Protein 6OBV (pdb70)

InterPro domains:
  IPR000014 PAS domain [PS50112] (3603-3659)
  IPR001227 Acyl transferase domain superfamily [G3DSA:3.40.366.10] (668-968)
  IPR001227 Acyl transferase domain superfamily [G3DSA:3.40.366.10] (2905-3204)
  IPR002364 Quinone oxidoreductase/zeta-crystallin, conserved site [PS01162] (1683-1704)
  IPR006162 Phosphopantetheine attachment site [PS00012] (2183-2198)
  IPR006162 Phosphopantetheine attachment site [PS00012] (3847-3862)
  IPR009081 Phosphopantetheine binding ACP domain [PF00550] (62-113)
  IPR009081 Phosphopantetheine binding ACP domain [PF00550] (2159-2224)
  IPR009081 Phosphopantetheine binding ACP domain [PF00550] (3822-3888)
  IPR009081 Phosphopantetheine binding ACP domain [PS50075] (40-117)
  IPR009081 Phosphopantetheine binding ACP domain [PS50075] (2150-2228)
  IPR009081 Phosphopantetheine binding ACP domain [PS50075] (3817-3892)
  IPR011032 GroES-like superfamily [SSF50129] (1568-1681)
  IPR013154 Alcohol dehydrogenase-like, N-terminal [PF08240] (1574-1630)
  IPR013968 Polyketide synthase-like, ketoreductase domain [PF08659] (1871-2049)
  IPR013968 Polyketide synthase-like, ketoreductase domain [PF08659] (3540-3715)
  IPR014030 Beta-ketoacyl synthase-like, N-terminal domain [PF00109] (136-386)
  IPR014030 Beta-ketoacyl synthase-like, N-terminal domain [PF00109] (2251-2499)
  IPR014031 Beta-ketoacyl synthase, C-terminal domain [PF02801] (394-511)
  IPR014031 Beta-ketoacyl synthase, C-terminal domain [PF02801] (2507-2623)

Secondary structure (DSSP, 8-state):
-HHHHTTSEE--SSSEEEEEE--SS--EEEEEEE-TTT-GGGGGEEETTEEB--HHHHHHHHHHHHHHTT--EEEEEEE-S--B--TT--EEEEEEEPPP-TTS-EEEEEEEE-TTPPPEEEEEEEEESPPPPPPP----SSPTTPEEE--TTHHHHHHHHTEEE-GGG--EEEEEEETTEEEEEEE--HHHHHTGGGSSB-HHHHHHTTGGGHHHH--SS-EEEEEEEEEEE-S--BSEEEEEEEE-TTS-EEEEEE-TTS-EEEEEEEEEEEEPPTTSSSPPPPP-/-HHHHTTSEE---SS--EEEE-----EEEEEEE-TTT-GGGGGEEETTEEE--HHHHHHHHHHHHHHTT--EEEEEEE-S--EE-TT--EEEEEEEPPP-TTS-EEEEEEEESTTSPPEEEEEEEEES--PPPPPPP-SSSPTTPEEE--TTHHHHHHTTTEEE-GGG--EEEEEEETTEEEEEEE--HHHHHHHTTSSB-HHHHHHHTGGGGGTS----EEEEEEEEEEE-S--BSEEEEEEEE-TTSSEEEEEE-TTS-EEEEEEEEEEEE------/--TTGGGTSEE--SSS--EEEE-TTT--EEEEEEE-TTTSGGGGGEEETTEEB--HHHHHHHHHHHHHHTT--EEEEEEE-S--B--TT--EEEEEEEPPP-TTS-EEEEEEEESTTSPPEEEEEEEEESPPPPPPPP--SSS-TT-EE---TTHHHHHHHHTEEE-GGG--EEEEEEETTEEEEEEE--HHHHTTGGGSSS-HHHHHHHHHHHHHHH--SS-EEEEEEEEEEE-S---SEEEEEEEEETTTEEEEEEE-TTS-EEEEEEEEEEEEPPTTSSSPPPP-/-HHHHTTSEE--SSSEEEEEE-TTT--EEEEEEE-TTTSGGGGGEEETTEEB--HHHHHHHHHHHHHHTT--EEEEEEE-S--B--TT--EEEEEEEPPP-TTS-EEEEEEEESTTPPPEEEEEEEEES--PPPPPPP-SSSPTT-EEE--TTHHHHHHHHTEEE-GGG--EEEEEEETTEEEEEEE--HHHHHHHTTSSS-HHHHHHHHHGGGGT---SS-EEEEEEEEEEE-S---SEEEEEEEE-SSS-EEEEEE-TTS-EEEEEEEEEEEE--

Solvent-accessible surface area: 49112 Å² total; per-residue (Å²): 113,99,1,10,44,16,3,13,50,56,10,139,19,46,3,2,19,0,5,3,74,32,16,92,164,45,16,19,1,0,0,2,88,0,9,29,107,88,9,43,0,1,56,24,8,6,15,51,177,24,36,4,8,0,13,1,0,5,4,2,0,0,6,43,0,0,73,59,25,55,6,55,10,0,56,47,0,37,21,79,30,71,10,52,4,108,49,99,75,55,0,31,0,3,0,37,4,58,46,42,40,189,92,31,82,45,86,4,16,0,22,2,38,10,56,181,139,109,39,58,112,7,0,20,9,15,0,10,58,104,76,73,128,103,57,113,58,130,95,104,58,44,24,46,12,4,1,46,16,94,23,104,40,21,37,129,55,29,61,127,56,26,35,21,35,19,85,3,0,65,5,8,80,104,2,34,2,87,27,85,35,5,4,1,33,1,44,20,58,162,126,1,22,94,51,0,60,43,1,13,5,0,0,1,0,2,4,1,0,20,10,2,24,33,23,32,112,92,71,172,39,16,30,27,21,72,11,0,55,22,5,22,45,82,40,88,16,15,94,127,1,22,3,45,3,47,68,36,152,101,78,4,29,11,0,56,2,31,40,54,107,4,42,55,2,7,11,0,79,9,13,67,57,100,104,30,76,73,33,48,51,30,105,158,119,223,114,122,114,85,0,14,38,18,2,8,40,60,11,142,19,50,4,2,15,0,2,2,60,35,49,187,44,12,21,5,0,1,2,108,0,10,29,101,96,14,53,5,0,54,22,5,5,17,60,180,64,29,25,7,0,8,0,0,6,5,5,0,0,9,48,0,0,71,59,28,50,9,60,12,0,40,58,0,40,20,78,33,87,9,66,3,128,52,96,44,67,0,30,0,4,0,19,3,58,41,53,38,191,110,38,102,44,119,3,15,0,8,1,24,30,54,163,174,113,37,61,108,8,0,23,9,20,0,4,64,108,75,69,126,82,56,111,52,37,158,145,46,65,15,77,73,17,66,85,46,122,18,100,40,22,35,119,64,28,52,132,48,23,33,17,38,19,83,3,0,69,4,9,95,114,2,10,54,78,68,106,36,2,8,1,44,2,64,14,56,154,126,2,15,83,103,0,62,43,7,14,6,0,0,0,1,4,2,1,0,16,14,2,33,37,37,61,145,159,108,57,9,29,36,18,58,17,1,63,16,7,26,48,64,47,85,16,17,91,127,5,34,2,36,1,71,72,30,153,118,72,8,30,33,2,22,0,3,35,65,112,1,40,38,2,5,19,4,77,15,9,61,51,130,73,168,170,198,100,153,131,150,51,76,1,15,39,17,2,15,48,63,12,138,18,48,2,1,19,0,2,1,52,33,18,126,142,39,16,20,4,0,0,2,78,0,2,27,109,78,12,48,7,0,56,22,4,6,6,55,174,22,35,4,8,0,9,0,0,6,2,4,0,0,8,42,0,0,70,62,29,53,7,54,9,0,55,47,0,39,18,66,40,49,9,56,4,125,53,103,42,62,0,30,0,4,0,32,3,59,25,37,39,189,94,29,81,39,94,3,16,0,12,1,26,23,45,158,159,106,40,57,103,7,0,20,10,15,0,11,56,105,67,80,132,87,57,122,63,42,161,110,45,49,23,82,29,7,5,61,12,43,22,108,39,12,31,128,51,23,61,126,64,24,32,20,29,18,85,2,0,66,5,4,80,104,2,34,4,82,36,94,35,1,2,0,31,1,28,16,52,161,127,3,19,81,108,0,59,45,8,13,6,1,0,1,0,3,3,0,0,20,12,0,20,21,11,33,97,82,79,145,45,19,35,18,18,66,12,0,55,22,5,27,42,80,43,80,16,17,85,129,1,43,1,47,1,72,69,39,134,121,83,7,24,26,5,42,0,6,39,73,121,9,44,52,2,3,16,4,79,18,14,71,59,61,109,26,90,72,34,49,51,36,108,158,118,225,165,112,78,2,26,52,17,4,10,45,60,9,146,21,48,4,2,19,0,3,3,63,29,24,115,161,35,15,19,4,0,0,2,99,0,8,27,98,93,16,50,7,0,56,22,6,6,30,45,175,59,36,10,7,0,10,0,0,5,4,5,0,0,9,50,0,0,69,59,29,48,9,58,11,0,59,53,0,37,21,78,37,77,10,62,3,121,56,91,79,60,0,34,0,2,0,31,4,57,27,54,39,192,92,36,105,40,121,2,16,0,10,2,22,29,51,148,167,116,40,59,104,8,0,19,9,22,0,7,71,109,71,74,129,84,53,111,53,39,169,121,45,34,32,68,69,22,53,84,40,123,22,97,37,27,38,119,58,18,62,132,60,20,23,23,31,19,88,4,0,67,4,8,88,141,3,27,69,90,78,92,32,0,2,0,41,2,68,15,56,161,125,3,19,81,98,0,60,45,6,16,6,0,0,0,0,4,4,1,0,13,14,0,29,26,40,35,116,104,58,169,37,17,16,28,22,43,13,0,57,21,5,24,48,69,41,85,15,18,85,106,4,35,0,44,0,60,40,52,140,95,70,3,21,26,4,31,0,3,37,72,113,1,39,35,2,4,22,4,86,9,10,61,52,126,90,71,176

Organism: NCBI:txid1233072

CATH classification: 3.10.129.110

B-factor: mean 41.02, std 18.56, range [11.89, 143.38]

Nearest PDB structures (foldseek):
  6obv-assembly2_D  TM=9.962E-01  e=9.392E-53  Actinomadura vulgaris
  4ln9-assembly1_A  TM=9.333E-01  e=1.455E-32  Amycolatopsis mediterranei
  4ln9-assembly1_B  TM=9.132E-01  e=1.181E-31  Amycolatopsis mediterranei
  6obt-assembly1_A-2  TM=9.501E-01  e=3.010E-27  Streptomyces parvulus
  5o16-assembly1_A  TM=9.158E-01  e=2.067E-27  Sorangium cellulosum

Sequence (1132 aa):
SDAGGLGQAAVDHPMLGAAVELPDQGGMVLTGRISTTTHPWLADHGVGETVLFPGTGFVELAVRAGDEVGCPVLEELTLEAPLVIEGDEPVQLQVAVTAAGEDGRREVAVHARTGQRPWTRHAAGTLTATSSTPSPADEQWPPAGAAAVDVSGHYEALANTGYGYGPAFQGLKRAWIRGNEVFAEVELDEREAAEAGGYGIHPALLDAALHATGLIEQAEGVALPFAWNGVELLASGAQRVRVHAQPTDDGATSLHITDTTGAPVAGITSLISRPLPAGGLSSRPRSGSDAGGLGQAAVDHPMLGAAVELPQGGMVLTGRISTTTHPWLADHGVGETVLFPGTGFVELAVRAGDEVGCPVLEELTLEAPLVIEGDEPVQLQVAVTAAGEDGRREVAVHARTGQRPWTRHAAGTLTATSSTPSPADEQWPPAGAAAVDVSGHYEALANTGYGYGPAFQGLKRAWIRGNEVFAEVELDEREAAEAGGYGIHPALLDAALHATGLIEQAGVALPFAWNGVELLASGAQRVRVHAQPTDDGATSLHITDTTGAPVAGITSLISRPLSRPRSASDAGGLGQAAVDHPMLGAAVELPDQGGMVLTGRISTTTHPWLADHGVGETVLFPGTGFVELAVRAGDEVGCPVLEELTLEAPLVIEGDEPVQLQVAVTAAGEDGRREVAVHARTGQRPWTRHAAGTLTATSSTPSPADEQWPPAGAAAVDVSGHYEALANTGYGYGPAFQGLKRAWIRGNEVFAEVELDEREAAEAGGYGIHPALLDAALHATGLIEQAEGVALPFAWNGVELLASGAQRVRVHAQPTDDGATSLHITDTTGAPVAGITSLISRPLPAGGLSSRPRSSDAGGLGQAAVDHPMLGAAVELPDQGGMVLTGRISTTTHPWLADHGVGETVLFPGTGFVELAVRAGDEVGCPVLEELTLEAPLVIEGDEPVQLQVAVTAAGEDGRREVAVHARTGQRPWTRHAAGTLTATSSTPSPADEQWPPAGAAAVDVSGHYEALANTGYGYGPAFQGLKRAWIRGNEVFAEVELDEREAAEAGGYGIHPALLDAALHATGLIEQAEGVALPFAWNGVELLASGAQRVRVHAQPTDDGATSLHITDTTGAPVAGITSLISRPLP

Structure (mmCIF, N/CA/C/O backbone):
data_6OBV
#
_entry.id   6OBV
#
_cell.length_a   152.760
_cell.length_b   38.780
_cell.length_c   196.970
_cell.angle_alpha   90.000
_cell.angle_beta   103.980
_cell.angle_gamma   90.000
#
_symmetry.space_group_name_H-M   'C 1 2 1'
#
loop_
_entity.id
_entity.type
_entity.pdbx_description
1 polymer 'fluvirucin B1 DH domain from module 1'
2 water water
#
loop_
_atom_site.group_PDB
_atom_site.id
_atom_site.type_symbol
_atom_site.label_atom_id
_atom_site.label_alt_id
_atom_site.label_comp_id
_atom_site.label_asym_id
_atom_site.label_entity_id
_atom_site.label_seq_id
_atom_site.pdbx_PDB_ins_code
_atom_site.Cartn_x
_atom_site.Cartn_y
_atom_site.Cartn_z
_atom_site.occupancy
_atom_site.B_iso_or_equiv
_atom_site.auth_seq_id
_atom_site.auth_comp_id
_atom_site.auth_asym_id
_atom_site.auth_atom_id
_atom_site.pdbx_PDB_model_num
ATOM 1 N N . SER A 1 25 ? 44.34002 13.95038 1.67167 1.000 77.67711 25 SER A N 1
ATOM 2 C CA . SER A 1 25 ? 45.55812 14.18015 2.44840 1.000 74.76289 25 SER A CA 1
ATOM 3 C C . SER A 1 25 ? 46.76182 14.38746 1.53764 1.000 69.66549 25 SER A C 1
ATOM 4 O O . SER A 1 25 ? 46.64109 14.34242 0.31242 1.000 68.09682 25 SER A O 1
ATOM 7 N N . ASP A 1 26 ? 47.91784 14.64102 2.15273 1.000 68.46638 26 ASP A N 1
ATOM 8 C CA . ASP A 1 26 ? 49.17400 14.61565 1.41312 1.000 67.38267 26 ASP A CA 1
ATOM 9 C C . ASP A 1 26 ? 49.48890 13.20125 0.93912 1.000 60.21568 26 ASP A C 1
ATOM 10 O O . ASP A 1 26 ? 49.61424 12.95003 -0.26468 1.000 63.12391 26 ASP A O 1
ATOM 15 N N . ALA A 1 27 ? 49.60810 12.25768 1.87922 1.000 48.02483 27 ALA A N 1
ATOM 16 C CA . ALA A 1 27 ? 49.93731 10.88575 1.51350 1.000 40.10949 27 ALA A CA 1
ATOM 17 C C . ALA A 1 27 ? 48.88844 10.29010 0.58646 1.000 42.68386 27 ALA A C 1
ATOM 18 O O . ALA A 1 27 ? 49.22459 9.55150 -0.34565 1.000 47.10225 27 ALA A O 1
ATOM 20 N N . GLY A 1 28 ? 47.61209 10.59694 0.82217 1.000 39.00091 28 GLY A N 1
ATOM 21 C CA . GLY A 1 28 ? 46.56806 10.06275 -0.03788 1.000 40.95051 28 GLY A CA 1
ATOM 22 C C . GLY A 1 28 ? 46.72019 10.49164 -1.48570 1.000 41.06526 28 GLY A C 1
ATOM 23 O O . GLY A 1 28 ? 46.54734 9.68577 -2.40233 1.000 41.99136 28 GLY A O 1
ATOM 24 N N . GLY A 1 29 ? 47.03243 11.76925 -1.71443 1.000 46.75552 29 GLY A N 1
ATOM 25 C CA . GLY A 1 29 ? 47.22240 12.25576 -3.07228 1.000 50.75867 29 GLY A CA 1
ATOM 26 C C . GLY A 1 29 ? 48.33851 11.55929 -3.82657 1.000 46.80683 29 GLY A C 1
ATOM 27 O O . GLY A 1 29 ? 48.35468 11.58180 -5.06725 1.000 46.85301 29 GLY A O 1
ATOM 28 N N . LEU A 1 30 ? 49.26729 10.93603 -3.10842 1.000 41.99654 30 LEU A N 1
ATOM 29 C CA . LEU A 1 30 ? 50.34899 10.17279 -3.71324 1.000 40.33125 30 LEU A CA 1
ATOM 30 C C . LEU A 1 30 ? 50.01659 8.68998 -3.87931 1.000 37.13761 30 LEU A C 1
ATOM 31 O O . LEU A 1 30 ? 50.87234 7.92455 -4.32941 1.000 36.70816 30 LEU A O 1
ATOM 36 N N . GLY A 1 31 ? 48.80901 8.26420 -3.52658 1.000 37.85906 31 GLY A N 1
ATOM 37 C CA . GLY A 1 31 ? 48.44398 6.86854 -3.65843 1.000 38.92549 31 GLY A CA 1
ATOM 38 C C . GLY A 1 31 ? 48.84258 6.02001 -2.48398 1.000 41.97543 31 GLY A C 1
ATOM 39 O O . GLY A 1 31 ? 48.84548 4.78945 -2.58863 1.000 46.59911 31 GLY A O 1
ATOM 40 N N . GLN A 1 32 ? 49.19628 6.64517 -1.37199 1.000 40.67447 32 GLN A N 1
ATOM 41 C CA . GLN A 1 32 ? 49.60102 5.98696 -0.14334 1.000 39.12123 32 GLN A CA 1
ATOM 42 C C . GLN A 1 32 ? 48.56112 6.26669 0.93819 1.000 36.90032 32 GLN A C 1
ATOM 43 O O . GLN A 1 32 ? 47.52297 6.88222 0.68969 1.000 40.34044 32 GLN A O 1
ATOM 49 N N . ALA A 1 33 ? 48.84633 5.81042 2.15462 1.000 34.38175 33 ALA A N 1
ATOM 50 C CA . ALA A 1 33 ? 47.98742 6.06324 3.30217 1.000 36.96017 33 ALA A CA 1
ATOM 51 C C . ALA A 1 33 ? 48.65411 7.09254 4.20603 1.000 37.91344 33 ALA A C 1
ATOM 52 O O . ALA A 1 33 ? 49.87871 7.09908 4.35542 1.000 31.16023 33 ALA A O 1
ATOM 54 N N . ALA A 1 34 ? 47.86128 7.97285 4.80109 1.000 34.76369 34 ALA A N 1
ATOM 55 C CA . ALA A 1 34 ? 48.46850 8.93872 5.69925 1.000 36.23010 34 ALA A CA 1
ATOM 56 C C . ALA A 1 34 ? 48.67736 8.29984 7.06610 1.000 36.95420 34 ALA A C 1
ATOM 57 O O . ALA A 1 34 ? 47.92458 7.41297 7.47518 1.000 34.08494 34 ALA A O 1
ATOM 59 N N . VAL A 1 35 ? 49.73743 8.72717 7.75148 1.000 36.62923 35 VAL A N 1
ATOM 60 C CA . VAL A 1 35 ? 50.00702 8.35707 9.13813 1.000 37.08290 35 VAL A CA 1
ATOM 61 C C . VAL A 1 35 ? 50.05253 9.64302 9.94369 1.000 35.24142 35 VAL A C 1
ATOM 62 O O . VAL A 1 35 ? 50.81128 10.56154 9.60400 1.000 31.09378 35 VAL A O 1
ATOM 66 N N . ASP A 1 36 ? 49.24941 9.70774 11.00736 1.000 32.92828 36 ASP A N 1
ATOM 67 C CA . ASP A 1 36 ? 49.20305 10.88246 11.88259 1.000 39.70052 36 ASP A CA 1
ATOM 68 C C . ASP A 1 36 ? 50.15344 10.66698 13.05558 1.000 40.61996 36 ASP A C 1
ATOM 69 O O . ASP A 1 36 ? 49.78823 10.11844 14.09433 1.000 43.20085 36 ASP A O 1
ATOM 74 N N . HIS A 1 37 ? 51.38686 11.12845 12.88720 1.000 38.32570 37 HIS A N 1
ATOM 75 C CA . HIS A 1 37 ? 52.44460 10.95985 13.86238 1.000 32.99456 37 HIS A CA 1
ATOM 76 C C . HIS A 1 37 ? 53.45068 12.06992 13.61283 1.000 31.74263 37 HIS A C 1
ATOM 77 O O . HIS A 1 37 ? 53.60885 12.49073 12.46475 1.000 36.90422 37 HIS A O 1
ATOM 84 N N . PRO A 1 38 ? 54.12049 12.59139 14.65351 1.000 33.12610 38 PRO A N 1
ATOM 85 C CA . PRO A 1 38 ? 55.05082 13.71965 14.43096 1.000 29.32379 38 PRO A CA 1
ATOM 86 C C . PRO A 1 38 ? 56.28311 13.37559 13.60679 1.000 29.05552 38 PRO A C 1
ATOM 87 O O . PRO A 1 38 ? 56.88949 14.28189 13.02340 1.000 28.32036 38 PRO A O 1
ATOM 91 N N . MET A 1 39 ? 56.69381 12.11091 13.53761 1.000 25.42319 39 MET A N 1
ATOM 92 C CA . MET A 1 39 ? 57.91027 11.76908 12.82184 1.000 25.49618 39 MET A CA 1
ATOM 93 C C . MET A 1 39 ? 57.66246 10.93974 11.57877 1.000 28.38185 39 MET A C 1
ATOM 94 O O . MET A 1 39 ? 58.55090 10.87024 10.72355 1.000 28.99270 39 MET A O 1
ATOM 99 N N . LEU A 1 40 ? 56.49230 10.30844 11.46586 1.000 21.21308 40 LEU A N 1
ATOM 100 C CA . LEU A 1 40 ? 56.12309 9.50444 10.30378 1.000 30.41211 40 LEU A CA 1
ATOM 101 C C . LEU A 1 40 ? 54.83976 10.04406 9.69809 1.000 31.74125 40 LEU A C 1
ATOM 102 O O . LEU A 1 40 ? 53.87761 10.30667 10.42389 1.000 29.51831 40 LEU A O 1
ATOM 107 N N . GLY A 1 41 ? 54.81843 10.17265 8.37225 1.000 25.92054 41 GLY A N 1
ATOM 108 C CA . GLY A 1 41 ? 53.68601 10.74403 7.68241 1.000 26.87721 41 GLY A CA 1
ATOM 109 C C . GLY A 1 41 ? 53.04461 9.86893 6.62066 1.000 33.05049 41 GLY A C 1
ATOM 110 O O . GLY A 1 41 ? 52.01230 10.26461 6.06307 1.000 36.87644 41 GLY A O 1
ATOM 111 N N . ALA A 1 42 ? 53.60884 8.69142 6.32372 1.000 26.07019 42 ALA A N 1
ATOM 112 C CA . ALA A 1 42 ? 53.07426 7.88591 5.22797 1.000 29.18559 42 ALA A CA 1
ATOM 113 C C . ALA A 1 42 ? 53.27527 6.39648 5.47954 1.000 31.53108 42 ALA A C 1
ATOM 114 O O . ALA A 1 42 ? 54.31360 5.98124 5.99791 1.000 25.97773 42 ALA A O 1
ATOM 116 N N . ALA A 1 43 ? 52.27807 5.59063 5.10593 1.000 34.48329 43 ALA A N 1
ATOM 117 C CA . ALA A 1 43 ? 52.40275 4.13282 5.12718 1.000 34.59632 43 ALA A CA 1
ATOM 118 C C . ALA A 1 43 ? 52.26480 3.60717 3.70846 1.000 28.81040 43 ALA A C 1
ATOM 119 O O . ALA A 1 43 ? 51.25891 3.86731 3.04107 1.000 34.97552 43 ALA A O 1
ATOM 121 N N . VAL A 1 44 ? 53.27449 2.89798 3.23561 1.000 31.70772 44 VAL A N 1
ATOM 122 C CA . VAL A 1 44 ? 53.23328 2.30473 1.90892 1.000 34.37919 44 VAL A CA 1
ATOM 123 C C . VAL A 1 44 ? 53.11503 0.79896 2.10890 1.000 33.25473 44 VAL A C 1
ATOM 124 O O . VAL A 1 44 ? 54.07998 0.12781 2.48642 1.000 28.13877 44 VAL A O 1
ATOM 128 N N . GLU A 1 45 ? 51.91494 0.26499 1.90528 1.000 31.22305 45 GLU A N 1
ATOM 129 C CA . GLU A 1 45 ? 51.76051 -1.17952 1.80861 1.000 34.35164 45 GLU A CA 1
ATOM 130 C C . GLU A 1 45 ? 52.52991 -1.69544 0.60368 1.000 43.82279 45 GLU A C 1
ATOM 131 O O . GLU A 1 45 ? 52.47005 -1.11192 -0.48088 1.000 54.84257 45 GLU A O 1
ATOM 137 N N . LEU A 1 46 ? 53.24938 -2.80025 0.78404 1.000 38.01825 46 LEU A N 1
ATOM 138 C CA . LEU A 1 46 ? 54.01145 -3.40082 -0.30711 1.000 39.35260 46 LEU A CA 1
ATOM 139 C C . LEU A 1 46 ? 53.33259 -4.67642 -0.77352 1.000 49.02918 46 LEU A C 1
ATOM 140 O O . LEU A 1 46 ? 53.68828 -5.77681 -0.32645 1.000 51.65723 46 LEU A O 1
ATOM 145 N N . PRO A 1 47 ? 52.35506 -4.59096 -1.67215 1.000 55.11105 47 PRO A N 1
ATOM 146 C CA . PRO A 1 47 ? 51.77868 -5.80531 -2.23474 1.000 61.02931 47 PRO A CA 1
ATOM 147 C C . PRO A 1 47 ? 52.82920 -6.55544 -3.02789 1.000 78.45521 47 PRO A C 1
ATOM 148 O O . PRO A 1 47 ? 53.81727 -5.98268 -3.49874 1.000 76.43361 47 PRO A O 1
ATOM 152 N N . ASP A 1 48 ? 52.51273 -7.82450 -3.27345 1.000 104.13230 48 ASP A N 1
ATOM 153 C CA . ASP A 1 48 ? 53.44825 -8.94329 -3.33558 1.000 120.07543 48 ASP A CA 1
ATOM 154 C C . ASP A 1 48 ? 53.09412 -9.75769 -2.09583 1.000 120.71343 48 ASP A C 1
ATOM 155 O O . ASP A 1 48 ? 51.92572 -9.79668 -1.69158 1.000 121.46442 48 ASP A O 1
ATOM 160 N N . GLN A 1 49 ? 54.07465 -10.39530 -1.46039 1.000 117.99914 49 GLN A N 1
ATOM 161 C CA . GLN A 1 49 ? 53.85732 -10.85190 -0.09399 1.000 110.62175 49 GLN A CA 1
ATOM 162 C C . GLN A 1 49 ? 54.79629 -10.14140 0.86851 1.000 98.62413 49 GLN A C 1
ATOM 163 O O . GLN A 1 49 ? 54.96811 -10.59816 2.00133 1.000 105.48028 49 GLN A O 1
ATOM 169 N N . GLY A 1 50 ? 55.36715 -9.01679 0.44394 1.000 81.19554 50 GLY A N 1
ATOM 170 C CA . GLY A 1 50 ? 56.09526 -8.15080 1.33516 1.000 68.86813 50 GLY A CA 1
ATOM 171 C C . GLY A 1 50 ? 55.14273 -7.48839 2.31512 1.000 60.98936 50 GLY A C 1
ATOM 172 O O . GLY A 1 50 ? 53.94805 -7.78008 2.37460 1.000 66.83208 50 GLY A O 1
ATOM 173 N N . GLY A 1 51 ? 55.69005 -6.56662 3.09189 1.000 45.77845 51 GLY A N 1
ATOM 174 C CA . GLY A 1 51 ? 54.91653 -5.96101 4.14931 1.000 42.61408 51 GLY A CA 1
ATOM 175 C C . GLY A 1 51 ? 54.60956 -4.49206 3.96441 1.000 42.05799 51 GLY A C 1
ATOM 176 O O . GLY A 1 51 ? 53.82536 -4.10535 3.09254 1.000 38.88071 51 GLY A O 1
ATOM 177 N N . MET A 1 52 ? 55.21741 -3.65864 4.79842 1.000 42.10008 52 MET A N 1
ATOM 178 C CA . MET A 1 52 ? 54.89510 -2.24368 4.85095 1.000 34.49206 52 MET A CA 1
ATOM 179 C C . MET A 1 52 ? 56.16479 -1.46169 5.10804 1.000 29.58183 52 MET A C 1
ATOM 180 O O . MET A 1 52 ? 57.08875 -1.95311 5.76238 1.000 29.11942 52 MET A O 1
ATOM 185 N N . VAL A 1 53 ? 56.20122 -0.23418 4.60043 1.000 28.75821 53 VAL A N 1
ATOM 186 C CA . VAL A 1 53 ? 57.25016 0.71251 4.94671 1.000 29.76467 53 VAL A CA 1
ATOM 187 C C . VAL A 1 53 ? 56.56065 2.02107 5.30209 1.000 33.57170 53 VAL A C 1
ATOM 188 O O . VAL A 1 53 ? 55.62258 2.44525 4.61255 1.000 34.54392 53 VAL A O 1
ATOM 192 N N . LEU A 1 54 ? 56.94324 2.59438 6.43914 1.000 27.89756 54 LEU A N 1
ATOM 193 C CA . LEU A 1 54 ? 56.48171 3.90967 6.85891 1.000 25.24838 54 LEU A CA 1
ATOM 194 C C . LEU A 1 54 ? 57.64053 4.87545 6.72274 1.000 28.89761 54 LEU A C 1
ATOM 195 O O . LEU A 1 54 ? 58.78444 4.52922 7.04312 1.000 21.96949 54 LEU A O 1
ATOM 200 N N . THR A 1 55 ? 57.34164 6.08022 6.24882 1.000 27.89119 55 THR A N 1
ATOM 201 C CA . THR A 1 55 ? 58.36454 7.05031 5.90912 1.000 28.28036 55 THR A CA 1
ATOM 202 C C . THR A 1 55 ? 58.09932 8.35073 6.64794 1.000 27.45650 55 THR A C 1
ATOM 203 O O . THR A 1 55 ? 56.94877 8.69474 6.92617 1.000 23.79984 55 THR A O 1
ATOM 207 N N . GLY A 1 56 ? 59.17209 9.07730 6.94011 1.000 23.80137 56 GLY A N 1
ATOM 208 C CA . GLY A 1 56 ? 59.02416 10.37043 7.56086 1.000 25.74876 56 GLY A CA 1
ATOM 209 C C . GLY A 1 56 ? 60.29747 11.16671 7.43689 1.000 31.20692 56 GLY A C 1
ATOM 210 O O . GLY A 1 56 ? 61.22702 10.78454 6.72186 1.000 26.76667 56 GLY A O 1
ATOM 211 N N . ARG A 1 57 ? 60.31800 12.30195 8.12599 1.000 39.67255 57 ARG A N 1
ATOM 212 C CA . ARG A 1 57 ? 61.47353 13.18414 8.09914 1.000 43.40988 57 ARG A CA 1
ATOM 213 C C . ARG A 1 57 ? 61.51893 13.95800 9.41056 1.000 42.12284 57 ARG A C 1
ATOM 214 O O . ARG A 1 57 ? 60.47829 14.26135 9.99902 1.000 37.71331 57 ARG A O 1
ATOM 222 N N . ILE A 1 58 ? 62.73787 14.24241 9.88668 1.000 34.75844 58 ILE A N 1
ATOM 223 C CA . ILE A 1 58 ? 62.92148 15.02741 11.10057 1.000 32.80020 58 ILE A CA 1
ATOM 224 C C . ILE A 1 58 ? 64.06275 16.01371 10.88867 1.000 29.78285 58 ILE A C 1
ATOM 225 O O . ILE A 1 58 ? 64.89072 15.86380 9.98662 1.000 30.93585 58 ILE A O 1
ATOM 230 N N . SER A 1 59 ? 64.09752 17.03409 11.74058 1.000 28.80901 59 SER A N 1
ATOM 231 C CA . SER A 1 59 ? 65.14035 18.05656 11.70784 1.000 34.34327 59 SER A CA 1
ATOM 232 C C . SER A 1 59 ? 65.02244 18.85878 12.98983 1.000 35.01777 59 SER A C 1
ATOM 233 O O . SER A 1 59 ? 63.94417 18.93239 13.57758 1.000 35.73321 59 SER A O 1
ATOM 236 N N . THR A 1 60 ? 66.13309 19.46770 13.42047 1.000 35.20343 60 THR A N 1
ATOM 237 C CA . THR A 1 60 ? 66.05650 20.30054 14.62204 1.000 32.35017 60 THR A CA 1
ATOM 238 C C . THR A 1 60 ? 65.06156 21.44018 14.44622 1.000 36.84395 60 THR A C 1
ATOM 239 O O . THR A 1 60 ? 64.57480 21.99284 15.44009 1.000 33.18134 60 THR A O 1
ATOM 243 N N . THR A 1 61 ? 64.72223 21.78568 13.20326 1.000 37.45095 61 THR A N 1
ATOM 244 C CA . THR A 1 61 ? 63.77993 22.87098 12.96021 1.000 32.42011 61 THR A CA 1
ATOM 245 C C . THR A 1 61 ? 62.34923 22.44556 13.26943 1.000 32.51077 61 THR A C 1
ATOM 246 O O . THR A 1 61 ? 61.57827 23.22523 13.82954 1.000 34.61943 61 THR A O 1
ATOM 250 N N . THR A 1 62 ? 61.97818 21.21943 12.89512 1.000 32.91417 62 THR A N 1
ATOM 251 C CA . THR A 1 62 ? 60.62930 20.71572 13.11364 1.000 35.44206 62 THR A CA 1
ATOM 252 C C . THR A 1 62 ? 60.50363 19.93262 14.41273 1.000 31.35027 62 THR A C 1
ATOM 253 O O . THR A 1 62 ? 59.39362 19.79921 14.94545 1.000 29.86559 62 THR A O 1
ATOM 257 N N . HIS A 1 63 ? 61.61904 19.41773 14.91219 1.000 29.18597 63 HIS A N 1
ATOM 258 C CA . HIS A 1 63 ? 61.70018 18.64424 16.15144 1.000 28.97623 63 HIS A CA 1
ATOM 259 C C . HIS A 1 63 ? 62.80241 19.25460 17.01202 1.000 26.92241 63 HIS A C 1
ATOM 260 O O . HIS A 1 63 ? 63.91124 18.71189 17.10003 1.000 30.19069 63 HIS A O 1
ATOM 267 N N . PRO A 1 64 ? 62.54332 20.40371 17.63921 1.000 29.05473 64 PRO A N 1
ATOM 268 C CA . PRO A 1 64 ? 63.62942 21.11333 18.34811 1.000 37.67739 64 PRO A CA 1
ATOM 269 C C . PRO A 1 64 ? 64.21549 20.33658 19.51738 1.000 36.79772 64 PRO A C 1
ATOM 270 O O . PRO A 1 64 ? 65.33610 20.63755 19.94705 1.000 33.48883 64 PRO A O 1
ATOM 274 N N . TRP A 1 65 ? 63.50022 19.35003 20.04940 1.000 33.59069 65 TRP A N 1
ATOM 275 C CA . TRP A 1 65 ? 64.04794 18.55933 21.14053 1.000 36.55229 65 TRP A CA 1
ATOM 276 C C . TRP A 1 65 ? 65.24958 17.72420 20.69823 1.000 35.06521 65 TRP A C 1
ATOM 277 O O . TRP A 1 65 ? 66.06684 17.33831 21.54514 1.000 30.07251 65 TRP A O 1
ATOM 288 N N . LEU A 1 66 ? 65.38048 17.45542 19.39438 1.000 35.34912 66 LEU A N 1
ATOM 289 C CA . LEU A 1 66 ? 66.54777 16.73473 18.88195 1.000 34.15402 66 LEU A CA 1
ATOM 290 C C . LEU A 1 66 ? 67.84839 17.34879 19.36724 1.000 32.90851 66 LEU A C 1
ATOM 291 O O . LEU A 1 66 ? 68.79041 16.63092 19.72268 1.000 31.70965 66 LEU A O 1
ATOM 296 N N . ALA A 1 67 ? 67.91307 18.67963 19.40471 1.000 35.85813 67 ALA A N 1
ATOM 297 C CA . ALA A 1 67 ? 69.15041 19.37815 19.71864 1.000 36.31249 67 ALA A CA 1
ATOM 298 C C . ALA A 1 67 ? 69.62722 19.13291 21.13245 1.000 33.61618 67 ALA A C 1
ATOM 299 O O . ALA A 1 67 ? 70.74870 19.52394 21.45848 1.000 37.33384 67 ALA A O 1
ATOM 301 N N . ASP A 1 68 ? 68.81954 18.49338 21.96741 1.000 32.15329 68 ASP A N 1
ATOM 302 C CA . ASP A 1 68 ? 69.04680 18.46372 23.40086 1.000 33.22621 68 ASP A CA 1
ATOM 303 C C . ASP A 1 68 ? 69.41436 17.08425 23.92371 1.000 32.34510 68 ASP A C 1
ATOM 304 O O . ASP A 1 68 ? 69.35935 16.86059 25.13893 1.000 32.48782 68 ASP A O 1
ATOM 309 N N . HIS A 1 69 ? 69.75794 16.14463 23.04916 1.000 33.93053 69 HIS A N 1
ATOM 310 C CA . HIS A 1 69 ? 70.22004 14.82751 23.48343 1.000 30.86592 69 HIS A CA 1
ATOM 311 C C . HIS A 1 69 ? 71.44645 14.46095 22.67056 1.000 32.18450 69 HIS A C 1
ATOM 312 O O . HIS A 1 69 ? 71.39563 14.44074 21.43488 1.000 32.92044 69 HIS A O 1
ATOM 319 N N . GLY A 1 70 ? 72.54099 14.18644 23.35569 1.000 33.50941 70 GLY A N 1
ATOM 320 C CA . GLY A 1 70 ? 73.71732 13.72512 22.66607 1.000 32.54819 70 GLY A CA 1
ATOM 321 C C . GLY A 1 70 ? 74.79043 13.30687 23.62930 1.000 38.08827 70 GLY A C 1
ATOM 322 O O . GLY A 1 70 ? 74.51938 12.95501 24.77776 1.000 43.05954 70 GLY A O 1
ATOM 323 N N . VAL A 1 71 ? 76.02254 13.34298 23.13233 1.000 35.64796 71 VAL A N 1
ATOM 324 C CA . VAL A 1 71 ? 77.20985 13.08970 23.92702 1.000 40.26369 71 VAL A CA 1
ATOM 325 C C . VAL A 1 71 ? 78.22012 14.14765 23.53042 1.000 48.06538 71 VAL A C 1
ATOM 326 O O . VAL A 1 71 ? 78.56052 14.26629 22.34655 1.000 52.95786 71 VAL A O 1
ATOM 330 N N . GLY A 1 72 ? 78.67704 14.93104 24.49947 1.000 48.80385 72 GLY A N 1
ATOM 331 C CA . GLY A 1 72 ? 79.57130 16.02459 24.16184 1.000 52.75627 72 GLY A CA 1
ATOM 332 C C . GLY A 1 72 ? 78.86725 16.97057 23.21286 1.000 53.78451 72 GLY A C 1
ATOM 333 O O . GLY A 1 72 ? 77.70066 17.33505 23.41678 1.000 55.91426 72 GLY A O 1
ATOM 334 N N . GLU A 1 73 ? 79.56251 17.36039 22.14638 1.000 55.22507 73 GLU A N 1
ATOM 335 C CA . GLU A 1 73 ? 78.98273 18.25663 21.15403 1.000 59.13766 73 GLU A CA 1
ATOM 336 C C . GLU A 1 73 ? 78.27860 17.50946 20.02292 1.000 51.63644 73 GLU A C 1
ATOM 337 O O . GLU A 1 73 ? 77.86848 18.13982 19.03736 1.000 46.12271 73 GLU A O 1
ATOM 343 N N . THR A 1 74 ? 78.10640 16.19218 20.15338 1.000 43.47924 74 THR A N 1
ATOM 344 C CA . THR A 1 74 ? 77.48736 15.36757 19.12482 1.000 39.17316 74 THR A CA 1
ATOM 345 C C . THR A 1 74 ? 76.01303 15.18071 19.44510 1.000 42.20608 74 THR A C 1
ATOM 346 O O . THR A 1 74 ? 75.67203 14.60463 20.48250 1.000 46.02302 74 THR A O 1
ATOM 350 N N . VAL A 1 75 ? 75.14585 15.64115 18.54931 1.000 36.35002 75 VAL A N 1
ATOM 351 C CA . VAL A 1 75 ? 73.71422 15.40756 18.68234 1.000 32.61295 75 VAL A CA 1
ATOM 352 C C . VAL A 1 75 ? 73.41630 13.99386 18.19752 1.000 36.11715 75 VAL A C 1
ATOM 353 O O . VAL A 1 75 ? 73.75943 13.63425 17.06394 1.000 32.05174 75 VAL A O 1
ATOM 357 N N . LEU A 1 76 ? 72.78447 13.19100 19.06141 1.000 32.60976 76 LEU A N 1
ATOM 358 C CA . LEU A 1 76 ? 72.43030 11.80350 18.78236 1.000 29.59013 76 LEU A CA 1
ATOM 359 C C . LEU A 1 76 ? 70.92985 11.62265 18.91361 1.000 30.51084 76 LEU A C 1
ATOM 360 O O . LEU A 1 76 ? 70.34074 12.01616 19.93016 1.000 27.62867 76 LEU A O 1
ATOM 365 N N . PHE A 1 77 ? 70.32432 11.00771 17.90892 1.000 26.02631 77 PHE A N 1
ATOM 366 C CA . PHE A 1 77 ? 68.92861 10.62358 18.02474 1.000 31.72084 77 PHE A CA 1
ATOM 367 C C . PHE A 1 77 ? 68.78224 9.66113 19.20360 1.000 26.64984 77 PHE A C 1
ATOM 368 O O . PHE A 1 77 ? 69.58611 8.73327 19.33856 1.000 28.34103 77 PHE A O 1
ATOM 376 N N . PRO A 1 78 ? 67.80674 9.85972 20.08783 1.000 27.38164 78 PRO A N 1
ATOM 377 C CA . PRO A 1 78 ? 67.72775 9.00632 21.28736 1.000 25.08671 78 PRO A CA 1
ATOM 378 C C . PRO A 1 78 ? 67.23876 7.61131 20.93712 1.000 25.92346 78 PRO A C 1
ATOM 379 O O . PRO A 1 78 ? 66.33766 7.44294 20.11542 1.000 27.31313 78 PRO A O 1
ATOM 383 N N . GLY A 1 79 ? 67.85285 6.60104 21.56193 1.000 33.08047 79 GLY A N 1
ATOM 384 C CA . GLY A 1 79 ? 67.38496 5.23292 21.37579 1.000 29.68424 79 GLY A CA 1
ATOM 385 C C . GLY A 1 79 ? 65.89763 5.08265 21.62451 1.000 29.34397 79 GLY A C 1
ATOM 386 O O . GLY A 1 79 ? 65.22472 4.27254 20.96643 1.000 26.80114 79 GLY A O 1
ATOM 387 N N . THR A 1 80 ? 65.34889 5.88264 22.54158 1.000 25.94863 80 THR A N 1
ATOM 388 C CA . THR A 1 80 ? 63.90985 5.85539 22.76679 1.000 27.10266 80 THR A CA 1
ATOM 389 C C . THR A 1 80 ? 63.13811 6.34952 21.55941 1.000 27.48659 80 THR A C 1
ATOM 390 O O . THR A 1 80 ? 61.96700 6.00108 21.39728 1.000 26.97543 80 THR A O 1
ATOM 394 N N . GLY A 1 81 ? 63.74919 7.16203 20.70794 1.000 24.37837 81 GLY A N 1
ATOM 395 C CA . GLY A 1 81 ? 63.06718 7.53969 19.48713 1.000 20.14758 81 GLY A CA 1
ATOM 396 C C . GLY A 1 81 ? 62.84828 6.34615 18.58341 1.000 25.96741 81 GLY A C 1
ATOM 397 O O . GLY A 1 81 ? 61.82146 6.24826 17.90066 1.000 27.12229 81 GLY A O 1
ATOM 398 N N . PHE A 1 82 ? 63.80607 5.41549 18.57413 1.000 28.72771 82 PHE A N 1
ATOM 399 C CA . PHE A 1 82 ? 63.65633 4.22185 17.75368 1.000 27.15787 82 PHE A CA 1
ATOM 400 C C . PHE A 1 82 ? 62.57893 3.31361 18.31967 1.000 26.68981 82 PHE A C 1
ATOM 401 O O . PHE A 1 82 ? 61.84229 2.67262 17.56398 1.000 29.17649 82 PHE A O 1
ATOM 409 N N . VAL A 1 83 ? 62.48106 3.24314 19.64918 1.000 21.19947 83 VAL A N 1
ATOM 410 C CA . VAL A 1 83 ? 61.36840 2.55083 20.28545 1.000 26.91596 83 VAL A CA 1
ATOM 411 C C . VAL A 1 83 ? 60.04973 3.15777 19.82394 1.000 26.42876 83 VAL A C 1
ATOM 412 O O . VAL A 1 83 ? 59.09572 2.44629 19.49198 1.000 31.94262 83 VAL A O 1
ATOM 416 N N . GLU A 1 84 ? 59.97050 4.48904 19.80828 1.000 26.42604 84 GLU A N 1
ATOM 417 C CA . GLU A 1 84 ? 58.72991 5.13629 19.38992 1.000 27.51018 84 GLU A CA 1
ATOM 418 C C . GLU A 1 84 ? 58.42659 4.86090 17.91805 1.000 30.56489 84 GLU A C 1
ATOM 419 O O . GLU A 1 84 ? 57.26946 4.61142 17.54836 1.000 33.14998 84 GLU A O 1
ATOM 425 N N . LEU A 1 85 ? 59.45299 4.87808 17.07037 1.000 26.65691 85 LEU A N 1
ATOM 426 C CA . LEU A 1 85 ? 59.24403 4.63190 15.64758 1.000 26.96264 85 LEU A CA 1
ATOM 427 C C . LEU A 1 85 ? 58.78474 3.20423 15.39991 1.000 26.03649 85 LEU A C 1
ATOM 428 O O . LEU A 1 85 ? 57.83421 2.96253 14.64125 1.000 30.39629 85 LEU A O 1
ATOM 433 N N . ALA A 1 86 ? 59.46063 2.24441 16.03156 1.000 22.72308 86 ALA A N 1
ATOM 434 C CA . ALA A 1 86 ? 59.12466 0.84211 15.85138 1.000 22.97818 86 ALA A CA 1
ATOM 435 C C . ALA A 1 86 ? 57.71698 0.54021 16.36975 1.000 28.62583 86 ALA A C 1
ATOM 436 O O . ALA A 1 86 ? 56.96132 -0.20775 15.74272 1.000 25.56350 86 ALA A O 1
ATOM 438 N N . VAL A 1 87 ? 57.33904 1.11649 17.50924 1.000 23.90223 87 VAL A N 1
ATOM 439 C CA . VAL A 1 87 ? 56.01419 0.82723 18.05163 1.000 22.69225 87 VAL A CA 1
ATOM 440 C C . VAL A 1 87 ? 54.92456 1.42526 17.16513 1.000 26.59223 87 VAL A C 1
ATOM 441 O O . VAL A 1 87 ? 53.90572 0.77694 16.89159 1.000 33.04071 87 VAL A O 1
ATOM 445 N N . ARG A 1 88 ? 55.12559 2.65564 16.68176 1.000 22.47817 88 ARG A N 1
ATOM 446 C CA . ARG A 1 88 ? 54.13403 3.25847 15.79675 1.000 20.81800 88 ARG A CA 1
ATOM 447 C C . ARG A 1 88 ? 53.93103 2.42356 14.53551 1.000 27.07987 88 ARG A C 1
ATOM 448 O O . ARG A 1 88 ? 52.79981 2.27272 14.05566 1.000 30.19441 88 ARG A O 1
ATOM 456 N N . ALA A 1 89 ? 55.00881 1.85779 13.98565 1.000 26.06216 89 ALA A N 1
ATOM 457 C CA . ALA A 1 89 ? 54.83839 0.98940 12.82401 1.000 27.21987 89 ALA A CA 1
ATOM 458 C C . ALA A 1 89 ? 54.09553 -0.27894 13.20976 1.000 26.99925 89 ALA A C 1
ATOM 459 O O . ALA A 1 89 ? 53.25206 -0.77077 12.45246 1.000 30.11358 89 ALA A O 1
ATOM 461 N N . GLY A 1 90 ? 54.36664 -0.80223 14.40662 1.000 28.02946 90 GLY A N 1
ATOM 462 C CA . GLY A 1 90 ? 53.58826 -1.92479 14.89901 1.000 28.48836 90 GLY A CA 1
ATOM 463 C C . GLY A 1 90 ? 52.09333 -1.66240 14.92535 1.000 29.75124 90 GLY A C 1
ATOM 464 O O . GLY A 1 90 ? 51.29954 -2.53207 14.55249 1.000 34.60568 90 GLY A O 1
ATOM 465 N N . ASP A 1 91 ? 51.67906 -0.47732 15.40382 1.000 29.11467 91 ASP A N 1
ATOM 466 C CA . ASP A 1 91 ? 50.25089 -0.15899 15.42334 1.000 31.15752 91 ASP A CA 1
ATOM 467 C C . ASP A 1 91 ? 49.65144 -0.19490 14.02981 1.000 34.24781 91 ASP A C 1
ATOM 468 O O . ASP A 1 91 ? 48.47942 -0.54489 13.85875 1.000 33.36769 91 ASP A O 1
ATOM 473 N N . GLU A 1 92 ? 50.42674 0.20843 13.02881 1.000 28.40816 92 GLU A N 1
ATOM 474 C CA . GLU A 1 92 ? 49.88698 0.32459 11.68966 1.000 29.12948 92 GLU A CA 1
ATOM 475 C C . GLU A 1 92 ? 49.58090 -1.04188 11.10037 1.000 35.38681 92 GLU A C 1
ATOM 476 O O . GLU A 1 92 ? 48.73502 -1.14224 10.20868 1.000 41.62422 92 GLU A O 1
ATOM 482 N N . VAL A 1 93 ? 50.22368 -2.09882 11.59700 1.000 35.42498 93 VAL A N 1
ATOM 483 C CA . VAL A 1 93 ? 49.99292 -3.45360 11.10602 1.000 37.18565 93 VAL A CA 1
ATOM 484 C C . VAL A 1 93 ? 49.32659 -4.33420 12.16469 1.000 36.78017 93 VAL A C 1
ATOM 485 O O . VAL A 1 93 ? 49.35645 -5.55310 12.04874 1.000 40.38417 93 VAL A O 1
ATOM 489 N N . GLY A 1 94 ? 48.72058 -3.73860 13.19181 1.000 28.23375 94 GLY A N 1
ATOM 490 C CA . GLY A 1 94 ? 48.11206 -4.51957 14.25515 1.000 47.11548 94 GLY A CA 1
ATOM 491 C C . GLY A 1 94 ? 49.06568 -5.43723 14.98739 1.000 45.62163 94 GLY A C 1
ATOM 492 O O . GLY A 1 94 ? 48.66869 -6.52898 15.39674 1.000 49.84992 94 GLY A O 1
ATOM 493 N N . CYS A 1 95 ? 50.32446 -5.03011 15.13590 1.000 44.40063 95 CYS A N 1
ATOM 494 C CA . CYS A 1 95 ? 51.34867 -5.76172 15.88428 1.000 42.80606 95 CYS A CA 1
ATOM 495 C C . CYS A 1 95 ? 52.00122 -4.81843 16.88248 1.000 33.09463 95 CYS A C 1
ATOM 496 O O . CYS A 1 95 ? 53.15923 -4.42598 16.71258 1.000 30.73743 95 CYS A O 1
ATOM 499 N N . PRO A 1 96 ? 51.28551 -4.43477 17.94142 1.000 32.03315 96 PRO A N 1
ATOM 500 C CA . PRO A 1 96 ? 51.72172 -3.26727 18.72604 1.000 38.57990 96 PRO A CA 1
ATOM 501 C C . PRO A 1 96 ? 52.90184 -3.51410 19.64922 1.000 38.51952 96 PRO A C 1
ATOM 502 O O . PRO A 1 96 ? 53.55268 -2.53379 20.03321 1.000 30.85729 96 PRO A O 1
ATOM 506 N N . VAL A 1 97 ? 53.20387 -4.77373 19.99340 1.000 36.55300 97 VAL A N 1
ATOM 507 C CA . VAL A 1 97 ? 54.16691 -5.10491 21.03961 1.000 31.86079 97 VAL A CA 1
ATOM 508 C C . VAL A 1 97 ? 55.56610 -5.23785 20.44901 1.000 34.31786 97 VAL A C 1
ATOM 509 O O . VAL A 1 97 ? 55.79161 -6.02488 19.52082 1.000 29.49478 97 VAL A O 1
ATOM 513 N N . LEU A 1 98 ? 56.51291 -4.48514 21.00621 1.000 22.46219 98 LEU A N 1
ATOM 514 C CA . LEU A 1 98 ? 57.91727 -4.54243 20.59440 1.000 21.31455 98 LEU A CA 1
ATOM 515 C C . LEU A 1 98 ? 58.61242 -5.65658 21.36369 1.000 29.37677 98 LEU A C 1
ATOM 516 O O . LEU A 1 98 ? 59.13782 -5.45411 22.45931 1.000 22.97905 98 LEU A O 1
ATOM 521 N N . GLU A 1 99 ? 58.60497 -6.86102 20.78660 1.000 28.19232 99 GLU A N 1
ATOM 522 C CA . GLU A 1 99 ? 59.17960 -8.01281 21.47523 1.000 28.17888 99 GLU A CA 1
ATOM 523 C C . GLU A 1 99 ? 60.67671 -7.82567 21.71446 1.000 30.23434 99 GLU A C 1
ATOM 524 O O . GLU A 1 99 ? 61.19566 -8.16629 22.77813 1.000 31.59702 99 GLU A O 1
ATOM 530 N N . GLU A 1 100 ? 61.37765 -7.25601 20.75054 1.000 30.95785 100 GLU A N 1
ATOM 531 C CA . GLU A 1 100 ? 62.81925 -7.09145 20.84152 1.000 33.60916 100 GLU A CA 1
ATOM 532 C C . GLU A 1 100 ? 63.21468 -5.95503 19.90364 1.000 23.52601 100 GLU A C 1
ATOM 533 O O . GLU A 1 100 ? 62.65152 -5.82880 18.81596 1.000 21.27413 100 GLU A O 1
ATOM 539 N N . LEU A 1 101 ? 64.15077 -5.10913 20.33554 1.000 26.55040 101 LEU A N 1
ATOM 540 C CA . LEU A 1 101 ? 64.78884 -4.15782 19.42214 1.000 25.90963 101 LEU A CA 1
ATOM 541 C C . LEU A 1 101 ? 66.24124 -3.95009 19.85478 1.000 29.41072 101 LEU A C 1
ATOM 542 O O . LEU A 1 101 ? 66.50829 -3.68840 21.03286 1.000 25.48122 101 LEU A O 1
ATOM 547 N N . THR A 1 102 ? 67.17858 -4.10233 18.91811 1.000 26.11315 102 THR A N 1
ATOM 548 C CA . THR A 1 102 ? 68.58900 -3.81909 19.16573 1.000 22.87514 102 THR A CA 1
ATOM 549 C C . THR A 1 102 ? 68.96321 -2.55931 18.40494 1.000 26.36487 102 THR A C 1
ATOM 550 O O . THR A 1 102 ? 68.60494 -2.41824 17.22754 1.000 25.09668 102 THR A O 1
ATOM 554 N N . LEU A 1 103 ? 69.65126 -1.63203 19.08487 1.000 21.89636 103 LEU A N 1
ATOM 555 C CA . LEU A 1 103 ? 70.21836 -0.47776 18.40288 1.000 24.64769 103 LEU A CA 1
ATOM 556 C C . LEU A 1 103 ? 71.55158 -0.88949 17.79355 1.000 28.84317 103 LEU A C 1
ATOM 557 O O . LEU A 1 103 ? 72.42054 -1.43351 18.48048 1.000 39.69010 103 LEU A O 1
ATOM 562 N N . GLU A 1 104 ? 71.70287 -0.66643 16.49451 1.000 32.47063 104 GLU A N 1
ATOM 563 C CA . GLU A 1 104 ? 72.87955 -1.14872 15.77763 1.000 35.87697 104 GLU A CA 1
ATOM 564 C C . GLU A 1 104 ? 73.90487 -0.05379 15.53129 1.000 40.19364 104 GLU A C 1
ATOM 565 O O . GLU A 1 104 ? 75.08992 -0.23324 15.82886 1.000 54.82916 104 GLU A O 1
ATOM 571 N N . ALA A 1 105 ? 73.47216 1.07840 14.98410 1.000 29.52908 105 ALA A N 1
ATOM 572 C CA . ALA A 1 105 ? 74.36504 2.16978 14.64037 1.000 35.42794 105 ALA A CA 1
ATOM 573 C C . ALA A 1 105 ? 73.75874 3.45982 15.17379 1.000 29.94593 105 ALA A C 1
ATOM 574 O O . ALA A 1 105 ? 72.57361 3.74401 14.92215 1.000 28.34155 105 ALA A O 1
ATOM 576 N N . PRO A 1 106 ? 74.51758 4.25120 15.91754 1.000 33.36146 106 PRO A N 1
ATOM 577 C CA . PRO A 1 106 ? 74.01146 5.55603 16.33662 1.000 34.96091 106 PRO A CA 1
ATOM 578 C C . PRO A 1 106 ? 73.64288 6.39331 15.12109 1.000 34.26379 106 PRO A C 1
ATOM 579 O O . PRO A 1 106 ? 74.20405 6.22935 14.03136 1.000 34.97724 106 PRO A O 1
ATOM 583 N N . LEU A 1 107 ? 72.64474 7.25647 15.31279 1.000 26.50781 107 LEU A N 1
ATOM 584 C CA . LEU A 1 107 ? 72.18867 8.21687 14.30993 1.000 28.38567 107 LEU A CA 1
ATOM 585 C C . LEU A 1 107 ? 72.60539 9.59559 14.79505 1.000 28.44640 107 LEU A C 1
ATOM 586 O O . LEU A 1 107 ? 72.03216 10.11614 15.76053 1.000 30.64730 107 LEU A O 1
ATOM 591 N N . VAL A 1 108 ? 73.63551 10.15684 14.15897 1.000 28.82517 108 VAL A N 1
ATOM 592 C CA . VAL A 1 108 ? 74.09262 11.51081 14.44269 1.000 25.36523 108 VAL A CA 1
ATOM 593 C C . VAL A 1 108 ? 73.22118 12.48797 13.66354 1.000 34.44567 108 VAL A C 1
ATOM 594 O O . VAL A 1 108 ? 72.98042 12.29989 12.46140 1.000 30.68428 108 VAL A O 1
ATOM 598 N N . ILE A 1 109 ? 72.75604 13.53847 14.33539 1.000 29.61701 109 ILE A N 1
ATOM 599 C CA . ILE A 1 109 ? 72.04347 14.63272 13.68365 1.000 31.58949 109 ILE A CA 1
ATOM 600 C C . ILE A 1 109 ? 73.02525 15.76421 13.45974 1.000 35.12885 109 ILE A C 1
ATOM 601 O O . ILE A 1 109 ? 73.49529 16.37800 14.42332 1.000 33.89867 109 ILE A O 1
ATOM 606 N N . GLU A 1 110 ? 73.30715 16.08346 12.20186 1.000 41.13723 110 GLU A N 1
ATOM 607 C CA . GLU A 1 110 ? 74.31661 17.08662 11.87528 1.000 47.99294 110 GLU A CA 1
ATOM 608 C C . GLU A 1 110 ? 73.63791 18.44382 11.69847 1.000 42.86571 110 GLU A C 1
ATOM 609 O O . GLU A 1 110 ? 73.12552 18.75907 10.62237 1.000 35.06210 110 GLU A O 1
ATOM 615 N N . GLY A 1 111 ? 73.64828 19.25581 12.75401 1.000 43.70547 111 GLY A N 1
ATOM 616 C CA . GLY A 1 111 ? 73.07817 20.59455 12.64922 1.000 44.99999 111 GLY A CA 1
ATOM 617 C C . GLY A 1 111 ? 71.58184 20.52791 12.39958 1.000 41.87867 111 GLY A C 1
ATOM 618 O O . GLY A 1 111 ? 70.86872 19.68758 12.96197 1.000 31.10759 111 GLY A O 1
ATOM 619 N N . ASP A 1 112 ? 71.09807 21.41983 11.53396 1.000 45.14873 112 ASP A N 1
ATOM 620 C CA . ASP A 1 112 ? 69.68760 21.46134 11.15656 1.000 48.67321 112 ASP A CA 1
ATOM 621 C C . ASP A 1 112 ? 69.40164 20.72194 9.84839 1.000 45.65092 112 ASP A C 1
ATOM 622 O O . ASP A 1 112 ? 68.34173 20.92780 9.24232 1.000 42.36947 112 ASP A O 1
ATOM 627 N N . GLU A 1 113 ? 70.31890 19.88189 9.39687 1.000 45.51386 113 GLU A N 1
ATOM 628 C CA . GLU A 1 113 ? 70.07313 19.10316 8.19980 1.000 47.71307 113 GLU A CA 1
ATOM 629 C C . GLU A 1 113 ? 68.92483 18.12813 8.44349 1.000 42.78914 113 GLU A C 1
ATOM 630 O O . GLU A 1 113 ? 68.89441 17.46346 9.48342 1.000 34.68797 113 GLU A O 1
ATOM 636 N N . PRO A 1 114 ? 67.96927 18.01698 7.52639 1.000 42.25352 114 PRO A N 1
ATOM 637 C CA . PRO A 1 114 ? 66.87982 17.05655 7.71495 1.000 36.52493 114 PRO A CA 1
ATOM 638 C C . PRO A 1 114 ? 67.34898 15.61961 7.55099 1.000 32.21536 114 PRO A C 1
ATOM 639 O O . PRO A 1 114 ? 68.32351 15.32692 6.85398 1.000 33.40055 114 PRO A O 1
ATOM 643 N N . VAL A 1 115 ? 66.62482 14.71615 8.20152 1.000 32.11074 115 VAL A N 1
ATOM 644 C CA . VAL A 1 115 ? 66.90079 13.28702 8.16461 1.000 27.09055 115 VAL A CA 1
ATOM 645 C C . VAL A 1 115 ? 65.67756 12.56712 7.61885 1.000 33.28631 115 VAL A C 1
ATOM 646 O O . VAL A 1 115 ? 64.56074 12.75652 8.12180 1.000 33.00851 115 VAL A O 1
ATOM 650 N N . GLN A 1 116 ? 65.88858 11.74674 6.58903 1.000 30.26958 116 GLN A N 1
ATOM 651 C CA . GLN A 1 116 ? 64.83858 10.87338 6.07919 1.000 27.81388 116 GLN A CA 1
ATOM 652 C C . GLN A 1 116 ? 64.76832 9.60361 6.92004 1.000 24.97848 116 GLN A C 1
ATOM 653 O O . GLN A 1 116 ? 65.79794 8.98920 7.20613 1.000 26.91025 116 GLN A O 1
ATOM 659 N N . LEU A 1 117 ? 63.55837 9.20946 7.32155 1.000 28.14224 117 LEU A N 1
ATOM 660 C CA . LEU A 1 117 ? 63.35154 8.01976 8.14687 1.000 28.76725 117 LEU A CA 1
ATOM 661 C C . LEU A 1 117 ? 62.57515 6.98077 7.35635 1.000 27.63065 117 LEU A C 1
ATOM 662 O O . LEU A 1 117 ? 61.66302 7.33215 6.60885 1.000 27.09272 117 LEU A O 1
ATOM 667 N N . GLN A 1 118 ? 62.91830 5.70270 7.53061 1.000 28.59894 118 GLN A N 1
ATOM 668 C CA . GLN A 1 118 ? 62.10700 4.62338 6.96950 1.000 33.32664 118 GLN A CA 1
ATOM 669 C C . GLN A 1 118 ? 62.02363 3.48236 7.96639 1.000 32.82788 118 GLN A C 1
ATOM 670 O O . GLN A 1 118 ? 63.05310 2.99673 8.44045 1.000 26.09008 118 GLN A O 1
ATOM 676 N N . VAL A 1 119 ? 60.79988 3.04860 8.25593 1.000 30.38129 119 VAL A N 1
ATOM 677 C CA . VAL A 1 119 ? 60.52814 1.94918 9.16888 1.000 31.22723 119 VAL A CA 1
ATOM 678 C C . VAL A 1 119 ? 59.92162 0.82605 8.34156 1.000 27.97892 119 VAL A C 1
ATOM 679 O O . VAL A 1 119 ? 58.80813 0.95846 7.82141 1.000 26.24236 119 VAL A O 1
ATOM 683 N N . ALA A 1 120 ? 60.65030 -0.27380 8.19406 1.000 29.81799 120 ALA A N 1
ATOM 684 C CA . ALA A 1 120 ? 60.19662 -1.38825 7.37972 1.000 29.00615 120 ALA A CA 1
ATOM 685 C C . ALA A 1 120 ? 59.67846 -2.50299 8.28046 1.000 29.80881 120 ALA A C 1
ATOM 686 O O . ALA A 1 120 ? 60.30845 -2.83867 9.28736 1.000 28.38151 120 ALA A O 1
ATOM 688 N N . VAL A 1 121 ? 58.51799 -3.05873 7.92203 1.000 30.71173 121 VAL A N 1
ATOM 689 C CA . VAL A 1 121 ? 57.85532 -4.11330 8.68498 1.000 30.00800 121 VAL A CA 1
ATOM 690 C C . VAL A 1 121 ? 57.53760 -5.26058 7.72909 1.000 31.75113 121 VAL A C 1
ATOM 691 O O . VAL A 1 121 ? 56.94353 -5.04044 6.66915 1.000 32.59899 121 VAL A O 1
ATOM 695 N N . THR A 1 122 ? 57.92470 -6.47695 8.09435 1.000 28.42916 122 THR A N 1
ATOM 696 C CA . THR A 1 122 ? 57.70151 -7.59882 7.19331 1.000 28.72151 122 THR A CA 1
ATOM 697 C C . THR A 1 122 ? 56.27153 -8.12736 7.31525 1.000 36.43125 122 THR A C 1
ATOM 698 O O . THR A 1 122 ? 55.49872 -7.74667 8.19993 1.000 37.63205 122 THR A O 1
ATOM 702 N N . ALA A 1 123 ? 55.91429 -9.01189 6.38747 1.000 38.06888 123 ALA A N 1
ATOM 703 C CA . ALA A 1 123 ? 54.71420 -9.80930 6.56987 1.000 37.87929 123 ALA A CA 1
ATOM 704 C C . ALA A 1 123 ? 54.88872 -10.67236 7.80920 1.000 41.19967 123 ALA A C 1
ATOM 705 O O . ALA A 1 123 ? 56.00288 -11.08300 8.14769 1.000 38.76730 123 ALA A O 1
ATOM 707 N N . ALA A 1 124 ? 53.78244 -10.93338 8.49909 1.000 38.16559 124 ALA A N 1
ATOM 708 C CA . ALA A 1 124 ? 53.83957 -11.78367 9.67862 1.000 37.07824 124 ALA A CA 1
ATOM 709 C C . ALA A 1 124 ? 54.04548 -13.23513 9.27175 1.000 41.00586 124 ALA A C 1
ATOM 710 O O . ALA A 1 124 ? 53.49393 -13.69880 8.26767 1.000 47.51403 124 ALA A O 1
ATOM 712 N N . GLY A 1 125 ? 54.84445 -13.95958 10.05657 1.000 40.07983 125 GLY A N 1
ATOM 713 C CA . GLY A 1 125 ? 55.01787 -15.37644 9.79695 1.000 51.95553 125 GLY A CA 1
ATOM 714 C C . GLY A 1 125 ? 53.81526 -16.20368 10.20329 1.000 54.28369 125 GLY A C 1
ATOM 715 O O . GLY A 1 125 ? 52.71921 -15.67001 10.40357 1.000 51.35404 125 GLY A O 1
ATOM 716 N N . GLU A 1 126 ? 53.99364 -17.51463 10.32972 1.000 58.97994 126 GLU A N 1
ATOM 717 C CA . GLU A 1 126 ? 52.92510 -18.29649 10.93737 1.000 63.56408 126 GLU A CA 1
ATOM 718 C C . GLU A 1 126 ? 52.79326 -17.98605 12.42360 1.000 59.74947 126 GLU A C 1
ATOM 719 O O . GLU A 1 126 ? 51.70524 -18.15975 12.98765 1.000 55.93930 126 GLU A O 1
ATOM 725 N N . ASP A 1 127 ? 53.86308 -17.48405 13.05247 1.000 58.74141 127 ASP A N 1
ATOM 726 C CA . ASP A 1 127 ? 53.84163 -17.12432 14.46502 1.000 60.22721 127 ASP A CA 1
ATOM 727 C C . ASP A 1 127 ? 53.05804 -15.84581 14.74718 1.000 57.43357 127 ASP A C 1
ATOM 728 O O . ASP A 1 127 ? 52.79924 -15.54685 15.91617 1.000 63.22816 127 ASP A O 1
ATOM 733 N N . GLY A 1 128 ? 52.66472 -15.08838 13.72514 1.000 50.40393 128 GLY A N 1
ATOM 734 C CA . GLY A 1 128 ? 52.10746 -13.77231 13.97834 1.000 49.38140 128 GLY A CA 1
ATOM 735 C C . GLY A 1 128 ? 53.12687 -12.72253 14.37013 1.000 49.03620 128 GLY A C 1
ATOM 736 O O . GLY A 1 128 ? 52.74324 -11.64473 14.83978 1.000 55.20460 128 GLY A O 1
ATOM 737 N N . ARG A 1 129 ? 54.41437 -13.00956 14.18654 1.000 36.27613 129 ARG A N 1
ATOM 738 C CA . ARG A 1 129 ? 55.50439 -12.10793 14.51435 1.000 35.52699 129 ARG A CA 1
ATOM 739 C C . ARG A 1 129 ? 56.02012 -11.44924 13.24100 1.000 31.81369 129 ARG A C 1
ATOM 740 O O . ARG A 1 129 ? 56.06076 -12.07451 12.17774 1.000 36.45252 129 ARG A O 1
ATOM 748 N N . ARG A 1 130 ? 56.37397 -10.17154 13.35318 1.000 29.15240 130 ARG A N 1
ATOM 749 C CA . ARG A 1 130 ? 56.85431 -9.36025 12.23890 1.000 32.66309 130 ARG A CA 1
ATOM 750 C C . ARG A 1 130 ? 58.23923 -8.81742 12.55571 1.000 31.16129 130 ARG A C 1
ATOM 751 O O . ARG A 1 130 ? 58.52753 -8.45677 13.70676 1.000 28.97192 130 ARG A O 1
ATOM 759 N N . GLU A 1 131 ? 59.09763 -8.77019 11.53570 1.000 24.78309 131 GLU A N 1
ATOM 760 C CA . GLU A 1 131 ? 60.40524 -8.15255 11.67030 1.000 29.24832 131 GLU A CA 1
ATOM 761 C C . GLU A 1 131 ? 60.27241 -6.66956 11.35736 1.000 35.17237 131 GLU A C 1
ATOM 762 O O . GLU A 1 131 ? 59.49779 -6.27354 10.48042 1.000 39.16551 131 GLU A O 1
ATOM 768 N N . VAL A 1 132 ? 61.00424 -5.85100 12.10554 1.000 29.23541 132 VAL A N 1
ATOM 769 C CA . VAL A 1 132 ? 60.97106 -4.40610 11.94149 1.000 29.63568 132 VAL A CA 1
ATOM 770 C C . VAL A 1 132 ? 62.40936 -3.93175 11.88745 1.000 27.33646 132 VAL A C 1
ATOM 771 O O . VAL A 1 132 ? 63.30398 -4.55527 12.46734 1.000 28.67224 132 VAL A O 1
ATOM 775 N N . ALA A 1 133 ? 62.63594 -2.86464 11.12279 1.000 25.12791 133 ALA A N 1
ATOM 776 C CA . ALA A 1 133 ? 63.94873 -2.26049 10.95334 1.000 27.47563 133 ALA A CA 1
ATOM 777 C C . ALA A 1 133 ? 63.74420 -0.76442 10.76719 1.000 30.40683 133 ALA A C 1
ATOM 778 O O . ALA A 1 133 ? 62.74046 -0.34959 10.19329 1.000 32.92873 133 ALA A O 1
ATOM 780 N N . VAL A 1 134 ? 64.66628 0.04927 11.29505 1.000 28.53036 134 VAL A N 1
ATOM 781 C CA . VAL A 1 134 ? 64.64271 1.50118 11.08705 1.000 22.08938 134 VAL A CA 1
ATOM 782 C C . VAL A 1 134 ? 65.91368 1.89666 10.33825 1.000 25.48939 134 VAL A C 1
ATOM 783 O O . VAL A 1 134 ? 67.02352 1.60082 10.79567 1.000 23.65955 134 VAL A O 1
ATOM 787 N N . HIS A 1 135 ? 65.74878 2.55031 9.18681 1.000 23.84928 135 HIS A N 1
ATOM 788 C CA . HIS A 1 135 ? 66.82421 3.11103 8.37807 1.000 26.07043 135 HIS A CA 1
ATOM 789 C C . HIS A 1 135 ? 66.73628 4.63585 8.36023 1.000 24.12913 135 HIS A C 1
ATOM 790 O O . HIS A 1 135 ? 65.66703 5.22009 8.53858 1.000 22.82814 135 HIS A O 1
ATOM 797 N N . ALA A 1 136 ? 67.87167 5.28497 8.12130 1.000 21.61177 136 ALA A N 1
ATOM 798 C CA . ALA A 1 136 ? 67.88306 6.73714 8.06858 1.000 23.73999 136 ALA A CA 1
ATOM 799 C C . ALA A 1 136 ? 68.98705 7.19458 7.14003 1.000 27.25760 136 ALA A C 1
ATOM 800 O O . ALA A 1 136 ? 69.96880 6.48013 6.89643 1.000 31.63417 136 ALA A O 1
ATOM 802 N N . ARG A 1 137 ? 68.81419 8.40409 6.61352 1.000 26.88786 137 ARG A N 1
ATOM 803 C CA . ARG A 1 137 ? 69.86987 9.01913 5.82303 1.000 24.63011 137 ARG A CA 1
ATOM 804 C C . ARG A 1 137 ? 69.61460 10.51347 5.74289 1.000 29.55421 137 ARG A C 1
ATOM 805 O O . ARG A 1 137 ? 68.48976 10.98443 5.95442 1.000 25.73686 137 ARG A O 1
ATOM 813 N N . THR A 1 138 ? 70.68581 11.25843 5.46848 1.000 30.95968 138 THR A N 1
ATOM 814 C CA . THR A 1 138 ? 70.62063 12.69493 5.24478 1.000 39.85408 138 THR A CA 1
ATOM 815 C C . THR A 1 138 ? 71.17272 12.98805 3.86682 1.000 50.25083 138 THR A C 1
ATOM 816 O O . THR A 1 138 ? 72.13646 12.34683 3.42930 1.000 54.83045 138 THR A O 1
ATOM 820 N N . GLY A 1 139 ? 70.56810 13.96829 3.20145 1.000 55.51799 139 GLY A N 1
ATOM 821 C CA . GLY A 1 139 ? 70.96850 14.30074 1.84645 1.000 58.53232 139 GLY A CA 1
ATOM 822 C C . GLY A 1 139 ? 70.94189 13.07658 0.95899 1.000 67.41528 139 GLY A C 1
ATOM 823 O O . GLY A 1 139 ? 69.98844 12.28458 0.96919 1.000 70.25618 139 GLY A O 1
ATOM 824 N N . GLN A 1 140 ? 72.01645 12.89645 0.19708 1.000 73.18911 140 GLN A N 1
ATOM 825 C CA . GLN A 1 140 ? 72.14862 11.79070 -0.74264 1.000 76.35712 140 GLN A CA 1
ATOM 826 C C . GLN A 1 140 ? 73.14958 10.74510 -0.25076 1.000 74.80880 140 GLN A C 1
ATOM 827 O O . GLN A 1 140 ? 73.80092 10.06667 -1.04955 1.000 75.38565 140 GLN A O 1
ATOM 833 N N . ARG A 1 141 ? 73.28775 10.61540 1.06300 1.000 70.73751 141 ARG A N 1
ATOM 834 C CA . ARG A 1 141 ? 74.08952 9.55183 1.63762 1.000 65.24926 141 ARG A CA 1
ATOM 835 C C . ARG A 1 141 ? 73.32956 8.22689 1.55358 1.000 55.38631 141 ARG A C 1
ATOM 836 O O . ARG A 1 141 ? 72.10640 8.21218 1.38969 1.000 52.65047 141 ARG A O 1
ATOM 844 N N . PRO A 1 142 ? 74.03026 7.09571 1.62699 1.000 52.47877 142 PRO A N 1
ATOM 845 C CA . PRO A 1 142 ? 73.32802 5.80703 1.68916 1.000 48.22411 142 PRO A CA 1
ATOM 846 C C . PRO A 1 142 ? 72.57058 5.63800 2.99501 1.000 40.19642 142 PRO A C 1
ATOM 847 O O . PRO A 1 142 ? 72.96860 6.14415 4.04643 1.000 40.65836 142 PRO A O 1
ATOM 851 N N . TRP A 1 143 ? 71.45085 4.92645 2.90591 1.000 34.63156 143 TRP A N 1
ATOM 852 C CA . TRP A 1 143 ? 70.71495 4.52140 4.09127 1.000 37.52209 143 TRP A CA 1
ATOM 853 C C . TRP A 1 143 ? 71.60390 3.72648 5.03838 1.000 39.19215 143 TRP A C 1
ATOM 854 O O . TRP A 1 143 ? 72.43082 2.90776 4.61628 1.000 37.94205 143 TRP A O 1
ATOM 865 N N . THR A 1 144 ? 71.41908 3.97429 6.32856 1.000 37.59552 144 THR A N 1
ATOM 866 C CA . THR A 1 144 ? 72.06402 3.22397 7.39623 1.000 32.51357 144 THR A CA 1
ATOM 867 C C . THR A 1 144 ? 70.97076 2.61012 8.24990 1.000 28.40295 144 THR A C 1
ATOM 868 O O . THR A 1 144 ? 70.00944 3.29763 8.61222 1.000 25.17213 144 THR A O 1
ATOM 872 N N . ARG A 1 145 ? 71.10830 1.32261 8.55527 1.000 27.85272 145 ARG A N 1
ATOM 873 C CA . ARG A 1 145 ? 70.20300 0.67936 9.48948 1.000 28.32076 145 ARG A CA 1
ATOM 874 C C . ARG A 1 145 ? 70.61706 0.99602 10.92428 1.000 24.83441 145 ARG A C 1
ATOM 875 O O . ARG A 1 145 ? 71.76269 0.77343 11.31307 1.000 30.16452 145 ARG A O 1
ATOM 883 N N . HIS A 1 146 ? 69.68204 1.53296 11.70797 1.000 25.52831 146 HIS A N 1
ATOM 884 C CA . HIS A 1 146 ? 69.97642 1.94696 13.07344 1.000 25.19405 146 HIS A CA 1
ATOM 885 C C . HIS A 1 146 ? 69.36062 1.04526 14.12908 1.000 28.61693 146 HIS A C 1
ATOM 886 O O . HIS A 1 146 ? 69.78557 1.09343 15.28587 1.000 31.96571 146 HIS A O 1
ATOM 893 N N . ALA A 1 147 ? 68.38094 0.22885 13.76429 1.000 30.12785 147 ALA A N 1
ATOM 894 C CA . ALA A 1 147 ? 67.60478 -0.51915 14.74294 1.000 26.23301 147 ALA A CA 1
ATOM 895 C C . ALA A 1 147 ? 66.94550 -1.67110 14.00721 1.000 29.50036 147 ALA A C 1
ATOM 896 O O . ALA A 1 147 ? 66.49167 -1.51163 12.86948 1.000 32.01732 147 ALA A O 1
ATOM 898 N N . ALA A 1 148 ? 66.92309 -2.83217 14.64100 1.000 21.32160 148 ALA A N 1
ATOM 899 C CA . ALA A 1 148 ? 66.27501 -3.99290 14.05198 1.000 27.36892 148 ALA A CA 1
ATOM 900 C C . ALA A 1 148 ? 65.68998 -4.81117 15.17929 1.000 29.96696 148 ALA A C 1
ATOM 901 O O . ALA A 1 148 ? 66.30877 -4.94028 16.24155 1.000 27.92588 148 ALA A O 1
ATOM 903 N N . GLY A 1 149 ? 64.50067 -5.35102 14.95651 1.000 25.79660 149 GLY A N 1
ATOM 904 C CA . GLY A 1 149 ? 63.94165 -6.22714 15.96432 1.000 25.84778 149 GLY A CA 1
ATOM 905 C C . GLY A 1 149 ? 62.70904 -6.97826 15.52713 1.000 27.50940 149 GLY A C 1
ATOM 906 O O . GLY A 1 149 ? 62.60161 -7.36594 14.35967 1.000 25.55824 149 GLY A O 1
ATOM 907 N N . THR A 1 150 ? 61.77412 -7.18702 16.46010 1.000 25.94845 150 THR A N 1
ATOM 908 C CA . THR A 1 150 ? 60.61251 -8.03040 16.22277 1.000 27.30371 150 THR A CA 1
ATOM 909 C C . THR A 1 150 ? 59.39675 -7.47244 16.94508 1.000 31.59942 150 THR A C 1
ATOM 910 O O . THR A 1 150 ? 59.45988 -7.14456 18.13894 1.000 31.84154 150 THR A O 1
ATOM 914 N N . LEU A 1 151 ? 58.30205 -7.36365 16.20568 1.000 29.78746 151 LEU A N 1
ATOM 915 C CA . LEU A 1 151 ? 56.99574 -7.01751 16.73586 1.000 25.14104 151 LEU A CA 1
ATOM 916 C C . LEU A 1 151 ? 56.14404 -8.27162 16.86137 1.000 31.08656 151 LEU A C 1
ATOM 917 O O . LEU A 1 151 ? 56.26529 -9.20299 16.06239 1.000 36.73358 151 LEU A O 1
ATOM 922 N N . THR A 1 152 ? 55.28273 -8.28738 17.88069 1.000 30.13421 152 THR A N 1
ATOM 923 C CA . THR A 1 152 ? 54.33397 -9.36938 18.10149 1.000 32.26794 152 THR A CA 1
ATOM 924 C C . THR A 1 152 ? 52.99950 -8.75224 18.49582 1.000 34.14380 152 THR A C 1
ATOM 925 O O . THR A 1 152 ? 52.91264 -7.56468 18.81071 1.000 35.29571 152 THR A O 1
ATOM 929 N N . ALA A 1 153 ? 51.93984 -9.55411 18.43140 1.000 38.05128 153 ALA A N 1
ATOM 930 C CA . ALA A 1 153 ? 50.66366 -9.12818 18.98472 1.000 34.55567 153 ALA A CA 1
ATOM 931 C C . ALA A 1 153 ? 50.46883 -9.60503 20.41456 1.000 43.00384 153 ALA A C 1
ATOM 932 O O . ALA A 1 153 ? 49.54663 -9.13453 21.08977 1.000 52.59484 153 ALA A O 1
ATOM 934 N N . THR A 1 154 ? 51.32053 -10.51311 20.88969 1.000 42.84300 154 THR A N 1
ATOM 935 C CA . THR A 1 154 ? 51.19794 -11.05988 22.23473 1.000 49.17683 154 THR A CA 1
ATOM 936 C C . THR A 1 154 ? 51.44012 -9.96796 23.27297 1.000 52.52280 154 THR A C 1
ATOM 937 O O . THR A 1 154 ? 52.51044 -9.34903 23.30236 1.000 50.16795 154 THR A O 1
ATOM 941 N N . SER A 1 155 ? 50.44675 -9.73526 24.12556 1.000 57.42869 155 SER A N 1
ATOM 942 C CA . SER A 1 155 ? 50.56013 -8.79622 25.22799 1.000 59.03842 155 SER A CA 1
ATOM 943 C C . SER A 1 155 ? 50.86539 -9.53615 26.52053 1.000 64.28631 155 SER A C 1
ATOM 944 O O . SER A 1 155 ? 50.44921 -10.68189 26.72081 1.000 64.47436 155 SER A O 1
ATOM 947 N N . SER A 1 156 ? 51.61473 -8.86754 27.39054 1.000 69.16883 156 SER A N 1
ATOM 948 C CA . SER A 1 156 ? 51.82554 -9.35812 28.74117 1.000 77.16786 156 SER A CA 1
ATOM 949 C C . SER A 1 156 ? 50.63855 -8.99120 29.61717 1.000 86.93734 156 SER A C 1
ATOM 950 O O . SER A 1 156 ? 50.05356 -7.91334 29.46957 1.000 87.60651 156 SER A O 1
ATOM 953 N N . THR A 1 157 ? 50.27483 -9.90106 30.51872 1.000 95.79626 157 THR A N 1
ATOM 954 C CA . THR A 1 157 ? 49.29392 -9.57491 31.54332 1.000 99.59501 157 THR A CA 1
ATOM 955 C C . THR A 1 157 ? 49.83604 -8.42694 32.39198 1.000 100.38652 157 THR A C 1
ATOM 956 O O . THR A 1 157 ? 50.98159 -8.50055 32.86260 1.000 94.01183 157 THR A O 1
ATOM 960 N N . PRO A 1 158 ? 49.06905 -7.35481 32.59236 1.000 108.46887 158 PRO A N 1
ATOM 961 C CA . PRO A 1 158 ? 49.64277 -6.12586 33.15680 1.000 112.09496 158 PRO A CA 1
ATOM 962 C C . PRO A 1 158 ? 50.10265 -6.31093 34.59673 1.000 116.31761 158 PRO A C 1
ATOM 963 O O . PRO A 1 158 ? 49.64688 -7.19758 35.32453 1.000 120.58980 158 PRO A O 1
ATOM 967 N N . SER A 1 159 ? 51.04086 -5.43718 35.00213 1.000 112.90622 159 SER A N 1
ATOM 968 C CA . SER A 1 159 ? 51.63641 -5.46287 36.33004 1.000 108.81584 159 SER A CA 1
ATOM 969 C C . SER A 1 159 ? 50.79763 -4.63669 37.31010 1.000 103.42865 159 SER A C 1
ATOM 970 O O . SER A 1 159 ? 50.14975 -3.66318 36.91124 1.000 103.82280 159 SER A O 1
ATOM 973 N N . PRO A 1 160 ? 50.79248 -5.00385 38.59842 1.000 97.47390 160 PRO A N 1
ATOM 974 C CA . PRO A 1 160 ? 49.82191 -4.40434 39.52868 1.000 95.76630 160 PRO A CA 1
ATOM 975 C C . PRO A 1 160 ? 50.05068 -2.91042 39.71733 1.000 97.72662 160 PRO A C 1
ATOM 976 O O . PRO A 1 160 ? 51.17693 -2.45337 39.93277 1.000 95.11369 160 PRO A O 1
ATOM 980 N N . ALA A 1 161 ? 48.95582 -2.14818 39.64078 1.000 101.67691 161 ALA A N 1
ATOM 981 C CA . ALA A 1 161 ? 48.98677 -0.70463 39.83234 1.000 103.98130 161 ALA A CA 1
ATOM 982 C C . ALA A 1 161 ? 49.00507 -0.31996 41.30540 1.000 104.48444 161 ALA A C 1
ATOM 983 O O . ALA A 1 161 ? 48.50582 0.75724 41.67042 1.000 101.65433 161 ALA A O 1
ATOM 985 N N . ASP A 1 162 ? 49.58791 -1.16107 42.16318 1.000 108.91881 162 ASP A N 1
ATOM 986 C CA . ASP A 1 162 ? 49.44233 -0.98255 43.60198 1.000 114.97792 162 ASP A CA 1
ATOM 987 C C . ASP A 1 162 ? 50.05960 0.33574 44.02825 1.000 108.68470 162 ASP A C 1
ATOM 988 O O . ASP A 1 162 ? 51.20440 0.65172 43.67630 1.000 102.90148 162 ASP A O 1
ATOM 993 N N . GLU A 1 163 ? 49.28283 1.11260 44.77545 1.000 77.44937 163 GLU A N 1
ATOM 994 C CA . GLU A 1 163 ? 49.57905 2.52935 44.92951 1.000 78.03169 163 GLU A CA 1
ATOM 995 C C . GLU A 1 163 ? 49.39488 2.98074 46.37249 1.000 73.11819 163 GLU A C 1
ATOM 996 O O . GLU A 1 163 ? 48.27964 3.28291 46.81332 1.000 77.87713 163 GLU A O 1
ATOM 1002 N N . GLN A 1 164 ? 50.49621 3.00495 47.10143 1.000 62.79186 164 GLN A N 1
ATOM 1003 C CA . GLN A 1 164 ? 50.91448 4.23077 47.75288 1.000 57.09386 164 GLN A CA 1
ATOM 1004 C C . GLN A 1 164 ? 51.96342 4.81009 46.81717 1.000 47.50774 164 GLN A C 1
ATOM 1005 O O . GLN A 1 164 ? 52.82162 4.07081 46.32204 1.000 46.36728 164 GLN A O 1
ATOM 1011 N N . TRP A 1 165 ? 51.85046 6.09698 46.50075 1.000 45.27116 165 TRP A N 1
ATOM 1012 C CA . TRP A 1 165 ? 52.90151 6.73097 45.71332 1.000 45.05283 165 TRP A CA 1
ATOM 1013 C C . TRP A 1 165 ? 53.50754 7.87041 46.51665 1.000 49.11109 165 TRP A C 1
ATOM 1014 O O . TRP A 1 165 ? 52.79403 8.83288 46.85276 1.000 55.00493 165 TRP A O 1
ATOM 1025 N N . PRO A 1 166 ? 54.80795 7.81375 46.84302 1.000 48.42813 166 PRO A N 1
ATOM 1026 C CA . PRO A 1 166 ? 55.68949 6.70773 46.42725 1.000 47.69479 166 PRO A CA 1
ATOM 1027 C C . PRO A 1 166 ? 55.50798 5.47465 47.32139 1.000 39.89764 166 PRO A C 1
ATOM 1028 O O . PRO A 1 166 ? 54.93430 5.60010 48.40212 1.000 42.73114 166 PRO A O 1
ATOM 1032 N N . PRO A 1 167 ? 55.95059 4.30456 46.86093 1.000 38.61034 167 PRO A N 1
ATOM 1033 C CA . PRO A 1 167 ? 55.72178 3.07441 47.63211 1.000 44.32115 167 PRO A CA 1
ATOM 1034 C C . PRO A 1 167 ? 56.28666 3.16932 49.03855 1.000 42.44721 167 PRO A C 1
ATOM 1035 O O . PRO A 1 167 ? 57.21299 3.93780 49.30907 1.000 44.12049 167 PRO A O 1
ATOM 1039 N N . ALA A 1 168 ? 55.71718 2.37357 49.93420 1.000 38.00971 168 ALA A N 1
ATOM 1040 C CA . ALA A 1 168 ? 56.21545 2.32898 51.30209 1.000 40.66436 168 ALA A CA 1
ATOM 1041 C C . ALA A 1 168 ? 57.67200 1.87954 51.31337 1.000 45.31539 168 ALA A C 1
ATOM 1042 O O . ALA A 1 168 ? 58.12006 1.11642 50.45188 1.000 47.66814 168 ALA A O 1
ATOM 1044 N N . GLY A 1 169 ? 58.42371 2.39451 52.28433 1.000 50.97481 169 GLY A N 1
ATOM 1045 C CA . GLY A 1 169 ? 59.83457 2.09564 52.38396 1.000 54.77103 169 GLY A CA 1
ATOM 1046 C C . GLY A 1 169 ? 60.74511 2.85556 51.43876 1.000 53.10979 169 GLY A C 1
ATOM 1047 O O . GLY A 1 169 ? 61.96662 2.67709 51.51606 1.000 66.70404 169 GLY A O 1
ATOM 1048 N N . ALA A 1 170 ? 60.21145 3.70049 50.55709 1.000 45.78808 170 ALA A N 1
ATOM 1049 C CA . ALA A 1 170 ? 61.03703 4.43437 49.59841 1.000 39.92036 170 ALA A CA 1
ATOM 1050 C C . ALA A 1 170 ? 61.54699 5.73006 50.21719 1.000 40.58332 170 ALA A C 1
ATOM 1051 O O . ALA A 1 170 ? 60.77579 6.49012 50.81586 1.000 43.75744 170 ALA A O 1
ATOM 1053 N N . ALA A 1 171 ? 62.84633 5.97340 50.07636 1.000 41.52666 171 ALA A N 1
ATOM 1054 C CA . ALA A 1 171 ? 63.50226 7.13464 50.66817 1.000 44.50705 171 ALA A CA 1
ATOM 1055 C C . ALA A 1 171 ? 63.72794 8.18477 49.59413 1.000 43.40797 171 ALA A C 1
ATOM 1056 O O . ALA A 1 171 ? 64.25331 7.86722 48.52189 1.000 43.05345 171 ALA A O 1
ATOM 1058 N N . ALA A 1 172 ? 63.33573 9.42788 49.88215 1.000 40.58385 172 ALA A N 1
ATOM 1059 C CA . ALA A 1 172 ? 63.52983 10.51403 48.92731 1.000 36.53938 172 ALA A CA 1
ATOM 1060 C C . ALA A 1 172 ? 65.01371 10.76802 48.70147 1.000 36.78870 172 ALA A C 1
ATOM 1061 O O . ALA A 1 172 ? 65.84779 10.55649 49.58551 1.000 35.98465 172 ALA A O 1
ATOM 1063 N N . VAL A 1 173 ? 65.33636 11.22855 47.49546 1.000 40.96281 173 VAL A N 1
ATOM 1064 C CA . VAL A 1 173 ? 66.70503 11.49677 47.07896 1.000 43.15312 173 VAL A CA 1
ATOM 1065 C C . VAL A 1 173 ? 66.78330 12.93433 46.58535 1.000 46.00129 173 VAL A C 1
ATOM 1066 O O . VAL A 1 173 ? 65.91367 13.37849 45.82931 1.000 49.15534 173 VAL A O 1
ATOM 1070 N N . ASP A 1 174 ? 67.81535 13.66117 47.01438 1.000 45.41880 174 ASP A N 1
ATOM 1071 C CA . ASP A 1 174 ? 68.10069 14.98014 46.45212 1.000 42.98763 174 ASP A CA 1
ATOM 1072 C C . ASP A 1 174 ? 68.66233 14.80988 45.04605 1.000 41.97372 174 ASP A C 1
ATOM 1073 O O . ASP A 1 174 ? 69.77298 14.29710 44.87768 1.000 41.29236 174 ASP A O 1
ATOM 1078 N N . VAL A 1 175 ? 67.90615 15.23254 44.03286 1.000 37.19191 175 VAL A N 1
ATOM 1079 C CA . VAL A 1 175 ? 68.38249 15.19065 42.65617 1.000 34.74464 175 VAL A CA 1
ATOM 1080 C C . VAL A 1 175 ? 68.68636 16.59435 42.12649 1.000 36.69362 175 VAL A C 1
ATOM 1081 O O . VAL A 1 175 ? 68.72904 16.79811 40.92847 1.000 37.01758 175 VAL A O 1
ATOM 1085 N N . SER A 1 176 ? 68.93037 17.57242 43.00192 1.000 47.10348 176 SER A N 1
ATOM 1086 C CA . SER A 1 176 ? 69.11466 18.93436 42.50620 1.000 43.09483 176 SER A CA 1
ATOM 1087 C C . SER A 1 176 ? 70.39877 19.07986 41.68571 1.000 38.92957 176 SER A C 1
ATOM 1088 O O . SER A 1 176 ? 70.40565 19.80534 40.68675 1.000 46.11586 176 SER A O 1
ATOM 1091 N N . GLY A 1 177 ? 71.48009 18.40816 42.07248 1.000 36.35481 177 GLY A N 1
ATOM 1092 C CA . GLY A 1 177 ? 72.69665 18.36890 41.28128 1.000 38.09315 177 GLY A CA 1
ATOM 1093 C C . GLY A 1 177 ? 72.79938 17.23002 40.27864 1.000 43.13338 177 GLY A C 1
ATOM 1094 O O . GLY A 1 177 ? 73.85481 17.06015 39.65810 1.000 44.20210 177 GLY A O 1
ATOM 1095 N N . HIS A 1 178 ? 71.72461 16.46092 40.07620 1.000 39.51177 178 HIS A N 1
ATOM 1096 C CA . HIS A 1 178 ? 71.81090 15.23158 39.29134 1.000 35.83953 178 HIS A CA 1
ATOM 1097 C C . HIS A 1 178 ? 72.23970 15.49905 37.84922 1.000 35.90166 178 HIS A C 1
ATOM 1098 O O . HIS A 1 178 ? 73.16217 14.85370 37.33303 1.000 40.93840 178 HIS A O 1
ATOM 1105 N N . TYR A 1 179 ? 71.56376 16.42146 37.15982 1.000 31.22680 179 TYR A N 1
ATOM 1106 C CA . TYR A 1 179 ? 71.92394 16.64400 35.76152 1.000 34.07915 179 TYR A CA 1
ATOM 1107 C C . TYR A 1 179 ? 73.29590 17.28863 35.61954 1.000 36.97409 179 TYR A C 1
ATOM 1108 O O . TYR A 1 179 ? 73.98513 17.04413 34.62486 1.000 34.92452 179 TYR A O 1
ATOM 1117 N N . GLU A 1 180 ? 73.72470 18.07973 36.60572 1.000 42.67402 180 GLU A N 1
ATOM 1118 C CA . GLU A 1 180 ? 75.09434 18.58118 36.59482 1.000 43.12168 180 GLU A CA 1
ATOM 1119 C C . GLU A 1 180 ? 76.09540 17.43400 36.71459 1.000 43.63514 180 GLU A C 1
ATOM 1120 O O . GLU A 1 180 ? 77.14273 17.43810 36.05261 1.000 43.14526 180 GLU A O 1
ATOM 1126 N N . ALA A 1 181 ? 75.78661 16.43966 37.55096 1.000 39.01532 181 ALA A N 1
ATOM 1127 C CA . ALA A 1 181 ? 76.62298 15.24546 37.64213 1.000 39.80356 181 ALA A CA 1
ATOM 1128 C C . ALA A 1 181 ? 76.65015 14.49385 36.31966 1.000 44.90856 181 ALA A C 1
ATOM 1129 O O . ALA A 1 181 ? 77.71808 14.08561 35.84126 1.000 45.22418 181 ALA A O 1
ATOM 1131 N N . LEU A 1 182 ? 75.47677 14.27925 35.72176 1.000 42.19255 182 LEU A N 1
ATOM 1132 C CA . LEU A 1 182 ? 75.42900 13.55932 34.45442 1.000 44.57918 182 LEU A CA 1
ATOM 1133 C C . LEU A 1 182 ? 76.22838 14.29650 33.38461 1.000 46.09274 182 LEU A C 1
ATOM 1134 O O . LEU A 1 182 ? 76.89158 13.67197 32.54887 1.000 43.49311 182 LEU A O 1
ATOM 1139 N N . ALA A 1 183 ? 76.19095 15.62851 33.40863 1.000 48.65394 183 ALA A N 1
ATOM 1140 C CA . ALA A 1 183 ? 76.98948 16.41032 32.47283 1.000 49.35738 183 ALA A CA 1
ATOM 1141 C C . ALA A 1 183 ? 78.47873 16.14222 32.67181 1.000 51.37526 183 ALA A C 1
ATOM 1142 O O . ALA A 1 183 ? 79.21788 15.92108 31.70684 1.000 49.42749 183 ALA A O 1
ATOM 1144 N N . ASN A 1 184 ? 78.93022 16.13246 33.92734 1.000 51.12879 184 ASN A N 1
ATOM 1145 C CA . ASN A 1 184 ? 80.33985 15.89071 34.20820 1.000 52.39665 184 ASN A CA 1
ATOM 1146 C C . ASN A 1 184 ? 80.75845 14.47715 33.84573 1.000 48.86014 184 ASN A C 1
ATOM 1147 O O . ASN A 1 184 ? 81.92015 14.25491 33.49579 1.000 53.93433 184 ASN A O 1
ATOM 1152 N N . THR A 1 185 ? 79.84675 13.51324 33.96283 1.000 43.54815 185 THR A N 1
ATOM 1153 C CA . THR A 1 185 ? 80.13862 12.15139 33.52995 1.000 47.41493 185 THR A CA 1
ATOM 1154 C C . THR A 1 185 ? 80.35774 12.09666 32.02185 1.000 48.85874 185 THR A C 1
ATOM 1155 O O . THR A 1 185 ? 81.20230 11.33963 31.53441 1.000 53.18796 185 THR A O 1
ATOM 1159 N N . GLY A 1 186 ? 79.61535 12.89640 31.26839 1.000 45.85885 186 GLY A N 1
ATOM 1160 C CA . GLY A 1 186 ? 79.79503 12.93730 29.83438 1.000 42.09312 186 GLY A CA 1
ATOM 1161 C C . GLY A 1 186 ? 78.49624 13.12429 29.07873 1.000 43.99694 186 GLY A C 1
ATOM 1162 O O . GLY A 1 186 ? 78.51990 13.48564 27.89995 1.000 46.31468 186 GLY A O 1
ATOM 1163 N N . TYR A 1 187 ? 77.35980 12.89552 29.74382 1.000 45.17020 187 TYR A N 1
ATOM 1164 C CA . TYR A 1 187 ? 76.06680 12.94520 29.06997 1.000 40.75728 187 TYR A CA 1
ATOM 1165 C C . TYR A 1 187 ? 75.73596 14.35979 28.61445 1.000 41.75171 187 TYR A C 1
ATOM 1166 O O . TYR A 1 187 ? 76.06342 15.34409 29.28165 1.000 46.14377 187 TYR A O 1
ATOM 1175 N N . GLY A 1 188 ? 75.08335 14.45300 27.46366 1.000 40.50812 188 GLY A N 1
ATOM 1176 C CA . GLY A 1 188 ? 74.61433 15.72205 26.94590 1.000 37.84929 188 GLY A CA 1
ATOM 1177 C C . GLY A 1 188 ? 73.10129 15.75921 26.93632 1.000 37.29709 188 GLY A C 1
ATOM 1178 O O . GLY A 1 188 ? 72.45915 15.34897 25.96647 1.000 34.16202 188 GLY A O 1
ATOM 1179 N N . TYR A 1 189 ? 72.52022 16.23090 28.03016 1.000 39.11221 189 TYR A N 1
ATOM 1180 C CA . TYR A 1 189 ? 71.07396 16.33084 28.19176 1.000 33.88083 189 TYR A CA 1
ATOM 1181 C C . TYR A 1 189 ? 70.72721 17.81606 28.26198 1.000 36.56312 189 TYR A C 1
ATOM 1182 O O . TYR A 1 189 ? 70.87249 18.44647 29.31596 1.000 39.81079 189 TYR A O 1
ATOM 1191 N N . GLY A 1 190 ? 70.28101 18.37919 27.13975 1.000 33.72287 190 GLY A N 1
ATOM 1192 C CA . GLY A 1 190 ? 69.76806 19.71933 27.12918 1.000 35.11041 190 GLY A CA 1
ATOM 1193 C C . GLY A 1 190 ? 68.41003 19.80490 27.81676 1.000 38.50375 190 GLY A C 1
ATOM 1194 O O . GLY A 1 190 ? 67.86284 18.79775 28.29826 1.000 38.11860 190 GLY A O 1
ATOM 1195 N N . PRO A 1 191 ? 67.83512 21.01952 27.83470 1.000 41.50182 191 PRO A N 1
ATOM 1196 C CA . PRO A 1 191 ? 66.58920 21.25175 28.60089 1.000 40.81998 191 PRO A CA 1
ATOM 1197 C C . PRO A 1 191 ? 65.44862 20.27220 28.32041 1.000 40.69038 191 PRO A C 1
ATOM 1198 O O . PRO A 1 191 ? 64.77628 19.83554 29.26553 1.000 43.07462 191 PRO A O 1
ATOM 1202 N N . ALA A 1 192 ? 65.20363 19.91305 27.05724 1.000 31.50899 192 ALA A N 1
ATOM 1203 C CA . ALA A 1 192 ? 64.07663 19.03228 26.75050 1.000 32.58549 192 ALA A CA 1
ATOM 1204 C C . ALA A 1 192 ? 64.23166 17.63575 27.34655 1.000 33.36398 192 ALA A C 1
ATOM 1205 O O . ALA A 1 192 ? 63.22371 16.93909 27.53756 1.000 32.48200 192 ALA A O 1
ATOM 1207 N N . PHE A 1 193 ? 65.46166 17.21341 27.63782 1.000 25.37175 193 PHE A N 1
ATOM 1208 C CA . PHE A 1 193 ? 65.74071 15.88246 28.15237 1.000 25.01644 193 PHE A CA 1
ATOM 1209 C C . PHE A 1 193 ? 66.03505 15.86734 29.63933 1.000 29.01232 193 PHE A C 1
ATOM 1210 O O . PHE A 1 193 ? 66.41556 14.82135 30.16490 1.000 38.86776 193 PHE A O 1
ATOM 1218 N N . GLN A 1 194 ? 65.86642 16.99191 30.32582 1.000 28.78126 194 GLN A N 1
ATOM 1219 C CA . GLN A 1 194 ? 66.07976 17.05088 31.77662 1.000 29.62144 194 GLN A CA 1
ATOM 1220 C C . GLN A 1 194 ? 64.78195 16.84437 32.54630 1.000 26.33731 194 GLN A C 1
ATOM 1221 O O . GLN A 1 194 ? 64.47715 17.58375 33.47246 1.000 35.73357 194 GLN A O 1
ATOM 1227 N N . GLY A 1 195 ? 64.03035 15.79405 32.20171 1.000 27.32349 195 GLY A N 1
ATOM 1228 C CA . GLY A 1 195 ? 62.70409 15.58822 32.75613 1.000 28.02515 195 GLY A CA 1
ATOM 1229 C C . GLY A 1 195 ? 62.62406 14.96413 34.13514 1.000 29.72961 195 GLY A C 1
ATOM 1230 O O . GLY A 1 195 ? 61.52860 14.91470 34.69206 1.000 24.96267 195 GLY A O 1
ATOM 1231 N N . LEU A 1 196 ? 63.71852 14.46766 34.69976 1.000 31.54965 196 LEU A N 1
ATOM 1232 C CA . LEU A 1 196 ? 63.64912 13.84256 36.01874 1.000 31.62905 196 LEU A CA 1
ATOM 1233 C C . LEU A 1 196 ? 63.46209 14.91465 37.08205 1.000 33.26610 196 LEU A C 1
ATOM 1234 O O . LEU A 1 196 ? 64.29839 15.81615 37.21544 1.000 33.66325 196 LEU A O 1
ATOM 1239 N N . LYS A 1 197 ? 62.36474 14.83161 37.83299 1.000 33.18383 197 LYS A N 1
ATOM 1240 C CA . LYS A 1 197 ? 62.04326 15.85292 38.82226 1.000 33.66566 197 LYS A CA 1
ATOM 1241 C C . LYS A 1 197 ? 62.19826 15.37520 40.25824 1.000 38.81566 197 LYS A C 1
ATOM 1242 O O . LYS A 1 197 ? 62.76372 16.09917 41.09113 1.000 39.55093 197 LYS A O 1
ATOM 1248 N N . ARG A 1 198 ? 61.70272 14.17638 40.57055 1.000 39.61067 198 ARG A N 1
ATOM 1249 C CA . ARG A 1 198 ? 61.74268 13.61653 41.91218 1.000 36.58515 198 ARG A CA 1
ATOM 1250 C C . ARG A 1 198 ? 62.06562 12.13415 41.81451 1.000 37.39153 198 ARG A C 1
ATOM 1251 O O . ARG A 1 198 ? 61.69423 11.46760 40.84196 1.000 33.70418 198 ARG A O 1
ATOM 1259 N N . ALA A 1 199 ? 62.74013 11.61676 42.84404 1.000 35.60755 199 ALA A N 1
ATOM 1260 C CA . ALA A 1 199 ? 63.14177 10.21935 42.85485 1.000 31.57855 199 ALA A CA 1
ATOM 1261 C C . ALA A 1 199 ? 63.24417 9.70312 44.28467 1.000 33.02877 199 ALA A C 1
ATOM 1262 O O . ALA A 1 199 ? 63.62074 10.43627 45.20149 1.000 34.51548 199 ALA A O 1
ATOM 1264 N N . TRP A 1 200 ? 62.90717 8.42203 44.45522 1.000 34.73758 200 TRP A N 1
ATOM 1265 C CA . TRP A 1 200 ? 63.02390 7.70576 45.71975 1.000 36.01086 200 TRP A CA 1
ATOM 1266 C C . TRP A 1 200 ? 63.73339 6.37298 45.48539 1.000 34.37044 200 TRP A C 1
ATOM 1267 O O . TRP A 1 200 ? 63.64511 5.78479 44.40286 1.000 36.26520 200 TRP A O 1
ATOM 1278 N N . ILE A 1 201 ? 64.41615 5.87835 46.51337 1.000 30.76577 201 ILE A N 1
ATOM 1279 C CA . ILE A 1 201 ? 65.15125 4.62171 46.42737 1.000 35.25619 201 ILE A CA 1
ATOM 1280 C C . ILE A 1 201 ? 64.65608 3.67167 47.50529 1.000 39.16558 201 ILE A C 1
ATOM 1281 O O . ILE A 1 201 ? 64.45280 4.07818 48.65762 1.000 36.68650 201 ILE A O 1
ATOM 1286 N N . ARG A 1 202 ? 64.44237 2.41163 47.12391 1.000 34.55791 202 ARG A N 1
ATOM 1287 C CA . ARG A 1 202 ? 64.07819 1.35961 48.07180 1.000 36.75305 202 ARG A CA 1
ATOM 1288 C C . ARG A 1 202 ? 64.82030 0.09221 47.67030 1.000 40.93822 202 ARG A C 1
ATOM 1289 O O . ARG A 1 202 ? 64.55010 -0.47070 46.60288 1.000 36.42804 202 ARG A O 1
ATOM 1297 N N . GLY A 1 203 ? 65.72992 -0.37244 48.52603 1.000 39.17356 203 GLY A N 1
ATOM 1298 C CA . GLY A 1 203 ? 66.57646 -1.48870 48.12910 1.000 39.07328 203 GLY A CA 1
ATOM 1299 C C . GLY A 1 203 ? 67.29188 -1.15378 46.83509 1.000 38.11372 203 GLY A C 1
ATOM 1300 O O . GLY A 1 203 ? 67.79134 -0.03793 46.64811 1.000 43.12097 203 GLY A O 1
ATOM 1301 N N . ASN A 1 204 ? 67.31751 -2.10184 45.90125 1.000 36.43480 204 ASN A N 1
ATOM 1302 C CA . ASN A 1 204 ? 67.90286 -1.83368 44.59118 1.000 40.78993 204 ASN A CA 1
ATOM 1303 C C . ASN A 1 204 ? 66.87613 -1.35394 43.55382 1.000 40.59087 204 ASN A C 1
ATOM 1304 O O . ASN A 1 204 ? 67.13313 -1.46678 42.34843 1.000 38.63972 204 ASN A O 1
ATOM 1309 N N . GLU A 1 205 ? 65.73741 -0.80804 43.99343 1.000 41.39395 205 GLU A N 1
ATOM 1310 C CA . GLU A 1 205 ? 64.71201 -0.25655 43.11375 1.000 40.44285 205 GLU A CA 1
ATOM 1311 C C . GLU A 1 205 ? 64.68592 1.26526 43.20890 1.000 36.85714 205 GLU A C 1
ATOM 1312 O O . GLU A 1 205 ? 64.95355 1.84448 44.26437 1.000 41.38407 205 GLU A O 1
ATOM 1318 N N . VAL A 1 206 ? 64.31824 1.90372 42.10683 1.000 26.98219 206 VAL A N 1
ATOM 1319 C CA . VAL A 1 206 ? 64.18461 3.35172 42.02451 1.000 34.76766 206 VAL A CA 1
ATOM 1320 C C . VAL A 1 206 ? 62.77131 3.69740 41.57552 1.000 32.76382 206 VAL A C 1
ATOM 1321 O O . VAL A 1 206 ? 62.19501 3.03285 40.70564 1.000 27.07683 206 VAL A O 1
ATOM 1325 N N . PHE A 1 207 ? 62.23862 4.76701 42.14548 1.000 28.74832 207 PHE A N 1
ATOM 1326 C CA . PHE A 1 207 ? 60.97475 5.34359 41.74179 1.000 30.61960 207 PHE A CA 1
ATOM 1327 C C . PHE A 1 207 ? 61.22819 6.78559 41.32860 1.000 35.70195 207 PHE A C 1
ATOM 1328 O O . PHE A 1 207 ? 62.02418 7.48864 41.96017 1.000 41.05612 207 PHE A O 1
ATOM 1336 N N . ALA A 1 208 ? 60.56196 7.22779 40.26997 1.000 29.61425 208 ALA A N 1
ATOM 1337 C CA . ALA A 1 208 ? 60.82779 8.54492 39.71300 1.000 28.36554 208 ALA A CA 1
ATOM 1338 C C . ALA A 1 208 ? 59.52917 9.17535 39.25278 1.000 28.79960 208 ALA A C 1
ATOM 1339 O O . ALA A 1 208 ? 58.55872 8.49020 38.91779 1.000 29.78959 208 ALA A O 1
ATOM 1341 N N . GLU A 1 209 ? 59.51575 10.49983 39.25559 1.000 28.94410 209 GLU A N 1
ATOM 1342 C CA . GLU A 1 209 ? 58.51599 11.26586 38.53390 1.000 30.29006 209 GLU A CA 1
ATOM 1343 C C . GLU A 1 209 ? 59.24944 12.11867 37.51576 1.000 35.08246 209 GLU A C 1
ATOM 1344 O O . GLU A 1 209 ? 60.25668 12.75410 37.84561 1.000 31.59739 209 GLU A O 1
ATOM 1350 N N . VAL A 1 210 ? 58.75257 12.10181 36.27844 1.000 39.16431 210 VAL A N 1
ATOM 1351 C CA . VAL A 1 210 ? 59.40442 12.70918 35.12473 1.000 35.54536 210 VAL A CA 1
ATOM 1352 C C . VAL A 1 210 ? 58.35905 13.51603 34.35807 1.000 34.38114 210 VAL A C 1
ATOM 1353 O O . VAL A 1 210 ? 57.24594 13.02697 34.13032 1.000 39.15817 210 VAL A O 1
ATOM 1357 N N . GLU A 1 211 ? 58.70657 14.74916 33.97009 1.000 29.84047 211 GLU A N 1
ATOM 1358 C CA . GLU A 1 211 ? 57.77338 15.64899 33.29419 1.000 36.50116 211 GLU A CA 1
ATOM 1359 C C . GLU A 1 211 ? 58.45840 16.34106 32.12153 1.000 43.42989 211 GLU A C 1
ATOM 1360 O O . GLU A 1 211 ? 59.60710 16.77823 32.24112 1.000 36.95563 211 GLU A O 1
ATOM 1366 N N . LEU A 1 212 ? 57.73925 16.46737 31.00037 1.000 35.41779 212 LEU A N 1
ATOM 1367 C CA . LEU A 1 212 ? 58.25673 17.21795 29.86541 1.000 33.45050 212 LEU A CA 1
ATOM 1368 C C . LEU A 1 212 ? 58.23848 18.71787 30.15100 1.000 34.10977 212 LEU A C 1
ATOM 1369 O O . LEU A 1 212 ? 57.38315 19.21903 30.87990 1.000 38.44887 212 LEU A O 1
ATOM 1374 N N . ASP A 1 213 ? 59.20179 19.43226 29.56578 1.000 37.05331 213 ASP A N 1
ATOM 1375 C CA . ASP A 1 213 ? 59.10891 20.88205 29.43743 1.000 41.95969 213 ASP A CA 1
ATOM 1376 C C . ASP A 1 213 ? 57.83338 21.25987 28.69413 1.000 41.56373 213 ASP A C 1
ATOM 1377 O O . ASP A 1 213 ? 57.23206 20.44757 27.98168 1.000 46.17942 213 ASP A O 1
ATOM 1382 N N . GLU A 1 214 ? 57.43896 22.52658 28.82561 1.000 42.56296 214 GLU A N 1
ATOM 1383 C CA . GLU A 1 214 ? 56.19959 22.95468 28.18811 1.000 44.09931 214 GLU A CA 1
ATOM 1384 C C . GLU A 1 214 ? 56.26658 22.79439 26.66931 1.000 43.38521 214 GLU A C 1
ATOM 1385 O O . GLU A 1 214 ? 55.27620 22.39199 26.04364 1.000 41.59506 214 GLU A O 1
ATOM 1391 N N . ARG A 1 215 ? 57.43727 23.03708 26.06197 1.000 40.80304 215 ARG A N 1
ATOM 1392 C CA . ARG A 1 215 ? 57.52739 22.94692 24.60152 1.000 46.82914 215 ARG A CA 1
ATOM 1393 C C . ARG A 1 215 ? 57.22431 21.53696 24.10842 1.000 42.52795 215 ARG A C 1
ATOM 1394 O O . ARG A 1 215 ? 56.51682 21.36054 23.10913 1.000 44.21919 215 ARG A O 1
ATOM 1402 N N . GLU A 1 216 ? 57.74126 20.52298 24.79982 1.000 39.11920 216 GLU A N 1
ATOM 1403 C CA . GLU A 1 216 ? 57.49131 19.13553 24.42053 1.000 37.44889 216 GLU A CA 1
ATOM 1404 C C . GLU A 1 216 ? 56.13228 18.64527 24.91352 1.000 44.22694 216 GLU A C 1
ATOM 1405 O O . GLU A 1 216 ? 55.52051 17.77675 24.27233 1.000 41.10585 216 GLU A O 1
ATOM 1411 N N . ALA A 1 217 ? 55.65248 19.17905 26.04480 1.000 43.51819 217 ALA A N 1
ATOM 1412 C CA . ALA A 1 217 ? 54.31894 18.82904 26.52566 1.000 45.59921 217 ALA A CA 1
ATOM 1413 C C . ALA A 1 217 ? 53.24067 19.20500 25.52044 1.000 47.61223 217 ALA A C 1
ATOM 1414 O O . ALA A 1 217 ? 52.22095 18.51382 25.41999 1.000 50.43842 217 ALA A O 1
ATOM 1416 N N . ALA A 1 218 ? 53.44567 20.29245 24.76875 1.000 45.93800 218 ALA A N 1
ATOM 1417 C CA . ALA A 1 218 ? 52.44734 20.72756 23.79818 1.000 48.93719 218 ALA A CA 1
ATOM 1418 C C . ALA A 1 218 ? 52.30411 19.74777 22.64076 1.000 54.99279 218 ALA A C 1
ATOM 1419 O O . ALA A 1 218 ? 51.22039 19.63312 22.06036 1.000 59.90472 218 ALA A O 1
ATOM 1421 N N . GLU A 1 219 ? 53.37761 19.05727 22.26854 1.000 52.81008 219 GLU A N 1
ATOM 1422 C CA . GLU A 1 219 ? 53.33509 18.12567 21.15267 1.000 55.29191 219 GLU A CA 1
ATOM 1423 C C . GLU A 1 219 ? 53.31493 16.67191 21.61333 1.000 50.93468 219 GLU A C 1
ATOM 1424 O O . GLU A 1 219 ? 53.44141 15.76867 20.78649 1.000 59.14319 219 GLU A O 1
ATOM 1430 N N . ALA A 1 220 ? 53.13830 16.42088 22.91075 1.000 45.92271 220 ALA A N 1
ATOM 1431 C CA . ALA A 1 220 ? 53.26767 15.05239 23.40442 1.000 42.42650 220 ALA A CA 1
ATOM 1432 C C . ALA A 1 220 ? 52.07509 14.17971 23.01987 1.000 38.45518 220 ALA A C 1
ATOM 1433 O O . ALA A 1 220 ? 52.22311 12.95690 22.90772 1.000 34.06857 220 ALA A O 1
ATOM 1435 N N . GLY A 1 221 ? 50.89873 14.78166 22.81219 1.000 38.94048 221 GLY A N 1
ATOM 1436 C CA . GLY A 1 221 ? 49.70321 14.00420 22.52465 1.000 40.02950 221 GLY A CA 1
ATOM 1437 C C . GLY A 1 221 ? 49.78713 13.18680 21.24776 1.000 42.19377 221 GLY A C 1
ATOM 1438 O O . GLY A 1 221 ? 49.15700 12.12766 21.14205 1.000 36.52889 221 GLY A O 1
ATOM 1439 N N . GLY A 1 222 ? 50.56960 13.65004 20.26999 1.000 39.17476 222 GLY A N 1
ATOM 1440 C CA . GLY A 1 222 ? 50.73917 12.92015 19.02779 1.000 37.28587 222 GLY A CA 1
ATOM 1441 C C . GLY A 1 222 ? 51.71991 11.76868 19.08153 1.000 37.55274 222 GLY A C 1
ATOM 1442 O O . GLY A 1 222 ? 51.71460 10.91344 18.18936 1.000 33.88485 222 GLY A O 1
ATOM 1443 N N . TYR A 1 223 ? 52.56884 11.72173 20.09448 1.000 35.26946 223 TYR A N 1
ATOM 1444 C CA . TYR A 1 223 ? 53.47888 10.60234 20.22416 1.000 31.55791 223 TYR A CA 1
ATOM 1445 C C . TYR A 1 223 ? 52.77972 9.44550 20.92425 1.000 36.62879 223 TYR A C 1
ATOM 1446 O O . TYR A 1 223 ? 51.82247 9.63238 21.67711 1.000 36.45923 223 TYR A O 1
ATOM 1455 N N . GLY A 1 224 ? 53.24860 8.23530 20.63163 1.000 34.87385 224 GLY A N 1
ATOM 1456 C CA . GLY A 1 224 ? 52.95435 7.10481 21.48552 1.000 23.88129 224 GLY A CA 1
ATOM 1457 C C . GLY A 1 224 ? 53.44767 7.39533 22.89150 1.000 25.37422 224 GLY A C 1
ATOM 1458 O O . GLY A 1 224 ? 52.67544 7.37130 23.84835 1.000 27.66877 224 GLY A O 1
ATOM 1459 N N . ILE A 1 225 ? 54.74462 7.67404 23.02225 1.000 23.80559 225 ILE A N 1
ATOM 1460 C CA . ILE A 1 225 ? 55.30067 8.32247 24.20569 1.000 23.75992 225 ILE A CA 1
ATOM 1461 C C . ILE A 1 225 ? 56.45515 9.19566 23.73216 1.000 29.00645 225 ILE A C 1
ATOM 1462 O O . ILE A 1 225 ? 57.35318 8.71610 23.02464 1.000 23.63771 225 ILE A O 1
ATOM 1467 N N . HIS A 1 226 ? 56.41535 10.49212 24.07272 1.000 31.20926 226 HIS A N 1
ATOM 1468 C CA . HIS A 1 226 ? 57.43109 11.41442 23.58404 1.000 28.40697 226 HIS A CA 1
ATOM 1469 C C . HIS A 1 226 ? 58.81957 10.82597 23.83980 1.000 23.49956 226 HIS A C 1
ATOM 1470 O O . HIS A 1 226 ? 59.11206 10.41613 24.97181 1.000 26.25655 226 HIS A O 1
ATOM 1477 N N . PRO A 1 227 ? 59.66345 10.70346 22.81665 1.000 25.58760 227 PRO A N 1
ATOM 1478 C CA . PRO A 1 227 ? 61.00959 10.14778 23.04283 1.000 23.09594 227 PRO A CA 1
ATOM 1479 C C . PRO A 1 227 ? 61.77844 10.84926 24.15629 1.000 28.56607 227 PRO A C 1
ATOM 1480 O O . PRO A 1 227 ? 62.58015 10.20081 24.84148 1.000 27.29892 227 PRO A O 1
ATOM 1484 N N . ALA A 1 228 ? 61.54830 12.14882 24.37924 1.000 28.56097 228 ALA A N 1
ATOM 1485 C CA . ALA A 1 228 ? 62.24100 12.81894 25.47353 1.000 27.66713 228 ALA A CA 1
ATOM 1486 C C . ALA A 1 228 ? 61.67302 12.42426 26.82178 1.000 27.66540 228 ALA A C 1
ATOM 1487 O O . ALA A 1 228 ? 62.40565 12.42453 27.82102 1.000 23.95626 228 ALA A O 1
ATOM 1489 N N . LEU A 1 229 ? 60.37874 12.09176 26.88177 1.000 33.31562 229 LEU A N 1
ATOM 1490 C CA . LEU A 1 229 ? 59.80225 11.61707 28.13552 1.000 29.96493 229 LEU A CA 1
ATOM 1491 C C . LEU A 1 229 ? 60.26929 10.20602 28.45978 1.000 30.06724 229 LEU A C 1
ATOM 1492 O O . LEU A 1 229 ? 60.58567 9.90672 29.61397 1.000 28.01845 229 LEU A O 1
ATOM 1497 N N . LEU A 1 230 ? 60.31219 9.31897 27.46536 1.000 27.18305 230 LEU A N 1
ATOM 1498 C CA . LEU A 1 230 ? 60.74992 7.95631 27.74698 1.000 28.46698 230 LEU A CA 1
ATOM 1499 C C . LEU A 1 230 ? 62.22364 7.92974 28.10455 1.000 27.90137 230 LEU A C 1
ATOM 1500 O O . LEU A 1 230 ? 62.64036 7.15917 28.97544 1.000 33.58394 230 LEU A O 1
ATOM 1505 N N . ASP A 1 231 ? 63.02701 8.78303 27.47167 1.000 28.39313 231 ASP A N 1
ATOM 1506 C CA . ASP A 1 231 ? 64.44806 8.77896 27.79054 1.000 25.34231 231 ASP A CA 1
ATOM 1507 C C . ASP A 1 231 ? 64.69696 9.24243 29.21901 1.000 24.92430 231 ASP A C 1
ATOM 1508 O O . ASP A 1 231 ? 65.52569 8.66765 29.92909 1.000 25.77972 231 ASP A O 1
ATOM 1513 N N . ALA A 1 232 ? 64.00192 10.28657 29.65984 1.000 28.04476 232 ALA A N 1
ATOM 1514 C CA . ALA A 1 232 ? 64.26420 10.77033 31.00307 1.000 28.28251 232 ALA A CA 1
ATOM 1515 C C . ALA A 1 232 ? 63.74348 9.80457 32.04912 1.000 22.95401 232 ALA A C 1
ATOM 1516 O O . ALA A 1 232 ? 64.23271 9.80587 33.18274 1.000 22.19250 232 ALA A O 1
ATOM 1518 N N . ALA A 1 233 ? 62.76483 8.98025 31.69003 1.000 26.63049 233 ALA A N 1
ATOM 1519 C CA . ALA A 1 233 ? 62.34010 7.89487 32.55280 1.000 22.69716 233 ALA A CA 1
ATOM 1520 C C . ALA A 1 233 ? 63.48409 6.94394 32.86737 1.000 25.69677 233 ALA A C 1
ATOM 1521 O O . ALA A 1 233 ? 63.40416 6.17657 33.83253 1.000 27.44482 233 ALA A O 1
ATOM 1523 N N . LEU A 1 234 ? 64.53525 6.95994 32.06015 1.000 34.41846 234 LEU A N 1
ATOM 1524 C CA . LEU A 1 234 ? 65.69855 6.12656 32.29635 1.000 35.09592 234 LEU A CA 1
ATOM 1525 C C . LEU A 1 234 ? 66.74041 6.80008 33.17230 1.000 33.43443 234 LEU A C 1
ATOM 1526 O O . LEU A 1 234 ? 67.67708 6.12727 33.61347 1.000 30.37092 234 LEU A O 1
ATOM 1531 N N . HIS A 1 235 ? 66.60039 8.10170 33.43208 1.000 28.78695 235 HIS A N 1
ATOM 1532 C CA . HIS A 1 235 ? 67.66284 8.84145 34.10776 1.000 29.60537 235 HIS A CA 1
ATOM 1533 C C . HIS A 1 235 ? 67.80720 8.46779 35.57849 1.000 31.87018 235 HIS A C 1
ATOM 1534 O O . HIS A 1 235 ? 68.90851 8.56264 36.12574 1.000 37.29389 235 HIS A O 1
ATOM 1541 N N . ALA A 1 236 ? 66.73161 8.05209 36.23367 1.000 33.41432 236 ALA A N 1
ATOM 1542 C CA . ALA A 1 236 ? 66.80656 7.80455 37.67015 1.000 35.46061 236 ALA A CA 1
ATOM 1543 C C . ALA A 1 236 ? 67.50821 6.49704 38.01095 1.000 33.70953 236 ALA A C 1
ATOM 1544 O O . ALA A 1 236 ? 67.91253 6.31186 39.16467 1.000 31.03538 236 ALA A O 1
ATOM 1546 N N . THR A 1 237 ? 67.68218 5.60033 37.03439 1.000 37.36519 237 THR A N 1
ATOM 1547 C CA . THR A 1 237 ? 68.25939 4.28730 37.30867 1.000 40.12285 237 THR A CA 1
ATOM 1548 C C . THR A 1 237 ? 69.71904 4.37164 37.71332 1.000 39.74350 237 THR A C 1
ATOM 1549 O O . THR A 1 237 ? 70.21308 3.47952 38.41454 1.000 40.14573 237 THR A O 1
ATOM 1553 N N . GLY A 1 238 ? 70.43317 5.40939 37.26652 1.000 35.46412 238 GLY A N 1
ATOM 1554 C CA . GLY A 1 238 ? 71.84202 5.55261 37.62646 1.000 33.02742 238 GLY A CA 1
ATOM 1555 C C . GLY A 1 238 ? 72.09960 5.88921 39.08341 1.000 36.24978 238 GLY A C 1
ATOM 1556 O O . GLY A 1 238 ? 73.25411 5.80770 39.52344 1.000 40.70738 238 GLY A O 1
ATOM 1557 N N . LEU A 1 239 ? 71.05336 6.24435 39.83929 1.000 36.33611 239 LEU A N 1
ATOM 1558 C CA . LEU A 1 239 ? 71.23221 6.66409 41.22590 1.000 37.55051 239 LEU A CA 1
ATOM 1559 C C . LEU A 1 239 ? 71.76349 5.54013 42.10163 1.000 40.78473 239 LEU A C 1
ATOM 1560 O O . LEU A 1 239 ? 72.42785 5.80251 43.11310 1.000 43.35236 239 LEU A O 1
ATOM 1565 N N . ILE A 1 240 ? 71.48850 4.28803 41.74663 1.000 37.06470 240 ILE A N 1
ATOM 1566 C CA . ILE A 1 240 ? 72.00404 3.17561 42.54102 1.000 43.27608 240 ILE A CA 1
ATOM 1567 C C . ILE A 1 240 ? 73.39683 2.77104 42.06611 1.000 52.08952 240 ILE A C 1
ATOM 1568 O O . ILE A 1 240 ? 74.36208 2.78993 42.84237 1.000 52.79791 240 ILE A O 1
ATOM 1573 N N . GLU A 1 241 ? 73.51020 2.40316 40.78400 1.000 66.00721 241 GLU A N 1
ATOM 1574 C CA . GLU A 1 241 ? 74.78518 1.91676 40.25980 1.000 73.21098 241 GLU A CA 1
ATOM 1575 C C . GLU A 1 241 ? 75.86819 2.98363 40.35628 1.000 72.05136 241 GLU A C 1
ATOM 1576 O O . GLU A 1 241 ? 77.01243 2.68261 40.72041 1.000 73.21202 241 GLU A O 1
ATOM 1582 N N . GLN A 1 242 ? 75.52026 4.23538 40.05433 1.000 66.32209 242 GLN A N 1
ATOM 1583 C CA . GLN A 1 242 ? 76.48082 5.33091 39.99482 1.000 60.23916 242 GLN A CA 1
ATOM 1584 C C . GLN A 1 242 ? 77.66357 4.92403 39.11793 1.000 61.06682 242 GLN A C 1
ATOM 1585 O O . GLN A 1 242 ? 78.82191 4.88890 39.54048 1.000 54.87709 242 GLN A O 1
ATOM 1591 N N . ALA A 1 243 ? 77.33070 4.57156 37.88020 1.000 64.62488 243 ALA A N 1
ATOM 1592 C CA . ALA A 1 243 ? 78.32204 4.04256 36.95639 1.000 64.35429 243 ALA A CA 1
ATOM 1593 C C . ALA A 1 243 ? 79.24510 5.15040 36.47238 1.000 61.00089 243 ALA A C 1
ATOM 1594 O O . ALA A 1 243 ? 78.78686 6.20615 36.01744 1.000 64.42632 243 ALA A O 1
ATOM 1596 N N . GLU A 1 244 ? 80.54729 4.90977 36.58229 1.000 51.75768 244 GLU A N 1
ATOM 1597 C CA . GLU A 1 244 ? 81.50159 5.70149 35.82920 1.000 54.56699 244 GLU A CA 1
ATOM 1598 C C . GLU A 1 244 ? 81.22495 5.53207 34.33899 1.000 57.27607 244 GLU A C 1
ATOM 1599 O O . GLU A 1 244 ? 80.97258 4.41803 33.86595 1.000 55.26328 244 GLU A O 1
ATOM 1605 N N . GLY A 1 245 ? 81.24119 6.64026 33.60553 1.000 54.87226 245 GLY A N 1
ATOM 1606 C CA . GLY A 1 245 ? 81.19607 6.59073 32.16039 1.000 45.13063 245 GLY A CA 1
ATOM 1607 C C . GLY A 1 245 ? 79.79107 6.70994 31.60061 1.000 44.92722 245 GLY A C 1
ATOM 1608 O O . GLY A 1 245 ? 78.78649 6.52616 32.28951 1.000 41.82004 245 GLY A O 1
ATOM 1609 N N . VAL A 1 246 ? 79.73652 7.02367 30.31584 1.000 41.46408 246 VAL A N 1
ATOM 1610 C CA . VAL A 1 246 ? 78.48251 7.18641 29.59494 1.000 35.25154 246 VAL A CA 1
ATOM 1611 C C . VAL A 1 246 ? 78.04669 5.82910 29.05962 1.000 36.25953 246 VAL A C 1
ATOM 1612 O O . VAL A 1 246 ? 78.86429 5.05808 28.54052 1.000 34.74564 246 VAL A O 1
ATOM 1616 N N . ALA A 1 247 ? 76.75718 5.52316 29.19707 1.000 33.11602 247 ALA A N 1
ATOM 1617 C CA . ALA A 1 247 ? 76.19192 4.32142 28.59975 1.000 36.14485 247 ALA A CA 1
ATOM 1618 C C . ALA A 1 247 ? 74.88031 4.70702 27.94488 1.000 37.66421 247 ALA A C 1
ATOM 1619 O O . ALA A 1 247 ? 74.14877 5.54259 28.47705 1.000 37.71118 247 ALA A O 1
ATOM 1621 N N . LEU A 1 248 ? 74.59897 4.11660 26.78243 1.000 33.59096 248 LEU A N 1
ATOM 1622 C CA . LEU A 1 248 ? 73.36605 4.39431 26.05675 1.000 35.56587 248 LEU A CA 1
ATOM 1623 C C . LEU A 1 248 ? 72.54550 3.12000 25.90780 1.000 31.92107 248 LEU A C 1
ATOM 1624 O O . LEU A 1 248 ? 73.10950 2.02392 25.86055 1.000 31.79888 248 LEU A O 1
ATOM 1629 N N . PRO A 1 249 ? 71.21970 3.23530 25.83461 1.000 34.37440 249 PRO A N 1
ATOM 1630 C CA . PRO A 1 249 ? 70.37867 2.05991 25.56245 1.000 34.93138 249 PRO A CA 1
ATOM 1631 C C . PRO A 1 249 ? 70.86871 1.28913 24.34695 1.000 34.93106 249 PRO A C 1
ATOM 1632 O O . PRO A 1 249 ? 71.33166 1.86654 23.36082 1.000 35.17900 249 PRO A O 1
ATOM 1636 N N . PHE A 1 250 ? 70.75925 -0.02947 24.41847 1.000 28.46737 250 PHE A N 1
ATOM 1637 C CA . PHE A 1 250 ? 71.26571 -0.85675 23.33880 1.000 32.45342 250 PHE A CA 1
ATOM 1638 C C . PHE A 1 250 ? 70.24720 -1.91503 22.91525 1.000 32.75816 250 PHE A C 1
ATOM 1639 O O . PHE A 1 250 ? 69.97763 -2.06686 21.71850 1.000 32.18964 250 PHE A O 1
ATOM 1647 N N . ALA A 1 251 ? 69.66552 -2.64860 23.86820 1.000 28.35918 251 ALA A N 1
ATOM 1648 C CA . ALA A 1 251 ? 68.72030 -3.71800 23.54295 1.000 24.10049 251 ALA A CA 1
ATOM 1649 C C . ALA A 1 251 ? 67.47286 -3.60940 24.40178 1.000 30.45875 251 ALA A C 1
ATOM 1650 O O . ALA A 1 251 ? 67.56439 -3.42083 25.62271 1.000 33.82691 251 ALA A O 1
ATOM 1652 N N . TRP A 1 252 ? 66.31134 -3.74580 23.76361 1.000 25.87636 252 TRP A N 1
ATOM 1653 C CA . TRP A 1 252 ? 65.01670 -3.66380 24.42823 1.000 27.02267 252 TRP A CA 1
ATOM 1654 C C . TRP A 1 252 ? 64.29019 -4.99011 24.26886 1.000 25.00534 252 TRP A C 1
ATOM 1655 O O . TRP A 1 252 ? 64.35792 -5.60775 23.20148 1.000 25.12206 252 TRP A O 1
ATOM 1666 N N . ASN A 1 253 ? 63.59800 -5.43807 25.32475 1.000 25.29201 253 ASN A N 1
ATOM 1667 C CA . ASN A 1 253 ? 62.70496 -6.58717 25.21248 1.000 23.98141 253 ASN A CA 1
ATOM 1668 C C . ASN A 1 253 ? 61.39633 -6.30601 25.91873 1.000 27.40981 253 ASN A C 1
ATOM 1669 O O . ASN A 1 253 ? 61.38142 -5.72316 27.00336 1.000 31.30540 253 ASN A O 1
ATOM 1674 N N . GLY A 1 254 ? 60.30705 -6.73185 25.29070 1.000 29.49052 254 GLY A N 1
ATOM 1675 C CA . GLY A 1 254 ? 58.98669 -6.67926 25.88406 1.000 28.06286 254 GLY A CA 1
ATOM 1676 C C . GLY A 1 254 ? 58.56421 -5.25744 26.14988 1.000 29.57852 254 GLY A C 1
ATOM 1677 O O . GLY A 1 254 ? 58.29537 -4.90481 27.29718 1.000 37.29754 254 GLY A O 1
ATOM 1678 N N . VAL A 1 255 ? 58.52917 -4.42603 25.10954 1.000 24.94994 255 VAL A N 1
ATOM 1679 C CA . VAL A 1 255 ? 58.11038 -3.03274 25.22909 1.000 22.75753 255 VAL A CA 1
ATOM 1680 C C . VAL A 1 255 ? 56.65098 -2.96069 24.81300 1.000 26.76507 255 VAL A C 1
ATOM 1681 O O . VAL A 1 255 ? 56.30869 -3.20543 23.65015 1.000 25.94780 255 VAL A O 1
ATOM 1685 N N . GLU A 1 256 ? 55.78413 -2.65749 25.76998 1.000 32.27714 256 GLU A N 1
ATOM 1686 C CA . GLU A 1 256 ? 54.37416 -2.43044 25.50801 1.000 35.24353 256 GLU A CA 1
ATOM 1687 C C . GLU A 1 256 ? 54.02305 -0.99698 25.85527 1.000 32.91661 256 GLU A C 1
ATOM 1688 O O . GLU A 1 256 ? 54.26140 -0.54168 26.98200 1.000 24.63493 256 GLU A O 1
ATOM 1694 N N . LEU A 1 257 ? 53.42133 -0.30790 24.90545 1.000 28.58764 257 LEU A N 1
ATOM 1695 C CA . LEU A 1 257 ? 52.80714 0.98015 25.16788 1.000 32.66685 257 LEU A CA 1
ATOM 1696 C C . LEU A 1 257 ? 51.32373 0.75112 25.45931 1.000 37.27059 257 LEU A C 1
ATOM 1697 O O . LEU A 1 257 ? 50.56986 0.29120 24.59443 1.000 38.60902 257 LEU A O 1
ATOM 1702 N N . LEU A 1 258 ? 50.91224 1.04343 26.69469 1.000 36.90190 258 LEU A N 1
ATOM 1703 C CA . LEU A 1 258 ? 49.54391 0.79045 27.12934 1.000 38.58717 258 LEU A CA 1
ATOM 1704 C C . LEU A 1 258 ? 48.64685 2.02581 27.09262 1.000 37.69425 258 LEU A C 1
ATOM 1705 O O . LEU A 1 258 ? 47.42172 1.87429 27.09859 1.000 44.35807 258 LEU A O 1
ATOM 1710 N N . ALA A 1 259 ? 49.21844 3.23324 27.07318 1.000 35.60783 259 ALA A N 1
ATOM 1711 C CA . ALA A 1 259 ? 48.44165 4.46880 27.02462 1.000 36.03120 259 ALA A CA 1
ATOM 1712 C C . ALA A 1 259 ? 49.28171 5.52812 26.33076 1.000 29.69489 259 ALA A C 1
ATOM 1713 O O . ALA A 1 259 ? 50.44042 5.71930 26.69423 1.000 33.56170 259 ALA A O 1
ATOM 1715 N N . SER A 1 260 ? 48.69333 6.22037 25.36006 1.000 32.06628 260 SER A N 1
ATOM 1716 C CA . SER A 1 260 ? 49.42002 7.07689 24.43398 1.000 35.91887 260 SER A CA 1
ATOM 1717 C C . SER A 1 260 ? 49.43967 8.53230 24.90298 1.000 36.71808 260 SER A C 1
ATOM 1718 O O . SER A 1 260 ? 48.57936 8.97444 25.66683 1.000 41.27923 260 SER A O 1
ATOM 1721 N N . GLY A 1 261 ? 50.46571 9.26195 24.47129 1.000 34.93301 261 GLY A N 1
ATOM 1722 C CA . GLY A 1 261 ? 50.49462 10.71390 24.59288 1.000 35.56338 261 GLY A CA 1
ATOM 1723 C C . GLY A 1 261 ? 50.69132 11.28100 25.98642 1.000 34.66329 261 GLY A C 1
ATOM 1724 O O . GLY A 1 261 ? 50.14745 12.34498 26.28837 1.000 37.44681 261 GLY A O 1
ATOM 1725 N N . ALA A 1 262 ? 51.45767 10.61348 26.84722 1.000 27.43219 262 ALA A N 1
ATOM 1726 C CA . ALA A 1 262 ? 51.64817 11.12936 28.19834 1.000 30.93034 262 ALA A CA 1
ATOM 1727 C C . ALA A 1 262 ? 52.61505 12.30651 28.20119 1.000 36.32852 262 ALA A C 1
ATOM 1728 O O . ALA A 1 262 ? 53.53084 12.39861 27.36807 1.000 25.96511 262 ALA A O 1
ATOM 1730 N N . GLN A 1 263 ? 52.39034 13.21336 29.15245 1.000 41.05206 263 GLN A N 1
ATOM 1731 C CA . GLN A 1 263 ? 53.24768 14.36180 29.42789 1.000 45.97763 263 GLN A CA 1
ATOM 1732 C C . GLN A 1 263 ? 54.08408 14.19170 30.69032 1.000 39.21016 263 GLN A C 1
ATOM 1733 O O . GLN A 1 263 ? 55.22873 14.64453 30.73910 1.000 40.26120 263 GLN A O 1
ATOM 1739 N N . ARG A 1 264 ? 53.51443 13.59505 31.72765 1.000 35.98132 264 ARG A N 1
ATOM 1740 C CA . ARG A 1 264 ? 54.18998 13.34258 32.99191 1.000 35.53768 264 ARG A CA 1
ATOM 1741 C C . ARG A 1 264 ? 53.93167 11.89116 33.36288 1.000 35.78099 264 ARG A C 1
ATOM 1742 O O . ARG A 1 264 ? 52.85861 11.35717 33.07266 1.000 38.37042 264 ARG A O 1
ATOM 1750 N N . VAL A 1 265 ? 54.92279 11.23052 33.95636 1.000 31.97623 265 VAL A N 1
ATOM 1751 C CA . VAL A 1 265 ? 54.78653 9.81950 34.28471 1.000 32.88899 265 VAL A CA 1
ATOM 1752 C C . VAL A 1 265 ? 55.44895 9.52717 35.62006 1.000 33.04588 265 VAL A C 1
ATOM 1753 O O . VAL A 1 265 ? 56.28752 10.28610 36.11422 1.000 33.30882 265 VAL A O 1
ATOM 1757 N N . ARG A 1 266 ? 55.06054 8.39720 36.19287 1.000 26.23154 266 ARG A N 1
ATOM 1758 C CA . ARG A 1 266 ? 55.81035 7.76253 37.25741 1.000 29.63955 266 ARG A CA 1
ATOM 1759 C C . ARG A 1 266 ? 56.59400 6.58825 36.68371 1.000 38.43691 266 ARG A C 1
ATOM 1760 O O . ARG A 1 266 ? 56.18409 5.96932 35.69793 1.000 43.96487 266 ARG A O 1
ATOM 1768 N N . VAL A 1 267 ? 57.73274 6.28977 37.30180 1.000 34.58891 267 VAL A N 1
ATOM 1769 C CA . VAL A 1 267 ? 58.65122 5.27277 36.80326 1.000 30.74266 267 VAL A CA 1
ATOM 1770 C C . VAL A 1 267 ? 59.03070 4.34167 37.94169 1.000 29.05350 267 VAL A C 1
ATOM 1771 O O . VAL A 1 267 ? 59.29535 4.78729 39.06119 1.000 33.80001 267 VAL A O 1
ATOM 1775 N N . HIS A 1 268 ? 59.03598 3.04454 37.65929 1.000 32.90568 268 HIS A N 1
ATOM 1776 C CA . HIS A 1 268 ? 59.45593 2.01639 38.60923 1.000 39.01649 268 HIS A CA 1
ATOM 1777 C C . HIS A 1 268 ? 60.52947 1.17313 37.92075 1.000 36.18443 268 HIS A C 1
ATOM 1778 O O . HIS A 1 268 ? 60.21584 0.34940 37.05645 1.000 34.01132 268 HIS A O 1
ATOM 1785 N N . ALA A 1 269 ? 61.79756 1.37709 38.27963 1.000 32.90241 269 ALA A N 1
ATOM 1786 C CA . ALA A 1 269 ? 62.89373 0.62145 37.68095 1.000 28.79578 269 ALA A CA 1
ATOM 1787 C C . ALA A 1 269 ? 63.52639 -0.30949 38.70044 1.000 30.25721 269 ALA A C 1
ATOM 1788 O O . ALA A 1 269 ? 63.70973 0.05291 39.86848 1.000 28.04241 269 ALA A O 1
ATOM 1790 N N . GLN A 1 270 ? 63.86821 -1.50712 38.24998 1.000 27.13718 270 GLN A N 1
ATOM 1791 C CA . GLN A 1 270 ? 64.56718 -2.46168 39.09523 1.000 35.21516 270 GLN A CA 1
ATOM 1792 C C . GLN A 1 270 ? 65.43443 -3.31764 38.19144 1.000 36.89475 270 GLN A C 1
ATOM 1793 O O . GLN A 1 270 ? 65.13983 -3.45494 37.00237 1.000 38.61532 270 GLN A O 1
ATOM 1799 N N . PRO A 1 271 ? 66.50224 -3.90510 38.72036 1.000 38.65692 271 PRO A N 1
ATOM 1800 C CA . PRO A 1 271 ? 67.30433 -4.79115 37.87608 1.000 45.45470 271 PRO A CA 1
ATOM 1801 C C . PRO A 1 271 ? 66.54306 -6.07521 37.58683 1.000 50.27760 271 PRO A C 1
ATOM 1802 O O . PRO A 1 271 ? 65.62498 -6.47186 38.31211 1.000 41.20143 271 PRO A O 1
ATOM 1806 N N . THR A 1 272 ? 66.91219 -6.70066 36.47830 1.000 59.04389 272 THR A N 1
ATOM 1807 C CA . THR A 1 272 ? 66.64567 -8.10989 36.26331 1.000 70.58735 272 THR A CA 1
ATOM 1808 C C . THR A 1 272 ? 67.94827 -8.86902 36.49498 1.000 91.16037 272 THR A C 1
ATOM 1809 O O . THR A 1 272 ? 69.01074 -8.27701 36.70176 1.000 91.31005 272 THR A O 1
ATOM 1813 N N . ASP A 1 273 ? 67.87187 -10.19628 36.44872 1.000 114.19995 273 ASP A N 1
ATOM 1814 C CA . ASP A 1 273 ? 69.05104 -11.03918 36.63334 1.000 121.89441 273 ASP A CA 1
ATOM 1815 C C . ASP A 1 273 ? 69.97431 -11.05623 35.41698 1.000 122.81358 273 ASP A C 1
ATOM 1816 O O . ASP A 1 273 ? 70.93391 -11.83402 35.39823 1.000 129.80257 273 ASP A O 1
ATOM 1821 N N . ASP A 1 274 ? 69.70793 -10.22106 34.41518 1.000 111.31520 274 ASP A N 1
ATOM 1822 C CA . ASP A 1 274 ? 70.49524 -10.16622 33.19417 1.000 98.24152 274 ASP A CA 1
ATOM 1823 C C . ASP A 1 274 ? 71.60073 -9.12580 33.26918 1.000 77.47066 274 ASP A C 1
ATOM 1824 O O . ASP A 1 274 ? 72.33693 -8.94378 32.29373 1.000 75.56404 274 ASP A O 1
ATOM 1829 N N . GLY A 1 275 ? 71.73246 -8.43635 34.39849 1.000 61.65237 275 GLY A N 1
ATOM 1830 C CA . GLY A 1 275 ? 72.45909 -7.18981 34.35985 1.000 54.62116 275 GLY A CA 1
ATOM 1831 C C . GLY A 1 275 ? 71.69211 -6.11128 33.64210 1.000 52.34539 275 GLY A C 1
ATOM 1832 O O . GLY A 1 275 ? 72.27815 -5.11274 33.22817 1.000 58.10741 275 GLY A O 1
ATOM 1833 N N . ALA A 1 276 ? 70.38662 -6.29473 33.47825 1.000 42.78474 276 ALA A N 1
ATOM 1834 C CA . ALA A 1 276 ? 69.52454 -5.37385 32.76892 1.000 35.50074 276 ALA A CA 1
ATOM 1835 C C . ALA A 1 276 ? 68.53507 -4.75893 33.75249 1.000 35.49803 276 ALA A C 1
ATOM 1836 O O . ALA A 1 276 ? 68.46620 -5.15603 34.91529 1.000 35.92321 276 ALA A O 1
ATOM 1838 N N . THR A 1 277 ? 67.76024 -3.78509 33.26472 1.000 33.40834 277 THR A N 1
ATOM 1839 C CA . THR A 1 277 ? 66.77267 -3.05582 34.05173 1.000 29.46500 277 THR A CA 1
ATOM 1840 C C . THR A 1 277 ? 65.39015 -3.26994 33.45912 1.000 32.50973 277 THR A C 1
ATOM 1841 O O . THR A 1 277 ? 65.21645 -3.21026 32.23726 1.000 27.90767 277 THR A O 1
ATOM 1845 N N . SER A 1 278 ? 64.39489 -3.48649 34.31785 1.000 38.46623 278 SER A N 1
ATOM 1846 C CA . SER A 1 278 ? 63.00847 -3.44317 33.87006 1.000 36.58571 278 SER A CA 1
ATOM 1847 C C . SER A 1 278 ? 62.38494 -2.12172 34.29773 1.000 32.12147 278 SER A C 1
ATOM 1848 O O . SER A 1 278 ? 62.83096 -1.49245 35.25863 1.000 30.36298 278 SER A O 1
ATOM 1851 N N . LEU A 1 279 ? 61.37156 -1.67893 33.55732 1.000 32.85572 279 LEU A N 1
ATOM 1852 C CA . LEU A 1 279 ? 60.74085 -0.40160 33.86673 1.000 36.33550 279 LEU A CA 1
ATOM 1853 C C . LEU A 1 279 ? 59.24929 -0.49062 33.60795 1.000 39.98275 279 LEU A C 1
ATOM 1854 O O . LEU A 1 279 ? 58.80580 -0.97664 32.56151 1.000 33.09807 279 LEU A O 1
ATOM 1859 N N . HIS A 1 280 ? 58.48353 0.00717 34.56287 1.000 42.18933 280 HIS A N 1
ATOM 1860 C CA . HIS A 1 280 ? 57.03955 0.03258 34.45750 1.000 42.10982 280 HIS A CA 1
ATOM 1861 C C . HIS A 1 280 ? 56.60626 1.46002 34.71873 1.000 35.10188 280 HIS A C 1
ATOM 1862 O O . HIS A 1 280 ? 56.95195 2.04586 35.74812 1.000 31.69207 280 HIS A O 1
ATOM 1869 N N . ILE A 1 281 ? 55.92348 2.03325 33.74420 1.000 28.63117 281 ILE A N 1
ATOM 1870 C CA . ILE A 1 281 ? 55.64784 3.45398 33.69089 1.000 29.03284 281 ILE A CA 1
ATOM 1871 C C . ILE A 1 281 ? 54.15060 3.62068 33.85899 1.000 38.28518 281 ILE A C 1
ATOM 1872 O O . ILE A 1 281 ? 53.36137 2.91055 33.22068 1.000 42.04040 281 ILE A O 1
ATOM 1877 N N . THR A 1 282 ? 53.76157 4.50957 34.75971 1.000 37.23178 282 THR A N 1
ATOM 1878 C CA . THR A 1 282 ? 52.36251 4.78832 35.02001 1.000 37.72304 282 THR A CA 1
ATOM 1879 C C . THR A 1 282 ? 52.14232 6.27939 34.85550 1.000 30.28813 282 THR A C 1
ATOM 1880 O O . THR A 1 282 ? 53.09238 7.04711 34.73812 1.000 31.64160 282 THR A O 1
ATOM 1884 N N . ASP A 1 283 ? 50.87946 6.69431 34.84981 1.000 40.55911 283 ASP A N 1
ATOM 1885 C CA . ASP A 1 283 ? 50.60892 8.12015 34.81305 1.000 39.18171 283 ASP A CA 1
ATOM 1886 C C . ASP A 1 283 ? 50.41505 8.62483 36.24696 1.000 43.38758 283 ASP A C 1
ATOM 1887 O O . ASP A 1 283 ? 50.46110 7.86004 37.21250 1.000 34.15988 283 ASP A O 1
ATOM 1892 N N . THR A 1 284 ? 50.23016 9.93442 36.40043 1.000 46.59451 284 THR A N 1
ATOM 1893 C CA . THR A 1 284 ? 50.21165 10.51010 37.74067 1.000 46.00117 284 THR A CA 1
ATOM 1894 C C . THR A 1 284 ? 48.98911 10.10922 38.54249 1.000 42.88956 284 THR A C 1
ATOM 1895 O O . THR A 1 284 ? 48.84105 10.57673 39.67433 1.000 45.54522 284 THR A O 1
ATOM 1899 N N . THR A 1 285 ? 48.11891 9.25744 38.01011 1.000 45.32931 285 THR A N 1
ATOM 1900 C CA . THR A 1 285 ? 47.06660 8.64339 38.80794 1.000 51.43878 285 THR A CA 1
ATOM 1901 C C . THR A 1 285 ? 47.28050 7.14227 38.97900 1.000 49.66891 285 THR A C 1
ATOM 1902 O O . THR A 1 285 ? 46.37681 6.44350 39.45106 1.000 50.01749 285 THR A O 1
ATOM 1906 N N . GLY A 1 286 ? 48.45352 6.63158 38.59924 1.000 45.35785 286 GLY A N 1
ATOM 1907 C CA . GLY A 1 286 ? 48.81115 5.24229 38.79701 1.000 41.14254 286 GLY A CA 1
ATOM 1908 C C . GLY A 1 286 ? 48.39184 4.30396 37.69416 1.000 39.74622 286 GLY A C 1
ATOM 1909 O O . GLY A 1 286 ? 48.67753 3.10018 37.78591 1.000 42.82718 286 GLY A O 1
ATOM 1910 N N . ALA A 1 287 ? 47.72337 4.80896 36.65386 1.000 38.50435 287 ALA A N 1
ATOM 1911 C CA . ALA A 1 287 ? 47.23210 3.96000 35.58471 1.000 41.27060 287 ALA A CA 1
ATOM 1912 C C . ALA A 1 287 ? 48.37711 3.60055 34.63991 1.000 38.98889 287 ALA A C 1
ATOM 1913 O O . ALA A 1 287 ? 49.35260 4.34663 34.53062 1.000 40.27920 287 ALA A O 1
ATOM 1915 N N . PRO A 1 288 ? 48.28817 2.45570 33.96318 1.000 40.13707 288 PRO A N 1
ATOM 1916 C CA . PRO A 1 288 ? 49.41777 1.99854 33.13833 1.000 40.65609 288 PRO A CA 1
ATOM 1917 C C . PRO A 1 288 ? 49.68572 2.92673 31.96155 1.000 40.64004 288 PRO A C 1
ATOM 1918 O O . PRO A 1 288 ? 48.77144 3.50175 31.37173 1.000 41.40332 288 PRO A O 1
ATOM 1922 N N . VAL A 1 289 ? 50.96296 3.08567 31.62844 1.000 40.13069 289 VAL A N 1
ATOM 1923 C CA . VAL A 1 289 ? 51.38434 3.84014 30.45461 1.000 37.14018 289 VAL A CA 1
ATOM 1924 C C . VAL A 1 289 ? 52.26660 2.99599 29.54334 1.000 37.76815 289 VAL A C 1
ATOM 1925 O O . VAL A 1 289 ? 52.00683 2.87658 28.34453 1.000 36.73340 289 VAL A O 1
ATOM 1929 N N . ALA A 1 290 ? 53.31514 2.39827 30.09901 1.000 36.72933 290 ALA A N 1
ATOM 1930 C CA . ALA A 1 290 ? 54.18888 1.54779 29.31042 1.000 33.50542 290 ALA A CA 1
ATOM 1931 C C . ALA A 1 290 ? 54.87394 0.57642 30.24812 1.000 34.30579 290 ALA A C 1
ATOM 1932 O O . ALA A 1 290 ? 55.00422 0.83360 31.45205 1.000 30.74839 290 ALA A O 1
ATOM 1934 N N . GLY A 1 291 ? 55.28408 -0.54649 29.68700 1.000 31.75584 291 GLY A N 1
ATOM 1935 C CA . GLY A 1 291 ? 56.10974 -1.50187 30.40583 1.000 26.04144 291 GLY A CA 1
ATOM 1936 C C . GLY A 1 291 ? 57.27824 -1.87690 29.52807 1.000 28.11821 291 GLY A C 1
ATOM 1937 O O . GLY A 1 291 ? 57.12844 -2.07215 28.32243 1.000 37.87514 291 GLY A O 1
ATOM 1938 N N . ILE A 1 292 ? 58.45246 -1.93342 30.12777 1.000 26.14102 292 ILE A N 1
ATOM 1939 C CA . ILE A 1 292 ? 59.64904 -2.42714 29.45252 1.000 26.65193 292 ILE A CA 1
ATOM 1940 C C . ILE A 1 292 ? 60.16214 -3.60396 30.26724 1.000 30.14495 292 ILE A C 1
ATOM 1941 O O . ILE A 1 292 ? 60.57013 -3.43758 31.42700 1.000 25.69948 292 ILE A O 1
ATOM 1946 N N . THR A 1 293 ? 60.11908 -4.80037 29.68205 1.000 30.97404 293 THR A N 1
ATOM 1947 C CA . THR A 1 293 ? 60.56738 -5.97060 30.43221 1.000 35.66743 293 THR A CA 1
ATOM 1948 C C . THR A 1 293 ? 62.07233 -5.93960 30.66060 1.000 36.72012 293 THR A C 1
ATOM 1949 O O . THR A 1 293 ? 62.54261 -6.21603 31.76711 1.000 29.23938 293 THR A O 1
ATOM 1953 N N . SER A 1 294 ? 62.84501 -5.58251 29.64455 1.000 27.50633 294 SER A N 1
ATOM 1954 C CA . SER A 1 294 ? 64.28985 -5.56919 29.81465 1.000 27.52981 294 SER A CA 1
ATOM 1955 C C . SER A 1 294 ? 64.91163 -4.48717 28.95558 1.000 32.49432 294 SER A C 1
ATOM 1956 O O . SER A 1 294 ? 64.60820 -4.38226 27.76017 1.000 32.52465 294 SER A O 1
ATOM 1959 N N . LEU A 1 295 ? 65.80451 -3.70738 29.55789 1.000 30.37674 295 LEU A N 1
ATOM 1960 C CA . LEU A 1 295 ? 66.61566 -2.74305 28.82387 1.000 28.80322 295 LEU A CA 1
ATOM 1961 C C . LEU A 1 295 ? 68.07501 -2.98085 29.18345 1.000 32.75506 295 LEU A C 1
ATOM 1962 O O . LEU A 1 295 ? 68.42957 -2.98033 30.36608 1.000 31.83979 295 LEU A O 1
ATOM 1967 N N . ILE A 1 296 ? 68.90751 -3.22800 28.17223 1.000 29.22199 296 ILE A N 1
ATOM 1968 C CA . ILE A 1 296 ? 70.35483 -3.30886 28.34385 1.000 30.95538 296 ILE A CA 1
ATOM 1969 C C . ILE A 1 296 ? 70.96617 -2.03625 27.77784 1.000 29.63891 296 ILE A C 1
ATOM 1970 O O . ILE A 1 296 ? 70.63668 -1.62904 26.65309 1.000 25.74145 296 ILE A O 1
ATOM 1975 N N . SER A 1 297 ? 71.81624 -1.38899 28.57109 1.000 24.56850 297 SER A N 1
ATOM 1976 C CA . SER A 1 297 ? 72.63154 -0.25603 28.15926 1.000 42.12700 297 SER A CA 1
ATOM 1977 C C . SER A 1 297 ? 74.06240 -0.72460 27.89258 1.000 40.71057 297 SER A C 1
ATOM 1978 O O . SER A 1 297 ? 74.49774 -1.75524 28.40982 1.000 39.88767 297 SER A O 1
ATOM 1981 N N . ARG A 1 298 ? 74.79029 0.02871 27.06429 1.000 38.18712 298 ARG A N 1
ATOM 1982 C CA . ARG A 1 298 ? 76.16471 -0.34122 26.75847 1.000 41.84320 298 ARG A CA 1
ATOM 1983 C C . ARG A 1 298 ? 77.07220 0.86912 26.92834 1.000 35.51944 298 ARG A C 1
ATOM 1984 O O . ARG A 1 298 ? 76.71237 1.98206 26.52641 1.000 32.17422 298 ARG A O 1
ATOM 1992 N N . PRO A 1 299 ? 78.24426 0.68551 27.52725 1.000 33.29035 299 PRO A N 1
ATOM 1993 C CA . PRO A 1 299 ? 79.16503 1.81342 27.70833 1.000 37.23387 299 PRO A CA 1
ATOM 1994 C C . PRO A 1 299 ? 79.63122 2.37370 26.36659 1.000 34.93535 299 PRO A C 1
ATOM 1995 O O . PRO A 1 299 ? 79.90738 1.63328 25.41887 1.000 38.73656 299 PRO A O 1
ATOM 1999 N N . LEU A 1 300 ? 79.70152 3.69518 26.28962 1.000 34.87944 300 LEU A N 1
ATOM 2000 C CA . LEU A 1 300 ? 80.20295 4.34420 25.08845 1.000 34.63797 300 LEU A CA 1
ATOM 2001 C C . LEU A 1 300 ? 81.71969 4.39837 25.12665 1.000 35.23303 300 LEU A C 1
ATOM 2002 O O . LEU A 1 300 ? 82.28469 4.89669 26.10521 1.000 40.43609 300 LEU A O 1
ATOM 2007 N N . PRO A 1 301 ? 82.41055 3.91379 24.10216 1.000 35.58969 301 PRO A N 1
ATOM 2008 C CA . PRO A 1 301 ? 83.86760 4.03920 24.08364 1.000 36.37000 301 PRO A CA 1
ATOM 2009 C C . PRO A 1 301 ? 84.27082 5.50375 23.98562 1.000 34.41917 301 PRO A C 1
ATOM 2010 O O . PRO A 1 301 ? 83.73501 6.26390 23.17325 1.000 29.71953 301 PRO A O 1
ATOM 2014 N N . ALA A 1 302 ? 85.18373 5.90949 24.86386 1.000 42.70468 302 ALA A N 1
ATOM 2015 C CA . ALA A 1 302 ? 85.80824 7.21496 24.72737 1.000 39.79356 302 ALA A CA 1
ATOM 2016 C C . ALA A 1 302 ? 86.38236 7.36461 23.32172 1.000 37.84801 302 ALA A C 1
ATOM 2017 O O . ALA A 1 302 ? 87.09319 6.48105 22.82986 1.000 40.28019 302 ALA A O 1
ATOM 2019 N N . GLY A 1 303 ? 86.04181 8.47042 22.66417 1.000 29.85845 303 GLY A N 1
ATOM 2020 C CA . GLY A 1 303 ? 86.52742 8.75160 21.33239 1.000 34.08102 303 GLY A CA 1
ATOM 2021 C C . GLY A 1 303 ? 85.73426 8.11730 20.21394 1.000 38.78220 303 GLY A C 1
ATOM 2022 O O . GLY A 1 303 ? 86.10367 8.28374 19.04226 1.000 40.47310 303 GLY A O 1
ATOM 2023 N N . GLY A 1 304 ? 84.67108 7.38738 20.53394 1.000 43.76872 304 GLY A N 1
ATOM 2024 C CA . GLY A 1 304 ? 83.83304 6.78019 19.52506 1.000 49.90077 304 GLY A CA 1
ATOM 2025 C C . GLY A 1 304 ? 82.99899 7.79477 18.77460 1.000 51.18758 304 GLY A C 1
ATOM 2026 O O . GLY A 1 304 ? 83.22463 8.03846 17.58581 1.000 51.21390 304 GLY A O 1
ATOM 2027 N N . LEU A 1 305 ? 82.03426 8.40539 19.45463 1.000 50.69279 305 LEU A N 1
ATOM 2028 C CA . LEU A 1 305 ? 81.10453 9.28418 18.76216 1.000 45.03615 305 LEU A CA 1
ATOM 2029 C C . LEU A 1 305 ? 81.39669 10.76042 18.96055 1.000 42.45506 305 LEU A C 1
ATOM 2030 O O . LEU A 1 305 ? 80.98880 11.57435 18.12627 1.000 46.88470 305 LEU A O 1
ATOM 2035 N N . SER A 1 306 ? 82.09152 11.12857 20.03172 1.000 42.14073 306 SER A N 1
ATOM 2036 C CA . SER A 1 306 ? 82.66994 12.45813 20.16750 1.000 40.85278 306 SER A CA 1
ATOM 2037 C C . SER A 1 306 ? 84.15673 12.32308 20.47707 1.000 40.78925 306 SER A C 1
ATOM 2038 O O . SER A 1 306 ? 84.67361 11.22531 20.69193 1.000 42.76503 306 SER A O 1
ATOM 2041 N N . SER A 1 307 ? 84.86085 13.44612 20.48726 1.000 38.61023 307 SER A N 1
ATOM 2042 C CA . SER A 1 307 ? 86.27853 13.38236 20.80838 1.000 38.36578 307 SER A CA 1
ATOM 2043 C C . SER A 1 307 ? 86.47769 12.99821 22.27386 1.000 39.85594 307 SER A C 1
ATOM 2044 O O . SER A 1 307 ? 85.59745 13.17973 23.12763 1.000 41.71502 307 SER A O 1
ATOM 2047 N N . ARG A 1 308 ? 87.63561 12.41298 22.55246 1.000 39.65903 308 ARG A N 1
ATOM 2048 C CA . ARG A 1 308 ? 88.02530 12.20007 23.93175 1.000 34.35230 308 ARG A CA 1
ATOM 2049 C C . ARG A 1 308 ? 88.28222 13.54637 24.60705 1.000 31.91479 308 ARG A C 1
ATOM 2050 O O . ARG A 1 308 ? 88.71224 14.50430 23.95686 1.000 32.17250 308 ARG A O 1
ATOM 2058 N N . PRO A 1 309 ? 88.02663 13.64484 25.90936 1.000 31.36095 309 PRO A N 1
ATOM 2059 C CA . PRO A 1 309 ? 88.46546 14.82796 26.65568 1.000 35.35146 309 PRO A CA 1
ATOM 2060 C C . PRO A 1 309 ? 89.97950 14.93925 26.62237 1.000 34.20190 309 PRO A C 1
ATOM 2061 O O . PRO A 1 309 ? 90.69400 13.95991 26.40613 1.000 35.06506 309 PRO A O 1
ATOM 2065 N N . ARG A 1 310 ? 90.46792 16.15445 26.84507 1.000 34.62138 310 ARG A N 1
ATOM 2066 C CA . ARG A 1 310 ? 91.90043 16.37886 26.95858 1.000 26.50069 310 ARG A CA 1
ATOM 2067 C C . ARG A 1 310 ? 92.37976 15.97598 28.34267 1.000 31.16485 310 ARG A C 1
ATOM 2068 O O . ARG A 1 310 ? 91.74788 16.28628 29.35136 1.000 35.49814 310 ARG A O 1
ATOM 2076 N N . SER A 1 311 ? 93.49817 15.27081 28.39157 1.000 34.43577 311 SER A N 1
ATOM 2077 C CA . SER A 1 311 ? 94.08977 14.96028 29.67825 1.000 30.12345 311 SER A CA 1
ATOM 2078 C C . SER A 1 311 ? 94.52081 16.23989 30.38667 1.000 25.30162 311 SER A C 1
ATOM 2079 O O . SER A 1 311 ? 94.85044 17.24081 29.74984 1.000 24.89078 311 SER A O 1
ATOM 2082 N N . GLY A 1 312 ? 94.53375 16.19816 31.72255 1.000 24.81706 312 GLY A N 1
ATOM 2083 C CA . GLY A 1 312 ? 94.89414 17.36423 32.52585 1.000 26.31261 312 GLY A CA 1
ATOM 2084 C C . GLY A 1 312 ? 96.34000 17.40460 32.99186 1.000 36.75339 312 GLY A C 1
ATOM 2085 O O . GLY A 1 312 ? 97.16341 16.61275 32.53252 1.000 41.34241 312 GLY A O 1
ATOM 2086 N N . SER B 1 25 ? 58.46271 18.03161 -2.77784 1.000 72.10730 25 SER B N 1
ATOM 2087 C CA . SER B 1 25 ? 58.45431 18.62691 -1.44406 1.000 75.16191 25 SER B CA 1
ATOM 2088 C C . SER B 1 25 ? 57.19240 18.22926 -0.67750 1.000 71.41897 25 SER B C 1
ATOM 2089 O O . SER B 1 25 ? 57.22332 18.09367 0.55083 1.000 66.85998 25 SER B O 1
ATOM 2092 N N . ASP B 1 26 ? 56.07916 18.04456 -1.39295 1.000 66.07492 26 ASP B N 1
ATOM 2093 C CA . ASP B 1 26 ? 54.99840 17.22112 -0.85424 1.000 61.67534 26 ASP B CA 1
ATOM 2094 C C . ASP B 1 26 ? 55.53463 15.84655 -0.46547 1.000 45.82959 26 ASP B C 1
ATOM 2095 O O . ASP B 1 26 ? 55.49899 15.44935 0.70860 1.000 39.38784 26 ASP B O 1
ATOM 2100 N N . ALA B 1 27 ? 56.07132 15.12090 -1.44945 1.000 29.77173 27 ALA B N 1
ATOM 2101 C CA . ALA B 1 27 ? 56.70812 13.84146 -1.17115 1.000 26.48386 27 ALA B CA 1
ATOM 2102 C C . ALA B 1 27 ? 57.91673 14.01882 -0.26146 1.000 35.01304 27 ALA B C 1
ATOM 2103 O O . ALA B 1 27 ? 58.10240 13.25562 0.69116 1.000 37.48354 27 ALA B O 1
ATOM 2105 N N . GLY B 1 28 ? 58.74516 15.03335 -0.53416 1.000 33.83346 28 GLY B N 1
ATOM 2106 C CA . GLY B 1 28 ? 59.94464 15.22772 0.25758 1.000 35.13682 28 GLY B CA 1
ATOM 2107 C C . GLY B 1 28 ? 59.64029 15.41555 1.72796 1.000 38.15302 28 GLY B C 1
ATOM 2108 O O . GLY B 1 28 ? 60.38092 14.93348 2.58556 1.000 30.86434 28 GLY B O 1
ATOM 2109 N N . GLY B 1 29 ? 58.54045 16.11811 2.03745 1.000 42.01427 29 GLY B N 1
ATOM 2110 C CA . GLY B 1 29 ? 58.10560 16.29233 3.41557 1.000 48.13365 29 GLY B CA 1
ATOM 2111 C C . GLY B 1 29 ? 57.70873 14.99988 4.09862 1.000 34.22540 29 GLY B C 1
ATOM 2112 O O . GLY B 1 29 ? 57.75095 14.92030 5.33250 1.000 36.11739 29 GLY B O 1
ATOM 2113 N N . LEU B 1 30 ? 57.33161 13.98294 3.32435 1.000 31.53959 30 LEU B N 1
ATOM 2114 C CA . LEU B 1 30 ? 57.09268 12.64280 3.83872 1.000 33.61645 30 LEU B CA 1
ATOM 2115 C C . LEU B 1 30 ? 58.36025 11.78001 3.85082 1.000 28.37042 30 LEU B C 1
ATOM 2116 O O . LEU B 1 30 ? 58.28397 10.58289 4.13275 1.000 34.07766 30 LEU B O 1
ATOM 2121 N N . GLY B 1 31 ? 59.52221 12.36073 3.57600 1.000 33.47146 31 GLY B N 1
ATOM 2122 C CA . GLY B 1 31 ? 60.74145 11.57887 3.54603 1.000 32.20023 31 GLY B CA 1
ATOM 2123 C C . GLY B 1 31 ? 60.96394 10.78621 2.27552 1.000 31.44018 31 GLY B C 1
ATOM 2124 O O . GLY B 1 31 ? 61.80673 9.88757 2.26142 1.000 39.43200 31 GLY B O 1
ATOM 2125 N N . GLN B 1 32 ? 60.25839 11.10022 1.19995 1.000 29.29089 32 GLN B N 1
ATOM 2126 C CA . GLN B 1 32 ? 60.39023 10.39385 -0.07596 1.000 26.27169 32 GLN B CA 1
ATOM 2127 C C . GLN B 1 32 ? 60.89218 11.34546 -1.16212 1.000 31.67469 32 GLN B C 1
ATOM 2128 O O . GLN B 1 32 ? 61.16322 12.53139 -0.91762 1.000 28.61633 32 GLN B O 1
ATOM 2134 N N . ALA B 1 33 ? 61.02117 10.82446 -2.38001 1.000 31.32867 33 ALA B N 1
ATOM 2135 C CA . ALA B 1 33 ? 61.45974 11.64068 -3.50761 1.000 31.48498 33 ALA B CA 1
ATOM 2136 C C . ALA B 1 33 ? 60.25887 11.96766 -4.38646 1.000 23.55711 33 ALA B C 1
ATOM 2137 O O . ALA B 1 33 ? 59.46534 11.08519 -4.72400 1.000 24.48184 33 ALA B O 1
ATOM 2139 N N . ALA B 1 34 ? 60.11599 13.24075 -4.72607 1.000 25.86928 34 ALA B N 1
ATOM 2140 C CA . ALA B 1 34 ? 59.03354 13.65661 -5.60038 1.000 32.87975 34 ALA B CA 1
ATOM 2141 C C . ALA B 1 34 ? 59.24429 13.12493 -7.01490 1.000 33.44535 34 ALA B C 1
ATOM 2142 O O . ALA B 1 34 ? 60.36460 13.09593 -7.53571 1.000 29.85418 34 ALA B O 1
ATOM 2144 N N . VAL B 1 35 ? 58.15105 12.68598 -7.61928 1.000 29.69671 35 VAL B N 1
ATOM 2145 C CA . VAL B 1 35 ? 58.08899 12.30766 -9.02230 1.000 27.63211 35 VAL B CA 1
ATOM 2146 C C . VAL B 1 35 ? 57.11600 13.25843 -9.70173 1.000 32.03668 35 VAL B C 1
ATOM 2147 O O . VAL B 1 35 ? 55.97453 13.41316 -9.24348 1.000 35.60351 35 VAL B O 1
ATOM 2151 N N . ASP B 1 36 ? 57.54360 13.86752 -10.80609 1.000 27.75999 36 ASP B N 1
ATOM 2152 C CA . ASP B 1 36 ? 56.69870 14.81798 -11.53273 1.000 39.55266 36 ASP B CA 1
ATOM 2153 C C . ASP B 1 36 ? 56.10935 14.09587 -12.74389 1.000 41.81855 36 ASP B C 1
ATOM 2154 O O . ASP B 1 36 ? 56.63303 14.17593 -13.85505 1.000 44.05473 36 ASP B O 1
ATOM 2159 N N . HIS B 1 37 ? 55.00061 13.39496 -12.51933 1.000 30.49170 37 HIS B N 1
ATOM 2160 C CA . HIS B 1 37 ? 54.29319 12.62403 -13.53364 1.000 34.51760 37 HIS B CA 1
ATOM 2161 C C . HIS B 1 37 ? 52.79772 12.76860 -13.31466 1.000 35.94000 37 HIS B C 1
ATOM 2162 O O . HIS B 1 37 ? 52.34958 12.84999 -12.16791 1.000 33.54858 37 HIS B O 1
ATOM 2169 N N . PRO B 1 38 ? 51.99794 12.78595 -14.38562 1.000 40.20803 38 PRO B N 1
ATOM 2170 C CA . PRO B 1 38 ? 50.55085 12.96441 -14.20206 1.000 26.49870 38 PRO B CA 1
ATOM 2171 C C . PRO B 1 38 ? 49.88922 11.82018 -13.45003 1.000 32.32921 38 PRO B C 1
ATOM 2172 O O . PRO B 1 38 ? 48.81129 12.01897 -12.87885 1.000 31.08651 38 PRO B O 1
ATOM 2176 N N . MET B 1 39 ? 50.49966 10.63116 -13.40524 1.000 29.53729 39 MET B N 1
ATOM 2177 C CA . MET B 1 39 ? 49.92111 9.50990 -12.68410 1.000 21.25899 39 MET B CA 1
ATOM 2178 C C . MET B 1 39 ? 50.73988 9.03573 -11.50031 1.000 34.85813 39 MET B C 1
ATOM 2179 O O . MET B 1 39 ? 50.17678 8.38989 -10.62011 1.000 40.91353 39 MET B O 1
ATOM 2184 N N . LEU B 1 40 ? 52.03812 9.31861 -11.45228 1.000 36.16949 40 LEU B N 1
ATOM 2185 C CA . LEU B 1 40 ? 52.89100 8.91518 -10.34297 1.000 33.05635 40 LEU B CA 1
ATOM 2186 C C . LEU B 1 40 ? 53.41494 10.15599 -9.64132 1.000 35.71545 40 LEU B C 1
ATOM 2187 O O . LEU B 1 40 ? 53.73759 11.15619 -10.29399 1.000 38.95410 40 LEU B O 1
ATOM 2192 N N . GLY B 1 41 ? 53.51961 10.08673 -8.31492 1.000 28.63908 41 GLY B N 1
ATOM 2193 C CA . GLY B 1 41 ? 53.84807 11.27502 -7.55206 1.000 25.39523 41 GLY B CA 1
ATOM 2194 C C . GLY B 1 41 ? 54.96832 11.14358 -6.54253 1.000 28.28461 41 GLY B C 1
ATOM 2195 O O . GLY B 1 41 ? 55.52877 12.15887 -6.09789 1.000 30.38524 41 GLY B O 1
ATOM 2196 N N . ALA B 1 42 ? 55.30876 9.91851 -6.14987 1.000 26.39656 42 ALA B N 1
ATOM 2197 C CA . ALA B 1 42 ? 56.40485 9.73792 -5.21112 1.000 31.41241 42 ALA B CA 1
ATOM 2198 C C . ALA B 1 42 ? 57.20394 8.49471 -5.56288 1.000 27.79708 42 ALA B C 1
ATOM 2199 O O . ALA B 1 42 ? 56.68212 7.53645 -6.14100 1.000 29.68360 42 ALA B O 1
ATOM 2201 N N . ALA B 1 43 ? 58.49048 8.53985 -5.22428 1.000 33.61717 43 ALA B N 1
ATOM 2202 C CA . ALA B 1 43 ? 59.38755 7.39796 -5.32397 1.000 33.59639 43 ALA B CA 1
ATOM 2203 C C . ALA B 1 43 ? 59.92949 7.04836 -3.94092 1.000 33.24292 43 ALA B C 1
ATOM 2204 O O . ALA B 1 43 ? 60.46165 7.91517 -3.22954 1.000 32.16106 43 ALA B O 1
ATOM 2206 N N . VAL B 1 44 ? 59.82431 5.77225 -3.57742 1.000 37.27601 44 VAL B N 1
ATOM 2207 C CA . VAL B 1 44 ? 60.27247 5.27001 -2.27956 1.000 37.23016 44 VAL B CA 1
ATOM 2208 C C . VAL B 1 44 ? 61.44645 4.33470 -2.52866 1.000 30.28334 44 VAL B C 1
ATOM 2209 O O . VAL B 1 44 ? 61.26409 3.22812 -3.04912 1.000 35.76718 44 VAL B O 1
ATOM 2213 N N . GLU B 1 45 ? 62.65117 4.77119 -2.18587 1.000 32.00181 45 GLU B N 1
ATOM 2214 C CA . GLU B 1 45 ? 63.81186 3.89760 -2.31466 1.000 44.97634 45 GLU B CA 1
ATOM 2215 C C . GLU B 1 45 ? 63.82292 2.93095 -1.14241 1.000 46.32916 45 GLU B C 1
ATOM 2216 O O . GLU B 1 45 ? 63.80273 3.35820 0.01479 1.000 51.08518 45 GLU B O 1
ATOM 2222 N N . LEU B 1 46 ? 63.84653 1.65905 -1.43332 1.000 39.28461 46 LEU B N 1
ATOM 2223 C CA . LEU B 1 46 ? 63.92911 0.68420 -0.35676 1.000 45.43708 46 LEU B CA 1
ATOM 2224 C C . LEU B 1 46 ? 65.39019 0.37318 -0.06079 1.000 52.42343 46 LEU B C 1
ATOM 2225 O O . LEU B 1 46 ? 66.19059 0.23219 -0.99713 1.000 54.79860 46 LEU B O 1
ATOM 2230 N N . PRO B 1 47 ? 65.78925 0.33764 1.21480 1.000 51.58509 47 PRO B N 1
ATOM 2231 C CA . PRO B 1 47 ? 67.15180 -0.02514 1.60901 1.000 58.44173 47 PRO B CA 1
ATOM 2232 C C . PRO B 1 47 ? 67.29013 -1.49681 1.97841 1.000 63.96610 47 PRO B C 1
ATOM 2233 O O . PRO B 1 47 ? 66.49051 -1.98372 2.78095 1.000 69.40528 47 PRO B O 1
ATOM 2237 N N . GLN B 1 49 ? 69.16008 -4.26776 -0.09797 1.000 83.65905 49 GLN B N 1
ATOM 2238 C CA . GLN B 1 49 ? 69.17396 -4.10909 -1.55391 1.000 84.09317 49 GLN B CA 1
ATOM 2239 C C . GLN B 1 49 ? 67.85696 -3.44827 -1.99697 1.000 84.00083 49 GLN B C 1
ATOM 2240 O O . GLN B 1 49 ? 67.86553 -2.34986 -2.54695 1.000 95.86689 49 GLN B O 1
ATOM 2246 N N . GLY B 1 50 ? 66.74170 -4.13052 -1.76211 1.000 73.52198 50 GLY B N 1
ATOM 2247 C CA . GLY B 1 50 ? 65.43428 -3.45758 -1.82478 1.000 60.86654 50 GLY B CA 1
ATOM 2248 C C . GLY B 1 50 ? 64.73592 -3.03259 -3.11356 1.000 49.65119 50 GLY B C 1
ATOM 2249 O O . GLY B 1 50 ? 63.55095 -3.32841 -3.29513 1.000 48.13633 50 GLY B O 1
ATOM 2250 N N . GLY B 1 51 ? 65.42511 -2.30183 -3.99374 1.000 41.51382 51 GLY B N 1
ATOM 2251 C CA . GLY B 1 51 ? 64.75924 -1.76579 -5.16544 1.000 42.49882 51 GLY B CA 1
ATOM 2252 C C . GLY B 1 51 ? 64.00407 -0.47642 -4.86965 1.000 39.94309 51 GLY B C 1
ATOM 2253 O O . GLY B 1 51 ? 64.40726 0.33894 -4.03973 1.000 40.17902 51 GLY B O 1
ATOM 2254 N N . MET B 1 52 ? 62.88113 -0.30013 -5.55429 1.000 41.25289 52 MET B N 1
ATOM 2255 C CA . MET B 1 52 ? 62.17959 0.97307 -5.52447 1.000 40.75620 52 MET B CA 1
ATOM 2256 C C . MET B 1 52 ? 60.69777 0.75820 -5.79649 1.000 41.60358 52 MET B C 1
ATOM 2257 O O . MET B 1 52 ? 60.31430 -0.17993 -6.49494 1.000 41.27422 52 MET B O 1
ATOM 2262 N N . VAL B 1 53 ? 59.86988 1.64438 -5.23821 1.000 35.93238 53 VAL B N 1
ATOM 2263 C CA . VAL B 1 53 ? 58.42313 1.63273 -5.43317 1.000 37.25458 53 VAL B CA 1
ATOM 2264 C C . VAL B 1 53 ? 57.98618 3.04828 -5.77805 1.000 28.18173 53 VAL B C 1
ATOM 2265 O O . VAL B 1 53 ? 58.34159 3.99713 -5.06748 1.000 33.67987 53 VAL B O 1
ATOM 2269 N N . LEU B 1 54 ? 57.24749 3.19746 -6.87394 1.000 25.05239 54 LEU B N 1
ATOM 2270 C CA . LEU B 1 54 ? 56.63284 4.46459 -7.23883 1.000 24.86046 54 LEU B CA 1
ATOM 2271 C C . LEU B 1 54 ? 55.12959 4.36310 -7.03885 1.000 27.09060 54 LEU B C 1
ATOM 2272 O O . LEU B 1 54 ? 54.51670 3.34872 -7.38045 1.000 32.38689 54 LEU B O 1
ATOM 2277 N N . THR B 1 55 ? 54.54375 5.40404 -6.46895 1.000 24.72924 55 THR B N 1
ATOM 2278 C CA . THR B 1 55 ? 53.12779 5.38809 -6.14298 1.000 29.53216 55 THR B CA 1
ATOM 2279 C C . THR B 1 55 ? 52.42342 6.56053 -6.81126 1.000 32.14671 55 THR B C 1
ATOM 2280 O O . THR B 1 55 ? 53.03905 7.58164 -7.13418 1.000 35.67020 55 THR B O 1
ATOM 2284 N N . GLY B 1 56 ? 51.11760 6.40108 -7.00895 1.000 35.07046 56 GLY B N 1
ATOM 2285 C CA . GLY B 1 56 ? 50.30716 7.41465 -7.65365 1.000 30.73195 56 GLY B CA 1
ATOM 2286 C C . GLY B 1 56 ? 48.84294 7.08032 -7.50144 1.000 39.28896 56 GLY B C 1
ATOM 2287 O O . GLY B 1 56 ? 48.47389 5.99757 -7.03616 1.000 44.93557 56 GLY B O 1
ATOM 2288 N N . ARG B 1 57 ? 48.00919 8.04092 -7.90180 1.000 41.58106 57 ARG B N 1
ATOM 2289 C CA . ARG B 1 57 ? 46.56330 7.96936 -7.73447 1.000 44.18389 57 ARG B CA 1
ATOM 2290 C C . ARG B 1 57 ? 45.87120 8.51079 -8.97517 1.000 48.25940 57 ARG B C 1
ATOM 2291 O O . ARG B 1 57 ? 46.13386 9.64729 -9.37794 1.000 50.41170 57 ARG B O 1
ATOM 2299 N N . ILE B 1 58 ? 44.97647 7.71115 -9.56454 1.000 45.65436 58 ILE B N 1
ATOM 2300 C CA . ILE B 1 58 ? 44.20498 8.13873 -10.72583 1.000 45.03524 58 ILE B CA 1
ATOM 2301 C C . ILE B 1 58 ? 42.70764 8.05892 -10.42717 1.000 44.59485 58 ILE B C 1
ATOM 2302 O O . ILE B 1 58 ? 42.25636 7.35110 -9.52191 1.000 41.09031 58 ILE B O 1
ATOM 2307 N N . SER B 1 59 ? 41.93767 8.81789 -11.20736 1.000 41.82078 59 SER B N 1
ATOM 2308 C CA . SER B 1 59 ? 40.47890 8.78453 -11.17055 1.000 46.40760 59 SER B CA 1
ATOM 2309 C C . SER B 1 59 ? 39.96537 9.46209 -12.43041 1.000 45.98226 59 SER B C 1
ATOM 2310 O O . SER B 1 59 ? 40.71407 10.13571 -13.13983 1.000 42.54865 59 SER B O 1
ATOM 2313 N N . THR B 1 60 ? 38.67084 9.29094 -12.69510 1.000 37.62875 60 THR B N 1
ATOM 2314 C CA . THR B 1 60 ? 38.05734 9.9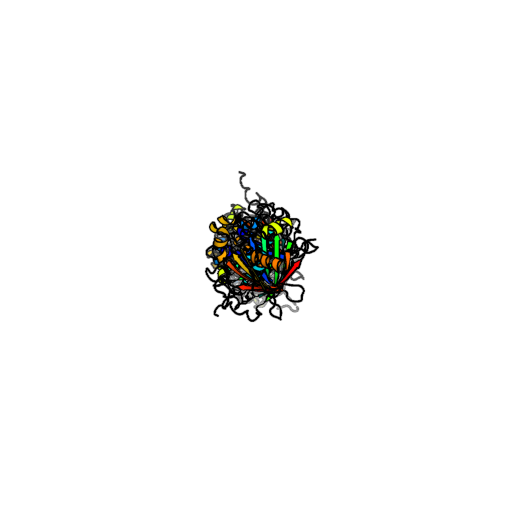9974 -13.81322 1.000 38.39568 60 THR B CA 1
ATOM 2315 C C . THR B 1 60 ? 37.82080 11.48018 -13.52526 1.000 41.96662 60 THR B C 1
ATOM 2316 O O . THR B 1 60 ? 37.53383 12.24060 -14.45388 1.000 44.11679 60 THR B O 1
ATOM 2320 N N . THR B 1 61 ? 37.93855 11.91699 -12.27362 1.000 45.72075 61 THR B N 1
ATOM 2321 C CA . THR B 1 61 ? 37.89027 13.34806 -11.98902 1.000 47.57638 61 THR B CA 1
ATOM 2322 C C . THR B 1 61 ? 39.19433 14.03011 -12.37455 1.000 47.27533 61 THR B C 1
ATOM 2323 O O . THR B 1 61 ? 39.18370 15.10870 -12.97638 1.000 51.18215 61 THR B O 1
ATOM 2327 N N . THR B 1 62 ? 40.32089 13.40364 -12.05630 1.000 45.61175 62 THR B N 1
ATOM 2328 C CA . THR B 1 62 ? 41.62519 13.97626 -12.34048 1.000 40.34227 62 THR B CA 1
ATOM 2329 C C . THR B 1 62 ? 42.19824 13.52483 -13.67788 1.000 39.50577 62 THR B C 1
ATOM 2330 O O . THR B 1 62 ? 43.07807 14.20199 -14.21925 1.000 36.56210 62 THR B O 1
ATOM 2334 N N . HIS B 1 63 ? 41.73449 12.40366 -14.22418 1.000 37.77184 63 HIS B N 1
ATOM 2335 C CA . HIS B 1 63 ? 42.19086 11.91517 -15.52632 1.000 35.83197 63 HIS B CA 1
ATOM 2336 C C . HIS B 1 63 ? 40.94207 11.60342 -16.33659 1.000 39.46722 63 HIS B C 1
ATOM 2337 O O . HIS B 1 63 ? 40.57160 10.43351 -16.51389 1.000 41.12717 63 HIS B O 1
ATOM 2344 N N . PRO B 1 64 ? 40.26038 12.63282 -16.84849 1.000 40.64578 64 PRO B N 1
ATOM 2345 C CA . PRO B 1 64 ? 38.94110 12.39627 -17.44771 1.000 35.56479 64 PRO B CA 1
ATOM 2346 C C . PRO B 1 64 ? 38.99093 11.48557 -18.64991 1.000 42.02909 64 PRO B C 1
ATOM 2347 O O . PRO B 1 64 ? 37.97105 10.87334 -18.97965 1.000 37.53810 64 PRO B O 1
ATOM 2351 N N . TRP B 1 65 ? 40.14879 11.34907 -19.30305 1.000 40.10852 65 TRP B N 1
ATOM 2352 C CA . TRP B 1 65 ? 40.22956 10.45913 -20.45539 1.000 40.06183 65 TRP B CA 1
ATOM 2353 C C . TRP B 1 65 ? 39.99602 9.00840 -20.05733 1.000 41.89437 65 TRP B C 1
ATOM 2354 O O . TRP B 1 65 ? 39.53308 8.20871 -20.88694 1.000 34.99590 65 TRP B O 1
ATOM 2365 N N . LEU B 1 66 ? 40.28891 8.66413 -18.79641 1.000 39.04075 66 LEU B N 1
ATOM 2366 C CA . LEU B 1 66 ? 40.10297 7.29778 -18.32747 1.000 41.49554 66 LEU B CA 1
ATOM 2367 C C . LEU B 1 66 ? 38.71391 6.78810 -18.64840 1.000 44.12461 66 LEU B C 1
ATOM 2368 O O . LEU B 1 66 ? 38.53779 5.60481 -18.95811 1.000 49.14917 66 LEU B O 1
ATOM 2373 N N . ALA B 1 67 ? 37.71845 7.66909 -18.60337 1.000 38.77504 67 ALA B N 1
ATOM 2374 C CA . ALA B 1 67 ? 36.34567 7.23173 -18.76544 1.000 42.68064 67 ALA B CA 1
ATOM 2375 C C . ALA B 1 67 ? 36.02726 6.86669 -20.20127 1.000 51.03282 67 ALA B C 1
ATOM 2376 O O . ALA B 1 67 ? 34.92450 6.38027 -20.46461 1.000 50.64982 67 ALA B O 1
ATOM 2378 N N . ASP B 1 68 ? 36.97142 7.06172 -21.12381 1.000 51.39424 68 ASP B N 1
ATOM 2379 C CA . ASP B 1 68 ? 36.70869 6.89561 -22.54589 1.000 49.63126 68 ASP B CA 1
ATOM 2380 C C . ASP B 1 68 ? 37.31494 5.61935 -23.10903 1.000 42.12660 68 ASP B C 1
ATOM 2381 O O . ASP B 1 68 ? 37.29999 5.42404 -24.32602 1.000 43.00546 68 ASP B O 1
ATOM 2386 N N . HIS B 1 69 ? 37.82954 4.73555 -22.26301 1.000 41.22256 69 HIS B N 1
ATOM 2387 C CA . HIS B 1 69 ? 38.42632 3.49940 -22.74672 1.000 54.09560 69 HIS B CA 1
ATOM 2388 C C . HIS B 1 69 ? 37.88272 2.31408 -21.97227 1.000 54.25808 69 HIS B C 1
ATOM 2389 O O . HIS B 1 69 ? 37.94144 2.29631 -20.73900 1.000 55.52111 69 HIS B O 1
ATOM 2396 N N . GLY B 1 70 ? 37.37190 1.32047 -22.69524 1.000 56.65821 70 GLY B N 1
ATOM 2397 C CA . GLY B 1 70 ? 36.92783 0.11033 -22.03205 1.000 63.29667 70 GLY B CA 1
ATOM 2398 C C . GLY B 1 70 ? 36.27688 -0.93880 -22.91221 1.000 67.10025 70 GLY B C 1
ATOM 2399 O O . GLY B 1 70 ? 36.58984 -1.07394 -24.09916 1.000 64.73220 70 GLY B O 1
ATOM 2400 N N . VAL B 1 71 ? 35.36858 -1.70174 -22.31001 1.000 71.52640 71 VAL B N 1
ATOM 2401 C CA . VAL B 1 71 ? 34.65216 -2.78777 -22.96864 1.000 73.80276 71 VAL B CA 1
ATOM 2402 C C . VAL B 1 71 ? 33.17836 -2.61361 -22.61285 1.000 76.77402 71 VAL B C 1
ATOM 2403 O O . VAL B 1 71 ? 32.76143 -2.92474 -21.49135 1.000 78.78074 71 VAL B O 1
ATOM 2407 N N . GLY B 1 72 ? 32.39441 -2.09269 -23.55311 1.000 80.36114 72 GLY B N 1
ATOM 2408 C CA . GLY B 1 72 ? 30.98030 -1.85140 -23.29171 1.000 85.87064 72 GLY B CA 1
ATOM 2409 C C . GLY B 1 72 ? 30.79622 -0.65847 -22.37303 1.000 86.19374 72 GLY B C 1
ATOM 2410 O O . GLY B 1 72 ? 31.26546 0.44997 -22.65326 1.000 84.00622 72 GLY B O 1
ATOM 2411 N N . GLU B 1 73 ? 30.07870 -0.87872 -21.27175 1.000 89.96111 73 GLU B N 1
ATOM 2412 C CA . GLU B 1 73 ? 29.92633 0.11182 -20.21427 1.000 88.55910 73 GLU B CA 1
ATOM 2413 C C . GLU B 1 73 ? 31.02767 0.01176 -19.16418 1.000 82.43210 73 GLU B C 1
ATOM 2414 O O . GLU B 1 73 ? 31.19322 0.94129 -18.36612 1.000 79.55901 73 GLU B O 1
ATOM 2420 N N . THR B 1 74 ? 31.78728 -1.08301 -19.15963 1.000 78.86837 74 THR B N 1
ATOM 2421 C CA . THR B 1 74 ? 32.87139 -1.27515 -18.20486 1.000 72.60968 74 THR B CA 1
ATOM 2422 C C . THR B 1 74 ? 34.09046 -0.46062 -18.62164 1.000 67.66945 74 THR B C 1
ATOM 2423 O O . THR B 1 74 ? 34.53651 -0.53703 -19.77132 1.000 67.03949 74 THR B O 1
ATOM 2427 N N . VAL B 1 75 ? 34.63435 0.30671 -17.69413 1.000 62.72106 75 VAL B N 1
ATOM 2428 C CA . VAL B 1 75 ? 35.84126 1.07498 -17.96129 1.000 54.64301 75 VAL B CA 1
ATOM 2429 C C . VAL B 1 75 ? 37.05305 0.22257 -17.60625 1.000 52.47097 75 VAL B C 1
ATOM 2430 O O . VAL B 1 75 ? 37.02247 -0.54606 -16.63811 1.000 50.45912 75 VAL B O 1
ATOM 2434 N N . LEU B 1 76 ? 38.11332 0.33415 -18.41572 1.000 51.91084 76 LEU B N 1
ATOM 2435 C CA . LEU B 1 76 ? 39.36686 -0.39444 -18.22654 1.000 46.50585 76 LEU B CA 1
ATOM 2436 C C . LEU B 1 76 ? 40.53123 0.55841 -18.43654 1.000 42.55382 76 LEU B C 1
ATOM 2437 O O . LEU B 1 76 ? 40.63935 1.17698 -19.50137 1.000 48.12304 76 LEU B O 1
ATOM 2442 N N . PHE B 1 77 ? 41.40105 0.66440 -17.43952 1.000 39.14256 77 PHE B N 1
ATOM 2443 C CA . PHE B 1 77 ? 42.70298 1.28349 -17.64242 1.000 36.66387 77 PHE B CA 1
ATOM 2444 C C . PHE B 1 77 ? 43.37028 0.64656 -18.85654 1.000 41.51834 77 PHE B C 1
ATOM 2445 O O . PHE B 1 77 ? 43.41445 -0.58945 -18.95348 1.000 39.91157 77 PHE B O 1
ATOM 2453 N N . PRO B 1 78 ? 43.86770 1.43576 -19.80349 1.000 40.78599 78 PRO B N 1
ATOM 2454 C CA . PRO B 1 78 ? 44.37451 0.86022 -21.05190 1.000 36.67923 78 PRO B CA 1
ATOM 2455 C C . PRO B 1 78 ? 45.72404 0.18867 -20.85929 1.000 35.31102 78 PRO B C 1
ATOM 2456 O O . PRO B 1 78 ? 46.53321 0.57643 -20.01615 1.000 33.54134 78 PRO B O 1
ATOM 2460 N N . GLY B 1 79 ? 45.95600 -0.85178 -21.65355 1.000 36.54095 79 GLY B N 1
ATOM 2461 C CA . GLY B 1 79 ? 47.24970 -1.51057 -21.60852 1.000 38.74874 79 GLY B CA 1
ATOM 2462 C C . GLY B 1 79 ? 48.39980 -0.53845 -21.77898 1.000 42.07530 79 GLY B C 1
ATOM 2463 O O . GLY B 1 79 ? 49.44226 -0.67443 -21.13451 1.000 38.72183 79 GLY B O 1
ATOM 2464 N N . THR B 1 80 ? 48.21286 0.47617 -22.62725 1.000 40.22138 80 THR B N 1
ATOM 2465 C CA . THR B 1 80 ? 49.26556 1.45231 -22.87941 1.000 27.30025 80 THR B CA 1
ATOM 2466 C C . THR B 1 80 ? 49.57521 2.29440 -21.65289 1.000 30.44326 80 THR B C 1
ATOM 2467 O O . THR B 1 80 ? 50.68797 2.82065 -21.53790 1.000 35.14846 80 THR B O 1
ATOM 2471 N N . GLY B 1 81 ? 48.63858 2.42547 -20.71429 1.000 28.62161 81 GLY B N 1
ATOM 2472 C CA . GLY B 1 81 ? 48.97169 3.11993 -19.47861 1.000 25.32211 81 GLY B CA 1
ATOM 2473 C C . GLY B 1 81 ? 49.97121 2.36845 -18.61926 1.000 26.91472 81 GLY B C 1
ATOM 2474 O O . GLY B 1 81 ? 50.78775 2.98340 -17.92720 1.000 25.90293 81 GLY B O 1
ATOM 2475 N N . PHE B 1 82 ? 49.91901 1.03622 -18.63586 1.000 28.33601 82 PHE B N 1
ATOM 2476 C CA . PHE B 1 82 ? 50.89818 0.25078 -17.89200 1.000 30.36598 82 PHE B CA 1
ATOM 2477 C C . PHE B 1 82 ? 52.27537 0.35589 -18.52888 1.000 29.86536 82 PHE B C 1
ATOM 2478 O O . PHE B 1 82 ? 53.29350 0.39757 -17.82511 1.000 33.53138 82 PHE B O 1
ATOM 2486 N N . VAL B 1 83 ? 52.32916 0.40310 -19.85963 1.000 31.63331 83 VAL B N 1
ATOM 2487 C CA . VAL B 1 83 ? 53.59554 0.66259 -20.53356 1.000 29.03861 83 VAL B CA 1
ATOM 2488 C C . VAL B 1 83 ? 54.15681 2.00516 -20.08454 1.000 26.28297 83 VAL B C 1
ATOM 2489 O O . VAL B 1 83 ? 55.31874 2.10506 -19.68591 1.000 30.85655 83 VAL B O 1
ATOM 2493 N N . GLU B 1 84 ? 53.33247 3.05411 -20.13411 1.000 27.23130 84 GLU B N 1
ATOM 2494 C CA . GLU B 1 84 ? 53.76026 4.37707 -19.67906 1.000 29.49157 84 GLU B CA 1
ATOM 2495 C C . GLU B 1 84 ? 54.25370 4.33603 -18.23759 1.000 26.08883 84 GLU B C 1
ATOM 2496 O O . GLU B 1 84 ? 55.29812 4.91105 -17.91346 1.000 33.61284 84 GLU B O 1
ATOM 2502 N N . LEU B 1 85 ? 53.52260 3.64870 -17.35642 1.000 29.03010 85 LEU B N 1
ATOM 2503 C CA . LEU B 1 85 ? 53.94978 3.56337 -15.96232 1.000 20.93609 85 LEU B CA 1
ATOM 2504 C C . LEU B 1 85 ? 55.24221 2.77532 -15.82692 1.000 25.52351 85 LEU B C 1
ATOM 2505 O O . LEU B 1 85 ? 56.12805 3.16201 -15.05777 1.000 31.61923 85 LEU B O 1
ATOM 2510 N N . ALA B 1 86 ? 55.37742 1.67062 -16.56184 1.000 27.21512 86 ALA B N 1
ATOM 2511 C CA . ALA B 1 86 ? 56.55825 0.83372 -16.37945 1.000 28.11727 86 ALA B CA 1
ATOM 2512 C C . ALA B 1 86 ? 57.81559 1.52901 -16.88719 1.000 29.90855 86 ALA B C 1
ATOM 2513 O O . ALA B 1 86 ? 58.88182 1.41896 -16.27126 1.000 30.00810 86 ALA B O 1
ATOM 2515 N N . VAL B 1 87 ? 57.70911 2.24562 -18.00860 1.000 28.19240 87 VAL B N 1
ATOM 2516 C CA . VAL B 1 87 ? 58.84765 2.99555 -18.53115 1.000 31.21858 87 VAL B CA 1
ATOM 2517 C C . VAL B 1 87 ? 59.22584 4.13568 -17.58781 1.000 32.26704 87 VAL B C 1
ATOM 2518 O O . VAL B 1 87 ? 60.41519 4.40883 -17.36994 1.000 30.83848 87 VAL B O 1
ATOM 2522 N N . ARG B 1 88 ? 58.23108 4.82192 -17.01109 1.000 26.68697 88 ARG B N 1
ATOM 2523 C CA . ARG B 1 88 ? 58.56076 5.93312 -16.12112 1.000 26.60001 88 ARG B CA 1
ATOM 2524 C C . ARG B 1 88 ? 59.27967 5.44318 -14.86978 1.000 28.01127 88 ARG B C 1
ATOM 2525 O O . ARG B 1 88 ? 60.17861 6.11643 -14.36232 1.000 28.32895 88 ARG B O 1
ATOM 2533 N N . ALA B 1 89 ? 58.88384 4.28939 -14.33895 1.000 26.88050 89 ALA B N 1
ATOM 2534 C CA . ALA B 1 89 ? 59.64748 3.70718 -13.24081 1.000 27.41303 89 ALA B CA 1
ATOM 2535 C C . ALA B 1 89 ? 61.07011 3.38878 -13.69368 1.000 29.08286 89 ALA B C 1
ATOM 2536 O O . ALA B 1 89 ? 62.04337 3.61676 -12.95798 1.000 27.13633 89 ALA B O 1
ATOM 2538 N N . GLY B 1 90 ? 61.20969 2.90675 -14.92668 1.000 28.84682 90 GLY B N 1
ATOM 2539 C CA . GLY B 1 90 ? 62.52738 2.57991 -15.43560 1.000 33.07264 90 GLY B CA 1
ATOM 2540 C C . GLY B 1 90 ? 63.42149 3.79874 -15.50314 1.000 38.50577 90 GLY B C 1
ATOM 2541 O O . GLY B 1 90 ? 64.59854 3.74154 -15.12785 1.000 39.45461 90 GLY B O 1
ATOM 2542 N N . ASP B 1 91 ? 62.87126 4.91709 -16.00449 1.000 32.63416 91 ASP B N 1
ATOM 2543 C CA . ASP B 1 91 ? 63.58398 6.18916 -15.99479 1.000 27.08879 91 ASP B CA 1
ATOM 2544 C C . ASP B 1 91 ? 64.14291 6.49543 -14.61217 1.000 29.83026 91 ASP B C 1
ATOM 2545 O O . ASP B 1 91 ? 65.25643 7.01582 -14.48088 1.000 30.80363 91 ASP B O 1
ATOM 2550 N N . GLU B 1 92 ? 63.37882 6.18508 -13.56220 1.000 29.81527 92 GLU B N 1
ATOM 2551 C CA . GLU B 1 92 ? 63.79787 6.58688 -12.22731 1.000 32.66150 92 GLU B CA 1
ATOM 2552 C C . GLU B 1 92 ? 65.01138 5.80159 -11.74004 1.000 37.85812 92 GLU B C 1
ATOM 2553 O O . GLU B 1 92 ? 65.74789 6.30105 -10.88311 1.000 41.96999 92 GLU B O 1
ATOM 2559 N N . VAL B 1 93 ? 65.25416 4.60885 -12.28594 1.000 35.96101 93 VAL B N 1
ATOM 2560 C CA . VAL B 1 93 ? 66.37849 3.76373 -11.89158 1.000 39.56005 93 VAL B CA 1
ATOM 2561 C C . VAL B 1 93 ? 67.39995 3.62703 -13.02114 1.000 38.49434 93 VAL B C 1
ATOM 2562 O O . VAL B 1 93 ? 68.25495 2.74242 -12.98050 1.000 42.49730 93 VAL B O 1
ATOM 2566 N N . GLY B 1 94 ? 67.32170 4.48093 -14.03814 1.000 37.49953 94 GLY B N 1
ATOM 2567 C CA . GLY B 1 94 ? 68.26932 4.38279 -15.13767 1.000 36.80342 94 GLY B CA 1
ATOM 2568 C C . GLY B 1 94 ? 68.10572 3.14757 -15.99691 1.000 39.40365 94 GLY B C 1
ATOM 2569 O O . GLY B 1 94 ? 69.07915 2.68109 -16.59504 1.000 32.57128 94 GLY B O 1
ATOM 2570 N N . CYS B 1 95 ? 66.89591 2.59907 -16.07687 1.000 37.67831 95 CYS B N 1
ATOM 2571 C CA . CYS B 1 95 ? 66.61665 1.43366 -16.91127 1.000 38.07785 95 CYS B CA 1
ATOM 2572 C C . CYS B 1 95 ? 65.39518 1.74375 -17.76789 1.000 32.54503 95 CYS B C 1
ATOM 2573 O O . CYS B 1 95 ? 64.30348 1.21238 -17.53659 1.000 31.30297 95 CYS B O 1
ATOM 2576 N N . PRO B 1 96 ? 65.53186 2.61400 -18.76927 1.000 33.95673 96 PRO B N 1
ATOM 2577 C CA . PRO B 1 96 ? 64.33996 3.07876 -19.48600 1.000 35.90075 96 PRO B CA 1
ATOM 2578 C C . PRO B 1 96 ? 63.78439 2.09374 -20.49942 1.000 37.82120 96 PRO B C 1
ATOM 2579 O O . PRO B 1 96 ? 62.63680 2.26969 -20.93389 1.000 34.62141 96 PRO B O 1
ATOM 2583 N N . VAL B 1 97 ? 64.53816 1.07211 -20.88801 1.000 34.46638 97 VAL B N 1
ATOM 2584 C CA . VAL B 1 97 ? 64.06104 0.13812 -21.90153 1.000 34.31473 97 VAL B CA 1
ATOM 2585 C C . VAL B 1 97 ? 63.14757 -0.89075 -21.24701 1.000 37.51742 97 VAL B C 1
ATOM 2586 O O . VAL B 1 97 ? 63.51018 -1.52605 -20.24732 1.000 40.44395 97 VAL B O 1
ATOM 2590 N N . LEU B 1 98 ? 61.94111 -1.03254 -21.79330 1.000 37.10928 98 LEU B N 1
ATOM 2591 C CA . LEU B 1 98 ? 60.98141 -2.02283 -21.32425 1.000 36.60972 98 LEU B CA 1
ATOM 2592 C C . LEU B 1 98 ? 61.14957 -3.25980 -22.19290 1.000 42.59518 98 LEU B C 1
ATOM 2593 O O . LEU B 1 98 ? 60.56816 -3.36138 -23.28034 1.000 39.70821 98 LEU B O 1
ATOM 2598 N N . GLU B 1 99 ? 61.96182 -4.20225 -21.70084 1.000 41.16239 99 GLU B N 1
ATOM 2599 C CA . GLU B 1 99 ? 62.32004 -5.38483 -22.47359 1.000 41.75866 99 GLU B CA 1
ATOM 2600 C C . GLU B 1 99 ? 61.12293 -6.30397 -22.66625 1.000 43.98545 99 GLU B C 1
ATOM 2601 O O . GLU B 1 99 ? 60.94503 -6.89232 -23.74123 1.000 41.31626 99 GLU B O 1
ATOM 2607 N N . GLU B 1 100 ? 60.28741 -6.43060 -21.64061 1.000 39.76405 100 GLU B N 1
ATOM 2608 C CA . GLU B 1 100 ? 59.15772 -7.34108 -21.69787 1.000 43.92392 100 GLU B CA 1
ATOM 2609 C C . GLU B 1 100 ? 58.12010 -6.85056 -20.70233 1.000 40.30078 100 GLU B C 1
ATOM 2610 O O . GLU B 1 100 ? 58.46679 -6.27305 -19.66846 1.000 36.18573 100 GLU B O 1
ATOM 2616 N N . LEU B 1 101 ? 56.84824 -7.07410 -21.03740 1.000 37.80808 101 LEU B N 1
ATOM 2617 C CA . LEU B 1 101 ? 55.72830 -6.69868 -20.17747 1.000 41.56913 101 LEU B CA 1
ATOM 2618 C C . LEU B 1 101 ? 54.51706 -7.52266 -20.57979 1.000 44.78455 101 LEU B C 1
ATOM 2619 O O . LEU B 1 101 ? 54.02560 -7.39837 -21.70496 1.000 50.33501 101 LEU B O 1
ATOM 2624 N N . THR B 1 102 ? 54.05321 -8.37294 -19.67569 1.000 44.24439 102 THR B N 1
ATOM 2625 C CA . THR B 1 102 ? 52.83437 -9.14370 -19.85102 1.000 47.45310 102 THR B CA 1
ATOM 2626 C C . THR B 1 102 ? 51.74897 -8.51010 -18.99093 1.000 48.95698 102 THR B C 1
ATOM 2627 O O . THR B 1 102 ? 52.00434 -8.11079 -17.85225 1.000 49.07402 102 THR B O 1
ATOM 2631 N N . LEU B 1 103 ? 50.54827 -8.38098 -19.53794 1.000 49.42747 103 LEU B N 1
ATOM 2632 C CA . LEU B 1 103 ? 49.42874 -7.81229 -18.79454 1.000 55.41243 103 LEU B CA 1
ATOM 2633 C C . LEU B 1 103 ? 48.53324 -8.93765 -18.30508 1.000 63.66255 103 LEU B C 1
ATOM 2634 O O . LEU B 1 103 ? 48.14530 -9.81221 -19.08916 1.000 69.44601 103 LEU B O 1
ATOM 2639 N N . GLU B 1 104 ? 48.20511 -8.91566 -17.01436 1.000 62.64793 104 GLU B N 1
ATOM 2640 C CA . GLU B 1 104 ? 47.58772 -10.06500 -16.36584 1.000 67.15452 104 GLU B CA 1
ATOM 2641 C C . GLU B 1 104 ? 46.10105 -9.83108 -16.11189 1.000 70.10768 104 GLU B C 1
ATOM 2642 O O . GLU B 1 104 ? 45.25997 -10.37853 -16.82607 1.000 80.36579 104 GLU B O 1
ATOM 2648 N N . ALA B 1 105 ? 45.75690 -9.05224 -15.11678 1.000 67.22355 105 ALA B N 1
ATOM 2649 C CA . ALA B 1 105 ? 44.34511 -8.82259 -14.88320 1.000 65.46828 105 ALA B CA 1
ATOM 2650 C C . ALA B 1 105 ? 43.94599 -7.45042 -15.40487 1.000 61.97322 105 ALA B C 1
ATOM 2651 O O . ALA B 1 105 ? 44.73460 -6.50036 -15.32206 1.000 59.06045 105 ALA B O 1
ATOM 2653 N N . PRO B 1 106 ? 42.75161 -7.31562 -15.96753 1.000 64.13743 106 PRO B N 1
ATOM 2654 C CA . PRO B 1 106 ? 42.27364 -5.98263 -16.33633 1.000 63.27948 106 PRO B CA 1
ATOM 2655 C C . PRO B 1 106 ? 42.06973 -5.13960 -15.09014 1.000 59.01440 106 PRO B C 1
ATOM 2656 O O . PRO B 1 106 ? 41.72527 -5.64520 -14.01861 1.000 61.93777 106 PRO B O 1
ATOM 2660 N N . LEU B 1 107 ? 42.30659 -3.84377 -15.23087 1.000 51.38742 107 LEU B N 1
ATOM 2661 C CA . LEU B 1 107 ? 42.07632 -2.89778 -14.14357 1.000 51.12948 107 LEU B CA 1
ATOM 2662 C C . LEU B 1 107 ? 40.74235 -2.21384 -14.42332 1.000 52.74049 107 LEU B C 1
ATOM 2663 O O . LEU B 1 107 ? 40.67394 -1.22592 -15.15979 1.000 49.48956 107 LEU B O 1
ATOM 2668 N N . VAL B 1 108 ? 39.67736 -2.76382 -13.85401 1.000 54.27341 108 VAL B N 1
ATOM 2669 C CA . VAL B 1 108 ? 38.35847 -2.15945 -13.96282 1.000 53.73263 108 VAL B CA 1
ATOM 2670 C C . VAL B 1 108 ? 38.30292 -0.92654 -13.07115 1.000 56.26025 108 VAL B C 1
ATOM 2671 O O . VAL B 1 108 ? 38.63853 -0.98834 -11.88283 1.000 61.97837 108 VAL B O 1
ATOM 2675 N N . ILE B 1 109 ? 37.90583 0.20373 -13.64992 1.000 52.37334 109 ILE B N 1
ATOM 2676 C CA . ILE B 1 109 ? 37.67717 1.44184 -12.91195 1.000 53.77995 109 ILE B CA 1
ATOM 2677 C C . ILE B 1 109 ? 36.18009 1.68865 -12.88240 1.000 59.18658 109 ILE B C 1
ATOM 2678 O O . ILE B 1 109 ? 35.54824 1.81666 -13.93740 1.000 61.62596 109 ILE B O 1
ATOM 2683 N N . GLU B 1 110 ? 35.61521 1.77367 -11.68107 1.000 66.43176 110 GLU B N 1
ATOM 2684 C CA . GLU B 1 110 ? 34.17683 1.94582 -11.49270 1.000 72.85545 110 GLU B CA 1
ATOM 2685 C C . GLU B 1 110 ? 33.90125 3.40455 -11.13192 1.000 70.45762 110 GLU B C 1
ATOM 2686 O O . GLU B 1 110 ? 34.32717 3.87740 -10.07397 1.000 66.44375 110 GLU B O 1
ATOM 2692 N N . GLY B 1 111 ? 33.20068 4.11619 -12.01729 1.000 75.48151 111 GLY B N 1
ATOM 2693 C CA . GLY B 1 111 ? 32.81973 5.49346 -11.73786 1.000 55.49953 111 GLY B CA 1
ATOM 2694 C C . GLY B 1 111 ? 34.02291 6.38391 -11.51387 1.000 54.93352 111 GLY B C 1
ATOM 2695 O O . GLY B 1 111 ? 35.04590 6.26887 -12.19404 1.000 57.81065 111 GLY B O 1
ATOM 2696 N N . ASP B 1 112 ? 33.90124 7.29588 -10.54675 1.000 59.73998 112 ASP B N 1
ATOM 2697 C CA . ASP B 1 112 ? 34.99330 8.17535 -10.14556 1.000 61.64003 112 ASP B CA 1
ATOM 2698 C C . ASP B 1 112 ? 35.67018 7.70877 -8.85631 1.000 64.34989 112 ASP B C 1
ATOM 2699 O O . ASP B 1 112 ? 36.17633 8.53183 -8.08356 1.000 65.23494 112 ASP B O 1
ATOM 2704 N N . GLU B 1 113 ? 35.67676 6.40177 -8.60861 1.000 66.30260 113 GLU B N 1
ATOM 2705 C CA . GLU B 1 113 ? 36.48114 5.84641 -7.53040 1.000 67.20497 113 GLU B CA 1
ATOM 2706 C C . GLU B 1 113 ? 37.94324 6.22968 -7.73799 1.000 57.80596 113 GLU B C 1
ATOM 2707 O O . GLU B 1 113 ? 38.44390 6.17404 -8.86542 1.000 61.61788 113 GLU B O 1
ATOM 2713 N N . PRO B 1 114 ? 38.64738 6.65166 -6.69510 1.000 52.64352 114 PRO B N 1
ATOM 2714 C CA . PRO B 1 114 ? 40.10652 6.76092 -6.80414 1.000 49.98184 114 PRO B CA 1
ATOM 2715 C C . PRO B 1 114 ? 40.74445 5.38188 -6.91674 1.000 47.37743 114 PRO B C 1
ATOM 2716 O O . PRO B 1 114 ? 40.25869 4.39971 -6.34997 1.000 47.77032 114 PRO B O 1
ATOM 2720 N N . VAL B 1 115 ? 41.84418 5.31465 -7.66507 1.000 41.91510 115 VAL B N 1
ATOM 2721 C CA . VAL B 1 115 ? 42.60560 4.08018 -7.84468 1.000 43.94895 115 VAL B CA 1
ATOM 2722 C C . VAL B 1 115 ? 44.04745 4.32626 -7.41162 1.000 38.65077 115 VAL B C 1
ATOM 2723 O O . VAL B 1 115 ? 44.74252 5.16841 -7.99294 1.000 39.83297 115 VAL B O 1
ATOM 2727 N N . GLN B 1 116 ? 44.48684 3.59788 -6.38927 1.000 36.30414 116 GLN B N 1
ATOM 2728 C CA . GLN B 1 116 ? 45.87312 3.62972 -5.95180 1.000 32.27303 116 GLN B CA 1
ATOM 2729 C C . GLN B 1 116 ? 46.72774 2.82361 -6.91766 1.000 37.19541 116 GLN B C 1
ATOM 2730 O O . GLN B 1 116 ? 46.35113 1.71098 -7.29854 1.000 38.68117 116 GLN B O 1
ATOM 2736 N N . LEU B 1 117 ? 47.89056 3.36839 -7.28702 1.000 33.78341 117 LEU B N 1
ATOM 2737 C CA . LEU B 1 117 ? 48.82888 2.71407 -8.18764 1.000 30.41818 117 LEU B CA 1
ATOM 2738 C C . LEU B 1 117 ? 50.17246 2.50365 -7.50892 1.000 32.28387 117 LEU B C 1
ATOM 2739 O O . LEU B 1 117 ? 50.72150 3.41726 -6.87849 1.000 26.52839 117 LEU B O 1
ATOM 2744 N N . GLN B 1 118 ? 50.73367 1.31907 -7.69846 1.000 27.46515 118 GLN B N 1
ATOM 2745 C CA . GLN B 1 118 ? 52.08076 1.04413 -7.24144 1.000 32.69253 118 GLN B CA 1
ATOM 2746 C C . GLN B 1 118 ? 52.86141 0.42657 -8.38228 1.000 37.34648 118 GLN B C 1
ATOM 2747 O O . GLN B 1 118 ? 52.39232 -0.52295 -9.01549 1.000 47.68122 118 GLN B O 1
ATOM 2753 N N . VAL B 1 119 ? 54.05688 0.94357 -8.63081 1.000 32.05851 119 VAL B N 1
ATOM 2754 C CA . VAL B 1 119 ? 54.97777 0.33070 -9.57725 1.000 31.52375 119 VAL B CA 1
ATOM 2755 C C . VAL B 1 119 ? 56.20060 -0.08736 -8.78891 1.000 34.19290 119 VAL B C 1
ATOM 2756 O O . VAL B 1 119 ? 56.92648 0.76329 -8.25928 1.000 35.40543 119 VAL B O 1
ATOM 2760 N N . ALA B 1 120 ? 56.43419 -1.39403 -8.71582 1.000 39.46048 120 ALA B N 1
ATOM 2761 C CA . ALA B 1 120 ? 57.51133 -1.96887 -7.92562 1.000 39.63594 120 ALA B CA 1
ATOM 2762 C C . ALA B 1 120 ? 58.63818 -2.40513 -8.85330 1.000 38.32637 120 ALA B C 1
ATOM 2763 O O . ALA B 1 120 ? 58.40663 -3.14567 -9.80880 1.000 44.92852 120 ALA B O 1
ATOM 2765 N N . VAL B 1 121 ? 59.85282 -1.95080 -8.56494 1.000 38.80379 121 VAL B N 1
ATOM 2766 C CA . VAL B 1 121 ? 61.02868 -2.23047 -9.38005 1.000 38.23630 121 VAL B CA 1
ATOM 2767 C C . VAL B 1 121 ? 62.06402 -2.90610 -8.49018 1.000 42.20712 121 VAL B C 1
ATOM 2768 O O . VAL B 1 121 ? 62.44363 -2.36077 -7.44579 1.000 42.52115 121 VAL B O 1
ATOM 2772 N N . THR B 1 122 ? 62.50219 -4.09966 -8.88192 1.000 42.49627 122 THR B N 1
ATOM 2773 C CA . THR B 1 122 ? 63.49186 -4.80450 -8.07994 1.000 46.38793 122 THR B CA 1
ATOM 2774 C C . THR B 1 122 ? 64.87484 -4.19003 -8.28081 1.000 46.80234 122 THR B C 1
ATOM 2775 O O . THR B 1 122 ? 65.11713 -3.42537 -9.21413 1.000 48.04857 122 THR B O 1
ATOM 2779 N N . ALA B 1 123 ? 65.78520 -4.53715 -7.37538 1.000 49.98705 123 ALA B N 1
ATOM 2780 C CA . ALA B 1 123 ? 67.20456 -4.31448 -7.58878 1.000 48.08355 123 ALA B CA 1
ATOM 2781 C C . ALA B 1 123 ? 67.64681 -4.94366 -8.90331 1.000 54.59290 123 ALA B C 1
ATOM 2782 O O . ALA B 1 123 ? 67.01498 -5.86679 -9.42544 1.000 59.02405 123 ALA B O 1
ATOM 2784 N N . ALA B 1 124 ? 68.74864 -4.43034 -9.44526 1.000 56.04530 124 ALA B N 1
ATOM 2785 C CA . ALA B 1 124 ? 69.29642 -5.00570 -10.66385 1.000 52.43534 124 ALA B CA 1
ATOM 2786 C C . ALA B 1 124 ? 69.89478 -6.36809 -10.35337 1.000 53.69158 124 ALA B C 1
ATOM 2787 O O . ALA B 1 124 ? 70.64939 -6.51893 -9.38793 1.000 55.43544 124 ALA B O 1
ATOM 2789 N N . GLY B 1 125 ? 69.53135 -7.36825 -11.15298 1.000 55.86876 125 GLY B N 1
ATOM 2790 C CA . GLY B 1 125 ? 70.22931 -8.63677 -11.11575 1.000 54.63438 125 GLY B CA 1
ATOM 2791 C C . GLY B 1 125 ? 71.63018 -8.43946 -11.65975 1.000 59.52423 125 GLY B C 1
ATOM 2792 O O . GLY B 1 125 ? 71.98567 -7.33600 -12.08628 1.000 55.66749 125 GLY B O 1
ATOM 2793 N N . GLU B 1 126 ? 72.45331 -9.47896 -11.66175 1.000 68.07306 126 GLU B N 1
ATOM 2794 C CA . GLU B 1 126 ? 73.79523 -9.23600 -12.16506 1.000 72.03919 126 GLU B CA 1
ATOM 2795 C C . GLU B 1 126 ? 73.84041 -9.15680 -13.68597 1.000 70.31624 126 GLU B C 1
ATOM 2796 O O . GLU B 1 126 ? 74.83802 -8.67992 -14.23820 1.000 72.14415 126 GLU B O 1
ATOM 2802 N N . ASP B 1 127 ? 72.77386 -9.56778 -14.36849 1.000 65.03306 127 ASP B N 1
ATOM 2803 C CA . ASP B 1 127 ? 72.67548 -9.41021 -15.81074 1.000 65.11191 127 ASP B CA 1
ATOM 2804 C C . ASP B 1 127 ? 72.17470 -8.02613 -16.22273 1.000 60.87316 127 ASP B C 1
ATOM 2805 O O . ASP B 1 127 ? 71.95574 -7.79445 -17.41593 1.000 60.79545 127 ASP B O 1
ATOM 2810 N N . GLY B 1 128 ? 71.98172 -7.10808 -15.27054 1.000 56.61969 128 GLY B N 1
ATOM 2811 C CA . GLY B 1 128 ? 71.55204 -5.76057 -15.56098 1.000 57.15914 128 GLY B CA 1
ATOM 2812 C C . GLY B 1 128 ? 70.05515 -5.52574 -15.47602 1.000 58.10037 128 GLY B C 1
ATOM 2813 O O . GLY B 1 128 ? 69.62907 -4.37026 -15.36480 1.000 59.00112 128 GLY B O 1
ATOM 2814 N N . ARG B 1 129 ? 69.25110 -6.58530 -15.50534 1.000 56.28068 129 ARG B N 1
ATOM 2815 C CA . ARG B 1 129 ? 67.80467 -6.48104 -15.61423 1.000 51.66389 129 ARG B CA 1
ATOM 2816 C C . ARG B 1 129 ? 67.15201 -6.30777 -14.24882 1.000 49.66101 129 ARG B C 1
ATOM 2817 O O . ARG B 1 129 ? 67.58585 -6.89105 -13.25105 1.000 47.36789 129 ARG B O 1
ATOM 2825 N N . ARG B 1 130 ? 66.08535 -5.51027 -14.22038 1.000 48.72703 130 ARG B N 1
ATOM 2826 C CA . ARG B 1 130 ? 65.22445 -5.37042 -13.05398 1.000 44.70759 130 ARG B CA 1
ATOM 2827 C C . ARG B 1 130 ? 63.83201 -5.88512 -13.39594 1.000 40.54926 130 ARG B C 1
ATOM 2828 O O . ARG B 1 130 ? 63.36526 -5.73142 -14.52814 1.000 40.40002 130 ARG B O 1
ATOM 2836 N N . GLU B 1 131 ? 63.17142 -6.51123 -12.42836 1.000 39.38591 131 GLU B N 1
ATOM 2837 C CA . GLU B 1 131 ? 61.77528 -6.88224 -12.61937 1.000 44.71583 131 GLU B CA 1
ATOM 2838 C C . GLU B 1 131 ? 60.89317 -5.69203 -12.27619 1.000 44.23590 131 GLU B C 1
ATOM 2839 O O . GLU B 1 131 ? 61.20652 -4.91492 -11.37118 1.000 44.21359 131 GLU B O 1
ATOM 2845 N N . VAL B 1 132 ? 59.80605 -5.52253 -13.02588 1.000 43.31031 132 VAL B N 1
ATOM 2846 C CA . VAL B 1 132 ? 58.87056 -4.44218 -12.75479 1.000 37.75675 132 VAL B CA 1
ATOM 2847 C C . VAL B 1 132 ? 57.49115 -5.05167 -12.59738 1.000 40.64650 132 VAL B C 1
ATOM 2848 O O . VAL B 1 132 ? 57.16779 -6.06830 -13.22276 1.000 45.26262 132 VAL B O 1
ATOM 2852 N N . ALA B 1 133 ? 56.67929 -4.43156 -11.73839 1.000 34.95288 133 ALA B N 1
ATOM 2853 C CA . ALA B 1 133 ? 55.29948 -4.85371 -11.52348 1.000 39.68850 133 ALA B CA 1
ATOM 2854 C C . ALA B 1 133 ? 54.43233 -3.62489 -11.31083 1.000 41.46177 133 ALA B C 1
ATOM 2855 O O . ALA B 1 133 ? 54.88054 -2.61621 -10.75615 1.000 39.58457 133 ALA B O 1
ATOM 2857 N N . VAL B 1 134 ? 53.18480 -3.70978 -11.75668 1.000 40.18871 134 VAL B N 1
ATOM 2858 C CA . VAL B 1 134 ? 52.20820 -2.66082 -11.50432 1.000 36.62330 134 VAL B CA 1
ATOM 2859 C C . VAL B 1 134 ? 51.03935 -3.26487 -10.73751 1.000 39.04914 134 VAL B C 1
ATOM 2860 O O . VAL B 1 134 ? 50.38976 -4.21339 -11.20746 1.000 38.57881 134 VAL B O 1
ATOM 2864 N N . HIS B 1 135 ? 50.77621 -2.71710 -9.55770 1.000 32.53448 135 HIS B N 1
ATOM 2865 C CA . HIS B 1 135 ? 49.65055 -3.13357 -8.73916 1.000 39.06801 135 HIS B CA 1
ATOM 2866 C C . HIS B 1 135 ? 48.68811 -1.97387 -8.57754 1.000 37.07145 135 HIS B C 1
ATOM 2867 O O . HIS B 1 135 ? 49.05903 -0.80806 -8.73479 1.000 34.08202 135 HIS B O 1
ATOM 2874 N N . ALA B 1 136 ? 47.46152 -2.31043 -8.19508 1.000 38.86519 136 ALA B N 1
ATOM 2875 C CA . ALA B 1 136 ? 46.43017 -1.30279 -8.04773 1.000 37.15774 136 ALA B CA 1
ATOM 2876 C C . ALA B 1 136 ? 45.33355 -1.83898 -7.14502 1.000 43.00875 136 ALA B C 1
ATOM 2877 O O . ALA B 1 136 ? 45.13420 -3.05217 -7.01357 1.000 46.22260 136 ALA B O 1
ATOM 2879 N N . ARG B 1 137 ? 44.62305 -0.91193 -6.52258 1.000 38.63243 137 ARG B N 1
ATOM 2880 C CA . ARG B 1 137 ? 43.46267 -1.27187 -5.72467 1.000 47.74933 137 ARG B CA 1
ATOM 2881 C C . ARG B 1 137 ? 42.63672 -0.01498 -5.50718 1.000 49.10426 137 ARG B C 1
ATOM 2882 O O . ARG B 1 137 ? 43.07713 1.10238 -5.78906 1.000 48.59026 137 ARG B O 1
ATOM 2890 N N . THR B 1 138 ? 41.41984 -0.21837 -5.02417 1.000 54.22527 138 THR B N 1
ATOM 2891 C CA . THR B 1 138 ? 40.57175 0.85475 -4.53554 1.000 58.15316 138 THR B CA 1
ATOM 2892 C C . THR B 1 138 ? 40.20021 0.55390 -3.08969 1.000 67.09602 138 THR B C 1
ATOM 2893 O O . THR B 1 138 ? 40.14355 -0.61034 -2.68375 1.000 68.05424 138 THR B O 1
ATOM 2897 N N . GLY B 1 139 ? 39.93938 1.61002 -2.32041 1.000 70.43932 139 GLY B N 1
ATOM 2898 C CA . GLY B 1 139 ? 39.57083 1.43559 -0.92237 1.000 80.24716 139 GLY B CA 1
ATOM 2899 C C . GLY B 1 139 ? 40.61552 0.64802 -0.15427 1.000 84.59918 139 GLY B C 1
ATOM 2900 O O . GLY B 1 139 ? 41.82739 0.87363 -0.28359 1.000 83.29822 139 GLY B O 1
ATOM 2901 N N . GLN B 1 140 ? 40.14043 -0.29048 0.66688 1.000 89.63213 140 GLN B N 1
ATOM 2902 C CA . GLN B 1 140 ? 41.00054 -1.25769 1.33815 1.000 89.40510 140 GLN B CA 1
ATOM 2903 C C . GLN B 1 140 ? 40.85095 -2.65910 0.75826 1.000 87.83527 140 GLN B C 1
ATOM 2904 O O . GLN B 1 140 ? 41.29935 -3.62906 1.37992 1.000 90.84900 140 GLN B O 1
ATOM 2910 N N . ARG B 1 141 ? 40.22121 -2.78493 -0.41007 1.000 81.92870 141 ARG B N 1
ATOM 2911 C CA . ARG B 1 141 ? 40.21517 -4.04363 -1.13668 1.000 78.91460 141 ARG B CA 1
ATOM 2912 C C . ARG B 1 141 ? 41.65315 -4.46336 -1.45741 1.000 77.16656 141 ARG B C 1
ATOM 2913 O O . ARG B 1 141 ? 42.55022 -3.61622 -1.54843 1.000 78.57105 141 ARG B O 1
ATOM 2921 N N . PRO B 1 142 ? 41.90909 -5.76329 -1.62321 1.000 72.41064 142 PRO B N 1
ATOM 2922 C CA . PRO B 1 142 ? 43.29168 -6.21211 -1.82665 1.000 65.57517 142 PRO B CA 1
ATOM 2923 C C . PRO B 1 142 ? 43.88575 -5.63137 -3.09896 1.000 63.91436 142 PRO B C 1
ATOM 2924 O O . PRO B 1 142 ? 43.18483 -5.39028 -4.08498 1.000 67.25955 142 PRO B O 1
ATOM 2928 N N . TRP B 1 143 ? 45.19500 -5.38254 -3.05066 1.000 57.70156 143 TRP B N 1
ATOM 2929 C CA . TRP B 1 143 ? 45.95137 -5.07765 -4.25327 1.000 51.94870 143 TRP B CA 1
ATOM 2930 C C . TRP B 1 143 ? 45.83983 -6.21728 -5.25443 1.000 52.21900 143 TRP B C 1
ATOM 2931 O O . TRP B 1 143 ? 45.77893 -7.39264 -4.89069 1.000 57.30065 143 TRP B O 1
ATOM 2942 N N . THR B 1 144 ? 45.84131 -5.86591 -6.52837 1.000 49.16670 144 THR B N 1
ATOM 2943 C CA . THR B 1 144 ? 45.86574 -6.86054 -7.58589 1.000 54.24430 144 THR B CA 1
ATOM 2944 C C . THR B 1 144 ? 46.97415 -6.50228 -8.55802 1.000 50.42682 144 THR B C 1
ATOM 2945 O O . THR B 1 144 ? 47.16909 -5.32603 -8.88775 1.000 48.02160 144 THR B O 1
ATOM 2949 N N . ARG B 1 145 ? 47.72204 -7.51223 -8.98688 1.000 47.31224 145 ARG B N 1
ATOM 2950 C CA . ARG B 1 145 ? 48.82353 -7.30345 -9.91476 1.000 43.20686 145 ARG B CA 1
ATOM 2951 C C . ARG B 1 145 ? 48.28242 -7.31490 -11.34448 1.000 46.10890 145 ARG B C 1
ATOM 2952 O O . ARG B 1 145 ? 47.73877 -8.32311 -11.80476 1.000 54.63106 145 ARG B O 1
ATOM 2960 N N . HIS B 1 146 ? 4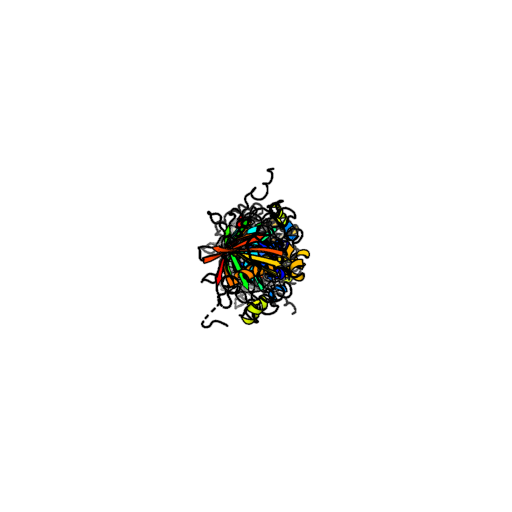8.44162 -6.19644 -12.04495 1.000 41.18687 146 HIS B N 1
ATOM 2961 C CA . HIS B 1 146 ? 47.90171 -6.02666 -13.38366 1.000 42.21850 146 HIS B CA 1
ATOM 2962 C C . HIS B 1 146 ? 48.95153 -6.11684 -14.48128 1.000 43.26785 146 HIS B C 1
ATOM 2963 O O . HIS B 1 146 ? 48.58840 -6.29818 -15.64659 1.000 48.55053 146 HIS B O 1
ATOM 2970 N N . ALA B 1 147 ? 50.23266 -5.99596 -14.15069 1.000 41.07504 147 ALA B N 1
ATOM 2971 C CA . ALA B 1 147 ? 51.26787 -5.99059 -15.17519 1.000 40.60054 147 ALA B CA 1
ATOM 2972 C C . ALA B 1 147 ? 52.57514 -6.44304 -14.55266 1.000 45.95233 147 ALA B C 1
ATOM 2973 O O . ALA B 1 147 ? 52.86062 -6.13089 -13.38881 1.000 39.02151 147 ALA B O 1
ATOM 2975 N N . ALA B 1 148 ? 53.37032 -7.16735 -15.33563 1.000 46.66768 148 ALA B N 1
ATOM 2976 C CA . ALA B 1 148 ? 54.63346 -7.68777 -14.83466 1.000 47.39315 148 ALA B CA 1
ATOM 2977 C C . ALA B 1 148 ? 55.58712 -7.88417 -15.99694 1.000 48.29179 148 ALA B C 1
ATOM 2978 O O . ALA B 1 148 ? 55.20785 -8.47536 -17.01511 1.000 49.39226 148 ALA B O 1
ATOM 2980 N N . GLY B 1 149 ? 56.80769 -7.40179 -15.84104 1.000 45.86341 149 GLY B N 1
ATOM 2981 C CA . GLY B 1 149 ? 57.81244 -7.56861 -16.87115 1.000 47.41048 149 GLY B CA 1
ATOM 2982 C C . GLY B 1 149 ? 59.20289 -7.23289 -16.39061 1.000 42.43054 149 GLY B C 1
ATOM 2983 O O . GLY B 1 149 ? 59.53806 -7.41864 -15.22609 1.000 46.79711 149 GLY B O 1
ATOM 2984 N N . THR B 1 150 ? 60.00851 -6.71637 -17.32129 1.000 37.35765 150 THR B N 1
ATOM 2985 C CA . THR B 1 150 ? 61.43884 -6.55678 -17.12962 1.000 39.95607 150 THR B CA 1
ATOM 2986 C C . THR B 1 150 ? 61.88962 -5.21497 -17.68788 1.000 39.39920 150 THR B C 1
ATOM 2987 O O . THR B 1 150 ? 61.47011 -4.81911 -18.77928 1.000 41.84408 150 THR B O 1
ATOM 2991 N N . LEU B 1 151 ? 62.75327 -4.52896 -16.94022 1.000 37.03167 151 LEU B N 1
ATOM 2992 C CA . LEU B 1 151 ? 63.37518 -3.28446 -17.36961 1.000 36.79124 151 LEU B CA 1
ATOM 2993 C C . LEU B 1 151 ? 64.88179 -3.48330 -17.49050 1.000 42.42428 151 LEU B C 1
ATOM 2994 O O . LEU B 1 151 ? 65.48461 -4.24906 -16.73116 1.000 44.48139 151 LEU B O 1
ATOM 2999 N N . THR B 1 152 ? 65.48961 -2.80472 -18.46672 1.000 43.77341 152 THR B N 1
ATOM 3000 C CA . THR B 1 152 ? 66.93675 -2.84470 -18.67473 1.000 46.55222 152 THR B CA 1
ATOM 3001 C C . THR B 1 152 ? 67.42078 -1.48464 -19.15015 1.000 43.35876 152 THR B C 1
ATOM 3002 O O . THR B 1 152 ? 66.62971 -0.59466 -19.47431 1.000 40.55473 152 THR B O 1
ATOM 3006 N N . ALA B 1 153 ? 68.74532 -1.34305 -19.21340 1.000 41.73016 153 ALA B N 1
ATOM 3007 C CA . ALA B 1 153 ? 69.38090 -0.25107 -19.93805 1.000 41.94818 153 ALA B CA 1
ATOM 3008 C C . ALA B 1 153 ? 69.94526 -0.70173 -21.27605 1.000 49.17889 153 ALA B C 1
ATOM 3009 O O . ALA B 1 153 ? 70.39692 0.14055 -22.05683 1.000 51.63549 153 ALA B O 1
ATOM 3011 N N . THR B 1 154 ? 69.93432 -2.00913 -21.54582 1.000 51.84923 154 THR B N 1
ATOM 3012 C CA . THR B 1 154 ? 70.30136 -2.56478 -22.84151 1.000 56.59198 154 THR B CA 1
ATOM 3013 C C . THR B 1 154 ? 69.35257 -2.01669 -23.89709 1.000 56.26459 154 THR B C 1
ATOM 3014 O O . THR B 1 154 ? 68.15823 -2.32159 -23.87829 1.000 57.98759 154 THR B O 1
ATOM 3018 N N . SER B 1 155 ? 69.86102 -1.18667 -24.79659 1.000 53.36992 155 SER B N 1
ATOM 3019 C CA . SER B 1 155 ? 69.04980 -0.54206 -25.81384 1.000 52.59738 155 SER B CA 1
ATOM 3020 C C . SER B 1 155 ? 69.34445 -1.15641 -27.17283 1.000 55.99195 155 SER B C 1
ATOM 3021 O O . SER B 1 155 ? 70.49092 -1.50496 -27.47427 1.000 57.48099 155 SER B O 1
ATOM 3024 N N . SER B 1 156 ? 68.30318 -1.30019 -27.98237 1.000 56.57361 156 SER B N 1
ATOM 3025 C CA . SER B 1 156 ? 68.46519 -1.70042 -29.36780 1.000 59.12262 156 SER B CA 1
ATOM 3026 C C . SER B 1 156 ? 68.63482 -0.46686 -30.24886 1.000 58.93475 156 SER B C 1
ATOM 3027 O O . SER B 1 156 ? 68.19863 0.63214 -29.90257 1.000 52.61999 156 SER B O 1
ATOM 3030 N N . THR B 1 157 ? 69.28017 -0.65351 -31.39086 1.000 70.24024 157 THR B N 1
ATOM 3031 C CA . THR B 1 157 ? 69.47342 0.46465 -32.31054 1.000 72.29479 157 THR B CA 1
ATOM 3032 C C . THR B 1 157 ? 68.12839 0.88810 -32.89537 1.000 72.41846 157 THR B C 1
ATOM 3033 O O . THR B 1 157 ? 67.39061 0.04615 -33.42337 1.000 74.12310 157 THR B O 1
ATOM 3037 N N . PRO B 1 158 ? 67.76707 2.16488 -32.80970 1.000 69.18797 158 PRO B N 1
ATOM 3038 C CA . PRO B 1 158 ? 66.40918 2.56908 -33.18937 1.000 68.61810 158 PRO B CA 1
ATOM 3039 C C . PRO B 1 158 ? 66.21099 2.60403 -34.69833 1.000 71.43035 158 PRO B C 1
ATOM 3040 O O . PRO B 1 158 ? 67.15260 2.78368 -35.47762 1.000 73.97108 158 PRO B O 1
ATOM 3044 N N . SER B 1 159 ? 64.95615 2.40710 -35.09825 1.000 69.00641 159 SER B N 1
ATOM 3045 C CA . SER B 1 159 ? 64.58317 2.46567 -36.50312 1.000 72.84424 159 SER B CA 1
ATOM 3046 C C . SER B 1 159 ? 64.89085 3.85607 -37.07157 1.000 74.40691 159 SER B C 1
ATOM 3047 O O . SER B 1 159 ? 64.79444 4.86246 -36.35966 1.000 76.05418 159 SER B O 1
ATOM 3050 N N . PRO B 1 160 ? 65.28841 3.94598 -38.34280 1.000 76.05591 160 PRO B N 1
ATOM 3051 C CA . PRO B 1 160 ? 65.56518 5.26630 -38.93012 1.000 77.44842 160 PRO B CA 1
ATOM 3052 C C . PRO B 1 160 ? 64.31957 6.15118 -38.95918 1.000 77.51710 160 PRO B C 1
ATOM 3053 O O . PRO B 1 160 ? 63.18756 5.68402 -38.82208 1.000 84.75356 160 PRO B O 1
ATOM 3057 N N . ALA B 1 161 ? 64.54008 7.45491 -39.13531 1.000 71.16528 161 ALA B N 1
ATOM 3058 C CA . ALA B 1 161 ? 63.44706 8.41556 -39.22749 1.000 65.61080 161 ALA B CA 1
ATOM 3059 C C . ALA B 1 161 ? 62.73273 8.30850 -40.58053 1.000 69.53443 161 ALA B C 1
ATOM 3060 O O . ALA B 1 161 ? 63.23267 7.70128 -41.53516 1.000 72.27643 161 ALA B O 1
ATOM 3062 N N . ASP B 1 162 ? 61.54466 8.92121 -40.65608 1.000 69.16488 162 ASP B N 1
ATOM 3063 C CA . ASP B 1 162 ? 60.74797 8.93495 -41.87928 1.000 72.11042 162 ASP B CA 1
ATOM 3064 C C . ASP B 1 162 ? 61.33332 9.89608 -42.91204 1.000 78.12694 162 ASP B C 1
ATOM 3065 O O . ASP B 1 162 ? 62.12519 10.79310 -42.60234 1.000 72.42314 162 ASP B O 1
ATOM 3070 N N . GLU B 1 163 ? 60.89829 9.71449 -44.15966 1.000 68.03040 163 GLU B N 1
ATOM 3071 C CA . GLU B 1 163 ? 61.07208 10.74590 -45.17522 1.000 77.01946 163 GLU B CA 1
ATOM 3072 C C . GLU B 1 163 ? 59.76565 11.01418 -45.91740 1.000 77.89727 163 GLU B C 1
ATOM 3073 O O . GLU B 1 163 ? 59.06481 11.98849 -45.59342 1.000 83.17046 163 GLU B O 1
ATOM 3079 N N . GLN B 1 164 ? 59.40166 10.14749 -46.87447 1.000 67.50390 164 GLN B N 1
ATOM 3080 C CA . GLN B 1 164 ? 58.23578 10.41686 -47.70956 1.000 59.73481 164 GLN B CA 1
ATOM 3081 C C . GLN B 1 164 ? 56.94486 10.03736 -46.98731 1.000 47.02117 164 GLN B C 1
ATOM 3082 O O . GLN B 1 164 ? 56.72918 8.86957 -46.64852 1.000 47.41308 164 GLN B O 1
ATOM 3088 N N . TRP B 1 165 ? 56.08883 11.02431 -46.74656 1.000 38.52261 165 TRP B N 1
ATOM 3089 C CA . TRP B 1 165 ? 54.79070 10.78948 -46.13914 1.000 37.00150 165 TRP B CA 1
ATOM 3090 C C . TRP B 1 165 ? 53.73640 11.45398 -47.01388 1.000 42.43221 165 TRP B C 1
ATOM 3091 O O . TRP B 1 165 ? 53.88899 12.63798 -47.37812 1.000 41.38969 165 TRP B O 1
ATOM 3102 N N . PRO B 1 166 ? 52.65065 10.74932 -47.36178 1.000 42.84284 166 PRO B N 1
ATOM 3103 C CA . PRO B 1 166 ? 52.38912 9.34836 -47.01770 1.000 38.42898 166 PRO B CA 1
ATOM 3104 C C . PRO B 1 166 ? 53.34246 8.42704 -47.76487 1.000 36.24980 166 PRO B C 1
ATOM 3105 O O . PRO B 1 166 ? 53.89139 8.85453 -48.77549 1.000 41.91218 166 PRO B O 1
ATOM 3109 N N . PRO B 1 167 ? 53.56055 7.21381 -47.26572 1.000 35.69307 167 PRO B N 1
ATOM 3110 C CA . PRO B 1 167 ? 54.60617 6.35412 -47.84650 1.000 43.06715 167 PRO B CA 1
ATOM 3111 C C . PRO B 1 167 ? 54.26514 5.84767 -49.24432 1.000 41.43221 167 PRO B C 1
ATOM 3112 O O . PRO B 1 167 ? 53.10854 5.57393 -49.57465 1.000 40.61827 167 PRO B O 1
ATOM 3116 N N . ALA B 1 168 ? 55.31156 5.70586 -50.06093 1.000 43.62598 168 ALA B N 1
ATOM 3117 C CA . ALA B 1 168 ? 55.15305 5.37199 -51.47268 1.000 43.66995 168 ALA B CA 1
ATOM 3118 C C . ALA B 1 168 ? 54.58246 3.96994 -51.65007 1.000 43.42721 168 ALA B C 1
ATOM 3119 O O . ALA B 1 168 ? 55.09464 3.00380 -51.07756 1.000 46.91518 168 ALA B O 1
ATOM 3121 N N . GLY B 1 169 ? 53.53911 3.85615 -52.47115 1.000 45.93432 169 GLY B N 1
ATOM 3122 C CA . GLY B 1 169 ? 52.89249 2.58723 -52.73242 1.000 43.05329 169 GLY B CA 1
ATOM 3123 C C . GLY B 1 169 ? 51.86846 2.15937 -51.70106 1.000 41.52114 169 GLY B C 1
ATOM 3124 O O . GLY B 1 169 ? 51.30414 1.06298 -51.82841 1.000 42.93013 169 GLY B O 1
ATOM 3125 N N . ALA B 1 170 ? 51.61890 2.97432 -50.67968 1.000 40.13026 170 ALA B N 1
ATOM 3126 C CA . ALA B 1 170 ? 50.59524 2.68192 -49.68789 1.000 41.94179 170 ALA B CA 1
ATOM 3127 C C . ALA B 1 170 ? 49.28133 3.31063 -50.12693 1.000 42.30391 170 ALA B C 1
ATOM 3128 O O . ALA B 1 170 ? 49.23781 4.50016 -50.45249 1.000 43.00279 170 ALA B O 1
ATOM 3130 N N . ALA B 1 171 ? 48.21580 2.51731 -50.12893 1.000 44.58746 171 ALA B N 1
ATOM 3131 C CA . ALA B 1 171 ? 46.90979 2.99117 -50.56480 1.000 44.10694 171 ALA B CA 1
ATOM 3132 C C . ALA B 1 171 ? 46.14436 3.58467 -49.39130 1.000 43.65739 171 ALA B C 1
ATOM 3133 O O . ALA B 1 171 ? 46.10989 3.00620 -48.30116 1.000 36.30832 171 ALA B O 1
ATOM 3135 N N . ALA B 1 172 ? 45.53223 4.74756 -49.62073 1.000 40.38333 172 ALA B N 1
ATOM 3136 C CA . ALA B 1 172 ? 44.73629 5.39432 -48.58580 1.000 39.66288 172 ALA B CA 1
ATOM 3137 C C . ALA B 1 172 ? 43.51830 4.54100 -48.24527 1.000 41.19238 172 ALA B C 1
ATOM 3138 O O . ALA B 1 172 ? 42.79923 4.08758 -49.13899 1.000 38.83341 172 ALA B O 1
ATOM 3140 N N . VAL B 1 173 ? 43.27635 4.33501 -46.95556 1.000 42.68045 173 VAL B N 1
ATOM 3141 C CA . VAL B 1 173 ? 42.12953 3.56793 -46.47702 1.000 45.72559 173 VAL B CA 1
ATOM 3142 C C . VAL B 1 173 ? 41.08808 4.52665 -45.90811 1.000 46.02165 173 VAL B C 1
ATOM 3143 O O . VAL B 1 173 ? 41.43755 5.52321 -45.25967 1.000 41.94692 173 VAL B O 1
ATOM 3147 N N . ASP B 1 174 ? 39.80562 4.21187 -46.12062 1.000 44.43419 174 ASP B N 1
ATOM 3148 C CA . ASP B 1 174 ? 38.71669 5.02732 -45.58132 1.000 49.26318 174 ASP B CA 1
ATOM 3149 C C . ASP B 1 174 ? 38.40656 4.60638 -44.14465 1.000 50.09087 174 ASP B C 1
ATOM 3150 O O . ASP B 1 174 ? 37.69418 3.62698 -43.90206 1.000 52.80151 174 ASP B O 1
ATOM 3155 N N . VAL B 1 175 ? 38.89975 5.37977 -43.18991 1.000 49.48859 175 VAL B N 1
ATOM 3156 C CA . VAL B 1 175 ? 38.59302 5.15360 -41.78739 1.000 51.07713 175 VAL B CA 1
ATOM 3157 C C . VAL B 1 175 ? 37.50131 6.10513 -41.29660 1.000 50.15929 175 VAL B C 1
ATOM 3158 O O . VAL B 1 175 ? 37.35287 6.30126 -40.09367 1.000 48.55996 175 VAL B O 1
ATOM 3162 N N . SER B 1 176 ? 36.73508 6.69969 -42.21606 1.000 53.23012 176 SER B N 1
ATOM 3163 C CA . SER B 1 176 ? 35.78098 7.74253 -41.84809 1.000 53.86144 176 SER B CA 1
ATOM 3164 C C . SER B 1 176 ? 34.79081 7.26314 -40.80429 1.000 58.33855 176 SER B C 1
ATOM 3165 O O . SER B 1 176 ? 34.30736 8.06321 -39.99342 1.000 61.03895 176 SER B O 1
ATOM 3168 N N . GLY B 1 177 ? 34.45678 5.97454 -40.82305 1.000 57.88891 177 GLY B N 1
ATOM 3169 C CA . GLY B 1 177 ? 33.55332 5.41787 -39.84066 1.000 59.76605 177 GLY B CA 1
ATOM 3170 C C . GLY B 1 177 ? 34.13724 4.21445 -39.13099 1.000 61.11915 177 GLY B C 1
ATOM 3171 O O . GLY B 1 177 ? 33.40632 3.29574 -38.75144 1.000 64.87558 177 GLY B O 1
ATOM 3172 N N . HIS B 1 178 ? 35.45786 4.21238 -38.94028 1.000 57.75653 178 HIS B N 1
ATOM 3173 C CA . HIS B 1 178 ? 36.11854 3.05581 -38.34087 1.000 60.21090 178 HIS B CA 1
ATOM 3174 C C . HIS B 1 178 ? 35.70212 2.86162 -36.88600 1.000 56.33317 178 HIS B C 1
ATOM 3175 O O . HIS B 1 178 ? 35.56114 1.72211 -36.42292 1.000 57.03189 178 HIS B O 1
ATOM 3182 N N . TYR B 1 179 ? 35.48908 3.95865 -36.15339 1.000 54.49541 179 TYR B N 1
ATOM 3183 C CA . TYR B 1 179 ? 35.13573 3.84878 -34.74374 1.000 56.31143 179 TYR B CA 1
ATOM 3184 C C . TYR B 1 179 ? 33.71236 3.34108 -34.54039 1.000 65.60256 179 TYR B C 1
ATOM 3185 O O . TYR B 1 179 ? 33.40091 2.82427 -33.45690 1.000 63.28111 179 TYR B O 1
ATOM 3194 N N . GLU B 1 180 ? 32.85406 3.43856 -35.56148 1.000 68.96451 180 GLU B N 1
ATOM 3195 C CA . GLU B 1 180 ? 31.53663 2.80891 -35.47499 1.000 76.02535 180 GLU B CA 1
ATOM 3196 C C . GLU B 1 180 ? 31.62274 1.29849 -35.66905 1.000 76.72353 180 GLU B C 1
ATOM 3197 O O . GLU B 1 180 ? 30.89126 0.54409 -35.01354 1.000 77.36594 180 GLU B O 1
ATOM 3203 N N . ALA B 1 181 ? 32.51906 0.84237 -36.55541 1.000 76.83105 181 ALA B N 1
ATOM 3204 C CA . ALA B 1 181 ? 32.74579 -0.59282 -36.73007 1.000 78.68290 181 ALA B CA 1
ATOM 3205 C C . ALA B 1 181 ? 33.23530 -1.25393 -35.44239 1.000 78.36335 181 ALA B C 1
ATOM 3206 O O . ALA B 1 181 ? 32.94840 -2.43236 -35.20185 1.000 72.69887 181 ALA B O 1
ATOM 3208 N N . LEU B 1 182 ? 33.98475 -0.52091 -34.61166 1.000 79.23560 182 LEU B N 1
ATOM 3209 C CA . LEU B 1 182 ? 34.38631 -1.02010 -33.30391 1.000 72.67884 182 LEU B CA 1
ATOM 3210 C C . LEU B 1 182 ? 33.36092 -0.72624 -32.21608 1.000 74.85637 182 LEU B C 1
ATOM 3211 O O . LEU B 1 182 ? 33.40368 -1.36525 -31.15918 1.000 77.80268 182 LEU B O 1
ATOM 3216 N N . ALA B 1 183 ? 32.43015 0.20574 -32.44986 1.000 77.62671 183 ALA B N 1
ATOM 3217 C CA . ALA B 1 183 ? 31.43391 0.52904 -31.42843 1.000 80.80225 183 ALA B CA 1
ATOM 3218 C C . ALA B 1 183 ? 30.42308 -0.60086 -31.24666 1.000 93.43622 183 ALA B C 1
ATOM 3219 O O . ALA B 1 183 ? 30.00248 -0.89058 -30.11971 1.000 99.19585 183 ALA B O 1
ATOM 3221 N N . ASN B 1 184 ? 30.01015 -1.24389 -32.33820 1.000 98.39713 184 ASN B N 1
ATOM 3222 C CA . ASN B 1 184 ? 29.07980 -2.36291 -32.25907 1.000 103.89534 184 ASN B CA 1
ATOM 3223 C C . ASN B 1 184 ? 29.77919 -3.71977 -32.24759 1.000 105.29978 184 ASN B C 1
ATOM 3224 O O . ASN B 1 184 ? 29.12526 -4.73167 -31.96827 1.000 110.52974 184 ASN B O 1
ATOM 3229 N N . THR B 1 185 ? 31.08462 -3.76323 -32.55024 1.000 99.11902 185 THR B N 1
ATOM 3230 C CA . THR B 1 185 ? 31.88011 -4.96994 -32.32310 1.000 98.88857 185 THR B CA 1
ATOM 3231 C C . THR B 1 185 ? 32.07593 -5.23494 -30.83201 1.000 101.12181 185 THR B C 1
ATOM 3232 O O . THR B 1 185 ? 32.18911 -6.39460 -30.41403 1.000 107.37460 185 THR B O 1
ATOM 3236 N N . GLY B 1 186 ? 32.11663 -4.18262 -30.01857 1.000 93.06640 186 GLY B N 1
ATOM 3237 C CA . GLY B 1 186 ? 32.24574 -4.35189 -28.58655 1.000 88.66078 186 GLY B CA 1
ATOM 3238 C C . GLY B 1 186 ? 33.19650 -3.37358 -27.92767 1.000 78.53445 186 GLY B C 1
ATOM 3239 O O . GLY B 1 186 ? 33.13547 -3.18040 -26.70962 1.000 83.21722 186 GLY B O 1
ATOM 3240 N N . TYR B 1 187 ? 34.07469 -2.75259 -28.71411 1.000 67.32549 187 TYR B N 1
ATOM 3241 C CA . TYR B 1 187 ? 35.08068 -1.85217 -28.16535 1.000 71.65825 187 TYR B CA 1
ATOM 3242 C C . TYR B 1 187 ? 34.44092 -0.59118 -27.58501 1.000 73.29020 187 TYR B C 1
ATOM 3243 O O . TYR B 1 187 ? 33.44452 -0.07620 -28.10026 1.000 76.14433 187 TYR B O 1
ATOM 3252 N N . GLY B 1 188 ? 35.03436 -0.09029 -26.50145 1.000 71.62172 188 GLY B N 1
ATOM 3253 C CA . GLY B 1 188 ? 34.53461 1.10145 -25.84033 1.000 70.78251 188 GLY B CA 1
ATOM 3254 C C . GLY B 1 188 ? 35.48169 2.28295 -25.90742 1.000 64.16114 188 GLY B C 1
ATOM 3255 O O . GLY B 1 188 ? 36.18273 2.57590 -24.93325 1.000 61.49984 188 GLY B O 1
ATOM 3256 N N . TYR B 1 189 ? 35.50297 2.97206 -27.05015 1.000 60.21947 189 TYR B N 1
ATOM 3257 C CA . TYR B 1 189 ? 36.39354 4.10570 -27.29657 1.000 53.90606 189 TYR B CA 1
ATOM 3258 C C . TYR B 1 189 ? 35.57983 5.39863 -27.31675 1.000 56.83632 189 TYR B C 1
ATOM 3259 O O . TYR B 1 189 ? 34.99433 5.76127 -28.34275 1.000 44.36761 189 TYR B O 1
ATOM 3268 N N . GLY B 1 190 ? 35.57041 6.10813 -26.18463 1.000 58.70969 190 GLY B N 1
ATOM 3269 C CA . GLY B 1 190 ? 35.03048 7.43668 -26.13617 1.000 57.40485 190 GLY B CA 1
ATOM 3270 C C . GLY B 1 190 ? 35.91857 8.43426 -26.86691 1.000 52.34716 190 GLY B C 1
ATOM 3271 O O . GLY B 1 190 ? 36.93141 8.07035 -27.48397 1.000 54.45273 190 GLY B O 1
ATOM 3272 N N . PRO B 1 191 ? 35.54080 9.71872 -26.79536 1.000 51.04016 191 PRO B N 1
ATOM 3273 C CA . PRO B 1 191 ? 36.23015 10.73592 -27.61530 1.000 48.40756 191 PRO B CA 1
ATOM 3274 C C . PRO B 1 191 ? 37.73297 10.80949 -27.41827 1.000 41.15454 191 PRO B C 1
ATOM 3275 O O . PRO B 1 191 ? 38.44335 11.05922 -28.39326 1.000 38.97544 191 PRO B O 1
ATOM 3279 N N . ALA B 1 192 ? 38.24341 10.61011 -26.19701 1.000 39.95673 192 ALA B N 1
ATOM 3280 C CA . ALA B 1 192 ? 39.67841 10.78078 -25.95354 1.000 37.40961 192 ALA B CA 1
ATOM 3281 C C . ALA B 1 192 ? 40.51457 9.72151 -26.66138 1.000 33.25455 192 ALA B C 1
ATOM 3282 O O . ALA B 1 192 ? 41.69542 9.95635 -26.94358 1.000 30.66820 192 ALA B O 1
ATOM 3284 N N . PHE B 1 193 ? 39.93581 8.55360 -26.93153 1.000 34.16695 193 PHE B N 1
ATOM 3285 C CA . PHE B 1 193 ? 40.62905 7.44990 -27.57846 1.000 33.82366 193 PHE B CA 1
ATOM 3286 C C . PHE B 1 193 ? 40.22396 7.28070 -29.03793 1.000 33.36824 193 PHE B C 1
ATOM 3287 O O . PHE B 1 193 ? 40.53337 6.24579 -29.63294 1.000 40.79949 193 PHE B O 1
ATOM 3295 N N . GLN B 1 194 ? 39.53510 8.26227 -29.62593 1.000 30.88078 194 GLN B N 1
ATOM 3296 C CA . GLN B 1 194 ? 39.19621 8.22979 -31.04978 1.000 33.18611 194 GLN B CA 1
ATOM 3297 C C . GLN B 1 194 ? 40.26693 8.95706 -31.86500 1.000 36.72314 194 GLN B C 1
ATOM 3298 O O . GLN B 1 194 ? 39.99641 9.91851 -32.58536 1.000 33.56220 194 GLN B O 1
ATOM 3304 N N . GLY B 1 195 ? 41.49911 8.46118 -31.75101 1.000 26.95430 195 GLY B N 1
ATOM 3305 C CA . GLY B 1 195 ? 42.63915 9.20927 -32.25010 1.000 31.66472 195 GLY B CA 1
ATOM 3306 C C . GLY B 1 195 ? 42.95335 9.00129 -33.71757 1.000 34.25437 195 GLY B C 1
ATOM 3307 O O . GLY B 1 195 ? 43.58230 9.86229 -34.33912 1.000 30.96008 195 GLY B O 1
ATOM 3308 N N . LEU B 1 196 ? 42.54864 7.86732 -34.28730 1.000 39.44261 196 LEU B N 1
ATOM 3309 C CA . LEU B 1 196 ? 42.94071 7.51877 -35.65245 1.000 37.27642 196 LEU B CA 1
ATOM 3310 C C . LEU B 1 196 ? 42.31842 8.49995 -36.64570 1.000 39.83622 196 LEU B C 1
ATOM 3311 O O . LEU B 1 196 ? 41.09234 8.63456 -36.70041 1.000 38.67644 196 LEU B O 1
ATOM 3316 N N . LYS B 1 197 ? 43.15520 9.18310 -37.43394 1.000 37.77801 197 LYS B N 1
ATOM 3317 C CA . LYS B 1 197 ? 42.67378 10.16925 -38.40268 1.000 37.01418 197 LYS B CA 1
ATOM 3318 C C . LYS B 1 197 ? 42.84675 9.74555 -39.85714 1.000 26.98519 197 LYS B C 1
ATOM 3319 O O . LYS B 1 197 ? 41.95380 9.98265 -40.68727 1.000 26.06037 197 LYS B O 1
ATOM 3325 N N . ARG B 1 198 ? 43.97616 9.13277 -40.20418 1.000 30.89401 198 ARG B N 1
ATOM 3326 C CA . ARG B 1 198 ? 44.21890 8.69139 -41.57185 1.000 37.59412 198 ARG B CA 1
ATOM 3327 C C . ARG B 1 198 ? 44.93529 7.35822 -41.50970 1.000 29.31338 198 ARG B C 1
ATOM 3328 O O . ARG B 1 198 ? 45.62504 7.06186 -40.53421 1.000 27.18537 198 ARG B O 1
ATOM 3336 N N . ALA B 1 199 ? 44.77156 6.55767 -42.55519 1.000 32.71690 199 ALA B N 1
ATOM 3337 C CA . ALA B 1 199 ? 45.50139 5.30346 -42.61642 1.000 35.21835 199 ALA B CA 1
ATOM 3338 C C . ALA B 1 199 ? 45.79938 4.95120 -44.06457 1.000 39.01245 199 ALA B C 1
ATOM 3339 O O . ALA B 1 199 ? 45.17419 5.46649 -45.00319 1.000 37.37312 199 ALA B O 1
ATOM 3341 N N . TRP B 1 200 ? 46.78934 4.07180 -44.22612 1.000 37.67634 200 TRP B N 1
ATOM 3342 C CA . TRP B 1 200 ? 47.17468 3.54068 -45.52347 1.000 39.32037 200 TRP B CA 1
ATOM 3343 C C . TRP B 1 200 ? 47.62567 2.09716 -45.34721 1.000 41.04727 200 TRP B C 1
ATOM 3344 O O . TRP B 1 200 ? 48.06746 1.70231 -44.26580 1.000 44.98263 200 TRP B O 1
ATOM 3355 N N . ILE B 1 201 ? 47.51311 1.31350 -46.41962 1.000 36.37708 201 ILE B N 1
ATOM 3356 C CA . ILE B 1 201 ? 47.94562 -0.07901 -46.43288 1.000 43.30211 201 ILE B CA 1
ATOM 3357 C C . ILE B 1 201 ? 48.94242 -0.27313 -47.56311 1.000 47.78067 201 ILE B C 1
ATOM 3358 O O . ILE B 1 201 ? 48.69748 0.16565 -48.69454 1.000 40.15407 201 ILE B O 1
ATOM 3363 N N . ARG B 1 202 ? 50.06219 -0.93264 -47.25962 1.000 43.18749 202 ARG B N 1
ATOM 3364 C CA . ARG B 1 202 ? 51.01367 -1.37432 -48.28158 1.000 46.56856 202 ARG B CA 1
ATOM 3365 C C . ARG B 1 202 ? 51.36705 -2.82876 -47.99604 1.000 49.40071 202 ARG B C 1
ATOM 3366 O O . ARG B 1 202 ? 52.11090 -3.11408 -47.05310 1.000 47.09645 202 ARG B O 1
ATOM 3374 N N . GLY B 1 203 ? 50.83805 -3.74442 -48.80075 1.000 50.98000 203 GLY B N 1
ATOM 3375 C CA . GLY B 1 203 ? 51.03477 -5.15573 -48.50619 1.000 54.14932 203 GLY B CA 1
ATOM 3376 C C . GLY B 1 203 ? 50.47020 -5.48458 -47.13862 1.000 58.02437 203 GLY B C 1
ATOM 3377 O O . GLY B 1 203 ? 49.30617 -5.19675 -46.83941 1.000 59.25524 203 GLY B O 1
ATOM 3378 N N . ASN B 1 204 ? 51.30762 -6.07753 -46.28535 1.000 58.63606 204 ASN B N 1
ATOM 3379 C CA . ASN B 1 204 ? 50.94439 -6.39855 -44.90872 1.000 59.17473 204 ASN B CA 1
ATOM 3380 C C . ASN B 1 204 ? 51.25288 -5.27250 -43.92674 1.000 55.42477 204 ASN B C 1
ATOM 3381 O O . ASN B 1 204 ? 51.02498 -5.43585 -42.72302 1.000 55.88125 204 ASN B O 1
ATOM 3386 N N . GLU B 1 205 ? 51.77496 -4.15017 -44.40296 1.000 52.08682 205 GLU B N 1
ATOM 3387 C CA . GLU B 1 205 ? 52.05483 -2.99974 -43.56242 1.000 46.61626 205 GLU B CA 1
ATOM 3388 C C . GLU B 1 205 ? 50.83638 -2.09200 -43.48616 1.000 47.82044 205 GLU B C 1
ATOM 3389 O O . GLU B 1 205 ? 50.05408 -1.99285 -44.43461 1.000 47.73163 205 GLU B O 1
ATOM 3395 N N . VAL B 1 206 ? 50.68040 -1.41887 -42.34875 1.000 38.50453 206 VAL B N 1
ATOM 3396 C CA . VAL B 1 206 ? 49.68391 -0.36522 -42.21737 1.000 45.40524 206 VAL B CA 1
ATOM 3397 C C . VAL B 1 206 ? 50.37193 0.88650 -41.68741 1.000 41.41073 206 VAL B C 1
ATOM 3398 O O . VAL B 1 206 ? 51.26592 0.81404 -40.83490 1.000 40.31755 206 VAL B O 1
ATOM 3402 N N . PHE B 1 207 ? 49.97877 2.03232 -42.22687 1.000 41.43953 207 PHE B N 1
ATOM 3403 C CA . PHE B 1 207 ? 50.45525 3.32209 -41.76729 1.000 33.71051 207 PHE B CA 1
ATOM 3404 C C . PHE B 1 207 ? 49.27813 4.13728 -41.24409 1.000 31.63974 207 PHE B C 1
ATOM 3405 O O . PHE B 1 207 ? 48.15065 3.97640 -41.70589 1.000 33.43405 207 PHE B O 1
ATOM 3413 N N . ALA B 1 208 ? 49.53405 5.01122 -40.26930 1.000 32.54532 208 ALA B N 1
ATOM 3414 C CA . ALA B 1 208 ? 48.43981 5.77992 -39.68895 1.000 34.71059 208 ALA B CA 1
ATOM 3415 C C . ALA B 1 208 ? 48.92578 7.13668 -39.18827 1.000 33.30375 208 ALA B C 1
ATOM 3416 O O . ALA B 1 208 ? 50.09981 7.31252 -38.84765 1.000 37.81042 208 ALA B O 1
ATOM 3418 N N . GLU B 1 209 ? 48.00221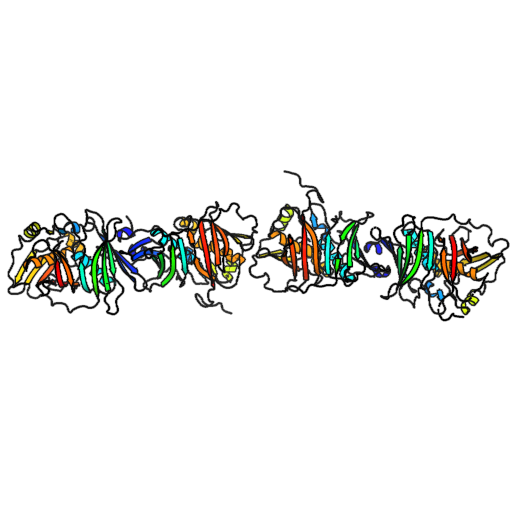 8.09860 -39.17918 1.000 31.05294 209 GLU B N 1
ATOM 3419 C CA . GLU B 1 209 ? 48.13242 9.34799 -38.44049 1.000 28.14577 209 GLU B CA 1
ATOM 3420 C C . GLU B 1 209 ? 47.11690 9.34110 -37.30061 1.000 31.57314 209 GLU B C 1
ATOM 3421 O O . GLU B 1 209 ? 45.92282 9.10305 -37.52212 1.000 22.85415 209 GLU B O 1
ATOM 3427 N N . VAL B 1 210 ? 47.59939 9.61590 -36.09355 1.000 36.88663 210 VAL B N 1
ATOM 3428 C CA . VAL B 1 210 ? 46.83402 9.53586 -34.85668 1.000 35.69846 210 VAL B CA 1
ATOM 3429 C C . VAL B 1 210 ? 47.09746 10.80688 -34.05464 1.000 35.31573 210 VAL B C 1
ATOM 3430 O O . VAL B 1 210 ? 48.24529 11.26367 -33.96387 1.000 30.04333 210 VAL B O 1
ATOM 3434 N N . GLU B 1 211 ? 46.04811 11.35943 -33.44521 1.000 38.52128 211 GLU B N 1
ATOM 3435 C CA . GLU B 1 211 ? 46.20133 12.57703 -32.65515 1.000 41.13159 211 GLU B CA 1
ATOM 3436 C C . GLU B 1 211 ? 45.19057 12.61551 -31.51512 1.000 35.43324 211 GLU B C 1
ATOM 3437 O O . GLU B 1 211 ? 44.06539 12.11482 -31.64039 1.000 34.10972 211 GLU B O 1
ATOM 3443 N N . LEU B 1 212 ? 45.60781 13.24324 -30.41439 1.000 32.85642 212 LEU B N 1
ATOM 3444 C CA . LEU B 1 212 ? 44.76494 13.49587 -29.24611 1.000 33.04825 212 LEU B CA 1
ATOM 3445 C C . LEU B 1 212 ? 43.79275 14.65228 -29.48593 1.000 31.30975 212 LEU B C 1
ATOM 3446 O O . LEU B 1 212 ? 44.08781 15.59074 -30.22631 1.000 33.91945 212 LEU B O 1
ATOM 3451 N N . ASP B 1 213 ? 42.62843 14.58778 -28.83400 1.000 26.31915 213 ASP B N 1
ATOM 3452 C CA . ASP B 1 213 ? 41.77211 15.76402 -28.71928 1.000 35.85885 213 ASP B CA 1
ATOM 3453 C C . ASP B 1 213 ? 42.50386 16.85602 -27.93148 1.000 33.49367 213 ASP B C 1
ATOM 3454 O O . ASP B 1 213 ? 43.49015 16.59916 -27.25265 1.000 33.01161 213 ASP B O 1
ATOM 3459 N N . GLU B 1 214 ? 41.98019 18.08613 -27.99151 1.000 34.01340 214 GLU B N 1
ATOM 3460 C CA . GLU B 1 214 ? 42.67333 19.21030 -27.35641 1.000 33.86865 214 GLU B CA 1
ATOM 3461 C C . GLU B 1 214 ? 42.78562 19.02106 -25.84955 1.000 32.34019 214 GLU B C 1
ATOM 3462 O O . GLU B 1 214 ? 43.79459 19.39493 -25.24516 1.000 33.75243 214 GLU B O 1
ATOM 3468 N N . ARG B 1 215 ? 41.76165 18.43442 -25.22782 1.000 30.11536 215 ARG B N 1
ATOM 3469 C CA . ARG B 1 215 ? 41.80982 18.16529 -23.79253 1.000 36.39974 215 ARG B CA 1
ATOM 3470 C C . ARG B 1 215 ? 43.00082 17.29084 -23.42139 1.000 38.37030 215 ARG B C 1
ATOM 3471 O O . ARG B 1 215 ? 43.74370 17.60787 -22.48620 1.000 44.14400 215 ARG B O 1
ATOM 3479 N N . GLU B 1 216 ? 43.18471 16.16284 -24.11099 1.000 36.72817 216 GLU B N 1
ATOM 3480 C CA . GLU B 1 216 ? 44.32513 15.32969 -23.74635 1.000 36.18673 216 GLU B CA 1
ATOM 3481 C C . GLU B 1 216 ? 45.60843 15.88269 -24.33870 1.000 29.13011 216 GLU B C 1
ATOM 3482 O O . GLU B 1 216 ? 46.67525 15.74042 -23.73075 1.000 32.35641 216 GLU B O 1
ATOM 3488 N N . ALA B 1 217 ? 45.50912 16.55586 -25.48957 1.000 32.86398 217 ALA B N 1
ATOM 3489 C CA . ALA B 1 217 ? 46.66354 17.25108 -26.05392 1.000 31.66388 217 ALA B CA 1
ATOM 3490 C C . ALA B 1 217 ? 47.25874 18.22904 -25.05251 1.000 28.80434 217 ALA B C 1
ATOM 3491 O O . ALA B 1 217 ? 48.48524 18.33380 -24.93237 1.000 34.32354 217 ALA B O 1
ATOM 3493 N N . ALA B 1 218 ? 46.40564 18.93400 -24.30805 1.000 29.83575 218 ALA B N 1
ATOM 3494 C CA . ALA B 1 218 ? 46.90153 19.93331 -23.36272 1.000 33.86819 218 ALA B CA 1
ATOM 3495 C C . ALA B 1 218 ? 47.72992 19.28921 -22.25666 1.000 33.69126 218 ALA B C 1
ATOM 3496 O O . ALA B 1 218 ? 48.72364 19.86685 -21.80297 1.000 36.00844 218 ALA B O 1
ATOM 3498 N N . GLU B 1 219 ? 47.34135 18.08750 -21.82055 1.000 29.62559 219 GLU B N 1
ATOM 3499 C CA . GLU B 1 219 ? 48.07799 17.31598 -20.82359 1.000 31.32174 219 GLU B CA 1
ATOM 3500 C C . GLU B 1 219 ? 49.24159 16.50986 -21.39321 1.000 30.81269 219 GLU B C 1
ATOM 3501 O O . GLU B 1 219 ? 49.99266 15.91423 -20.60571 1.000 34.10710 219 GLU B O 1
ATOM 3507 N N . ALA B 1 220 ? 49.40409 16.45492 -22.72388 1.000 29.63638 220 ALA B N 1
ATOM 3508 C CA . ALA B 1 220 ? 50.28868 15.45721 -23.32815 1.000 22.24871 220 ALA B CA 1
ATOM 3509 C C . ALA B 1 220 ? 51.73525 15.68996 -22.95151 1.000 25.38807 220 ALA B C 1
ATOM 3510 O O . ALA B 1 220 ? 52.46583 14.73293 -22.66947 1.000 28.66439 220 ALA B O 1
ATOM 3512 N N . GLY B 1 221 ? 52.16175 16.95259 -22.93212 1.000 29.60349 221 GLY B N 1
ATOM 3513 C CA . GLY B 1 221 ? 53.50478 17.33886 -22.55849 1.000 23.82829 221 GLY B CA 1
ATOM 3514 C C . GLY B 1 221 ? 54.03507 16.71717 -21.27923 1.000 26.51970 221 GLY B C 1
ATOM 3515 O O . GLY B 1 221 ? 55.25248 16.63452 -21.11287 1.000 32.87439 221 GLY B O 1
ATOM 3516 N N . GLY B 1 222 ? 53.15413 16.26676 -20.38319 1.000 29.65536 222 GLY B N 1
ATOM 3517 C CA . GLY B 1 222 ? 53.56568 15.73474 -19.09263 1.000 28.10006 222 GLY B CA 1
ATOM 3518 C C . GLY B 1 222 ? 53.88033 14.24930 -19.08617 1.000 32.77621 222 GLY B C 1
ATOM 3519 O O . GLY B 1 222 ? 54.55715 13.75100 -18.18580 1.000 29.16143 222 GLY B O 1
ATOM 3520 N N . TYR B 1 223 ? 53.41034 13.52881 -20.09217 1.000 30.56664 223 TYR B N 1
ATOM 3521 C CA . TYR B 1 223 ? 53.59661 12.09302 -20.15707 1.000 25.56013 223 TYR B CA 1
ATOM 3522 C C . TYR B 1 223 ? 54.86894 11.74344 -20.90333 1.000 27.94999 223 TYR B C 1
ATOM 3523 O O . TYR B 1 223 ? 55.46579 12.57467 -21.58530 1.000 26.37589 223 TYR B O 1
ATOM 3532 N N . GLY B 1 224 ? 55.26493 10.47946 -20.79389 1.000 29.73060 224 GLY B N 1
ATOM 3533 C CA . GLY B 1 224 ? 56.21152 9.94468 -21.74823 1.000 29.60097 224 GLY B CA 1
ATOM 3534 C C . GLY B 1 224 ? 55.55178 9.91923 -23.11437 1.000 29.49602 224 GLY B C 1
ATOM 3535 O O . GLY B 1 224 ? 55.94498 10.63624 -24.04774 1.000 23.21355 224 GLY B O 1
ATOM 3536 N N . ILE B 1 225 ? 54.54406 9.06453 -23.24302 1.000 22.80232 225 ILE B N 1
ATOM 3537 C CA . ILE B 1 225 ? 53.57551 9.15399 -24.31991 1.000 21.04899 225 ILE B CA 1
ATOM 3538 C C . ILE B 1 225 ? 52.20028 8.99848 -23.68107 1.000 28.99473 225 ILE B C 1
ATOM 3539 O O . ILE B 1 225 ? 51.95829 8.04534 -22.92349 1.000 29.49193 225 ILE B O 1
ATOM 3544 N N . HIS B 1 226 ? 51.33071 9.96398 -23.93215 1.000 19.83664 226 HIS B N 1
ATOM 3545 C CA . HIS B 1 226 ? 49.99957 9.93332 -23.35185 1.000 20.66631 226 HIS B CA 1
ATOM 3546 C C . HIS B 1 226 ? 49.34175 8.58119 -23.62517 1.000 26.84461 226 HIS B C 1
ATOM 3547 O O . HIS B 1 226 ? 49.34257 8.11785 -24.77545 1.000 28.62003 226 HIS B O 1
ATOM 3554 N N . PRO B 1 227 ? 48.80091 7.90887 -22.60805 1.000 30.15729 227 PRO B N 1
ATOM 3555 C CA . PRO B 1 227 ? 48.24630 6.56843 -22.85125 1.000 23.40769 227 PRO B CA 1
ATOM 3556 C C . PRO B 1 227 ? 47.16092 6.54088 -23.90835 1.000 28.21175 227 PRO B C 1
ATOM 3557 O O . PRO B 1 227 ? 47.02924 5.52824 -24.60899 1.000 29.55689 227 PRO B O 1
ATOM 3561 N N . ALA B 1 228 ? 46.39496 7.62656 -24.07521 1.000 25.82140 228 ALA B N 1
ATOM 3562 C CA . ALA B 1 228 ? 45.34059 7.61254 -25.08168 1.000 30.03611 228 ALA B CA 1
ATOM 3563 C C . ALA B 1 228 ? 45.91420 7.67199 -26.48960 1.000 35.39018 228 ALA B C 1
ATOM 3564 O O . ALA B 1 228 ? 45.32953 7.10376 -27.42637 1.000 31.17890 228 ALA B O 1
ATOM 3566 N N . LEU B 1 229 ? 47.06061 8.34281 -26.64824 1.000 33.61150 229 LEU B N 1
ATOM 3567 C CA . LEU B 1 229 ? 47.71182 8.43460 -27.94918 1.000 29.99556 229 LEU B CA 1
ATOM 3568 C C . LEU B 1 229 ? 48.37529 7.11765 -28.34393 1.000 30.64109 229 LEU B C 1
ATOM 3569 O O . LEU B 1 229 ? 48.29337 6.70380 -29.50516 1.000 28.03813 229 LEU B O 1
ATOM 3574 N N . LEU B 1 230 ? 49.03047 6.43551 -27.40113 1.000 27.68899 230 LEU B N 1
ATOM 3575 C CA . LEU B 1 230 ? 49.66846 5.16620 -27.75933 1.000 25.85893 230 LEU B CA 1
ATOM 3576 C C . LEU B 1 230 ? 48.62922 4.08249 -28.01724 1.000 24.46015 230 LEU B C 1
ATOM 3577 O O . LEU B 1 230 ? 48.79664 3.26094 -28.92844 1.000 26.99222 230 LEU B O 1
ATOM 3582 N N . ASP B 1 231 ? 47.52496 4.08330 -27.26517 1.000 23.24537 231 ASP B N 1
ATOM 3583 C CA . ASP B 1 231 ? 46.45513 3.13993 -27.57208 1.000 24.59573 231 ASP B CA 1
ATOM 3584 C C . ASP B 1 231 ? 45.92612 3.35450 -28.98543 1.000 34.59653 231 ASP B C 1
ATOM 3585 O O . ASP B 1 231 ? 45.80126 2.39993 -29.76673 1.000 36.44239 231 ASP B O 1
ATOM 3590 N N . ALA B 1 232 ? 45.58348 4.60517 -29.32451 1.000 34.96296 232 ALA B N 1
ATOM 3591 C CA . ALA B 1 232 ? 45.01881 4.88299 -30.64327 1.000 35.80032 232 ALA B CA 1
ATOM 3592 C C . ALA B 1 232 ? 46.01225 4.63129 -31.76949 1.000 33.46312 232 ALA B C 1
ATOM 3593 O O . ALA B 1 232 ? 45.59335 4.45764 -32.91506 1.000 36.31937 232 ALA B O 1
ATOM 3595 N N . ALA B 1 233 ? 47.31560 4.62731 -31.46844 1.000 31.65627 233 ALA B N 1
ATOM 3596 C CA . ALA B 1 233 ? 48.31478 4.17262 -32.42485 1.000 31.87534 233 ALA B CA 1
ATOM 3597 C C . ALA B 1 233 ? 48.13626 2.70560 -32.77541 1.000 37.59545 233 ALA B C 1
ATOM 3598 O O . ALA B 1 233 ? 48.61889 2.26740 -33.82288 1.000 39.36848 233 ALA B O 1
ATOM 3600 N N . LEU B 1 234 ? 47.47450 1.93093 -31.91073 1.000 37.32803 234 LEU B N 1
ATOM 3601 C CA . LEU B 1 234 ? 47.27573 0.51438 -32.17361 1.000 39.71049 234 LEU B CA 1
ATOM 3602 C C . LEU B 1 234 ? 46.06503 0.24883 -33.05369 1.000 44.00919 234 LEU B C 1
ATOM 3603 O O . LEU B 1 234 ? 45.95532 -0.84637 -33.61116 1.000 50.24380 234 LEU B O 1
ATOM 3608 N N . HIS B 1 235 ? 45.17876 1.23523 -33.22188 1.000 40.72000 235 HIS B N 1
ATOM 3609 C CA . HIS B 1 235 ? 43.86159 0.96836 -33.78385 1.000 37.11225 235 HIS B CA 1
ATOM 3610 C C . HIS B 1 235 ? 43.92365 0.58828 -35.25554 1.000 46.57845 235 HIS B C 1
ATOM 3611 O O . HIS B 1 235 ? 43.00564 -0.07322 -35.75374 1.000 46.67447 235 HIS B O 1
ATOM 3618 N N . ALA B 1 236 ? 44.97309 0.99718 -35.97086 1.000 46.08793 236 ALA B N 1
ATOM 3619 C CA . ALA B 1 236 ? 44.99927 0.73693 -37.40538 1.000 47.58660 236 ALA B CA 1
ATOM 3620 C C . ALA B 1 236 ? 45.51042 -0.65445 -37.73936 1.000 50.57583 236 ALA B C 1
ATOM 3621 O O . ALA B 1 236 ? 45.37634 -1.08438 -38.89031 1.000 52.89281 236 ALA B O 1
ATOM 3623 N N . THR B 1 237 ? 46.10682 -1.36018 -36.77591 1.000 51.03872 237 THR B N 1
ATOM 3624 C CA . THR B 1 237 ? 46.47895 -2.74736 -37.02881 1.000 56.19081 237 THR B CA 1
ATOM 3625 C C . THR B 1 237 ? 45.24766 -3.61217 -37.27155 1.000 55.65620 237 THR B C 1
ATOM 3626 O O . THR B 1 237 ? 45.31344 -4.58809 -38.02745 1.000 59.49230 237 THR B O 1
ATOM 3630 N N . GLY B 1 238 ? 44.11298 -3.25228 -36.67405 1.000 55.93747 238 GLY B N 1
ATOM 3631 C CA . GLY B 1 238 ? 42.88727 -3.99895 -36.86881 1.000 64.47385 238 GLY B CA 1
ATOM 3632 C C . GLY B 1 238 ? 42.27288 -3.83812 -38.24351 1.000 72.20468 238 GLY B C 1
ATOM 3633 O O . GLY B 1 238 ? 41.11626 -4.21517 -38.45596 1.000 73.62712 238 GLY B O 1
ATOM 3634 N N . LEU B 1 239 ? 43.03390 -3.28024 -39.18634 1.000 74.26419 239 LEU B N 1
ATOM 3635 C CA . LEU B 1 239 ? 42.58099 -3.10637 -40.56361 1.000 77.70833 239 LEU B CA 1
ATOM 3636 C C . LEU B 1 239 ? 43.03076 -4.24363 -41.47091 1.000 82.36749 239 LEU B C 1
ATOM 3637 O O . LEU B 1 239 ? 42.23132 -4.75898 -42.25959 1.000 82.28089 239 LEU B O 1
ATOM 3642 N N . ILE B 1 240 ? 44.30437 -4.63947 -41.37763 1.000 87.77544 240 ILE B N 1
ATOM 3643 C CA . ILE B 1 240 ? 44.82037 -5.70299 -42.23843 1.000 98.96790 240 ILE B CA 1
ATOM 3644 C C . ILE B 1 240 ? 44.08242 -7.01083 -41.95172 1.000 107.33096 240 ILE B C 1
ATOM 3645 O O . ILE B 1 240 ? 43.41450 -7.58003 -42.82224 1.000 113.73964 240 ILE B O 1
ATOM 3650 N N . GLU B 1 241 ? 44.15562 -7.48928 -40.71131 1.000 107.66221 241 GLU B N 1
ATOM 3651 C CA . GLU B 1 241 ? 43.46719 -8.70840 -40.29808 1.000 108.61499 241 GLU B CA 1
ATOM 3652 C C . GLU B 1 241 ? 42.50066 -8.36190 -39.17447 1.000 105.78271 241 GLU B C 1
ATOM 3653 O O . GLU B 1 241 ? 42.91738 -7.90427 -38.10910 1.000 101.19051 241 GLU B O 1
ATOM 3659 N N . GLN B 1 242 ? 41.22028 -8.60172 -39.40748 1.000 107.41602 242 GLN B N 1
ATOM 3660 C CA . GLN B 1 242 ? 40.14617 -8.35178 -38.44780 1.000 105.99570 242 GLN B CA 1
ATOM 3661 C C . GLN B 1 242 ? 39.70543 -9.69170 -37.85337 1.000 106.28585 242 GLN B C 1
ATOM 3662 O O . GLN B 1 242 ? 39.12072 -10.53193 -38.55222 1.000 109.92513 242 GLN B O 1
ATOM 3668 N N . ALA B 1 243 ? 39.98682 -9.89428 -36.56796 1.000 103.00818 243 ALA B N 1
ATOM 3669 C CA . ALA B 1 243 ? 39.76904 -11.19915 -35.93262 1.000 104.16370 243 ALA B CA 1
ATOM 3670 C C . ALA B 1 243 ? 38.37685 -11.34011 -35.27535 1.000 100.23573 243 ALA B C 1
ATOM 3671 O O . ALA B 1 243 ? 37.71207 -10.33791 -34.98555 1.000 94.99356 243 ALA B O 1
ATOM 3673 N N . GLY B 1 245 ? 36.54616 -10.77919 -32.52247 1.000 86.88677 245 GLY B N 1
ATOM 3674 C CA . GLY B 1 245 ? 35.82936 -9.91424 -31.60079 1.000 87.79421 245 GLY B CA 1
ATOM 3675 C C . GLY B 1 245 ? 36.71286 -8.85595 -30.96695 1.000 87.73019 245 GLY B C 1
ATOM 3676 O O . GLY B 1 245 ? 37.55450 -8.25556 -31.63735 1.000 84.16487 245 GLY B O 1
ATOM 3677 N N . VAL B 1 246 ? 36.52582 -8.62189 -29.67129 1.000 94.74124 246 VAL B N 1
ATOM 3678 C CA . VAL B 1 246 ? 37.34945 -7.65518 -28.95154 1.000 91.67497 246 VAL B CA 1
ATOM 3679 C C . VAL B 1 246 ? 38.67649 -8.30957 -28.58058 1.000 90.39348 246 VAL B C 1
ATOM 3680 O O . VAL B 1 246 ? 38.71216 -9.44123 -28.08634 1.000 98.79892 246 VAL B O 1
ATOM 3684 N N . ALA B 1 247 ? 39.77555 -7.61468 -28.85914 1.000 82.37064 247 ALA B N 1
ATOM 3685 C CA . ALA B 1 247 ? 41.11270 -8.10467 -28.55955 1.000 76.43220 247 ALA B CA 1
ATOM 3686 C C . ALA B 1 247 ? 41.97335 -6.93007 -28.12409 1.000 68.36606 247 ALA B C 1
ATOM 3687 O O . ALA B 1 247 ? 41.93043 -5.85942 -28.73812 1.000 65.81691 247 ALA B O 1
ATOM 3689 N N . LEU B 1 248 ? 42.75320 -7.13742 -27.06814 1.000 66.15832 248 LEU B N 1
ATOM 3690 C CA . LEU B 1 248 ? 43.47361 -6.07069 -26.38924 1.000 65.97932 248 LEU B CA 1
ATOM 3691 C C . LEU B 1 248 ? 44.94806 -6.42396 -26.26048 1.000 57.16040 248 LEU B C 1
ATOM 3692 O O . LEU B 1 248 ? 45.30453 -7.60466 -26.22572 1.000 51.62897 248 LEU B O 1
ATOM 3697 N N . PRO B 1 249 ? 45.82704 -5.42533 -26.19757 1.000 58.20944 249 PRO B N 1
ATOM 3698 C CA . PRO B 1 249 ? 47.24887 -5.71602 -25.98173 1.000 53.94066 249 PRO B CA 1
ATOM 3699 C C . PRO B 1 249 ? 47.44459 -6.60973 -24.76722 1.000 50.22097 249 PRO B C 1
ATOM 3700 O O . PRO B 1 249 ? 46.76057 -6.47247 -23.75458 1.000 50.29022 249 PRO B O 1
ATOM 3704 N N . PHE B 1 250 ? 48.36721 -7.55630 -24.89294 1.000 51.19402 250 PHE B N 1
ATOM 3705 C CA . PHE B 1 250 ? 48.58508 -8.54564 -23.84741 1.000 56.80755 250 PHE B CA 1
ATOM 3706 C C . PHE B 1 250 ? 50.06285 -8.62233 -23.47217 1.000 56.26308 250 PHE B C 1
ATOM 3707 O O . PHE B 1 250 ? 50.41764 -8.50942 -22.29315 1.000 57.02093 250 PHE B O 1
ATOM 3715 N N . ALA B 1 251 ? 50.93646 -8.81330 -24.45614 1.000 50.68436 251 ALA B N 1
ATOM 3716 C CA . ALA B 1 251 ? 52.35609 -8.98513 -24.18716 1.000 44.40208 251 ALA B CA 1
ATOM 3717 C C . ALA B 1 251 ? 53.14242 -8.04201 -25.07738 1.000 52.61371 251 ALA B C 1
ATOM 3718 O O . ALA B 1 251 ? 52.96509 -8.04025 -26.30098 1.000 51.46915 251 ALA B O 1
ATOM 3720 N N . TRP B 1 252 ? 53.98749 -7.22644 -24.45092 1.000 44.86503 252 TRP B N 1
ATOM 3721 C CA . TRP B 1 252 ? 54.86579 -6.29736 -25.13291 1.000 40.92049 252 TRP B CA 1
ATOM 3722 C C . TRP B 1 252 ? 56.30234 -6.77971 -25.01806 1.000 44.44233 252 TRP B C 1
ATOM 3723 O O . TRP B 1 252 ? 56.68849 -7.41998 -24.03418 1.000 50.23208 252 TRP B O 1
ATOM 3734 N N . ASN B 1 253 ? 57.10224 -6.42042 -26.01392 1.000 39.98445 253 ASN B N 1
ATOM 3735 C CA . ASN B 1 253 ? 58.49017 -6.84710 -26.06089 1.000 40.62853 253 ASN B CA 1
ATOM 3736 C C . ASN B 1 253 ? 59.30140 -5.78564 -26.79030 1.000 42.42927 253 ASN B C 1
ATOM 3737 O O . ASN B 1 253 ? 58.89210 -5.31191 -27.85472 1.000 47.39137 253 ASN B O 1
ATOM 3742 N N . GLY B 1 254 ? 60.43384 -5.40275 -26.20580 1.000 45.73363 254 GLY B N 1
ATOM 3743 C CA . GLY B 1 254 ? 61.33842 -4.44211 -26.80988 1.000 35.23023 254 GLY B CA 1
ATOM 3744 C C . GLY B 1 254 ? 60.73107 -3.07780 -27.04572 1.000 38.33726 254 GLY B C 1
ATOM 3745 O O . GLY B 1 254 ? 60.74945 -2.56877 -28.17448 1.000 40.05405 254 GLY B O 1
ATOM 3746 N N . VAL B 1 255 ? 60.20913 -2.47018 -25.98134 1.000 31.82490 255 VAL B N 1
ATOM 3747 C CA . VAL B 1 255 ? 59.54061 -1.17634 -26.03422 1.000 34.67732 255 VAL B CA 1
ATOM 3748 C C . VAL B 1 255 ? 60.50101 -0.09091 -25.55532 1.000 38.41982 255 VAL B C 1
ATOM 3749 O O . VAL B 1 255 ? 60.97629 -0.12291 -24.41213 1.000 35.96999 255 VAL B O 1
ATOM 3753 N N . GLU B 1 256 ? 60.76454 0.89510 -26.40845 1.000 30.76825 256 GLU B N 1
ATOM 3754 C CA . GLU B 1 256 ? 61.60124 2.01722 -26.01944 1.000 29.77756 256 GLU B CA 1
ATOM 3755 C C . GLU B 1 256 ? 60.89458 3.29334 -26.42930 1.000 33.90691 256 GLU B C 1
ATOM 3756 O O . GLU B 1 256 ? 60.41202 3.40921 -27.56024 1.000 33.30967 256 GLU B O 1
ATOM 3762 N N . LEU B 1 257 ? 60.79811 4.22574 -25.49652 1.000 33.57794 257 LEU B N 1
ATOM 3763 C CA . LEU B 1 257 ? 60.27437 5.54910 -25.78269 1.000 33.04384 257 LEU B CA 1
ATOM 3764 C C . LEU B 1 257 ? 61.44017 6.41105 -26.22105 1.000 30.54439 257 LEU B C 1
ATOM 3765 O O . LEU B 1 257 ? 62.45276 6.47503 -25.52559 1.000 33.60382 257 LEU B O 1
ATOM 3770 N N . LEU B 1 258 ? 61.30687 7.06150 -27.37117 1.000 34.90114 258 LEU B N 1
ATOM 3771 C CA . LEU B 1 258 ? 62.44283 7.75261 -27.97536 1.000 29.62595 258 LEU B CA 1
ATOM 3772 C C . LEU B 1 258 ? 62.40630 9.25553 -27.76388 1.000 29.48519 258 LEU B C 1
ATOM 3773 O O . LEU B 1 258 ? 63.46803 9.87315 -27.63791 1.000 23.99994 258 LEU B O 1
ATOM 3778 N N . ALA B 1 259 ? 61.20555 9.83883 -27.71168 1.000 21.67483 259 ALA B N 1
ATOM 3779 C CA . ALA B 1 259 ? 60.97134 11.26490 -27.51984 1.000 28.98375 259 ALA B CA 1
ATOM 3780 C C . ALA B 1 259 ? 59.63852 11.40189 -26.80822 1.000 26.96514 259 ALA B C 1
ATOM 3781 O O . ALA B 1 259 ? 58.73630 10.57993 -26.99812 1.000 28.16666 259 ALA B O 1
ATOM 3783 N N . SER B 1 260 ? 59.51274 12.44219 -25.99449 1.000 24.71353 260 SER B N 1
ATOM 3784 C CA . SER B 1 260 ? 58.43628 12.50901 -25.02065 1.000 27.67470 260 SER B CA 1
ATOM 3785 C C . SER B 1 260 ? 57.46556 13.64085 -25.34193 1.000 22.37460 260 SER B C 1
ATOM 3786 O O . SER B 1 260 ? 57.78133 14.55813 -26.09930 1.000 27.41909 260 SER B O 1
ATOM 3789 N N . GLY B 1 261 ? 56.26631 13.54949 -24.75609 1.000 22.88218 261 GLY B N 1
ATOM 3790 C CA . GLY B 1 261 ? 55.24208 14.58496 -24.82285 1.000 26.52774 261 GLY B CA 1
ATOM 3791 C C . GLY B 1 261 ? 54.46239 14.71488 -26.12376 1.000 26.54120 261 GLY B C 1
ATOM 3792 O O . GLY B 1 261 ? 53.73593 15.69932 -26.28105 1.000 29.81606 261 GLY B O 1
ATOM 3793 N N . ALA B 1 262 ? 54.55755 13.74940 -27.04693 1.000 26.60804 262 ALA B N 1
ATOM 3794 C CA . ALA B 1 262 ? 53.89288 13.87110 -28.34353 1.000 27.59097 262 ALA B CA 1
ATOM 3795 C C . ALA B 1 262 ? 52.39103 14.06918 -28.17614 1.000 27.49646 262 ALA B C 1
ATOM 3796 O O . ALA B 1 262 ? 51.78058 13.50003 -27.27326 1.000 23.29992 262 ALA B O 1
ATOM 3798 N N . GLN B 1 263 ? 51.79699 14.89725 -29.04667 1.000 32.94883 263 GLN B N 1
ATOM 3799 C CA . GLN B 1 263 ? 50.34527 15.06723 -29.14693 1.000 32.02740 263 GLN B CA 1
ATOM 3800 C C . GLN B 1 263 ? 49.73169 14.39043 -30.37008 1.000 31.87972 263 GLN B C 1
ATOM 3801 O O . GLN B 1 263 ? 48.53753 14.06944 -30.35665 1.000 24.65463 263 GLN B O 1
ATOM 3807 N N . ARG B 1 264 ? 50.51334 14.24339 -31.44337 1.000 24.67075 264 ARG B N 1
ATOM 3808 C CA . ARG B 1 264 ? 50.13817 13.63254 -32.70750 1.000 23.17194 264 ARG B CA 1
ATOM 3809 C C . ARG B 1 264 ? 51.32340 12.79590 -33.15556 1.000 31.21674 264 ARG B C 1
ATOM 3810 O O . ARG B 1 264 ? 52.47168 13.18213 -32.92026 1.000 32.39221 264 ARG B O 1
ATOM 3818 N N . VAL B 1 265 ? 51.06796 11.66178 -33.81656 1.000 29.55651 265 VAL B N 1
ATOM 3819 C CA . VAL B 1 265 ? 52.15675 10.79318 -34.26906 1.000 25.23632 265 VAL B CA 1
ATOM 3820 C C . VAL B 1 265 ? 51.79436 10.14453 -35.59881 1.000 26.74209 265 VAL B C 1
ATOM 3821 O O . VAL B 1 265 ? 50.63096 10.13534 -36.02466 1.000 26.55322 265 VAL B O 1
ATOM 3825 N N . ARG B 1 266 ? 52.81897 9.60667 -36.27096 1.000 24.90903 266 ARG B N 1
ATOM 3826 C CA . ARG B 1 266 ? 52.65954 8.68012 -37.38299 1.000 26.17303 266 ARG B CA 1
ATOM 3827 C C . ARG B 1 266 ? 52.95555 7.27463 -36.89403 1.000 34.48640 266 ARG B C 1
ATOM 3828 O O . ARG B 1 266 ? 53.73720 7.07733 -35.95999 1.000 41.44919 266 ARG B O 1
ATOM 3836 N N . VAL B 1 267 ? 52.31429 6.29054 -37.50761 1.000 34.48852 267 VAL B N 1
ATOM 3837 C CA . VAL B 1 267 ? 52.47174 4.91086 -37.06176 1.000 32.21050 267 VAL B CA 1
ATOM 3838 C C . VAL B 1 267 ? 52.77680 4.03120 -38.25908 1.000 36.67042 267 VAL B C 1
ATOM 3839 O O . VAL B 1 267 ? 52.11185 4.12414 -39.29954 1.000 38.36163 267 VAL B O 1
ATOM 3843 N N . HIS B 1 268 ? 53.78523 3.18016 -38.10260 1.000 40.58545 268 HIS B N 1
ATOM 3844 C CA . HIS B 1 268 ? 54.18543 2.18163 -39.08621 1.000 40.82301 268 HIS B CA 1
ATOM 3845 C C . HIS B 1 268 ? 54.12727 0.84167 -38.36218 1.000 41.74682 268 HIS B C 1
ATOM 3846 O O . HIS B 1 268 ? 54.92008 0.59787 -37.44858 1.000 42.36811 268 HIS B O 1
ATOM 3853 N N . ALA B 1 269 ? 53.16305 -0.00053 -38.73306 1.000 43.80245 269 ALA B N 1
ATOM 3854 C CA . ALA B 1 269 ? 52.93550 -1.29482 -38.10309 1.000 41.29894 269 ALA B CA 1
ATOM 3855 C C . ALA B 1 269 ? 53.17077 -2.39511 -39.12250 1.000 48.78540 269 ALA B C 1
ATOM 3856 O O . ALA B 1 269 ? 52.70925 -2.28973 -40.26413 1.000 49.64734 269 ALA B O 1
ATOM 3858 N N . GLN B 1 270 ? 53.90050 -3.43182 -38.71572 1.000 40.95222 270 GLN B N 1
ATOM 3859 C CA . GLN B 1 270 ? 54.23254 -4.58410 -39.54426 1.000 54.48108 270 GLN B CA 1
ATOM 3860 C C . GLN B 1 270 ? 54.07322 -5.86007 -38.73384 1.000 59.60506 270 GLN B C 1
ATOM 3861 O O . GLN B 1 270 ? 54.27067 -5.85740 -37.51136 1.000 44.24189 270 GLN B O 1
ATOM 3867 N N . PRO B 1 271 ? 53.73895 -6.96667 -39.38577 1.000 62.81311 271 PRO B N 1
ATOM 3868 C CA . PRO B 1 271 ? 53.84311 -8.26298 -38.71390 1.000 65.76313 271 PRO B CA 1
ATOM 3869 C C . PRO B 1 271 ? 55.29630 -8.67741 -38.51980 1.000 69.34180 271 PRO B C 1
ATOM 3870 O O . PRO B 1 271 ? 56.19143 -8.30184 -39.28376 1.000 66.64972 271 PRO B O 1
ATOM 3874 N N . THR B 1 272 ? 55.52332 -9.44884 -37.46436 1.000 69.66077 272 THR B N 1
ATOM 3875 C CA . THR B 1 272 ? 56.76478 -10.18254 -37.27942 1.000 76.76836 272 THR B CA 1
ATOM 3876 C C . THR B 1 272 ? 56.56154 -11.62618 -37.72508 1.000 86.51607 272 THR B C 1
ATOM 3877 O O . THR B 1 272 ? 55.44246 -12.14645 -37.71399 1.000 89.51264 272 THR B O 1
ATOM 3881 N N . ASP B 1 273 ? 57.65676 -12.28043 -38.12209 1.000 93.00973 273 ASP B N 1
ATOM 3882 C CA . ASP B 1 273 ? 57.51037 -13.70833 -38.39389 1.000 102.82854 273 ASP B CA 1
ATOM 3883 C C . ASP B 1 273 ? 57.28316 -14.52202 -37.12199 1.000 106.27396 273 ASP B C 1
ATOM 3884 O O . ASP B 1 273 ? 57.12138 -15.74482 -37.20941 1.000 111.28347 273 ASP B O 1
ATOM 3889 N N . ASP B 1 274 ? 57.26066 -13.87063 -35.95613 1.000 103.61022 274 ASP B N 1
ATOM 3890 C CA . ASP B 1 274 ? 56.86768 -14.47657 -34.69057 1.000 101.47903 274 ASP B CA 1
ATOM 3891 C C . ASP B 1 274 ? 55.35792 -14.46700 -34.47590 1.000 94.24412 274 ASP B C 1
ATOM 3892 O O . ASP B 1 274 ? 54.89722 -14.86475 -33.39892 1.000 93.72626 274 ASP B O 1
ATOM 3897 N N . GLY B 1 275 ? 54.58294 -14.01807 -35.46142 1.000 87.10879 275 GLY B N 1
ATOM 3898 C CA . GLY B 1 275 ? 53.14444 -13.95471 -35.32626 1.000 79.45296 275 GLY B CA 1
ATOM 3899 C C . GLY B 1 275 ? 52.62539 -12.75951 -34.56273 1.000 69.70818 275 GLY B C 1
ATOM 3900 O O . GLY B 1 275 ? 51.45486 -12.76141 -34.16242 1.000 68.84323 275 GLY B O 1
ATOM 3901 N N . ALA B 1 276 ? 53.45006 -11.74433 -34.33779 1.000 62.38826 276 ALA B N 1
ATOM 3902 C CA . ALA B 1 276 ? 53.04107 -10.55337 -33.60103 1.000 58.01474 276 ALA B CA 1
ATOM 3903 C C . ALA B 1 276 ? 53.19363 -9.32544 -34.49584 1.000 56.32348 276 ALA B C 1
ATOM 3904 O O . ALA B 1 276 ? 53.44256 -9.43406 -35.70047 1.000 56.43369 276 ALA B O 1
ATOM 3906 N N . THR B 1 277 ? 53.06149 -8.14642 -33.89497 1.000 53.85625 277 THR B N 1
ATOM 3907 C CA . THR B 1 277 ? 53.09536 -6.89347 -34.63403 1.000 49.28932 277 THR B CA 1
ATOM 3908 C C . THR B 1 277 ? 54.24227 -6.02838 -34.13450 1.000 49.44921 277 THR B C 1
ATOM 3909 O O . THR B 1 277 ? 54.40245 -5.84332 -32.92445 1.000 47.85998 277 THR B O 1
ATOM 3913 N N . SER B 1 278 ? 55.03521 -5.50936 -35.06717 1.000 50.17810 278 SER B N 1
ATOM 3914 C CA . SER B 1 278 ? 56.00443 -4.45282 -34.80051 1.000 50.38947 278 SER B CA 1
ATOM 3915 C C . SER B 1 278 ? 55.36338 -3.08467 -35.03000 1.000 45.18701 278 SER B C 1
ATOM 3916 O O . SER B 1 278 ? 54.48179 -2.93148 -35.88295 1.000 41.67780 278 SER B O 1
ATOM 3919 N N . LEU B 1 279 ? 55.80441 -2.08693 -34.25994 1.000 36.40740 279 LEU B N 1
ATOM 3920 C CA . LEU B 1 279 ? 55.28831 -0.72891 -34.41713 1.000 38.86602 279 LEU B CA 1
ATOM 3921 C C . LEU B 1 279 ? 56.40749 0.27639 -34.23128 1.000 37.61902 279 LEU B C 1
ATOM 3922 O O . LEU B 1 279 ? 57.13162 0.22901 -33.23407 1.000 39.09629 279 LEU B O 1
ATOM 3927 N N . HIS B 1 280 ? 56.51639 1.19544 -35.18408 1.000 33.23595 280 HIS B N 1
ATOM 3928 C CA . HIS B 1 280 ? 57.50246 2.26170 -35.17321 1.000 38.33795 280 HIS B CA 1
ATOM 3929 C C . HIS B 1 280 ? 56.75034 3.58327 -35.22859 1.000 37.13304 280 HIS B C 1
ATOM 3930 O O . HIS B 1 280 ? 55.98600 3.83352 -36.16479 1.000 39.57124 280 HIS B O 1
ATOM 3937 N N . ILE B 1 281 ? 56.96258 4.42804 -34.23526 1.000 32.87718 281 ILE B N 1
ATOM 3938 C CA . ILE B 1 281 ? 56.14684 5.61434 -34.06757 1.000 32.97604 281 ILE B CA 1
ATOM 3939 C C . ILE B 1 281 ? 57.02863 6.83472 -34.25056 1.000 32.72428 281 ILE B C 1
ATOM 3940 O O . ILE B 1 281 ? 58.11593 6.91353 -33.66586 1.000 34.89779 281 ILE B O 1
ATOM 3945 N N . THR B 1 282 ? 56.57998 7.75884 -35.10007 1.000 30.75011 282 THR B N 1
ATOM 3946 C CA . THR B 1 282 ? 57.29728 8.99033 -35.37543 1.000 26.39610 282 THR B CA 1
ATOM 3947 C C . THR B 1 282 ? 56.34659 10.15375 -35.19310 1.000 30.15067 282 THR B C 1
ATOM 3948 O O . THR B 1 282 ? 55.12773 9.97945 -35.10365 1.000 29.54802 282 THR B O 1
ATOM 3952 N N . ASP B 1 283 ? 56.91744 11.35322 -35.13912 1.000 28.09007 283 ASP B N 1
ATOM 3953 C CA . ASP B 1 283 ? 56.09691 12.54384 -35.08334 1.000 30.34873 283 ASP B CA 1
ATOM 3954 C C . ASP B 1 283 ? 55.87841 13.05799 -36.49503 1.000 29.68775 283 ASP B C 1
ATOM 3955 O O . ASP B 1 283 ? 56.33701 12.47190 -37.47740 1.000 30.09966 283 ASP B O 1
ATOM 3960 N N . THR B 1 284 ? 55.20808 14.20580 -36.57232 1.000 32.84748 284 THR B N 1
ATOM 3961 C CA . THR B 1 284 ? 54.74706 14.78098 -37.82332 1.000 39.70269 284 THR B CA 1
ATOM 3962 C C . THR B 1 284 ? 55.88845 15.27136 -38.70354 1.000 38.43498 284 THR B C 1
ATOM 3963 O O . THR B 1 284 ? 55.64730 15.61699 -39.86632 1.000 39.95939 284 THR B O 1
ATOM 3967 N N . THR B 1 285 ? 57.11283 15.33395 -38.17677 1.000 41.62971 285 THR B N 1
ATOM 3968 C CA . THR B 1 285 ? 58.31709 15.61792 -38.95948 1.000 43.90218 285 THR B CA 1
ATOM 3969 C C . THR B 1 285 ? 59.09617 14.35687 -39.30808 1.000 42.91059 285 THR B C 1
ATOM 3970 O O . THR B 1 285 ? 60.15531 14.44357 -39.93536 1.000 44.78204 285 THR B O 1
ATOM 3974 N N . GLY B 1 286 ? 58.60371 13.19186 -38.90219 1.000 44.30319 286 GLY B N 1
ATOM 3975 C CA . GLY B 1 286 ? 59.27495 11.94348 -39.15145 1.000 40.32614 286 GLY B CA 1
ATOM 3976 C C . GLY B 1 286 ? 60.30988 11.55487 -38.12781 1.000 40.49972 286 GLY B C 1
ATOM 3977 O O . GLY B 1 286 ? 60.93504 10.49892 -38.28162 1.000 43.38732 286 GLY B O 1
ATOM 3978 N N . ALA B 1 287 ? 60.51836 12.36809 -37.08476 1.000 36.67159 287 ALA B N 1
ATOM 3979 C CA . ALA B 1 287 ? 61.50706 11.99129 -36.08415 1.000 34.61699 287 ALA B CA 1
ATOM 3980 C C . ALA B 1 287 ? 60.96736 10.87842 -35.18318 1.000 35.05831 287 ALA B C 1
ATOM 3981 O O . ALA B 1 287 ? 59.79444 10.89765 -34.79293 1.000 35.87723 287 ALA B O 1
ATOM 3983 N N . PRO B 1 288 ? 61.80976 9.91982 -34.82193 1.000 32.66796 288 PRO B N 1
ATOM 3984 C CA . PRO B 1 288 ? 61.35809 8.81398 -33.97500 1.000 30.99135 288 PRO B CA 1
ATOM 3985 C C . PRO B 1 288 ? 60.71703 9.29756 -32.68176 1.000 33.60173 288 PRO B C 1
ATOM 3986 O O . PRO B 1 288 ? 61.18204 10.24045 -32.03732 1.000 30.47188 288 PRO B O 1
ATOM 3990 N N . VAL B 1 289 ? 59.62109 8.64032 -32.30717 1.000 34.54279 289 VAL B N 1
ATOM 3991 C CA . VAL B 1 289 ? 58.98247 8.85278 -31.01974 1.000 33.32672 289 VAL B CA 1
ATOM 3992 C C . VAL B 1 289 ? 59.02004 7.59596 -30.16030 1.000 32.12418 289 VAL B C 1
ATOM 3993 O O . VAL B 1 289 ? 59.24815 7.66602 -28.94226 1.000 24.97758 289 VAL B O 1
ATOM 3997 N N . ALA B 1 290 ? 58.78029 6.43583 -30.76618 1.000 24.74497 290 ALA B N 1
ATOM 3998 C CA . ALA B 1 290 ? 58.66679 5.21591 -29.98470 1.000 27.30546 290 ALA B CA 1
ATOM 3999 C C . ALA B 1 290 ? 58.88316 4.02401 -30.89471 1.000 26.69482 290 ALA B C 1
ATOM 4000 O O . ALA B 1 290 ? 58.47263 4.03209 -32.05689 1.000 28.29121 290 ALA B O 1
ATOM 4002 N N . GLY B 1 291 ? 59.51743 2.99334 -30.34214 1.000 36.29641 291 GLY B N 1
ATOM 4003 C CA . GLY B 1 291 ? 59.62729 1.72915 -31.03281 1.000 35.28350 291 GLY B CA 1
ATOM 4004 C C . GLY B 1 291 ? 59.14915 0.57682 -30.17891 1.000 38.68620 291 GLY B C 1
ATOM 4005 O O . GLY B 1 291 ? 59.52310 0.47126 -29.00507 1.000 38.68100 291 GLY B O 1
ATOM 4006 N N . ILE B 1 292 ? 58.31711 -0.28637 -30.75961 1.000 31.45894 292 ILE B N 1
ATOM 4007 C CA . ILE B 1 292 ? 57.76056 -1.45524 -30.08727 1.000 32.93734 292 ILE B CA 1
ATOM 4008 C C . ILE B 1 292 ? 58.19814 -2.67592 -30.88627 1.000 40.79015 292 ILE B C 1
ATOM 4009 O O . ILE B 1 292 ? 57.76200 -2.86144 -32.03302 1.000 38.99776 292 ILE B O 1
ATOM 4014 N N . THR B 1 293 ? 59.06103 -3.51118 -30.29689 1.000 43.26669 293 THR B N 1
ATOM 4015 C CA . THR B 1 293 ? 59.63523 -4.61213 -31.06915 1.000 39.35012 293 THR B CA 1
ATOM 4016 C C . THR B 1 293 ? 58.59491 -5.67760 -31.39590 1.000 46.82546 293 THR B C 1
ATOM 4017 O O . THR B 1 293 ? 58.66018 -6.29773 -32.46342 1.000 50.91680 293 THR B O 1
ATOM 4021 N N . SER B 1 294 ? 57.60480 -5.86856 -30.52996 1.000 45.40181 294 SER B N 1
ATOM 4022 C CA . SER B 1 294 ? 56.57734 -6.87052 -30.76791 1.000 41.31927 294 SER B CA 1
ATOM 4023 C C . SER B 1 294 ? 55.42345 -6.64784 -29.80852 1.000 44.50334 294 SER B C 1
ATOM 4024 O O . SER B 1 294 ? 55.63452 -6.39417 -28.62002 1.000 46.66246 294 SER B O 1
ATOM 4027 N N . LEU B 1 295 ? 54.20062 -6.73550 -30.31422 1.000 43.49897 295 LEU B N 1
ATOM 4028 C CA . LEU B 1 295 ? 53.00188 -6.60368 -29.49894 1.000 42.68641 295 LEU B CA 1
ATOM 4029 C C . LEU B 1 295 ? 52.05223 -7.72761 -29.86795 1.000 48.30610 295 LEU B C 1
ATOM 4030 O O . LEU B 1 295 ? 51.56609 -7.78010 -31.00346 1.000 51.42992 295 LEU B O 1
ATOM 4035 N N . ILE B 1 296 ? 51.79398 -8.62870 -28.91496 1.000 48.74773 296 ILE B N 1
ATOM 4036 C CA . ILE B 1 296 ? 50.76118 -9.65008 -29.06116 1.000 48.08564 296 ILE B CA 1
ATOM 4037 C C . ILE B 1 296 ? 49.51474 -9.15569 -28.34420 1.000 45.89159 296 ILE B C 1
ATOM 4038 O O . ILE B 1 296 ? 49.59346 -8.60607 -27.24051 1.000 42.41277 296 ILE B O 1
ATOM 4043 N N . SER B 1 297 ? 48.36701 -9.31957 -28.98538 1.000 48.03272 297 SER B N 1
ATOM 4044 C CA . SER B 1 297 ? 47.08075 -8.99071 -28.39890 1.000 55.26267 297 SER B CA 1
ATOM 4045 C C . SER B 1 297 ? 46.21682 -10.24410 -28.36875 1.000 64.16868 297 SER B C 1
ATOM 4046 O O . SER B 1 297 ? 46.40961 -11.16806 -29.16439 1.000 68.34011 297 SER B O 1
ATOM 4049 N N . ARG B 1 298 ? 45.28213 -10.28735 -27.42480 1.000 64.29524 298 ARG B N 1
ATOM 4050 C CA . ARG B 1 298 ? 44.40855 -11.43992 -27.24826 1.000 66.56540 298 ARG B CA 1
ATOM 4051 C C . ARG B 1 298 ? 43.03110 -10.96052 -26.82201 1.000 70.40512 298 ARG B C 1
ATOM 4052 O O . ARG B 1 298 ? 42.90615 -9.87963 -26.23320 1.000 66.18288 298 ARG B O 1
ATOM 4060 N N . PRO B 1 299 ? 41.98263 -11.72722 -27.12270 1.000 77.70522 299 PRO B N 1
ATOM 4061 C CA . PRO B 1 299 ? 40.63918 -11.41339 -26.62300 1.000 76.90608 299 PRO B CA 1
ATOM 4062 C C . PRO B 1 299 ? 40.49953 -11.78079 -25.14999 1.000 79.44964 299 PRO B C 1
ATOM 4063 O O . PRO B 1 299 ? 41.42414 -12.29716 -24.52712 1.000 82.82081 299 PRO B O 1
ATOM 4067 N N . LEU B 1 300 ? 39.31176 -11.50571 -24.60704 1.000 82.45496 300 LEU B N 1
ATOM 4068 C CA . LEU B 1 300 ? 38.96071 -11.84391 -23.21938 1.000 87.52796 300 LEU B CA 1
ATOM 4069 C C . LEU B 1 300 ? 39.84858 -11.10318 -22.22519 1.000 88.86378 300 LEU B C 1
ATOM 4070 O O . LEU B 1 300 ? 40.81654 -11.66526 -21.70417 1.000 91.99861 300 LEU B O 1
ATOM 4075 N N . SER B 1 307 ? 34.71500 -19.30004 -20.37906 1.000 87.37603 307 SER B N 1
ATOM 4076 C CA . SER B 1 307 ? 33.30491 -19.63348 -20.21606 1.000 85.45906 307 SER B CA 1
ATOM 4077 C C . SER B 1 307 ? 32.51555 -19.28611 -21.47375 1.000 83.39084 307 SER B C 1
ATOM 4078 O O . SER B 1 307 ? 32.10249 -20.18289 -22.21558 1.000 87.11392 307 SER B O 1
ATOM 4081 N N . ARG B 1 308 ? 32.32062 -17.98154 -21.71633 1.000 75.53982 308 ARG B N 1
ATOM 4082 C CA . ARG B 1 308 ? 31.50985 -17.48372 -22.83880 1.000 69.11119 308 ARG B CA 1
ATOM 4083 C C . ARG B 1 308 ? 32.06331 -16.17573 -23.40369 1.000 68.32651 308 ARG B C 1
ATOM 4084 O O . ARG B 1 308 ? 32.33352 -15.23689 -22.63337 1.000 68.07783 308 ARG B O 1
ATOM 4092 N N . PRO B 1 309 ? 32.23262 -16.06954 -24.71924 1.000 66.73959 309 PRO B N 1
ATOM 4093 C CA . PRO B 1 309 ? 32.71132 -14.82094 -25.32736 1.000 66.55783 309 PRO B CA 1
ATOM 4094 C C . PRO B 1 309 ? 31.56400 -13.83272 -25.52283 1.000 67.23443 309 PRO B C 1
ATOM 4095 O O . PRO B 1 309 ? 30.40354 -14.13858 -25.26953 1.000 72.49148 309 PRO B O 1
ATOM 4099 N N . ARG B 1 310 ? 31.90852 -12.62905 -25.97801 1.000 64.91812 310 ARG B N 1
ATOM 4100 C CA . ARG B 1 310 ? 30.92636 -11.60453 -26.32196 1.000 65.22814 310 ARG B CA 1
ATOM 4101 C C . ARG B 1 310 ? 30.78394 -11.52495 -27.84579 1.000 61.85580 310 ARG B C 1
ATOM 4102 O O . ARG B 1 310 ? 31.38750 -12.30392 -28.58727 1.000 59.91070 310 ARG B O 1
ATOM 4110 N N . SER B 1 311 ? 29.95865 -10.59138 -28.31969 1.000 61.38730 311 SER B N 1
ATOM 4111 C CA . SER B 1 311 ? 29.63830 -10.55671 -29.74901 1.000 59.85409 311 SER B CA 1
ATOM 4112 C C . SER B 1 311 ? 29.88480 -9.19699 -30.41982 1.000 56.46931 311 SER B C 1
ATOM 4113 O O . SER B 1 311 ? 29.53697 -8.99399 -31.60363 1.000 56.20190 311 SER B O 1
ATOM 4116 N N . ALA C 1 24 ? 87.26085 12.73375 100.89580 1.000 79.05441 24 ALA C N 1
ATOM 4117 C CA . ALA C 1 24 ? 87.09970 13.84275 99.95741 1.000 82.30097 24 ALA C CA 1
ATOM 4118 C C . ALA C 1 24 ? 86.08982 13.46480 98.87727 1.000 81.11899 24 ALA C C 1
ATOM 4119 O O . ALA C 1 24 ? 86.36815 13.57616 97.68187 1.000 92.67414 24 ALA C O 1
ATOM 4121 N N . SER C 1 25 ? 84.90781 13.02724 99.30483 1.000 68.04056 25 SER C N 1
ATOM 4122 C CA . SER C 1 25 ? 83.96462 12.41354 98.38345 1.000 63.46019 25 SER C CA 1
ATOM 4123 C C . SER C 1 25 ? 82.57577 12.44309 99.00354 1.000 57.37236 25 SER C C 1
ATOM 4124 O O . SER C 1 25 ? 82.41231 12.09663 100.17805 1.000 55.62447 25 SER C O 1
ATOM 4127 N N . ASP C 1 26 ? 81.58481 12.88056 98.22785 1.000 53.18695 26 ASP C N 1
ATOM 4128 C CA . ASP C 1 26 ? 80.22464 12.91940 98.75372 1.000 54.16939 26 ASP C CA 1
ATOM 4129 C C . ASP C 1 26 ? 79.77111 11.52548 99.15772 1.000 44.65235 26 ASP C C 1
ATOM 4130 O O . ASP C 1 26 ? 79.29939 11.31073 100.27849 1.000 41.58093 26 ASP C O 1
ATOM 4135 N N . ALA C 1 27 ? 79.95186 10.55519 98.26300 1.000 34.16058 27 ALA C N 1
ATOM 4136 C CA . ALA C 1 27 ? 79.47163 9.21191 98.52707 1.000 28.14766 27 ALA C CA 1
ATOM 4137 C C . ALA C 1 27 ? 80.34043 8.50444 99.55858 1.000 35.58121 27 ALA C C 1
ATOM 4138 O O . ALA C 1 27 ? 79.82282 7.78497 100.42512 1.000 36.26693 27 ALA C O 1
ATOM 4140 N N . GLY C 1 28 ? 81.66080 8.67898 99.47352 1.000 31.11977 28 GLY C N 1
ATOM 4141 C CA . GLY C 1 28 ? 82.53651 8.03257 100.43351 1.000 32.11485 28 GLY C CA 1
ATOM 4142 C C . GLY C 1 28 ? 82.20543 8.42467 101.85957 1.000 33.97118 28 GLY C C 1
ATOM 4143 O O . GLY C 1 28 ? 82.26391 7.59411 102.77246 1.000 29.55932 28 GLY C O 1
ATOM 4144 N N . GLY C 1 29 ? 81.83438 9.69216 102.06798 1.000 34.26145 29 GLY C N 1
ATOM 4145 C CA . GLY C 1 29 ? 81.53073 10.16699 103.40412 1.000 33.51552 29 GLY C CA 1
ATOM 4146 C C . GLY C 1 29 ? 80.21479 9.65430 103.93382 1.000 31.75773 29 GLY C C 1
ATOM 4147 O O . GLY C 1 29 ? 79.93060 9.83180 105.11860 1.000 29.49621 29 GLY C O 1
ATOM 4148 N N . LEU C 1 30 ? 79.41490 9.02722 103.07334 1.000 28.25468 30 LEU C N 1
ATOM 4149 C CA . LEU C 1 30 ? 78.21473 8.30260 103.46017 1.000 34.13665 30 LEU C CA 1
ATOM 4150 C C . LEU C 1 30 ? 78.44593 6.80279 103.56373 1.000 31.09524 30 LEU C C 1
ATOM 4151 O O . LEU C 1 30 ? 77.48685 6.06716 103.78119 1.000 31.29482 30 LEU C O 1
ATOM 4156 N N . GLY C 1 31 ? 79.68500 6.33654 103.40625 1.000 29.20081 31 GLY C N 1
ATOM 4157 C CA . GLY C 1 31 ? 79.98290 4.91715 103.50699 1.000 27.60106 31 GLY C CA 1
ATOM 4158 C C . GLY C 1 31 ? 79.75014 4.12852 102.24105 1.000 26.94611 31 GLY C C 1
ATOM 4159 O O . GLY C 1 31 ? 79.58599 2.90334 102.30115 1.000 34.63541 31 GLY C O 1
ATOM 4160 N N . GLN C 1 32 ? 79.72158 4.79175 101.09558 1.000 23.52432 32 GLN C N 1
ATOM 4161 C CA . GLN C 1 32 ? 79.49645 4.18422 99.79065 1.000 24.86458 32 GLN C CA 1
ATOM 4162 C C . GLN C 1 32 ? 80.67809 4.50387 98.88161 1.000 30.71786 32 GLN C C 1
ATOM 4163 O O . GLN C 1 32 ? 81.63646 5.16770 99.28730 1.000 36.92848 32 GLN C O 1
ATOM 4169 N N . ALA C 1 33 ? 80.61127 4.03547 97.63841 1.000 25.71820 33 ALA C N 1
ATOM 4170 C CA . ALA C 1 33 ? 81.65238 4.31195 96.65783 1.000 24.42687 33 ALA C CA 1
ATOM 4171 C C . ALA C 1 33 ? 81.14431 5.36555 95.68659 1.000 27.57196 33 ALA C C 1
ATOM 4172 O O . ALA C 1 33 ? 79.95251 5.39169 95.34642 1.000 23.26041 33 ALA C O 1
ATOM 4174 N N . ALA C 1 34 ? 82.02677 6.27286 95.29340 1.000 23.01453 34 ALA C N 1
ATOM 4175 C CA . ALA C 1 34 ? 81.63731 7.28690 94.31973 1.000 23.40645 34 ALA C CA 1
ATOM 4176 C C . ALA C 1 34 ? 81.66445 6.71202 92.91090 1.000 23.75363 34 ALA C C 1
ATOM 4177 O O . ALA C 1 34 ? 82.50303 5.86760 92.57460 1.000 24.59058 34 ALA C O 1
ATOM 4179 N N . VAL C 1 35 ? 80.72152 7.18020 92.08995 1.000 25.75974 35 VAL C N 1
ATOM 4180 C CA . VAL C 1 35 ? 80.63924 6.87874 90.66674 1.000 27.60131 35 VAL C CA 1
ATOM 4181 C C . VAL C 1 35 ? 80.76504 8.19746 89.90133 1.000 34.96916 35 VAL C C 1
ATOM 4182 O O . VAL C 1 35 ? 80.04432 9.16220 90.18982 1.000 35.03799 35 VAL C O 1
ATOM 4186 N N . ASP C 1 36 ? 81.67388 8.24121 88.92531 1.000 30.31224 36 ASP C N 1
ATOM 4187 C CA . ASP C 1 36 ? 81.88425 9.43964 88.10866 1.000 31.97338 36 ASP C CA 1
ATOM 4188 C C . ASP C 1 36 ? 81.12547 9.23467 86.80295 1.000 36.57667 36 ASP C C 1
ATOM 4189 O O . ASP C 1 36 ? 81.63050 8.59888 85.87384 1.000 41.57290 36 ASP C O 1
ATOM 4194 N N . HIS C 1 37 ? 79.90518 9.77737 86.74212 1.000 29.28862 37 HIS C N 1
ATOM 4195 C CA . HIS C 1 37 ? 78.99383 9.58427 85.62187 1.000 28.93537 37 HIS C CA 1
ATOM 4196 C C . HIS C 1 37 ? 77.91577 10.65183 85.70096 1.000 25.79926 37 HIS C C 1
ATOM 4197 O O . HIS C 1 37 ? 77.52636 11.02921 86.81517 1.000 26.89989 37 HIS C O 1
ATOM 4204 N N . PRO C 1 38 ? 77.40346 11.14973 84.56937 1.000 25.05447 38 PRO C N 1
ATOM 4205 C CA . PRO C 1 38 ? 76.45661 12.28056 84.62456 1.000 21.01372 38 PRO C CA 1
ATOM 4206 C C . PRO C 1 38 ? 75.11681 11.97366 85.29027 1.000 24.04565 38 PRO C C 1
ATOM 4207 O O . PRO C 1 38 ? 74.45660 12.90120 85.77298 1.000 28.52517 38 PRO C O 1
ATOM 4211 N N . MET C 1 39 ? 74.67824 10.72132 85.32808 1.000 19.59281 39 MET C N 1
ATOM 4212 C CA . MET C 1 39 ? 73.36686 10.38962 85.87662 1.000 15.62352 39 MET C CA 1
ATOM 4213 C C . MET C 1 39 ? 73.43346 9.51504 87.10915 1.000 20.76034 39 MET C C 1
ATOM 4214 O O . MET C 1 39 ? 72.43039 9.40911 87.81817 1.000 26.16728 39 MET C O 1
ATOM 4219 N N . LEU C 1 40 ? 74.58018 8.91169 87.38463 1.000 17.13331 40 LEU C N 1
ATOM 4220 C CA . LEU C 1 40 ? 74.76473 8.04446 88.54172 1.000 25.28845 40 LEU C CA 1
ATOM 4221 C C . LEU C 1 40 ? 75.91488 8.57839 89.37181 1.000 34.18933 40 LEU C C 1
ATOM 4222 O O . LEU C 1 40 ? 76.95919 8.93355 88.81555 1.000 37.62356 40 LEU C O 1
ATOM 4227 N N . GLY C 1 41 ? 75.73752 8.62685 90.69227 1.000 27.40798 41 GLY C N 1
ATOM 4228 C CA . GLY C 1 41 ? 76.71623 9.29029 91.53032 1.000 27.07722 41 GLY C CA 1
ATOM 4229 C C . GLY C 1 41 ? 77.31165 8.41482 92.61054 1.000 23.15567 41 GLY C C 1
ATOM 4230 O O . GLY C 1 41 ? 78.39224 8.71657 93.11736 1.000 22.66304 41 GLY C O 1
ATOM 4231 N N . ALA C 1 42 ? 76.63229 7.32964 92.96628 1.000 19.71944 42 ALA C N 1
ATOM 4232 C CA . ALA C 1 42 ? 77.06489 6.47392 94.06276 1.000 25.32162 42 ALA C CA 1
ATOM 4233 C C . ALA C 1 42 ? 76.80435 5.01478 93.72478 1.000 27.70704 42 ALA C C 1
ATOM 4234 O O . ALA C 1 42 ? 75.84584 4.68036 93.01594 1.000 26.79570 42 ALA C O 1
ATOM 4236 N N . ALA C 1 43 ? 77.65266 4.14749 94.27028 1.000 20.67506 43 ALA C N 1
ATOM 4237 C CA . ALA C 1 43 ? 77.50125 2.70406 94.16706 1.000 22.02486 43 ALA C CA 1
ATOM 4238 C C . ALA C 1 43 ? 77.47423 2.13718 95.58254 1.000 25.26225 43 ALA C C 1
ATOM 4239 O O . ALA C 1 43 ? 78.35160 2.44421 96.39617 1.000 28.72899 43 ALA C O 1
ATOM 4241 N N . VAL C 1 44 ? 76.43916 1.36141 95.88702 1.000 22.51580 44 VAL C N 1
ATOM 4242 C CA . VAL C 1 44 ? 76.21672 0.78898 97.20580 1.000 21.64121 44 VAL C CA 1
ATOM 4243 C C . VAL C 1 44 ? 76.34684 -0.71415 97.04282 1.000 24.58848 44 VAL C C 1
ATOM 4244 O O . VAL C 1 44 ? 75.50321 -1.34072 96.39318 1.000 26.76094 44 VAL C O 1
ATOM 4248 N N . GLU C 1 45 ? 77.39701 -1.30120 97.61221 1.000 27.73398 45 GLU C N 1
ATOM 4249 C CA . GLU C 1 45 ? 77.46924 -2.75487 97.64847 1.000 33.70495 45 GLU C CA 1
ATOM 4250 C C . GLU C 1 45 ? 76.45410 -3.30217 98.65015 1.000 36.62752 45 GLU C C 1
ATOM 4251 O O . GLU C 1 45 ? 75.98735 -2.59601 99.55149 1.000 40.78517 45 GLU C O 1
ATOM 4257 N N . LEU C 1 46 ? 76.07244 -4.55820 98.45261 1.000 34.02537 46 LEU C N 1
ATOM 4258 C CA . LEU C 1 46 ? 75.16351 -5.25071 99.36957 1.000 38.91261 46 LEU C CA 1
ATOM 4259 C C . LEU C 1 46 ? 75.82373 -6.52549 99.86165 1.000 51.18090 46 LEU C C 1
ATOM 4260 O O . LEU C 1 46 ? 76.07217 -7.44089 99.05584 1.000 61.04087 46 LEU C O 1
ATOM 4265 N N . PRO C 1 47 ? 76.13670 -6.62279 101.15099 1.000 52.48326 47 PRO C N 1
ATOM 4266 C CA . PRO C 1 47 ? 76.95029 -7.73108 101.65798 1.000 61.36809 47 PRO C CA 1
ATOM 4267 C C . PRO C 1 47 ? 76.30738 -9.09327 101.45378 1.000 74.09617 47 PRO C C 1
ATOM 4268 O O . PRO C 1 47 ? 75.13920 -9.23271 101.07912 1.000 71.96368 47 PRO C O 1
ATOM 4272 N N . ASP C 1 48 ? 77.11997 -10.11292 101.76132 1.000 91.30213 48 ASP C N 1
ATOM 4273 C CA . ASP C 1 48 ? 76.91806 -11.51578 101.40765 1.000 103.93403 48 ASP C CA 1
ATOM 4274 C C . ASP C 1 48 ? 76.94212 -11.64105 99.88609 1.000 105.54275 48 ASP C C 1
ATOM 4275 O O . ASP C 1 48 ? 77.88799 -11.16913 99.24267 1.000 108.57186 48 ASP C O 1
ATOM 4280 N N . GLN C 1 49 ? 75.92954 -12.26281 99.28676 1.000 98.57016 49 GLN C N 1
ATOM 4281 C CA . GLN C 1 49 ? 75.90782 -12.32964 97.83231 1.000 88.13393 49 GLN C CA 1
ATOM 4282 C C . GLN C 1 49 ? 74.75542 -11.48311 97.29749 1.000 79.07561 49 GLN C C 1
ATOM 4283 O O . GLN C 1 49 ? 74.01605 -11.91531 96.40905 1.000 81.59445 49 GLN C O 1
ATOM 4289 N N . GLY C 1 50 ? 74.61987 -10.25752 97.81328 1.000 65.06655 50 GLY C N 1
ATOM 4290 C CA . GLY C 1 50 ? 73.52739 -9.36420 97.49869 1.000 52.87069 50 GLY C CA 1
ATOM 4291 C C . GLY C 1 50 ? 73.68833 -8.47149 96.28298 1.000 48.12255 50 GLY C C 1
ATOM 4292 O O . GLY C 1 50 ? 72.72092 -7.80486 95.90628 1.000 45.52743 50 GLY C O 1
ATOM 4293 N N . GLY C 1 51 ? 74.86010 -8.41906 95.64893 1.000 34.88364 51 GLY C N 1
ATOM 4294 C CA . GLY C 1 51 ? 75.03909 -7.54334 94.50192 1.000 31.98263 51 GLY C CA 1
ATOM 4295 C C . GLY C 1 51 ? 75.21075 -6.07211 94.84048 1.000 28.19810 51 GLY C C 1
ATOM 4296 O O . GLY C 1 51 ? 75.77530 -5.72934 95.88446 1.000 35.60904 51 GLY C O 1
ATOM 4297 N N . MET C 1 52 ? 74.70017 -5.18901 93.98168 1.000 25.72805 52 MET C N 1
ATOM 4298 C CA . MET C 1 52 ? 75.01038 -3.76644 94.04456 1.000 26.43564 52 MET C CA 1
ATOM 4299 C C . MET C 1 52 ? 73.81043 -2.94759 93.58080 1.000 25.37643 52 MET C C 1
ATOM 4300 O O . MET C 1 52 ? 73.01948 -3.40336 92.75370 1.000 30.14831 52 MET C O 1
ATOM 4305 N N . VAL C 1 53 ? 73.67551 -1.73252 94.10834 1.000 19.52305 53 VAL C N 1
ATOM 4306 C CA . VAL C 1 53 ? 72.78998 -0.72850 93.52545 1.000 26.65344 53 VAL C CA 1
ATOM 4307 C C . VAL C 1 53 ? 73.57106 0.56715 93.32109 1.000 29.07166 53 VAL C C 1
ATOM 4308 O O . VAL C 1 53 ? 74.32657 0.99525 94.20130 1.000 27.55579 53 VAL C O 1
ATOM 4312 N N . LEU C 1 54 ? 73.42156 1.16512 92.14190 1.000 24.95945 54 LEU C N 1
ATOM 4313 C CA . LEU C 1 54 ? 73.95435 2.48274 91.84982 1.000 24.18831 54 LEU C CA 1
ATOM 4314 C C . LEU C 1 54 ? 72.78582 3.44713 91.82369 1.000 19.36666 54 LEU C C 1
ATOM 4315 O O . LEU C 1 54 ? 71.69041 3.08642 91.38271 1.000 29.14875 54 LEU C O 1
ATOM 4320 N N . THR C 1 55 ? 73.01392 4.67440 92.29385 1.000 20.28397 55 THR C N 1
ATOM 4321 C CA . THR C 1 55 ? 71.93448 5.64151 92.43145 1.000 16.55886 55 THR C CA 1
ATOM 4322 C C . THR C 1 55 ? 72.32377 6.94757 91.76699 1.000 14.14383 55 THR C C 1
ATOM 4323 O O . THR C 1 55 ? 73.50660 7.27314 91.61801 1.000 22.18453 55 THR C O 1
ATOM 4327 N N . GLY C 1 56 ? 71.30158 7.70395 91.38366 1.000 24.10391 56 GLY C N 1
ATOM 4328 C CA . GLY C 1 56 ? 71.51568 8.98912 90.74999 1.000 25.23040 56 GLY C CA 1
ATOM 4329 C C . GLY C 1 56 ? 70.22134 9.76588 90.70481 1.000 27.81926 56 GLY C C 1
ATOM 4330 O O . GLY C 1 56 ? 69.18198 9.31548 91.19254 1.000 26.82696 56 GLY C O 1
ATOM 4331 N N . ARG C 1 57 ? 70.31571 10.95597 90.11435 1.000 33.30535 57 ARG C N 1
ATOM 4332 C CA . ARG C 1 57 ? 69.24113 11.93703 90.04554 1.000 33.07902 57 ARG C CA 1
ATOM 4333 C C . ARG C 1 57 ? 69.43057 12.75616 88.77414 1.000 36.93862 57 ARG C C 1
ATOM 4334 O O . ARG C 1 57 ? 70.53752 13.24236 88.51105 1.000 41.04182 57 ARG C O 1
ATOM 4342 N N . ILE C 1 58 ? 68.36489 12.87765 87.97744 1.000 28.51134 58 ILE C N 1
ATOM 4343 C CA . ILE C 1 58 ? 68.34692 13.67909 86.75917 1.000 26.92015 58 ILE C CA 1
ATOM 4344 C C . ILE C 1 58 ? 67.17830 14.64910 86.81802 1.000 30.88520 58 ILE C C 1
ATOM 4345 O O . ILE C 1 58 ? 66.19259 14.43552 87.53029 1.000 30.51799 58 ILE C O 1
ATOM 4350 N N . SER C 1 59 ? 67.29297 15.71629 86.03298 1.000 24.68641 59 SER C N 1
ATOM 4351 C CA . SER C 1 59 ? 66.18307 16.62593 85.78126 1.000 24.15875 59 SER C CA 1
ATOM 4352 C C . SER C 1 59 ? 66.51845 17.40109 84.52807 1.000 22.16154 59 SER C C 1
ATOM 4353 O O . SER C 1 59 ? 67.65921 17.37940 84.05167 1.000 22.97986 59 SER C O 1
ATOM 4356 N N . THR C 1 60 ? 65.51342 18.09637 83.99317 1.000 23.59931 60 THR C N 1
ATOM 4357 C CA . THR C 1 60 ? 65.78420 18.92525 82.82204 1.000 25.96009 60 THR C CA 1
ATOM 4358 C C . THR C 1 60 ? 66.68876 20.09262 83.17177 1.000 31.07859 60 THR C C 1
ATOM 4359 O O . THR C 1 60 ? 67.37844 20.60477 82.29211 1.000 38.04614 60 THR C O 1
ATOM 4363 N N . THR C 1 61 ? 66.74235 20.49421 84.44421 1.000 32.83387 61 THR C N 1
ATOM 4364 C CA . THR C 1 61 ? 67.66691 21.55552 84.83958 1.000 29.26972 61 THR C CA 1
ATOM 4365 C C . THR C 1 61 ? 69.12305 21.10796 84.71696 1.000 34.03187 61 THR C C 1
ATOM 4366 O O . THR C 1 61 ? 69.97919 21.87509 84.26301 1.000 31.94998 61 THR C O 1
ATOM 4370 N N . THR C 1 62 ? 69.42747 19.87945 85.14391 1.000 30.69838 62 THR C N 1
ATOM 4371 C CA . THR C 1 62 ? 70.79252 19.37501 85.11920 1.000 31.50621 62 THR C CA 1
ATOM 4372 C C . THR C 1 62 ? 71.10493 18.55855 83.87018 1.000 31.22361 62 THR C C 1
ATOM 4373 O O . THR C 1 62 ? 72.27414 18.45757 83.49984 1.000 32.70426 62 THR C O 1
ATOM 4377 N N . HIS C 1 63 ? 70.09065 17.99828 83.20556 1.000 30.83455 63 HIS C N 1
ATOM 4378 C CA . HIS C 1 63 ? 70.24987 17.21993 81.97598 1.000 25.12892 63 HIS C CA 1
ATOM 4379 C C . HIS C 1 63 ? 69.29733 17.79848 80.94070 1.000 28.87203 63 HIS C C 1
ATOM 4380 O O . HIS C 1 63 ? 68.24045 17.21638 80.65687 1.000 30.88962 63 HIS C O 1
ATOM 4387 N N . PRO C 1 64 ? 69.63194 18.95487 80.36355 1.000 23.69387 64 PRO C N 1
ATOM 4388 C CA . PRO C 1 64 ? 68.62984 19.69634 79.57764 1.000 28.72235 64 PRO C CA 1
ATOM 4389 C C . PRO C 1 64 ? 68.16178 18.96329 78.33254 1.000 30.59150 64 PRO C C 1
ATOM 4390 O O . PRO C 1 64 ? 67.06823 19.26298 77.83870 1.000 23.32499 64 PRO C O 1
ATOM 4394 N N . TRP C 1 65 ? 68.93375 17.98845 77.83452 1.000 28.05416 65 TRP C N 1
ATOM 4395 C CA . TRP C 1 65 ? 68.52080 17.21632 76.66566 1.000 21.96640 65 TRP C CA 1
ATOM 4396 C C . TRP C 1 65 ? 67.29203 16.36386 76.93870 1.000 25.13066 65 TRP C C 1
ATOM 4397 O O . TRP C 1 65 ? 66.64024 15.92670 75.98894 1.000 23.65469 65 TRP C O 1
ATOM 4408 N N . LEU C 1 66 ? 66.95524 16.12838 78.21259 1.000 29.03317 66 LEU C N 1
ATOM 4409 C CA . LEU C 1 66 ? 65.75802 15.35252 78.54086 1.000 31.31326 66 LEU C CA 1
ATOM 4410 C C . LEU C 1 66 ? 64.51099 15.96096 77.91344 1.000 30.49337 66 LEU C C 1
ATOM 4411 O O . LEU C 1 66 ? 63.60899 15.23660 77.48136 1.000 30.24819 66 LEU C O 1
ATOM 4416 N N . ALA C 1 67 ? 64.43949 17.29092 77.85997 1.000 24.32604 67 ALA C N 1
ATOM 4417 C CA . ALA C 1 67 ? 63.25664 17.94260 77.33204 1.000 24.60668 67 ALA C CA 1
ATOM 4418 C C . ALA C 1 67 ? 63.05853 17.68087 75.84413 1.000 30.59393 67 ALA C C 1
ATOM 4419 O O . ALA C 1 67 ? 61.95622 17.91371 75.33026 1.000 29.92236 67 ALA C O 1
ATOM 4421 N N . ASP C 1 68 ? 64.08936 17.20643 75.14032 1.000 28.19629 68 ASP C N 1
ATOM 4422 C CA . ASP C 1 68 ? 64.03921 17.08130 73.69243 1.000 32.15514 68 ASP C CA 1
ATOM 4423 C C . ASP C 1 68 ? 63.74271 15.66381 73.20717 1.000 34.00495 68 ASP C C 1
ATOM 4424 O O . ASP C 1 68 ? 63.92776 15.38885 72.02142 1.000 30.70744 68 ASP C O 1
ATOM 4429 N N . HIS C 1 69 ? 63.29052 14.75669 74.07405 1.000 29.40870 69 HIS C N 1
ATOM 4430 C CA . HIS C 1 69 ? 62.85787 13.43261 73.62462 1.000 27.09982 69 HIS C CA 1
ATOM 4431 C C . HIS C 1 69 ? 61.47833 13.09193 74.18612 1.000 21.95902 69 HIS C C 1
ATOM 4432 O O . HIS C 1 69 ? 61.30316 12.98738 75.40633 1.000 25.54666 69 HIS C O 1
ATOM 4439 N N . GLY C 1 70 ? 60.51960 12.86762 73.30989 1.000 28.37707 70 GLY C N 1
ATOM 4440 C CA . GLY C 1 70 ? 59.23270 12.37501 73.75617 1.000 27.44942 70 GLY C CA 1
ATOM 4441 C C . GLY C 1 70 ? 58.34730 12.00673 72.59298 1.000 29.71490 70 GLY C C 1
ATOM 4442 O O . GLY C 1 70 ? 58.82105 11.77287 71.48125 1.000 36.26017 70 GLY C O 1
ATOM 4443 N N . VAL C 1 71 ? 57.04865 11.94090 72.86911 1.000 24.21559 71 VAL C N 1
ATOM 4444 C CA . VAL C 1 71 ? 56.02502 11.80548 71.84764 1.000 33.29945 71 VAL C CA 1
ATOM 4445 C C . VAL C 1 71 ? 54.94997 12.83311 72.15592 1.000 41.24727 71 VAL C C 1
ATOM 4446 O O . VAL C 1 71 ? 54.54567 12.99445 73.31559 1.000 43.17200 71 VAL C O 1
ATOM 4450 N N . GLY C 1 72 ? 54.52552 13.56241 71.12627 1.000 39.60852 72 GLY C N 1
ATOM 4451 C CA . GLY C 1 72 ? 53.58935 14.65411 71.33827 1.000 40.84405 72 GLY C CA 1
ATOM 4452 C C . GLY C 1 72 ? 54.09457 15.57807 72.43004 1.000 46.03159 72 GLY C C 1
ATOM 4453 O O . GLY C 1 72 ? 55.26975 15.96617 72.45266 1.000 45.39547 72 GLY C O 1
ATOM 4454 N N . GLU C 1 73 ? 53.21052 15.88931 73.37522 1.000 49.51257 73 GLU C N 1
ATOM 4455 C CA . GLU C 1 73 ? 53.50381 16.76054 74.50379 1.000 57.88832 73 GLU C CA 1
ATOM 4456 C C . GLU C 1 73 ? 54.17983 16.04099 75.66690 1.000 52.31298 73 GLU C C 1
ATOM 4457 O O . GLU C 1 73 ? 54.48353 16.68640 76.67585 1.000 48.30884 73 GLU C O 1
ATOM 4463 N N . THR C 1 74 ? 54.44368 14.74163 75.54187 1.000 47.77121 74 THR C N 1
ATOM 4464 C CA . THR C 1 74 ? 54.89345 13.90478 76.64666 1.000 33.75006 74 THR C CA 1
ATOM 4465 C C . THR C 1 74 ? 56.38865 13.63887 76.53468 1.000 32.92266 74 THR C C 1
ATOM 4466 O O . THR C 1 74 ? 56.82769 12.93999 75.61449 1.000 28.91767 74 THR C O 1
ATOM 4470 N N . VAL C 1 75 ? 57.15103 14.12925 77.50745 1.000 31.63350 75 VAL C N 1
ATOM 4471 C CA . VAL C 1 75 ? 58.59139 13.89197 77.56465 1.000 26.14669 75 VAL C CA 1
ATOM 4472 C C . VAL C 1 75 ? 58.84880 12.51161 78.14748 1.000 28.25326 75 VAL C C 1
ATOM 4473 O O . VAL C 1 75 ? 58.37049 12.18990 79.24344 1.000 27.12412 75 VAL C O 1
ATOM 4477 N N . LEU C 1 76 ? 59.61586 11.69589 77.42349 1.000 19.18121 76 LEU C N 1
ATOM 4478 C CA . LEU C 1 76 ? 59.99426 10.36236 77.85886 1.000 22.38648 76 LEU C CA 1
ATOM 4479 C C . LEU C 1 76 ? 61.50576 10.24734 77.98340 1.000 31.08778 76 LEU C C 1
ATOM 4480 O O . LEU C 1 76 ? 62.24285 10.70093 77.09905 1.000 31.41604 76 LEU C O 1
ATOM 4485 N N . PHE C 1 77 ? 61.96659 9.61108 79.06296 1.000 26.55943 77 PHE C N 1
ATOM 4486 C CA . PHE C 1 77 ? 63.36461 9.19575 79.13376 1.000 29.14865 77 PHE C CA 1
ATOM 4487 C C . PHE C 1 77 ? 63.64979 8.22126 77.98964 1.000 23.94002 77 PHE C C 1
ATOM 4488 O O . PHE C 1 77 ? 62.92983 7.22278 77.84238 1.000 24.18676 77 PHE C O 1
ATOM 4496 N N . PRO C 1 78 ? 64.65313 8.47532 77.14804 1.000 19.81526 78 PRO C N 1
ATOM 4497 C CA . PRO C 1 78 ? 64.84850 7.60490 75.97379 1.000 21.13534 78 PRO C CA 1
ATOM 4498 C C . PRO C 1 78 ? 65.32479 6.21583 76.37287 1.000 20.61012 78 PRO C C 1
ATOM 4499 O O . PRO C 1 78 ? 66.00002 6.02364 77.38647 1.000 26.64363 78 PRO C O 1
ATOM 4503 N N . GLY C 1 79 ? 64.96209 5.23020 75.55470 1.000 20.24030 79 GLY C N 1
ATOM 4504 C CA . GLY C 1 79 ? 65.43877 3.88451 75.80378 1.000 14.56026 79 GLY C CA 1
ATOM 4505 C C . GLY C 1 79 ? 66.94952 3.76837 75.78439 1.000 24.06746 79 GLY C C 1
ATOM 4506 O O . GLY C 1 79 ? 67.51766 2.92340 76.49061 1.000 23.09833 79 GLY C O 1
ATOM 4507 N N . THR C 1 80 ? 67.62223 4.60426 74.97627 1.000 16.46494 80 THR C N 1
ATOM 4508 C CA . THR C 1 80 ? 69.08556 4.64137 74.99536 1.000 19.87363 80 THR C CA 1
ATOM 4509 C C . THR C 1 80 ? 69.62571 5.10462 76.34400 1.000 15.35411 80 THR C C 1
ATOM 4510 O O . THR C 1 80 ? 70.75068 4.75310 76.71997 1.000 21.81008 80 THR C O 1
ATOM 4514 N N . GLY C 1 81 ? 68.85768 5.89393 77.08742 1.000 22.10160 81 GLY C N 1
ATOM 4515 C CA . GLY C 1 81 ? 69.28220 6.22715 78.43950 1.000 20.99990 81 GLY C CA 1
ATOM 4516 C C . GLY C 1 81 ? 69.34062 5.00852 79.34951 1.000 16.27435 81 GLY C C 1
ATOM 4517 O O . GLY C 1 81 ? 70.23262 4.89883 80.19916 1.000 17.91542 81 GLY C O 1
ATOM 4518 N N . PHE C 1 82 ? 68.38132 4.08639 79.20237 1.000 17.05856 82 PHE C N 1
ATOM 4519 C CA . PHE C 1 82 ? 68.40044 2.87613 80.02874 1.000 16.45653 82 PHE C CA 1
ATOM 4520 C C . PHE C 1 82 ? 69.54448 1.95550 79.62488 1.000 24.65562 82 PHE C C 1
ATOM 4521 O O . PHE C 1 82 ? 70.15303 1.29926 80.48117 1.000 22.17532 82 PHE C O 1
ATOM 4529 N N . VAL C 1 83 ? 69.83016 1.87037 78.32226 1.000 20.50641 83 VAL C N 1
ATOM 4530 C CA . VAL C 1 83 ? 71.01095 1.13925 77.87084 1.000 17.80867 83 VAL C CA 1
ATOM 4531 C C . VAL C 1 83 ? 72.26682 1.72940 78.50736 1.000 19.51855 83 VAL C C 1
ATOM 4532 O O . VAL C 1 83 ? 73.09113 1.01311 79.09459 1.000 20.02098 83 VAL C O 1
ATOM 4536 N N . GLU C 1 84 ? 72.41745 3.05630 78.43172 1.000 15.30225 84 GLU C N 1
ATOM 4537 C CA . GLU C 1 84 ? 73.58221 3.70639 79.03213 1.000 19.01774 84 GLU C CA 1
ATOM 4538 C C . GLU C 1 84 ? 73.69003 3.41241 80.53736 1.000 23.10518 84 GLU C C 1
ATOM 4539 O O . GLU C 1 84 ? 74.77106 3.10073 81.03810 1.000 19.23751 84 GLU C O 1
ATOM 4545 N N . LEU C 1 85 ? 72.58357 3.51886 81.27690 1.000 17.04033 85 LEU C N 1
ATOM 4546 C CA . LEU C 1 85 ? 72.62486 3.25305 82.71057 1.000 19.07574 85 LEU C CA 1
ATOM 4547 C C . LEU C 1 85 ? 73.01566 1.80934 82.99142 1.000 17.36994 85 LEU C C 1
ATOM 4548 O O . LEU C 1 85 ? 73.82934 1.53226 83.87959 1.000 22.11133 85 LEU C O 1
ATOM 4553 N N . ALA C 1 86 ? 72.39694 0.86880 82.27998 1.000 18.38256 86 ALA C N 1
ATOM 4554 C CA . ALA C 1 86 ? 72.69620 -0.54277 82.49345 1.000 19.51056 86 ALA C CA 1
ATOM 4555 C C . ALA C 1 86 ? 74.17819 -0.83482 82.25719 1.000 24.54561 86 ALA C C 1
ATOM 4556 O O . ALA C 1 86 ? 74.83863 -1.48058 83.07834 1.000 30.97149 86 ALA C O 1
ATOM 4558 N N . VAL C 1 87 ? 74.71549 -0.38156 81.12474 1.000 19.69124 87 VAL C N 1
ATOM 4559 C CA . VAL C 1 87 ? 76.10983 -0.68661 80.79803 1.000 14.38404 87 VAL C CA 1
ATOM 4560 C C . VAL C 1 87 ? 77.04929 -0.03772 81.80449 1.000 20.36832 87 VAL C C 1
ATOM 4561 O O . VAL C 1 87 ? 78.07175 -0.62192 82.18121 1.000 21.42834 87 VAL C O 1
ATOM 4565 N N . ARG C 1 88 ? 76.73031 1.18819 82.24789 1.000 19.02370 88 ARG C N 1
ATOM 4566 C CA . ARG C 1 88 ? 77.57435 1.85079 83.24023 1.000 16.20535 88 ARG C CA 1
ATOM 4567 C C . ARG C 1 88 ? 77.52926 1.12070 84.57508 1.000 23.85097 88 ARG C C 1
ATOM 4568 O O . ARG C 1 88 ? 78.54626 1.03476 85.26637 1.000 27.71557 88 ARG C O 1
ATOM 4576 N N . ALA C 1 89 ? 76.36292 0.58274 84.95383 1.000 20.62788 89 ALA C N 1
ATOM 4577 C CA . ALA C 1 89 ? 76.31120 -0.30096 86.11970 1.000 30.74146 89 ALA C CA 1
ATOM 4578 C C . ALA C 1 89 ? 77.18973 -1.52689 85.90277 1.000 21.22272 89 ALA C C 1
ATOM 4579 O O . ALA C 1 89 ? 77.94037 -1.93655 86.79458 1.000 22.34451 89 ALA C O 1
ATOM 4581 N N . GLY C 1 90 ? 77.08633 -2.14173 84.72025 1.000 17.94470 90 GLY C N 1
ATOM 4582 C CA . GLY C 1 90 ? 77.92638 -3.28557 84.41766 1.000 18.05146 90 GLY C CA 1
ATOM 4583 C C . GLY C 1 90 ? 79.40472 -2.98171 84.53411 1.000 21.69044 90 GLY C C 1
ATOM 4584 O O . GLY C 1 90 ? 80.18910 -3.81890 84.99751 1.000 26.96585 90 GLY C O 1
ATOM 4585 N N . ASP C 1 91 ? 79.81068 -1.78957 84.10212 1.000 20.53585 91 ASP C N 1
ATOM 4586 C CA . ASP C 1 91 ? 81.20370 -1.38228 84.25033 1.000 22.31799 91 ASP C CA 1
ATOM 4587 C C . ASP C 1 91 ? 81.64695 -1.50682 85.69221 1.000 27.64852 91 ASP C C 1
ATOM 4588 O O . ASP C 1 91 ? 82.76495 -1.95076 85.98313 1.000 27.41759 91 ASP C O 1
ATOM 4593 N N . GLU C 1 92 ? 80.77899 -1.10312 86.61211 1.000 26.95706 92 GLU C N 1
ATOM 4594 C CA . GLU C 1 92 ? 81.16235 -1.06772 88.00929 1.000 27.94764 92 GLU C CA 1
ATOM 4595 C C . GLU C 1 92 ? 81.48306 -2.45630 88.53831 1.000 32.78467 92 GLU C C 1
ATOM 4596 O O . GLU C 1 92 ? 82.27536 -2.57201 89.48132 1.000 41.47832 92 GLU C O 1
ATOM 4602 N N . VAL C 1 93 ? 80.92737 -3.51343 87.92943 1.000 29.64965 93 VAL C N 1
ATOM 4603 C CA . VAL C 1 93 ? 81.03937 -4.86730 88.46681 1.000 29.54413 93 VAL C CA 1
ATOM 4604 C C . VAL C 1 93 ? 81.73912 -5.82748 87.50818 1.000 29.82536 93 VAL C C 1
ATOM 4605 O O . VAL C 1 93 ? 81.66740 -7.04174 87.69487 1.000 37.28504 93 VAL C O 1
ATOM 4609 N N . GLY C 1 94 ? 82.42518 -5.31594 86.49317 1.000 26.69174 94 GLY C N 1
ATOM 4610 C CA . GLY C 1 94 ? 83.11810 -6.18325 85.56117 1.000 32.39091 94 GLY C CA 1
ATOM 4611 C C . GLY C 1 94 ? 82.26041 -6.93085 84.56330 1.000 33.94042 94 GLY C C 1
ATOM 4612 O O . GLY C 1 94 ? 82.72795 -7.91540 83.98998 1.000 38.68150 94 GLY C O 1
ATOM 4613 N N . CYS C 1 95 ? 81.01416 -6.52053 84.34474 1.000 28.73600 95 CYS C N 1
ATOM 4614 C CA . CYS C 1 95 ? 80.15408 -7.11862 83.31891 1.000 38.30509 95 CYS C CA 1
ATOM 4615 C C . CYS C 1 95 ? 79.63117 -6.02760 82.40771 1.000 32.89685 95 CYS C C 1
ATOM 4616 O O . CYS C 1 95 ? 78.45169 -5.64931 82.48714 1.000 26.91561 95 CYS C O 1
ATOM 4619 N N . PRO C 1 96 ? 80.46665 -5.53207 81.49030 1.000 27.26021 96 PRO C N 1
ATOM 4620 C CA . PRO C 1 96 ? 80.06919 -4.36481 80.69481 1.000 29.18385 96 PRO C CA 1
ATOM 4621 C C . PRO C 1 96 ? 79.12218 -4.66010 79.53838 1.000 25.74785 96 PRO C C 1
ATOM 4622 O O . PRO C 1 96 ? 78.54107 -3.70937 79.00584 1.000 29.37059 96 PRO C O 1
ATOM 4626 N N . VAL C 1 97 ? 78.94427 -5.91726 79.11998 1.000 27.71641 97 VAL C N 1
ATOM 4627 C CA . VAL C 1 97 ? 78.17503 -6.21613 77.91873 1.000 18.76727 97 VAL C CA 1
ATOM 4628 C C . VAL C 1 97 ? 76.71823 -6.40349 78.31253 1.000 26.79209 97 VAL C C 1
ATOM 4629 O O . VAL C 1 97 ? 76.40558 -7.19370 79.20293 1.000 25.98825 97 VAL C O 1
ATOM 4633 N N . LEU C 1 98 ? 75.82926 -5.65954 77.66451 1.000 16.51739 98 LEU C N 1
ATOM 4634 C CA . LEU C 1 98 ? 74.38697 -5.78194 77.87813 1.000 20.79723 98 LEU C CA 1
ATOM 4635 C C . LEU C 1 98 ? 73.87195 -6.89930 76.97529 1.000 26.45900 98 LEU C C 1
ATOM 4636 O O . LEU C 1 98 ? 73.55459 -6.69574 75.80785 1.000 30.42655 98 LEU C O 1
ATOM 4641 N N . GLU C 1 99 ? 73.79804 -8.10649 77.52654 1.000 29.08616 99 GLU C N 1
ATOM 4642 C CA . GLU C 1 99 ? 73.31287 -9.25325 76.76557 1.000 27.05641 99 GLU C CA 1
ATOM 4643 C C . GLU C 1 99 ? 71.86182 -9.06212 76.33126 1.000 27.16994 99 GLU C C 1
ATOM 4644 O O . GLU C 1 99 ? 71.49716 -9.35976 75.18502 1.000 28.08730 99 GLU C O 1
ATOM 4650 N N . GLU C 1 100 ? 71.02064 -8.55942 77.22761 1.000 27.70585 100 GLU C N 1
ATOM 4651 C CA . GLU C 1 100 ? 69.61743 -8.32004 76.90867 1.000 26.10620 100 GLU C CA 1
ATOM 4652 C C . GLU C 1 100 ? 69.07687 -7.19534 77.79115 1.000 23.90443 100 GLU C C 1
ATOM 4653 O O . GLU C 1 100 ? 69.46536 -7.04949 78.94928 1.000 21.60174 100 GLU C O 1
ATOM 4659 N N . LEU C 1 101 ? 68.19312 -6.37943 77.22928 1.000 26.88688 101 LEU C N 1
ATOM 4660 C CA . LEU C 1 101 ? 67.48790 -5.37235 78.01843 1.000 24.01469 101 LEU C CA 1
ATOM 4661 C C . LEU C 1 101 ? 66.11763 -5.17774 77.39672 1.000 20.43009 101 LEU C C 1
ATOM 4662 O O . LEU C 1 101 ? 66.01512 -4.85058 76.20737 1.000 21.06461 101 LEU C O 1
ATOM 4667 N N . THR C 1 102 ? 65.06981 -5.40153 78.18004 1.000 18.26496 102 THR C N 1
ATOM 4668 C CA . THR C 1 102 ? 63.70517 -5.16017 77.73670 1.000 22.01049 102 THR C CA 1
ATOM 4669 C C . THR C 1 102 ? 63.15503 -3.97307 78.50992 1.000 24.75596 102 THR C C 1
ATOM 4670 O O . THR C 1 102 ? 63.31127 -3.89539 79.74189 1.000 23.26765 102 THR C O 1
ATOM 4674 N N . LEU C 1 103 ? 62.56194 -3.02202 77.78158 1.000 22.23523 103 LEU C N 1
ATOM 4675 C CA . LEU C 1 103 ? 62.02646 -1.81147 78.39145 1.000 23.46864 103 LEU C CA 1
ATOM 4676 C C . LEU C 1 103 ? 60.59889 -2.08338 78.84584 1.000 31.70185 103 LEU C C 1
ATOM 4677 O O . LEU C 1 103 ? 59.81049 -2.67433 78.11054 1.000 33.82305 103 LEU C O 1
ATOM 4682 N N . GLU C 1 104 ? 60.26754 -1.67896 80.06258 1.000 36.39148 104 GLU C N 1
ATOM 4683 C CA . GLU C 1 104 ? 58.93080 -2.01734 80.52923 1.000 37.94729 104 GLU C CA 1
ATOM 4684 C C . GLU C 1 104 ? 58.05309 -0.76915 80.50646 1.000 40.12021 104 GLU C C 1
ATOM 4685 O O . GLU C 1 104 ? 57.62165 -0.33658 79.43177 1.000 46.02942 104 GLU C O 1
ATOM 4691 N N . ALA C 1 105 ? 57.79658 -0.17625 81.64634 1.000 38.42452 105 ALA C N 1
ATOM 4692 C CA . ALA C 1 105 ? 56.98740 1.02816 81.60671 1.000 39.69947 105 ALA C CA 1
ATOM 4693 C C . ALA C 1 105 ? 57.80436 2.20802 81.08684 1.000 32.10704 105 ALA C C 1
ATOM 4694 O O . ALA C 1 105 ? 59.01092 2.28820 81.31859 1.000 26.03419 105 ALA C O 1
ATOM 4696 N N . PRO C 1 106 ? 57.17532 3.12793 80.36829 1.000 34.81614 106 PRO C N 1
ATOM 4697 C CA . PRO C 1 106 ? 57.86444 4.36694 80.01279 1.000 32.14396 106 PRO C CA 1
ATOM 4698 C C . PRO C 1 106 ? 58.13608 5.20806 81.24830 1.000 28.54802 106 PRO C C 1
ATOM 4699 O O . PRO C 1 106 ? 57.39382 5.17949 82.22718 1.000 26.99427 106 PRO C O 1
ATOM 4703 N N . LEU C 1 107 ? 59.23358 5.93720 81.20756 1.000 21.81788 107 LEU C N 1
ATOM 4704 C CA . LEU C 1 107 ? 59.57570 6.89273 82.25254 1.000 25.65177 107 LEU C CA 1
ATOM 4705 C C . LEU C 1 107 ? 59.16953 8.26331 81.72964 1.000 23.72084 107 LEU C C 1
ATOM 4706 O O . LEU C 1 107 ? 59.87064 8.86031 80.90865 1.000 27.64807 107 LEU C O 1
ATOM 4711 N N . VAL C 1 108 ? 58.00713 8.72475 82.15908 1.000 25.68548 108 VAL C N 1
ATOM 4712 C CA . VAL C 1 108 ? 57.52708 10.06252 81.82265 1.000 24.58033 108 VAL C CA 1
ATOM 4713 C C . VAL C 1 108 ? 58.21220 11.06586 82.74683 1.000 26.41651 108 VAL C C 1
ATOM 4714 O O . VAL C 1 108 ? 58.30212 10.84919 83.95987 1.000 30.79065 108 VAL C O 1
ATOM 4718 N N . ILE C 1 109 ? 58.69483 12.16465 82.17662 1.000 27.94965 109 ILE C N 1
ATOM 4719 C CA . ILE C 1 109 ? 59.36165 13.23111 82.91849 1.000 28.83883 109 ILE C CA 1
ATOM 4720 C C . ILE C 1 109 ? 58.43770 14.43298 82.88372 1.000 30.88964 109 ILE C C 1
ATOM 4721 O O . ILE C 1 109 ? 58.17325 14.97963 81.80733 1.000 36.74432 109 ILE C O 1
ATOM 4726 N N . GLU C 1 110 ? 57.97247 14.87334 84.04916 1.000 31.26901 110 GLU C N 1
ATOM 4727 C CA . GLU C 1 110 ? 57.00921 15.96581 84.12758 1.000 34.42069 110 GLU C CA 1
ATOM 4728 C C . GLU C 1 110 ? 57.74212 17.27382 84.41418 1.000 38.70120 110 GLU C C 1
ATOM 4729 O O . GLU C 1 110 ? 58.04600 17.58777 85.56695 1.000 40.24777 110 GLU C O 1
ATOM 4735 N N . GLY C 1 111 ? 58.00048 18.04876 83.36660 1.000 42.32841 111 GLY C N 1
ATOM 4736 C CA . GLY C 1 111 ? 58.58078 19.36576 83.56317 1.000 29.40232 111 GLY C CA 1
ATOM 4737 C C . GLY C 1 111 ? 59.98129 19.23894 84.10763 1.000 36.12901 111 GLY C C 1
ATOM 4738 O O . GLY C 1 111 ? 60.77551 18.40701 83.65134 1.000 32.17326 111 GLY C O 1
ATOM 4739 N N . ASP C 1 112 ? 60.28771 20.06252 85.10903 1.000 40.66981 112 ASP C N 1
ATOM 4740 C CA . ASP C 1 112 ? 61.59511 20.09335 85.74684 1.000 43.25233 112 ASP C CA 1
ATOM 4741 C C . ASP C 1 112 ? 61.63159 19.31513 87.06288 1.000 41.77283 112 ASP C C 1
ATOM 4742 O O . ASP C 1 112 ? 62.52818 19.55037 87.87738 1.000 37.81577 112 ASP C O 1
ATOM 4747 N N . GLU C 1 113 ? 60.65288 18.43966 87.30784 1.000 42.61730 113 GLU C N 1
ATOM 4748 C CA . GLU C 1 113 ? 60.67835 17.58809 88.49578 1.000 44.59440 113 GLU C CA 1
ATOM 4749 C C . GLU C 1 113 ? 61.95636 16.74814 88.51258 1.000 33.97378 113 GLU C C 1
ATOM 4750 O O . GLU C 1 113 ? 62.32850 16.17553 87.48268 1.000 34.20269 113 GLU C O 1
ATOM 4756 N N . PRO C 1 114 ? 62.65682 16.65318 89.63736 1.000 33.67756 114 PRO C N 1
ATOM 4757 C CA . PRO C 1 114 ? 63.82571 15.75960 89.69019 1.000 29.85234 114 PRO C CA 1
ATOM 4758 C C . PRO C 1 114 ? 63.40366 14.28689 89.74582 1.000 23.46943 114 PRO C C 1
ATOM 4759 O O . PRO C 1 114 ? 62.42364 13.92586 90.40383 1.000 31.47018 114 PRO C O 1
ATOM 4763 N N . VAL C 1 115 ? 64.16260 13.42780 89.07403 1.000 28.71329 115 VAL C N 1
ATOM 4764 C CA . VAL C 1 115 ? 63.84297 12.00191 88.97109 1.000 27.44846 115 VAL C CA 1
ATOM 4765 C C . VAL C 1 115 ? 64.96417 11.18171 89.61444 1.000 24.18980 115 VAL C C 1
ATOM 4766 O O . VAL C 1 115 ? 66.12132 11.23997 89.17514 1.000 19.47876 115 VAL C O 1
ATOM 4770 N N . GLN C 1 116 ? 64.61861 10.40933 90.64238 1.000 24.75655 116 GLN C N 1
ATOM 4771 C CA . GLN C 1 116 ? 65.57404 9.51594 91.29002 1.000 23.42038 116 GLN C CA 1
ATOM 4772 C C . GLN C 1 116 ? 65.74989 8.23628 90.47927 1.000 25.95118 116 GLN C C 1
ATOM 4773 O O . GLN C 1 116 ? 64.77801 7.60706 90.05785 1.000 27.00975 116 GLN C O 1
ATOM 4779 N N . LEU C 1 117 ? 66.99370 7.83744 90.27554 1.000 25.71662 117 LEU C N 1
ATOM 4780 C CA . LEU C 1 117 ? 67.31116 6.65496 89.48767 1.000 20.04511 117 LEU C CA 1
ATOM 4781 C C . LEU C 1 117 ? 67.97191 5.61850 90.38375 1.000 24.04207 117 LEU C C 1
ATOM 4782 O O . LEU C 1 117 ? 68.75740 5.96476 91.26987 1.000 20.85770 117 LEU C O 1
ATOM 4787 N N . GLN C 1 118 ? 67.67298 4.34800 90.14347 1.000 24.51159 118 GLN C N 1
ATOM 4788 C CA . GLN C 1 118 ? 68.34568 3.27343 90.85204 1.000 27.89704 118 GLN C CA 1
ATOM 4789 C C . GLN C 1 118 ? 68.57585 2.13624 89.87825 1.000 29.37424 118 GLN C C 1
ATOM 4790 O O . GLN C 1 118 ? 67.64284 1.72708 89.18484 1.000 26.00934 118 GLN C O 1
ATOM 4796 N N . VAL C 1 119 ? 69.80928 1.64015 89.81978 1.000 19.91977 119 VAL C N 1
ATOM 4797 C CA . VAL C 1 119 ? 70.18555 0.53260 88.93922 1.000 22.50742 119 VAL C CA 1
ATOM 4798 C C . VAL C 1 119 ? 70.64614 -0.61835 89.81396 1.000 23.29998 119 VAL C C 1
ATOM 4799 O O . VAL C 1 119 ? 71.65223 -0.49269 90.52089 1.000 29.34414 119 VAL C O 1
ATOM 4803 N N . ALA C 1 120 ? 69.92476 -1.73514 89.77186 1.000 16.83971 120 ALA C N 1
ATOM 4804 C CA . ALA C 1 120 ? 70.20038 -2.86505 90.64719 1.000 24.56586 120 ALA C CA 1
ATOM 4805 C C . ALA C 1 120 ? 70.86473 -3.94625 89.82034 1.000 28.92103 120 ALA C C 1
ATOM 4806 O O . ALA C 1 120 ? 70.35426 -4.31617 88.75855 1.000 27.29052 120 ALA C O 1
ATOM 4808 N N . VAL C 1 121 ? 72.00764 -4.42877 90.29590 1.000 25.16510 121 VAL C N 1
ATOM 4809 C CA . VAL C 1 121 ? 72.74955 -5.50600 89.65610 1.000 25.17691 121 VAL C CA 1
ATOM 4810 C C . VAL C 1 121 ? 72.87213 -6.63105 90.67456 1.000 21.48715 121 VAL C C 1
ATOM 4811 O O . VAL C 1 121 ? 73.23260 -6.38410 91.82749 1.000 22.98582 121 VAL C O 1
ATOM 4815 N N . THR C 1 122 ? 72.49918 -7.84576 90.27583 1.000 23.20888 122 THR C N 1
ATOM 4816 C CA . THR C 1 122 ? 72.63706 -8.99811 91.15034 1.000 32.84486 122 THR C CA 1
ATOM 4817 C C . THR C 1 122 ? 74.08332 -9.50149 91.17481 1.000 28.69479 122 THR C C 1
ATOM 4818 O O . THR C 1 122 ? 74.93338 -9.10328 90.37592 1.000 33.97878 122 THR C O 1
ATOM 4822 N N . ALA C 1 123 ? 74.36547 -10.39344 92.11401 1.000 28.56295 123 ALA C N 1
ATOM 4823 C CA . ALA C 1 123 ? 75.63980 -11.08969 92.04564 1.000 30.07693 123 ALA C CA 1
ATOM 4824 C C . ALA C 1 123 ? 75.68662 -11.95707 90.78963 1.000 32.94691 123 ALA C C 1
ATOM 4825 O O . ALA C 1 123 ? 74.65670 -12.33810 90.21897 1.000 29.69972 123 ALA C O 1
ATOM 4827 N N . ALA C 1 124 ? 76.90315 -12.24977 90.34282 1.000 38.08344 124 ALA C N 1
ATOM 4828 C CA . ALA C 1 124 ? 77.06955 -13.06759 89.15145 1.000 36.69310 124 ALA C CA 1
ATOM 4829 C C . ALA C 1 124 ? 76.71785 -14.51949 89.44727 1.000 45.04703 124 ALA C C 1
ATOM 4830 O O . ALA C 1 124 ? 76.94975 -15.02074 90.55179 1.000 49.45490 124 ALA C O 1
ATOM 4832 N N . GLY C 1 125 ? 76.14470 -15.19303 88.45699 1.000 48.17918 125 GLY C N 1
ATOM 4833 C CA . GLY C 1 125 ? 75.97858 -16.62717 88.53067 1.000 59.38336 125 GLY C CA 1
ATOM 4834 C C . GLY C 1 125 ? 77.29099 -17.34252 88.25095 1.000 64.65252 125 GLY C C 1
ATOM 4835 O O . GLY C 1 125 ? 78.34564 -16.73746 88.03840 1.000 64.37392 125 GLY C O 1
ATOM 4836 N N . GLU C 1 126 ? 77.21744 -18.67634 88.25809 1.000 66.51976 126 GLU C N 1
ATOM 4837 C CA . GLU C 1 126 ? 78.37004 -19.46222 87.83388 1.000 64.40457 126 GLU C CA 1
ATOM 4838 C C . GLU C 1 126 ? 78.81055 -19.07808 86.42610 1.000 59.99508 126 GLU C C 1
ATOM 4839 O O . GLU C 1 126 ? 80.01189 -19.07493 86.13225 1.000 58.93058 126 GLU C O 1
ATOM 4845 N N . ASP C 1 127 ? 77.86646 -18.70898 85.55555 1.000 54.13385 127 ASP C N 1
ATOM 4846 C CA . ASP C 1 127 ? 78.20052 -18.33867 84.18377 1.000 52.03279 127 ASP C CA 1
ATOM 4847 C C . ASP C 1 127 ? 78.71084 -16.89961 84.05366 1.000 51.69694 127 ASP C C 1
ATOM 4848 O O . ASP C 1 127 ? 78.94420 -16.43555 82.92666 1.000 53.40635 127 ASP C O 1
ATOM 4853 N N . GLY C 1 128 ? 78.91016 -16.19503 85.16793 1.000 44.94413 128 GLY C N 1
ATOM 4854 C CA . GLY C 1 128 ? 79.37994 -14.82810 85.11166 1.000 45.30591 128 GLY C CA 1
ATOM 4855 C C . GLY C 1 128 ? 78.34504 -13.82702 84.66679 1.000 46.30954 128 GLY C C 1
ATOM 4856 O O . GLY C 1 128 ? 78.67258 -12.64725 84.50700 1.000 50.90299 128 GLY C O 1
ATOM 4857 N N . ARG C 1 129 ? 77.10414 -14.25727 84.46494 1.000 42.52940 129 ARG C N 1
ATOM 4858 C CA . ARG C 1 129 ? 76.03326 -13.36872 84.04627 1.000 33.32240 129 ARG C CA 1
ATOM 4859 C C . ARG C 1 129 ? 75.33755 -12.77735 85.26706 1.000 28.78672 129 ARG C C 1
ATOM 4860 O O . ARG C 1 129 ? 75.31833 -13.38283 86.34346 1.000 25.11226 129 ARG C O 1
ATOM 4868 N N . ARG C 1 130 ? 74.82672 -11.55037 85.10735 1.000 27.46802 130 ARG C N 1
ATOM 4869 C CA . ARG C 1 130 ? 74.15763 -10.82385 86.17825 1.000 27.99810 130 ARG C CA 1
ATOM 4870 C C . ARG C 1 130 ? 72.85153 -10.24929 85.65618 1.000 26.84969 130 ARG C C 1
ATOM 4871 O O . ARG C 1 130 ? 72.76238 -9.79314 84.50884 1.000 27.33288 130 ARG C O 1
ATOM 4879 N N . GLU C 1 131 ? 71.85097 -10.22573 86.51249 1.000 21.13966 131 GLU C N 1
ATOM 4880 C CA . GLU C 1 131 ? 70.64649 -9.50829 86.15971 1.000 21.42950 131 GLU C CA 1
ATOM 4881 C C . GLU C 1 131 ? 70.77465 -8.03845 86.53881 1.000 25.90067 131 GLU C C 1
ATOM 4882 O O . GLU C 1 131 ? 71.49158 -7.66601 87.47613 1.000 29.14760 131 GLU C O 1
ATOM 4888 N N . VAL C 1 132 ? 70.08301 -7.19729 85.76774 1.000 21.48472 132 VAL C N 1
ATOM 4889 C CA . VAL C 1 132 ? 70.13380 -5.75166 85.92596 1.000 21.01959 132 VAL C CA 1
ATOM 4890 C C . VAL C 1 132 ? 68.71162 -5.20843 85.80329 1.000 20.59006 132 VAL C C 1
ATOM 4891 O O . VAL C 1 132 ? 67.87463 -5.76090 85.08854 1.000 20.11318 132 VAL C O 1
ATOM 4895 N N . ALA C 1 133 ? 68.42773 -4.13406 86.52647 1.000 20.24046 133 ALA C N 1
ATOM 4896 C CA . ALA C 1 133 ? 67.08231 -3.58351 86.54017 1.000 27.25399 133 ALA C CA 1
ATOM 4897 C C . ALA C 1 133 ? 67.20275 -2.09468 86.81468 1.000 28.24575 133 ALA C C 1
ATOM 4898 O O . ALA C 1 133 ? 68.05244 -1.67377 87.60376 1.000 27.87259 133 ALA C O 1
ATOM 4900 N N . VAL C 1 134 ? 66.38172 -1.29651 86.14637 1.000 24.80565 134 VAL C N 1
ATOM 4901 C CA . VAL C 1 134 ? 66.39350 0.14686 86.34125 1.000 19.78938 134 VAL C CA 1
ATOM 4902 C C . VAL C 1 134 ? 65.05094 0.56782 86.92108 1.000 25.45149 134 VAL C C 1
ATOM 4903 O O . VAL C 1 134 ? 64.00025 0.32118 86.31313 1.000 24.47524 134 VAL C O 1
ATOM 4907 N N . HIS C 1 135 ? 65.08999 1.22227 88.08194 1.000 20.65873 135 HIS C N 1
ATOM 4908 C CA . HIS C 1 135 ? 63.92075 1.79308 88.72024 1.000 18.57966 135 HIS C CA 1
ATOM 4909 C C . HIS C 1 135 ? 64.04907 3.31597 88.77986 1.000 17.71545 135 HIS C C 1
ATOM 4910 O O . HIS C 1 135 ? 65.15008 3.86986 88.77935 1.000 24.76933 135 HIS C O 1
ATOM 4917 N N . ALA C 1 136 ? 62.90000 3.98615 88.85292 1.000 21.44780 136 ALA C N 1
ATOM 4918 C CA . ALA C 1 136 ? 62.84886 5.44196 88.91720 1.000 17.84860 136 ALA C CA 1
ATOM 4919 C C . ALA C 1 136 ? 61.62220 5.84586 89.70175 1.000 26.24890 136 ALA C C 1
ATOM 4920 O O . ALA C 1 136 ? 60.66416 5.07588 89.81644 1.000 18.69313 136 ALA C O 1
ATOM 4922 N N . ARG C 1 137 ? 61.64785 7.08423 90.21586 1.000 21.57284 137 ARG C N 1
ATOM 4923 C CA . ARG C 1 137 ? 60.50207 7.68097 90.88704 1.000 23.74511 137 ARG C CA 1
ATOM 4924 C C . ARG C 1 137 ? 60.76888 9.17571 91.03659 1.000 26.31676 137 ARG C C 1
ATOM 4925 O O . ARG C 1 137 ? 61.89346 9.64732 90.84054 1.000 26.04115 137 ARG C O 1
ATOM 4933 N N . THR C 1 138 ? 59.71291 9.91716 91.37534 1.000 24.96533 138 THR C N 1
ATOM 4934 C CA . THR C 1 138 ? 59.81328 11.32354 91.73734 1.000 35.58239 138 THR C CA 1
ATOM 4935 C C . THR C 1 138 ? 59.15852 11.53716 93.09418 1.000 44.80281 138 THR C C 1
ATOM 4936 O O . THR C 1 138 ? 58.12200 10.94211 93.39231 1.000 52.30647 138 THR C O 1
ATOM 4940 N N . GLY C 1 139 ? 59.75785 12.39900 93.90774 1.000 48.37502 139 GLY C N 1
ATOM 4941 C CA . GLY C 1 139 ? 59.19124 12.67357 95.21243 1.000 50.33309 139 GLY C CA 1
ATOM 4942 C C . GLY C 1 139 ? 59.22175 11.44396 96.09559 1.000 56.39768 139 GLY C C 1
ATOM 4943 O O . GLY C 1 139 ? 60.23135 10.73580 96.18777 1.000 56.38111 139 GLY C O 1
ATOM 4944 N N . GLN C 1 140 ? 58.09677 11.19108 96.76752 1.000 62.42691 140 GLN C N 1
ATOM 4945 C CA . GLN C 1 140 ? 57.92172 10.01243 97.60883 1.000 67.62157 140 GLN C CA 1
ATOM 4946 C C . GLN C 1 140 ? 56.96243 9.00612 96.97795 1.000 62.87951 140 GLN C C 1
ATOM 4947 O O . GLN C 1 140 ? 56.44080 8.12439 97.66959 1.000 66.55318 140 GLN C O 1
ATOM 4953 N N . ARG C 1 141 ? 56.72274 9.12796 95.67539 1.000 59.36938 141 ARG C N 1
ATOM 4954 C CA . ARG C 1 141 ? 55.89210 8.18339 94.94578 1.000 55.06770 141 ARG C CA 1
ATOM 4955 C C . ARG C 1 141 ? 56.59364 6.82144 94.86556 1.000 50.62578 141 ARG C C 1
ATOM 4956 O O . ARG C 1 141 ? 57.80588 6.73388 95.05530 1.000 51.04428 141 ARG C O 1
ATOM 4964 N N . PRO C 1 142 ? 55.84840 5.73694 94.62414 1.000 48.72137 142 PRO C N 1
ATOM 4965 C CA . PRO C 1 142 ? 56.47632 4.40961 94.60911 1.000 41.88715 142 PRO C CA 1
ATOM 4966 C C . PRO C 1 142 ? 57.44629 4.26458 93.45497 1.000 37.71266 142 PRO C C 1
ATOM 4967 O O . PRO C 1 142 ? 57.30964 4.90898 92.41036 1.000 38.28169 142 PRO C O 1
ATOM 4971 N N . TRP C 1 143 ? 58.43786 3.40064 93.65898 1.000 35.30943 143 TRP C N 1
ATOM 4972 C CA . TRP C 1 143 ? 59.36453 3.04967 92.59605 1.000 34.66063 143 TRP C CA 1
ATOM 4973 C C . TRP C 1 143 ? 58.64614 2.28800 91.49215 1.000 35.36062 143 TRP C C 1
ATOM 4974 O O . TRP C 1 143 ? 57.70646 1.52635 91.74325 1.000 38.64096 143 TRP C O 1
ATOM 4985 N N . THR C 1 144 ? 59.09523 2.52414 90.25685 1.000 28.25586 144 THR C N 1
ATOM 4986 C CA . THR C 1 144 ? 58.60489 1.84531 89.06337 1.000 27.39912 144 THR C CA 1
ATOM 4987 C C . THR C 1 144 ? 59.81411 1.25615 88.35533 1.000 25.99747 144 THR C C 1
ATOM 4988 O O . THR C 1 144 ? 60.82502 1.94449 88.18277 1.000 25.71180 144 THR C O 1
ATOM 4992 N N . ARG C 1 145 ? 59.72582 -0.01196 87.96395 1.000 23.53558 145 ARG C N 1
ATOM 4993 C CA . ARG C 1 145 ? 60.76891 -0.61923 87.15143 1.000 28.24200 145 ARG C CA 1
ATOM 4994 C C . ARG C 1 145 ? 60.55709 -0.27992 85.67504 1.000 24.42957 145 ARG C C 1
ATOM 4995 O O . ARG C 1 145 ? 59.48569 -0.51483 85.12155 1.000 24.19371 145 ARG C O 1
ATOM 5003 N N . HIS C 1 146 ? 61.57958 0.26793 85.03069 1.000 19.52849 146 HIS C N 1
ATOM 5004 C CA . HIS C 1 146 ? 61.42985 0.70098 83.64727 1.000 22.57411 146 HIS C CA 1
ATOM 5005 C C . HIS C 1 146 ? 62.18991 -0.16592 82.65353 1.000 26.35631 146 HIS C C 1
ATOM 5006 O O . HIS C 1 146 ? 61.86068 -0.15069 81.46269 1.000 25.35657 146 HIS C O 1
ATOM 5013 N N . ALA C 1 147 ? 63.14847 -0.95607 83.12091 1.000 28.59160 147 ALA C N 1
ATOM 5014 C CA . ALA C 1 147 ? 63.96082 -1.78774 82.24926 1.000 18.14580 147 ALA C CA 1
ATOM 5015 C C . ALA C 1 147 ? 64.50178 -2.94332 83.07148 1.000 18.80054 147 ALA C C 1
ATOM 5016 O O . ALA C 1 147 ? 64.79306 -2.79036 84.26238 1.000 22.93186 147 ALA C O 1
ATOM 5018 N N . ALA C 1 148 ? 64.63524 -4.09974 82.43008 1.000 24.08847 148 ALA C N 1
ATOM 5019 C CA . ALA C 1 148 ? 65.22458 -5.28212 83.05159 1.000 24.78847 148 ALA C CA 1
ATOM 5020 C C . ALA C 1 148 ? 65.92736 -6.12190 81.98761 1.000 28.18941 148 ALA C C 1
ATOM 5021 O O . ALA C 1 148 ? 65.53514 -6.12420 80.81403 1.000 29.93241 148 ALA C O 1
ATOM 5023 N N . GLY C 1 149 ? 66.95474 -6.85248 82.40893 1.000 27.00194 149 GLY C N 1
ATOM 5024 C CA . GLY C 1 149 ? 67.74908 -7.61207 81.45206 1.000 28.29356 149 GLY C CA 1
ATOM 5025 C C . GLY C 1 149 ? 68.94884 -8.24754 82.10802 1.000 25.36751 149 GLY C C 1
ATOM 5026 O O . GLY C 1 149 ? 68.94962 -8.50363 83.31769 1.000 20.90596 149 GLY C O 1
ATOM 5027 N N . THR C 1 150 ? 69.98599 -8.47665 81.30150 1.000 21.45453 150 THR C N 1
ATOM 5028 C CA . THR C 1 150 ? 71.12938 -9.25136 81.75283 1.000 24.83346 150 THR C CA 1
ATOM 5029 C C . THR C 1 150 ? 72.42162 -8.60897 81.28559 1.000 22.85484 150 THR C C 1
ATOM 5030 O O . THR C 1 150 ? 72.51136 -8.15043 80.14407 1.000 23.43869 150 THR C O 1
ATOM 5034 N N . LEU C 1 151 ? 73.41473 -8.58956 82.17324 1.000 23.38056 151 LEU C N 1
ATOM 5035 C CA . LEU C 1 151 ? 74.78383 -8.19305 81.86160 1.000 24.07283 151 LEU C CA 1
ATOM 5036 C C . LEU C 1 151 ? 75.66757 -9.42975 81.74365 1.000 29.93460 151 LEU C C 1
ATOM 5037 O O . LEU C 1 151 ? 75.44478 -10.44847 82.40199 1.000 32.99522 151 LEU C O 1
ATOM 5042 N N . THR C 1 152 ? 76.66689 -9.34231 80.87826 1.000 28.28658 152 THR C N 1
ATOM 5043 C CA . THR C 1 152 ? 77.61272 -10.41712 80.71728 1.000 30.99569 152 THR C CA 1
ATOM 5044 C C . THR C 1 152 ? 78.98567 -9.78779 80.53987 1.000 38.49240 152 THR C C 1
ATOM 5045 O O . THR C 1 152 ? 79.10819 -8.59369 80.24029 1.000 33.21899 152 THR C O 1
ATOM 5049 N N . ALA C 1 153 ? 80.02197 -10.58836 80.78109 1.000 35.16368 153 ALA C N 1
ATOM 5050 C CA . ALA C 1 153 ? 81.37487 -10.19036 80.43426 1.000 42.39886 153 ALA C CA 1
ATOM 5051 C C . ALA C 1 153 ? 81.79538 -10.69026 79.05530 1.000 44.99966 153 ALA C C 1
ATOM 5052 O O . ALA C 1 153 ? 82.73947 -10.14346 78.47824 1.000 51.91816 153 ALA C O 1
ATOM 5054 N N . THR C 1 154 ? 81.09945 -11.69009 78.50656 1.000 45.25179 154 THR C N 1
ATOM 5055 C CA . THR C 1 154 ? 81.48525 -12.29025 77.23343 1.000 54.07353 154 THR C CA 1
ATOM 5056 C C . THR C 1 154 ? 81.26769 -11.30496 76.09459 1.000 53.63458 154 THR C C 1
ATOM 5057 O O . THR C 1 154 ? 80.15588 -10.80533 75.90109 1.000 45.31721 154 THR C O 1
ATOM 5061 N N . SER C 1 155 ? 82.31859 -11.03578 75.33699 1.000 59.30297 155 SER C N 1
ATOM 5062 C CA . SER C 1 155 ? 82.24401 -10.14427 74.18914 1.000 67.15729 155 SER C CA 1
ATOM 5063 C C . SER C 1 155 ? 82.17740 -10.93440 72.88982 1.000 69.66392 155 SER C C 1
ATOM 5064 O O . SER C 1 155 ? 82.68518 -12.05309 72.79501 1.000 69.99660 155 SER C O 1
ATOM 5067 N N . SER C 1 156 ? 81.54834 -10.33175 71.88736 1.000 71.09547 156 SER C N 1
ATOM 5068 C CA . SER C 1 156 ? 81.60167 -10.83972 70.52740 1.000 72.11421 156 SER C CA 1
ATOM 5069 C C . SER C 1 156 ? 82.89734 -10.37862 69.87955 1.000 79.00737 156 SER C C 1
ATOM 5070 O O . SER C 1 156 ? 83.41770 -9.30172 70.19075 1.000 77.25038 156 SER C O 1
ATOM 5073 N N . THR C 1 157 ? 83.43627 -11.21036 69.00484 1.000 88.62692 157 THR C N 1
ATOM 5074 C CA . THR C 1 157 ? 84.59636 -10.79268 68.22900 1.000 97.65526 157 THR C CA 1
ATOM 5075 C C . THR C 1 157 ? 84.18236 -9.67020 67.28227 1.000 103.23220 157 THR C C 1
ATOM 5076 O O . THR C 1 157 ? 83.22057 -9.82874 66.52134 1.000 102.47941 157 THR C O 1
ATOM 5080 N N . PRO C 1 158 ? 84.86544 -8.52937 67.30647 1.000 109.21267 158 PRO C N 1
ATOM 5081 C CA . PRO C 1 158 ? 84.34772 -7.33935 66.62231 1.000 108.10245 158 PRO C CA 1
ATOM 5082 C C . PRO C 1 158 ? 84.33968 -7.49676 65.11066 1.000 106.93601 158 PRO C C 1
ATOM 5083 O O . PRO C 1 158 ? 85.10578 -8.26913 64.52936 1.000 110.10956 158 PRO C O 1
ATOM 5087 N N . SER C 1 159 ? 83.45350 -6.73811 64.47856 1.000 100.90372 159 SER C N 1
ATOM 5088 C CA . SER C 1 159 ? 83.27908 -6.80403 63.04378 1.000 100.99302 159 SER C CA 1
ATOM 5089 C C . SER C 1 159 ? 84.54227 -6.34154 62.31391 1.000 101.90791 159 SER C C 1
ATOM 5090 O O . SER C 1 159 ? 85.46029 -5.77857 62.91965 1.000 100.32201 159 SER C O 1
ATOM 5093 N N . PRO C 1 160 ? 84.62949 -6.61067 61.01158 1.000 103.21706 160 PRO C N 1
ATOM 5094 C CA . PRO C 1 160 ? 85.68223 -5.98732 60.20060 1.000 106.39120 160 PRO C CA 1
ATOM 5095 C C . PRO C 1 160 ? 85.58974 -4.46849 60.24882 1.000 104.18832 160 PRO C C 1
ATOM 5096 O O . PRO C 1 160 ? 84.51835 -3.89137 60.46738 1.000 96.70574 160 PRO C O 1
ATOM 5100 N N . ALA C 1 161 ? 86.73854 -3.82461 60.04280 1.000 109.43489 161 ALA C N 1
ATOM 5101 C CA . ALA C 1 161 ? 86.80469 -2.37081 60.07525 1.000 106.59306 161 ALA C CA 1
ATOM 5102 C C . ALA C 1 161 ? 86.27073 -1.76736 58.77717 1.000 112.57338 161 ALA C C 1
ATOM 5103 O O . ALA C 1 161 ? 86.41734 -2.33757 57.69290 1.000 114.59933 161 ALA C O 1
ATOM 5105 N N . ASP C 1 162 ? 85.61566 -0.61744 58.90125 1.000 116.94865 162 ASP C N 1
ATOM 5106 C CA . ASP C 1 162 ? 85.15366 0.15493 57.74920 1.000 114.82398 162 ASP C CA 1
ATOM 5107 C C . ASP C 1 162 ? 86.36503 0.66995 56.97506 1.000 119.00499 162 ASP C C 1
ATOM 5108 O O . ASP C 1 162 ? 87.14652 1.48246 57.48962 1.000 118.23671 162 ASP C O 1
ATOM 5113 N N . GLU C 1 163 ? 86.54565 0.17783 55.74922 1.000 97.51400 163 GLU C N 1
ATOM 5114 C CA . GLU C 1 163 ? 87.70051 0.56372 54.95421 1.000 97.82886 163 GLU C CA 1
ATOM 5115 C C . GLU C 1 163 ? 87.32117 1.39505 53.74394 1.000 89.93279 163 GLU C C 1
ATOM 5116 O O . GLU C 1 163 ? 88.15672 1.60225 52.86421 1.000 94.55910 163 GLU C O 1
ATOM 5122 N N . GLN C 1 164 ? 86.10115 1.92096 53.73301 1.000 76.95063 164 GLN C N 1
ATOM 5123 C CA . GLN C 1 164 ? 85.71274 3.00670 52.83817 1.000 63.47300 164 GLN C CA 1
ATOM 5124 C C . GLN C 1 164 ? 84.43971 3.62019 53.38488 1.000 50.38287 164 GLN C C 1
ATOM 5125 O O . GLN C 1 164 ? 83.47064 2.89940 53.60117 1.000 49.36036 164 GLN C O 1
ATOM 5131 N N . TRP C 1 165 ? 84.44383 4.91454 53.66282 1.000 46.84764 165 TRP C N 1
ATOM 5132 C CA . TRP C 1 165 ? 83.22577 5.57257 54.10370 1.000 47.48521 165 TRP C CA 1
ATOM 5133 C C . TRP C 1 165 ? 82.53159 6.22475 52.92358 1.000 58.26550 165 TRP C C 1
ATOM 5134 O O . TRP C 1 165 ? 83.15611 6.49780 51.89580 1.000 70.22324 165 TRP C O 1
ATOM 5145 N N . PRO C 1 166 ? 81.27277 6.62584 53.08921 1.000 60.90844 166 PRO C N 1
ATOM 5146 C CA . PRO C 1 166 ? 80.17688 5.95060 52.39272 1.000 52.87544 166 PRO C CA 1
ATOM 5147 C C . PRO C 1 166 ? 80.68862 4.72694 51.66016 1.000 59.78587 166 PRO C C 1
ATOM 5148 O O . PRO C 1 166 ? 81.44426 4.84762 50.68220 1.000 67.60340 166 PRO C O 1
ATOM 5152 N N . PRO C 1 167 ? 80.32429 3.52260 52.12043 1.000 56.06518 167 PRO C N 1
ATOM 5153 C CA . PRO C 1 167 ? 80.75408 2.30569 51.41839 1.000 57.46928 167 PRO C CA 1
ATOM 5154 C C . PRO C 1 167 ? 80.40709 2.36456 49.94103 1.000 57.53832 167 PRO C C 1
ATOM 5155 O O . PRO C 1 167 ? 79.56956 3.17774 49.52250 1.000 50.64266 167 PRO C O 1
ATOM 5159 N N . ALA C 1 168 ? 81.05203 1.50495 49.14877 1.000 61.43599 168 ALA C N 1
ATOM 5160 C CA . ALA C 1 168 ? 81.11976 1.72693 47.70661 1.000 63.24421 168 ALA C CA 1
ATOM 5161 C C . ALA C 1 168 ? 79.73674 1.80530 47.06911 1.000 61.88982 168 ALA C C 1
ATOM 5162 O O . ALA C 1 168 ? 79.47580 2.69594 46.25153 1.000 69.43724 168 ALA C O 1
ATOM 5164 N N . GLY C 1 169 ? 78.83531 0.90076 47.42697 1.000 55.02508 169 GLY C N 1
ATOM 5165 C CA . GLY C 1 169 ? 77.58678 0.89604 46.68515 1.000 54.95602 169 GLY C CA 1
ATOM 5166 C C . GLY C 1 169 ? 76.53555 1.89834 47.11218 1.000 48.23799 169 GLY C C 1
ATOM 5167 O O . GLY C 1 169 ? 75.45944 1.94676 46.51055 1.000 52.73881 169 GLY C O 1
ATOM 5168 N N . ALA C 1 170 ? 76.81783 2.72260 48.11265 1.000 43.09505 170 ALA C N 1
ATOM 5169 C CA . ALA C 1 170 ? 75.77988 3.48429 48.79408 1.000 41.07300 170 ALA C CA 1
ATOM 5170 C C . ALA C 1 170 ? 75.34157 4.70670 47.98828 1.000 43.75298 170 ALA C C 1
ATOM 5171 O O . ALA C 1 170 ? 76.15598 5.36479 47.33740 1.000 51.13192 170 ALA C O 1
ATOM 5173 N N . ALA C 1 171 ? 74.04402 5.01128 48.04448 1.000 39.68377 171 ALA C N 1
ATOM 5174 C CA . ALA C 1 171 ? 73.46141 6.16960 47.38037 1.000 34.88701 171 ALA C CA 1
ATOM 5175 C C . ALA C 1 171 ? 72.97955 7.16532 48.42457 1.000 44.08719 171 ALA C C 1
ATOM 5176 O O . ALA C 1 171 ? 72.27043 6.78860 49.36701 1.000 46.14398 171 ALA C O 1
ATOM 5178 N N . ALA C 1 172 ? 73.37007 8.42858 48.26474 1.000 38.99516 172 ALA C N 1
ATOM 5179 C CA . ALA C 1 172 ? 72.93072 9.46053 49.19237 1.000 37.51120 172 ALA C CA 1
ATOM 5180 C C . ALA C 1 172 ? 71.41622 9.58862 49.14770 1.000 38.28756 172 ALA C C 1
ATOM 5181 O O . ALA C 1 172 ? 70.79302 9.42144 48.09846 1.000 33.56389 172 ALA C O 1
ATOM 5183 N N . VAL C 1 173 ? 70.81863 9.84291 50.30586 1.000 35.65949 173 VAL C N 1
ATOM 5184 C CA . VAL C 1 173 ? 69.38795 10.08132 50.39414 1.000 37.97713 173 VAL C CA 1
ATOM 5185 C C . VAL C 1 173 ? 69.18192 11.40312 51.11287 1.000 33.87061 173 VAL C C 1
ATOM 5186 O O . VAL C 1 173 ? 70.06736 11.91313 51.80037 1.000 36.97938 173 VAL C O 1
ATOM 5190 N N . ASP C 1 174 ? 67.99129 11.95415 50.94406 1.000 33.64467 174 ASP C N 1
ATOM 5191 C CA . ASP C 1 174 ? 67.70442 13.30856 51.37963 1.000 36.02527 174 ASP C CA 1
ATOM 5192 C C . ASP C 1 174 ? 67.18829 13.28892 52.81223 1.000 35.17670 174 ASP C C 1
ATOM 5193 O O . ASP C 1 174 ? 66.11839 12.73231 53.09736 1.000 37.66488 174 ASP C O 1
ATOM 5198 N N . VAL C 1 175 ? 67.93983 13.92814 53.70702 1.000 29.15810 175 VAL C N 1
ATOM 5199 C CA . VAL C 1 175 ? 67.57575 14.02589 55.12251 1.000 35.69761 175 VAL C CA 1
ATOM 5200 C C . VAL C 1 175 ? 66.86178 15.33568 55.45189 1.000 38.48936 175 VAL C C 1
ATOM 5201 O O . VAL C 1 175 ? 66.32657 15.48025 56.56533 1.000 43.49582 175 VAL C O 1
ATOM 5205 N N . SER C 1 176 ? 66.76545 16.25864 54.49186 1.000 41.97319 176 SER C N 1
ATOM 5206 C CA . SER C 1 176 ? 66.37961 17.63172 54.80178 1.000 36.90279 176 SER C CA 1
ATOM 5207 C C . SER C 1 176 ? 65.00302 17.71999 55.44940 1.000 38.51096 176 SER C C 1
ATOM 5208 O O . SER C 1 176 ? 64.77512 18.59847 56.29402 1.000 45.22824 176 SER C O 1
ATOM 5211 N N . GLY C 1 177 ? 64.08187 16.83033 55.08731 1.000 40.96696 177 GLY C N 1
ATOM 5212 C CA . GLY C 1 177 ? 62.72641 16.86804 55.60039 1.000 42.95415 177 GLY C CA 1
ATOM 5213 C C . GLY C 1 177 ? 62.37503 15.83387 56.65414 1.000 45.09974 177 GLY C C 1
ATOM 5214 O O . GLY C 1 177 ? 61.20589 15.75791 57.05178 1.000 50.54688 177 GLY C O 1
ATOM 5215 N N . HIS C 1 178 ? 63.34825 15.06352 57.15101 1.000 38.41342 178 HIS C N 1
ATOM 5216 C CA . HIS C 1 178 ? 63.03163 13.88248 57.95214 1.000 39.01315 178 HIS C CA 1
ATOM 5217 C C . HIS C 1 178 ? 62.47658 14.23607 59.33832 1.000 37.12057 178 HIS C C 1
ATOM 5218 O O . HIS C 1 178 ? 61.48647 13.64345 59.78548 1.000 37.36187 178 HIS C O 1
ATOM 5225 N N . TYR C 1 179 ? 63.09729 15.17860 60.05150 1.000 29.54619 179 TYR C N 1
ATOM 5226 C CA . TYR C 1 179 ? 62.59705 15.46144 61.40220 1.000 30.71640 179 TYR C CA 1
ATOM 5227 C C . TYR C 1 179 ? 61.25695 16.17013 61.35787 1.000 30.39773 179 TYR C C 1
ATOM 5228 O O . TYR C 1 179 ? 60.46446 16.04806 62.29595 1.000 28.48736 179 TYR C O 1
ATOM 5237 N N . GLU C 1 180 ? 60.97184 16.88236 60.26917 1.000 32.66920 180 GLU C N 1
ATOM 5238 C CA . GLU C 1 180 ? 59.62869 17.41667 60.08897 1.000 42.81139 180 GLU C CA 1
ATOM 5239 C C . GLU C 1 180 ? 58.63069 16.29948 59.81375 1.000 45.22167 180 GLU C C 1
ATOM 5240 O O . GLU C 1 180 ? 57.49425 16.34354 60.29807 1.000 44.41754 180 GLU C O 1
ATOM 5246 N N . ALA C 1 181 ? 59.03336 15.29154 59.03555 1.000 42.48371 181 ALA C N 1
ATOM 5247 C CA . ALA C 1 181 ? 58.16928 14.13275 58.83243 1.000 42.39602 181 ALA C CA 1
ATOM 5248 C C . ALA C 1 181 ? 57.93612 13.39508 60.14408 1.000 40.11777 181 ALA C C 1
ATOM 5249 O O . ALA C 1 181 ? 56.79583 13.05606 60.48403 1.000 42.32875 181 ALA C O 1
ATOM 5251 N N . LEU C 1 182 ? 59.01238 13.12783 60.89039 1.000 35.45559 182 LEU C N 1
ATOM 5252 C CA . LEU C 1 182 ? 58.86439 12.47348 62.18568 1.000 35.61790 182 LEU C CA 1
ATOM 5253 C C . LEU C 1 182 ? 57.93873 13.27255 63.09013 1.000 38.87411 182 LEU C C 1
ATOM 5254 O O . LEU C 1 182 ? 57.07870 12.70271 63.76753 1.000 40.31468 182 LEU C O 1
ATOM 5259 N N . ALA C 1 183 ? 58.06299 14.60161 63.07738 1.000 41.89235 183 ALA C N 1
ATOM 5260 C CA . ALA C 1 183 ? 57.21244 15.41635 63.93992 1.000 40.88352 183 ALA C CA 1
ATOM 5261 C C . ALA C 1 183 ? 55.73945 15.32266 63.55221 1.000 45.73668 183 ALA C C 1
ATOM 5262 O O . ALA C 1 183 ? 54.87091 15.39741 64.42407 1.000 50.33498 183 ALA C O 1
ATOM 5264 N N . ASN C 1 184 ? 55.42585 15.16948 62.26753 1.000 47.12873 184 ASN C N 1
ATOM 5265 C CA . ASN C 1 184 ? 54.01608 15.04950 61.89504 1.000 51.32769 184 ASN C CA 1
ATOM 5266 C C . ASN C 1 184 ? 53.46230 13.65880 62.18909 1.000 46.70500 184 ASN C C 1
ATOM 5267 O O . ASN C 1 184 ? 52.25653 13.51059 62.39948 1.000 54.10524 184 ASN C O 1
ATOM 5272 N N . THR C 1 185 ? 54.31813 12.63645 62.18173 1.000 48.08763 185 THR C N 1
ATOM 5273 C CA . THR C 1 185 ? 53.90391 11.30421 62.61021 1.000 51.85705 185 THR C CA 1
ATOM 5274 C C . THR C 1 185 ? 53.53657 11.28749 64.09254 1.000 49.13168 185 THR C C 1
ATOM 5275 O O . THR C 1 185 ? 52.59651 10.59702 64.50101 1.000 50.11771 185 THR C O 1
ATOM 5279 N N . GLY C 1 186 ? 54.26796 12.03584 64.91262 1.000 48.00981 186 GLY C N 1
ATOM 5280 C CA . GLY C 1 186 ? 53.96967 12.09679 66.32937 1.000 47.42363 186 GLY C CA 1
ATOM 5281 C C . GLY C 1 186 ? 55.19741 12.07501 67.21371 1.000 41.67429 186 GLY C C 1
ATOM 5282 O O . GLY C 1 186 ? 55.08558 12.24599 68.42644 1.000 40.02495 186 GLY C O 1
ATOM 5283 N N . TYR C 1 187 ? 56.37624 11.87318 66.63112 1.000 39.69296 187 TYR C N 1
ATOM 5284 C CA . TYR C 1 187 ? 57.59256 11.86792 67.43027 1.000 37.02983 187 TYR C CA 1
ATOM 5285 C C . TYR C 1 187 ? 57.86213 13.26367 67.97367 1.000 39.63728 187 TYR C C 1
ATOM 5286 O O . TYR C 1 187 ? 57.52051 14.27419 67.35374 1.000 50.49479 187 TYR C O 1
ATOM 5295 N N . GLY C 1 188 ? 58.47350 13.31307 69.14784 1.000 37.12889 188 GLY C N 1
ATOM 5296 C CA . GLY C 1 188 ? 58.87378 14.57631 69.72562 1.000 35.80948 188 GLY C CA 1
ATOM 5297 C C . GLY C 1 188 ? 60.37608 14.60704 69.87775 1.000 39.93255 188 GLY C C 1
ATOM 5298 O O . GLY C 1 188 ? 60.89841 14.23491 70.93042 1.000 44.66237 188 GLY C O 1
ATOM 5299 N N . TYR C 1 189 ? 61.07944 15.02701 68.82730 1.000 34.62454 189 TYR C N 1
ATOM 5300 C CA . TYR C 1 189 ? 62.53846 15.11885 68.81591 1.000 35.11323 189 TYR C CA 1
ATOM 5301 C C . TYR C 1 189 ? 62.92697 16.59444 68.82107 1.000 35.62311 189 TYR C C 1
ATOM 5302 O O . TYR C 1 189 ? 62.88822 17.25132 67.78145 1.000 40.93715 189 TYR C O 1
ATOM 5311 N N . GLY C 1 190 ? 63.31050 17.11613 69.98526 1.000 30.27003 190 GLY C N 1
ATOM 5312 C CA . GLY C 1 190 ? 63.81156 18.47202 70.07293 1.000 28.51653 190 GLY C CA 1
ATOM 5313 C C . GLY C 1 190 ? 65.20722 18.60598 69.48455 1.000 31.06905 190 GLY C C 1
ATOM 5314 O O . GLY C 1 190 ? 65.74410 17.66616 68.88706 1.000 31.53588 190 GLY C O 1
ATOM 5315 N N . PRO C 1 191 ? 65.82221 19.78649 69.63255 1.000 33.05125 191 PRO C N 1
ATOM 5316 C CA . PRO C 1 191 ? 67.13371 19.99774 68.99043 1.000 36.23607 191 PRO C CA 1
ATOM 5317 C C . PRO C 1 191 ? 68.18980 18.96485 69.36428 1.000 34.94460 191 PRO C C 1
ATOM 5318 O O . PRO C 1 191 ? 68.86026 18.41450 68.47314 1.000 27.73783 191 PRO C O 1
ATOM 5322 N N . ALA C 1 192 ? 68.34158 18.66001 70.65312 1.000 23.59274 192 ALA C N 1
ATOM 5323 C CA . ALA C 1 192 ? 69.41638 17.76573 71.04860 1.000 26.16918 192 ALA C CA 1
ATOM 5324 C C . ALA C 1 192 ? 69.27586 16.37285 70.43896 1.000 26.80540 192 ALA C C 1
ATOM 5325 O O . ALA C 1 192 ? 70.27257 15.65559 70.33380 1.000 26.71781 192 ALA C O 1
ATOM 5327 N N . PHE C 1 193 ? 68.07726 15.96519 70.02878 1.000 30.16734 193 PHE C N 1
ATOM 5328 C CA . PHE C 1 193 ? 67.88673 14.63405 69.46612 1.000 29.25266 193 PHE C CA 1
ATOM 5329 C C . PHE C 1 193 ? 67.78859 14.63893 67.93945 1.000 26.24930 193 PHE C C 1
ATOM 5330 O O . PHE C 1 193 ? 67.44272 13.61108 67.33487 1.000 23.52602 193 PHE C O 1
ATOM 5338 N N . GLN C 1 194 ? 68.09102 15.75490 67.29433 1.000 28.80639 194 GLN C N 1
ATOM 5339 C CA . GLN C 1 194 ? 68.06496 15.77215 65.83088 1.000 29.77294 194 GLN C CA 1
ATOM 5340 C C . GLN C 1 194 ? 69.45644 15.56548 65.26230 1.000 24.90146 194 GLN C C 1
ATOM 5341 O O . GLN C 1 194 ? 69.91542 16.33329 64.43082 1.000 23.83368 194 GLN C O 1
ATOM 5347 N N . GLY C 1 195 ? 70.14979 14.51551 65.71026 1.000 28.16491 195 GLY C N 1
ATOM 5348 C CA . GLY C 1 195 ? 71.55786 14.37383 65.36886 1.000 26.87338 195 GLY C CA 1
ATOM 5349 C C . GLY C 1 195 ? 71.85258 13.76407 64.01431 1.000 30.75639 195 GLY C C 1
ATOM 5350 O O . GLY C 1 195 ? 73.00390 13.81652 63.55947 1.000 26.62858 195 GLY C O 1
ATOM 5351 N N . LEU C 1 196 ? 70.86166 13.17778 63.35508 1.000 17.93584 196 LEU C N 1
ATOM 5352 C CA . LEU C 1 196 ? 71.11150 12.58847 62.04408 1.000 25.15794 196 LEU C CA 1
ATOM 5353 C C . LEU C 1 196 ? 71.34099 13.69521 61.02075 1.000 32.76880 196 LEU C C 1
ATOM 5354 O O . LEU C 1 196 ? 70.48365 14.56397 60.80891 1.000 35.61565 196 LEU C O 1
ATOM 5359 N N . LYS C 1 197 ? 72.51454 13.67721 60.40218 1.000 32.37277 197 LYS C N 1
ATOM 5360 C CA . LYS C 1 197 ? 72.91194 14.70788 59.45555 1.000 23.57922 197 LYS C CA 1
ATOM 5361 C C . LYS C 1 197 ? 72.96821 14.23222 58.01364 1.000 29.99279 197 LYS C C 1
ATOM 5362 O O . LYS C 1 197 ? 72.54298 14.97042 57.11640 1.000 31.59288 197 LYS C O 1
ATOM 5368 N N . ARG C 1 198 ? 73.48113 13.02417 57.75532 1.000 32.11765 198 ARG C N 1
ATOM 5369 C CA . ARG C 1 198 ? 73.62787 12.52589 56.38872 1.000 36.52264 198 ARG C CA 1
ATOM 5370 C C . ARG C 1 198 ? 73.39395 11.03205 56.39505 1.000 30.33728 198 ARG C C 1
ATOM 5371 O O . ARG C 1 198 ? 73.58348 10.37000 57.41083 1.000 31.20503 198 ARG C O 1
ATOM 5379 N N . ALA C 1 199 ? 72.99948 10.50253 55.24543 1.000 29.33294 199 ALA C N 1
ATOM 5380 C CA . ALA C 1 199 ? 72.64025 9.09820 55.19923 1.000 29.38948 199 ALA C CA 1
ATOM 5381 C C . ALA C 1 199 ? 72.69232 8.60640 53.76481 1.000 37.82570 199 ALA C C 1
ATOM 5382 O O . ALA C 1 199 ? 72.46395 9.37214 52.82356 1.000 37.30762 199 ALA C O 1
ATOM 5384 N N . TRP C 1 200 ? 72.98742 7.31110 53.62899 1.000 37.48433 200 TRP C N 1
ATOM 5385 C CA . TRP C 1 200 ? 73.11351 6.60831 52.36200 1.000 34.02160 200 TRP C CA 1
ATOM 5386 C C . TRP C 1 200 ? 72.50401 5.22469 52.51419 1.000 35.21215 200 TRP C C 1
ATOM 5387 O O . TRP C 1 200 ? 72.46906 4.66813 53.61614 1.000 36.05933 200 TRP C O 1
ATOM 5398 N N . ILE C 1 201 ? 72.05930 4.64157 51.39763 1.000 29.06200 201 ILE C N 1
ATOM 5399 C CA . ILE C 1 201 ? 71.54179 3.28136 51.43878 1.000 30.00119 201 ILE C CA 1
ATOM 5400 C C . ILE C 1 201 ? 72.18230 2.41589 50.37063 1.000 35.32097 201 ILE C C 1
ATOM 5401 O O . ILE C 1 201 ? 72.54277 2.87808 49.28290 1.000 41.64656 201 ILE C O 1
ATOM 5406 N N . ARG C 1 202 ? 72.30852 1.13287 50.69674 1.000 35.72481 202 ARG C N 1
ATOM 5407 C CA . ARG C 1 202 ? 72.76985 0.11965 49.75738 1.000 38.59269 202 ARG C CA 1
ATOM 5408 C C . ARG C 1 202 ? 71.99279 -1.14619 50.08705 1.000 38.67596 202 ARG C C 1
ATOM 5409 O O . ARG C 1 202 ? 72.15989 -1.69618 51.18221 1.000 38.34410 202 ARG C O 1
ATOM 5417 N N . GLY C 1 203 ? 71.13651 -1.58863 49.16643 1.000 39.72315 203 GLY C N 1
ATOM 5418 C CA . GLY C 1 203 ? 70.27169 -2.72680 49.45842 1.000 41.09765 203 GLY C CA 1
ATOM 5419 C C . GLY C 1 203 ? 69.40533 -2.45137 50.67578 1.000 41.38783 203 GLY C C 1
ATOM 5420 O O . GLY C 1 203 ? 68.75501 -1.40385 50.78695 1.000 43.55414 203 GLY C O 1
ATOM 5421 N N . ASN C 1 204 ? 69.39586 -3.38596 51.62226 1.000 41.45874 204 ASN C N 1
ATOM 5422 C CA . ASN C 1 204 ? 68.65970 -3.16356 52.85810 1.000 43.47926 204 ASN C CA 1
ATOM 5423 C C . ASN C 1 204 ? 69.52547 -2.55275 53.95612 1.000 39.43356 204 ASN C C 1
ATOM 5424 O O . ASN C 1 204 ? 69.09019 -2.48734 55.11249 1.000 42.79140 204 ASN C O 1
ATOM 5429 N N . GLU C 1 205 ? 70.71781 -2.06408 53.62092 1.000 38.48616 205 GLU C N 1
ATOM 5430 C CA . GLU C 1 205 ? 71.59473 -1.43045 54.59831 1.000 37.13759 205 GLU C CA 1
ATOM 5431 C C . GLU C 1 205 ? 71.42113 0.08664 54.57821 1.000 36.03167 205 GLU C C 1
ATOM 5432 O O . GLU C 1 205 ? 71.05225 0.67568 53.55401 1.000 39.26845 205 GLU C O 1
ATOM 5438 N N . VAL C 1 206 ? 71.68627 0.71992 55.72304 1.000 27.49182 206 VAL C N 1
ATOM 5439 C CA . VAL C 1 206 ? 71.63856 2.17665 55.84901 1.000 30.37371 206 VAL C CA 1
ATOM 5440 C C . VAL C 1 206 ? 72.89921 2.67131 56.53899 1.000 30.55830 206 VAL C C 1
ATOM 5441 O O . VAL C 1 206 ? 73.33102 2.10218 57.54714 1.000 28.43894 206 VAL C O 1
ATOM 5445 N N . PHE C 1 207 ? 73.47376 3.74375 56.01375 1.000 30.57262 207 PHE C N 1
ATOM 5446 C CA . PHE C 1 207 ? 74.68995 4.31904 56.55636 1.000 30.51728 207 PHE C CA 1
ATOM 5447 C C . PHE C 1 207 ? 74.42350 5.77112 56.88369 1.000 28.84653 207 PHE C C 1
ATOM 5448 O O . PHE C 1 207 ? 73.77159 6.46677 56.10417 1.000 33.58105 207 PHE C O 1
ATOM 5456 N N . ALA C 1 208 ? 74.94962 6.23490 58.01598 1.000 28.71126 208 ALA C N 1
ATOM 5457 C CA . ALA C 1 208 ? 74.55138 7.53780 58.51696 1.000 24.78273 208 ALA C CA 1
ATOM 5458 C C . ALA C 1 208 ? 75.67572 8.18202 59.30324 1.000 24.98689 208 ALA C C 1
ATOM 5459 O O . ALA C 1 208 ? 76.56089 7.50954 59.84434 1.000 30.63498 208 ALA C O 1
ATOM 5461 N N . GLU C 1 209 ? 75.63909 9.51104 59.34123 1.000 26.61144 209 GLU C N 1
ATOM 5462 C CA . GLU C 1 209 ? 76.54647 10.31351 60.15435 1.000 27.36884 209 GLU C CA 1
ATOM 5463 C C . GLU C 1 209 ? 75.69510 11.09720 61.13942 1.000 28.81975 209 GLU C C 1
ATOM 5464 O O . GLU C 1 209 ? 74.71475 11.73722 60.74368 1.000 30.35539 209 GLU C O 1
ATOM 5470 N N . VAL C 1 210 ? 76.03734 10.99941 62.41992 1.000 27.56874 210 VAL C N 1
ATOM 5471 C CA . VAL C 1 210 ? 75.21833 11.50316 63.51281 1.000 32.73616 210 VAL C CA 1
ATOM 5472 C C . VAL C 1 210 ? 76.10152 12.35474 64.41455 1.000 29.46094 210 VAL C C 1
ATOM 5473 O O . VAL C 1 210 ? 77.18593 11.91717 64.81770 1.000 31.62761 210 VAL C O 1
ATOM 5477 N N . GLU C 1 211 ? 75.64382 13.56753 64.73576 1.000 32.65053 211 GLU C N 1
ATOM 5478 C CA . GLU C 1 211 ? 76.47262 14.52572 65.46155 1.000 32.68278 211 GLU C CA 1
ATOM 5479 C C . GLU C 1 211 ? 75.68328 15.20313 66.57317 1.000 34.88055 211 GLU C C 1
ATOM 5480 O O . GLU C 1 211 ? 74.56065 15.65724 66.34812 1.000 30.66624 211 GLU C O 1
ATOM 5486 N N . LEU C 1 212 ? 76.28126 15.30579 67.75879 1.000 31.78695 212 LEU C N 1
ATOM 5487 C CA . LEU C 1 212 ? 75.63962 16.01643 68.86079 1.000 28.45393 212 LEU C CA 1
ATOM 5488 C C . LEU C 1 212 ? 75.68747 17.52559 68.64181 1.000 32.99551 212 LEU C C 1
ATOM 5489 O O . LEU C 1 212 ? 76.66025 18.05725 68.10417 1.000 25.93826 212 LEU C O 1
ATOM 5494 N N . ASP C 1 213 ? 74.62947 18.21570 69.08226 1.000 32.44946 213 ASP C N 1
ATOM 5495 C CA . ASP C 1 213 ? 74.66200 19.66125 69.26648 1.000 32.78126 213 ASP C CA 1
ATOM 5496 C C . ASP C 1 213 ? 75.84127 20.03711 70.15598 1.000 26.90257 213 ASP C C 1
ATOM 5497 O O . ASP C 1 213 ? 76.29238 19.21150 70.95409 1.000 29.14200 213 ASP C O 1
ATOM 5502 N N . GLU C 1 214 ? 76.31563 21.28652 70.06077 1.000 29.25569 214 GLU C N 1
ATOM 5503 C CA . GLU C 1 214 ? 77.44747 21.73712 70.87248 1.000 31.65632 214 GLU C CA 1
ATOM 5504 C C . GLU C 1 214 ? 77.21050 21.52102 72.37130 1.000 31.01106 214 GLU C C 1
ATOM 5505 O O . GLU C 1 214 ? 78.10889 21.07186 73.09149 1.000 29.79750 214 GLU C O 1
ATOM 5511 N N . ARG C 1 215 ? 75.99763 21.81626 72.84954 1.000 30.32991 215 ARG C N 1
ATOM 5512 C CA . ARG C 1 215 ? 75.69324 21.68804 74.27103 1.000 32.50908 215 ARG C CA 1
ATOM 5513 C C . ARG C 1 215 ? 75.88813 20.25802 74.76194 1.000 31.13233 215 ARG C C 1
ATOM 5514 O O . ARG C 1 215 ? 76.49276 20.02928 75.81940 1.000 29.53460 215 ARG C O 1
ATOM 5522 N N . GLU C 1 216 ? 75.37702 19.27602 74.01387 1.000 27.30560 216 GLU C N 1
ATOM 5523 C CA . GLU C 1 216 ? 75.57129 17.89268 74.42964 1.000 28.20265 216 GLU C CA 1
ATOM 5524 C C . GLU C 1 216 ? 76.98736 17.40715 74.14804 1.000 30.58872 216 GLU C C 1
ATOM 5525 O O . GLU C 1 216 ? 77.51816 16.58280 74.91255 1.000 25.78758 216 GLU C O 1
ATOM 5531 N N . ALA C 1 217 ? 77.61234 17.91252 73.07546 1.000 25.81318 217 ALA C N 1
ATOM 5532 C CA . ALA C 1 217 ? 78.99018 17.52675 72.76946 1.000 25.23805 217 ALA C CA 1
ATOM 5533 C C . ALA C 1 217 ? 79.93778 17.87840 73.91560 1.000 34.23860 217 ALA C C 1
ATOM 5534 O O . ALA C 1 217 ? 80.87598 17.12906 74.20100 1.000 41.03833 217 ALA C O 1
ATOM 5536 N N . ALA C 1 218 ? 79.71954 19.01742 74.58062 1.000 31.19356 218 ALA C N 1
ATOM 5537 C CA . ALA C 1 218 ? 80.58697 19.38405 75.69524 1.000 36.58667 218 ALA C CA 1
ATOM 5538 C C . ALA C 1 218 ? 80.48334 18.40993 76.86413 1.000 37.37406 218 ALA C C 1
ATOM 5539 O O . ALA C 1 218 ? 81.41655 18.31903 77.66373 1.000 38.66361 218 ALA C O 1
ATOM 5541 N N . GLU C 1 219 ? 79.38563 17.67734 76.98550 1.000 39.45804 219 GLU C N 1
ATOM 5542 C CA . GLU C 1 219 ? 79.21964 16.73705 78.08511 1.000 39.27485 219 GLU C CA 1
ATOM 5543 C C . GLU C 1 219 ? 79.42907 15.28990 77.66671 1.000 38.07786 219 GLU C C 1
ATOM 5544 O O . GLU C 1 219 ? 79.48274 14.41216 78.53376 1.000 35.19394 219 GLU C O 1
ATOM 5550 N N . ALA C 1 220 ? 79.59409 15.03533 76.36734 1.000 33.32262 220 ALA C N 1
ATOM 5551 C CA . ALA C 1 220 ? 79.64139 13.67249 75.85008 1.000 28.43745 220 ALA C CA 1
ATOM 5552 C C . ALA C 1 220 ? 80.77416 12.84285 76.44189 1.000 28.77636 220 ALA C C 1
ATOM 5553 O O . ALA C 1 220 ? 80.65733 11.61379 76.51462 1.000 28.32057 220 ALA C O 1
ATOM 5555 N N . GLY C 1 221 ? 81.88872 13.47244 76.81850 1.000 23.69042 221 GLY C N 1
ATOM 5556 C CA . GLY C 1 221 ? 83.02512 12.70972 77.30982 1.000 29.82272 221 GLY C CA 1
ATOM 5557 C C . GLY C 1 221 ? 82.73314 11.93887 78.58733 1.000 33.51960 221 GLY C C 1
ATOM 5558 O O . GLY C 1 221 ? 83.35897 10.90832 78.85353 1.000 33.36765 221 GLY C O 1
ATOM 5559 N N . GLY C 1 222 ? 81.76870 12.40866 79.38065 1.000 29.69102 222 GLY C N 1
ATOM 5560 C CA . GLY C 1 222 ? 81.45424 11.77899 80.65016 1.000 27.00222 222 GLY C CA 1
ATOM 5561 C C . GLY C 1 222 ? 80.53039 10.58445 80.55729 1.000 25.03047 222 GLY C C 1
ATOM 5562 O O . GLY C 1 222 ? 80.49460 9.78679 81.50028 1.000 24.79131 222 GLY C O 1
ATOM 5563 N N . TYR C 1 223 ? 79.78539 10.44352 79.45038 1.000 24.87248 223 TYR C N 1
ATOM 5564 C CA . TYR C 1 223 ? 78.89891 9.30952 79.19628 1.000 21.88161 223 TYR C CA 1
ATOM 5565 C C . TYR C 1 223 ? 79.64618 8.14640 78.53617 1.000 26.75878 223 TYR C C 1
ATOM 5566 O O . TYR C 1 223 ? 80.69374 8.31754 77.90872 1.000 25.57435 223 TYR C O 1
ATOM 5575 N N . GLY C 1 224 ? 79.08181 6.94639 78.67612 1.000 27.13445 224 GLY C N 1
ATOM 5576 C CA . GLY C 1 224 ? 79.55068 5.83771 77.86188 1.000 27.10443 224 GLY C CA 1
ATOM 5577 C C . GLY C 1 224 ? 79.27645 6.08902 76.39375 1.000 30.22674 224 GLY C C 1
ATOM 5578 O O . GLY C 1 224 ? 80.17795 6.03539 75.55237 1.000 32.32181 224 GLY C O 1
ATOM 5579 N N . ILE C 1 225 ? 78.02532 6.38233 76.07529 1.000 23.34217 225 ILE C N 1
ATOM 5580 C CA . ILE C 1 225 ? 77.65572 7.06208 74.84229 1.000 22.58470 225 ILE C CA 1
ATOM 5581 C C . ILE C 1 225 ? 76.43730 7.91091 75.17965 1.000 20.91978 225 ILE C C 1
ATOM 5582 O O . ILE C 1 225 ? 75.49790 7.41983 75.80750 1.000 25.34602 225 ILE C O 1
ATOM 5587 N N . HIS C 1 226 ? 76.48674 9.20442 74.83850 1.000 24.20349 226 HIS C N 1
ATOM 5588 C CA . HIS C 1 226 ? 75.39346 10.11582 75.15291 1.000 24.01641 226 HIS C CA 1
ATOM 5589 C C . HIS C 1 226 ? 74.05574 9.53938 74.68418 1.000 25.45820 226 HIS C C 1
ATOM 5590 O O . HIS C 1 226 ? 73.90565 9.22026 73.49539 1.000 23.84737 226 HIS C O 1
ATOM 5597 N N . PRO C 1 227 ? 73.06694 9.40671 75.56922 1.000 18.18161 227 PRO C N 1
ATOM 5598 C CA . PRO C 1 227 ? 71.75549 8.90870 75.12252 1.000 24.08031 227 PRO C CA 1
ATOM 5599 C C . PRO C 1 227 ? 71.19617 9.61525 73.88828 1.000 22.25397 227 PRO C C 1
ATOM 5600 O O . PRO C 1 227 ? 70.56320 8.96690 73.05332 1.000 21.65944 227 PRO C O 1
ATOM 5604 N N . ALA C 1 228 ? 71.42578 10.92074 73.73255 1.000 21.46406 228 ALA C N 1
ATOM 5605 C CA . ALA C 1 228 ? 70.91704 11.60917 72.55527 1.000 21.10213 228 ALA C CA 1
ATOM 5606 C C . ALA C 1 228 ? 71.68173 11.21644 71.30366 1.000 24.23650 228 ALA C C 1
ATOM 5607 O O . ALA C 1 228 ? 71.16008 11.35448 70.19412 1.000 20.18218 228 ALA C O 1
ATOM 5609 N N . LEU C 1 229 ? 72.93197 10.78720 71.45534 1.000 24.48231 229 LEU C N 1
ATOM 5610 C CA . LEU C 1 229 ? 73.71231 10.34629 70.30467 1.000 20.91306 229 LEU C CA 1
ATOM 5611 C C . LEU C 1 229 ? 73.29981 8.94601 69.87769 1.000 21.67060 229 LEU C C 1
ATOM 5612 O O . LEU C 1 229 ? 73.01859 8.70868 68.70103 1.000 22.30861 229 LEU C O 1
ATOM 5617 N N . LEU C 1 230 ? 73.25542 8.00186 70.82073 1.000 24.45768 230 LEU C N 1
ATOM 5618 C CA . LEU C 1 230 ? 72.81552 6.65334 70.46593 1.000 24.49208 230 LEU C CA 1
ATOM 5619 C C . LEU C 1 230 ? 71.41151 6.67003 69.88574 1.000 25.60438 230 LEU C C 1
ATOM 5620 O O . LEU C 1 230 ? 71.10279 5.88741 68.98246 1.000 30.82672 230 LEU C O 1
ATOM 5625 N N . ASP C 1 231 ? 70.53576 7.54178 70.39690 1.000 20.82642 231 ASP C N 1
ATOM 5626 C CA . ASP C 1 231 ? 69.16852 7.52282 69.89546 1.000 20.59845 231 ASP C CA 1
ATOM 5627 C C . ASP C 1 231 ? 69.11102 8.01384 68.45739 1.000 17.50945 231 ASP C C 1
ATOM 5628 O O . ASP C 1 231 ? 68.46085 7.39660 67.60363 1.000 17.96803 231 ASP C O 1
ATOM 5633 N N . ALA C 1 232 ? 69.76261 9.14218 68.17518 1.000 21.80673 232 ALA C N 1
ATOM 5634 C CA . ALA C 1 232 ? 69.78885 9.61813 66.80124 1.000 22.66215 232 ALA C CA 1
ATOM 5635 C C . ALA C 1 232 ? 70.45137 8.60788 65.87474 1.000 17.72070 232 ALA C C 1
ATOM 5636 O O . ALA C 1 232 ? 70.16119 8.59699 64.67122 1.000 18.63231 232 ALA C O 1
ATOM 5638 N N . ALA C 1 233 ? 71.33677 7.75210 66.39701 1.000 22.06195 233 ALA C N 1
ATOM 5639 C CA . ALA C 1 233 ? 71.90002 6.70819 65.54421 1.000 22.72457 233 ALA C CA 1
ATOM 5640 C C . ALA C 1 233 ? 70.81225 5.76784 65.07207 1.000 25.22050 233 ALA C C 1
ATOM 5641 O O . ALA C 1 233 ? 70.90592 5.22127 63.97175 1.000 31.46263 233 ALA C O 1
ATOM 5643 N N . LEU C 1 234 ? 69.75603 5.59680 65.88049 1.000 20.83066 234 LEU C N 1
ATOM 5644 C CA . LEU C 1 234 ? 68.64757 4.73052 65.49602 1.000 28.24475 234 LEU C CA 1
ATOM 5645 C C . LEU C 1 234 ? 67.77900 5.35986 64.41819 1.000 31.55415 234 LEU C C 1
ATOM 5646 O O . LEU C 1 234 ? 67.00457 4.65050 63.76856 1.000 28.91891 234 LEU C O 1
ATOM 5651 N N . HIS C 1 235 ? 67.90909 6.66771 64.18796 1.000 29.86136 235 HIS C N 1
ATOM 5652 C CA . HIS C 1 235 ? 66.95229 7.34616 63.32200 1.000 34.04780 235 HIS C CA 1
ATOM 5653 C C . HIS C 1 235 ? 67.15639 7.00543 61.85284 1.000 31.75675 235 HIS C C 1
ATOM 5654 O O . HIS C 1 235 ? 66.21103 7.11809 61.06501 1.000 30.09206 235 HIS C O 1
ATOM 5661 N N . ALA C 1 236 ? 68.37096 6.60946 61.46517 1.000 30.03495 236 ALA C N 1
ATOM 5662 C CA . ALA C 1 236 ? 68.65414 6.35218 60.05524 1.000 34.26133 236 ALA C CA 1
ATOM 5663 C C . ALA C 1 236 ? 67.75905 5.25198 59.50771 1.000 35.17439 236 ALA C C 1
ATOM 5664 O O . ALA C 1 236 ? 67.29210 5.32190 58.35731 1.000 28.19739 236 ALA C O 1
ATOM 5666 N N . THR C 1 237 ? 67.50920 4.22619 60.32777 1.000 34.72454 237 THR C N 1
ATOM 5667 C CA . THR C 1 237 ? 66.55579 3.17994 59.97998 1.000 34.44864 237 THR C CA 1
ATOM 5668 C C . THR C 1 237 ? 65.20014 3.77168 59.60770 1.000 29.28894 237 THR C C 1
ATOM 5669 O O . THR C 1 237 ? 64.57684 3.34787 58.63241 1.000 29.23453 237 THR C O 1
ATOM 5673 N N . GLY C 1 238 ? 64.73025 4.76509 60.36271 1.000 33.17845 238 GLY C N 1
ATOM 5674 C CA . GLY C 1 238 ? 63.45341 5.36778 60.03614 1.000 31.82236 238 GLY C CA 1
ATOM 5675 C C . GLY C 1 238 ? 63.39758 5.94625 58.63546 1.000 39.16862 238 GLY C C 1
ATOM 5676 O O . GLY C 1 238 ? 62.32033 6.02166 58.03883 1.000 41.30443 238 GLY C O 1
ATOM 5677 N N . LEU C 1 239 ? 64.55022 6.35918 58.08960 1.000 44.10385 239 LEU C N 1
ATOM 5678 C CA . LEU C 1 239 ? 64.56819 6.94793 56.75090 1.000 49.33216 239 LEU C CA 1
ATOM 5679 C C . LEU C 1 239 ? 64.17328 5.94543 55.67700 1.000 47.40997 239 LEU C C 1
ATOM 5680 O O . LEU C 1 239 ? 63.57435 6.32577 54.66383 1.000 56.09574 239 LEU C O 1
ATOM 5685 N N . ILE C 1 240 ? 64.49279 4.66123 55.86310 1.000 49.72008 240 ILE C N 1
ATOM 5686 C CA . ILE C 1 240 ? 64.12083 3.68421 54.83890 1.000 56.76213 240 ILE C CA 1
ATOM 5687 C C . ILE C 1 240 ? 62.75055 3.09961 55.13849 1.000 57.55474 240 ILE C C 1
ATOM 5688 O O . ILE C 1 240 ? 61.85047 3.19920 54.30713 1.000 66.06460 240 ILE C O 1
ATOM 5693 N N . GLU C 1 241 ? 62.56681 2.50928 56.32030 1.000 52.92719 241 GLU C N 1
ATOM 5694 C CA . GLU C 1 241 ? 61.40841 1.64548 56.52082 1.000 59.54540 241 GLU C CA 1
ATOM 5695 C C . GLU C 1 241 ? 60.11196 2.43854 56.44491 1.000 63.96915 241 GLU C C 1
ATOM 5696 O O . GLU C 1 241 ? 59.15655 2.02901 55.77056 1.000 64.46680 241 GLU C O 1
ATOM 5702 N N . GLN C 1 242 ? 60.06609 3.57773 57.13333 1.000 68.22952 242 GLN C N 1
ATOM 5703 C CA . GLN C 1 242 ? 59.02306 4.58696 56.94409 1.000 70.68585 242 GLN C CA 1
ATOM 5704 C C . GLN C 1 242 ? 57.62053 3.99090 56.99629 1.000 68.90681 242 GLN C C 1
ATOM 5705 O O . GLN C 1 242 ? 56.74478 4.34681 56.20291 1.000 69.72949 242 GLN C O 1
ATOM 5711 N N . ALA C 1 243 ? 57.41200 3.05461 57.92192 1.000 68.74904 243 ALA C N 1
ATOM 5712 C CA . ALA C 1 243 ? 56.05430 2.65282 58.25283 1.000 63.21906 243 ALA C CA 1
ATOM 5713 C C . ALA C 1 243 ? 55.33955 3.83273 58.90501 1.000 56.49098 243 ALA C C 1
ATOM 5714 O O . ALA C 1 243 ? 55.94456 4.86904 59.20817 1.000 50.81515 243 ALA C O 1
ATOM 5716 N N . GLU C 1 244 ? 54.03324 3.69933 59.09362 1.000 55.62867 244 GLU C N 1
ATOM 5717 C CA . GLU C 1 244 ? 53.36017 4.76990 59.79937 1.000 53.32364 244 GLU C CA 1
ATOM 5718 C C . GLU C 1 244 ? 53.35853 4.47123 61.29124 1.000 51.75998 244 GLU C C 1
ATOM 5719 O O . GLU C 1 244 ? 53.82186 3.42576 61.75144 1.000 37.99111 244 GLU C O 1
ATOM 5725 N N . GLY C 1 245 ? 52.84578 5.41344 62.05950 1.000 55.29588 245 GLY C N 1
ATOM 5726 C CA . GLY C 1 245 ? 52.70953 5.20577 63.47464 1.000 50.02058 245 GLY C CA 1
ATOM 5727 C C . GLY C 1 245 ? 54.02847 5.36108 64.19904 1.000 42.25572 245 GLY C C 1
ATOM 5728 O O . GLY C 1 245 ? 55.11355 5.24351 63.63262 1.000 42.84834 245 GLY C O 1
ATOM 5729 N N . VAL C 1 246 ? 53.91125 5.64399 65.47634 1.000 38.19148 246 VAL C N 1
ATOM 5730 C CA . VAL C 1 246 ? 55.05363 5.86313 66.34242 1.000 38.60319 246 VAL C CA 1
ATOM 5731 C C . VAL C 1 246 ? 55.47995 4.52722 66.94130 1.000 36.71607 246 VAL C C 1
ATOM 5732 O O . VAL C 1 246 ? 54.65094 3.76566 67.45268 1.000 40.94394 246 VAL C O 1
ATOM 5736 N N . ALA C 1 247 ? 56.77113 4.24130 66.87110 1.000 31.10055 247 ALA C N 1
ATOM 5737 C CA . ALA C 1 247 ? 57.35445 3.04840 67.46348 1.000 29.57151 247 ALA C CA 1
ATOM 5738 C C . ALA C 1 247 ? 58.63392 3.44843 68.17211 1.000 32.92056 247 ALA C C 1
ATOM 5739 O O . ALA C 1 247 ? 59.42175 4.22909 67.63177 1.000 37.55093 247 ALA C O 1
ATOM 5741 N N . LEU C 1 248 ? 58.82990 2.91920 69.37629 1.000 24.27462 248 LEU C N 1
ATOM 5742 C CA . LEU C 1 248 ? 59.97320 3.22632 70.20864 1.000 28.98615 248 LEU C CA 1
ATOM 5743 C C . LEU C 1 248 ? 60.76062 1.96282 70.52811 1.000 29.09116 248 LEU C C 1
ATOM 5744 O O . LEU C 1 248 ? 60.21750 0.85141 70.47667 1.000 27.56969 248 LEU C O 1
ATOM 5749 N N . PRO C 1 249 ? 62.04287 2.10144 70.86857 1.000 32.93706 249 PRO C N 1
ATOM 5750 C CA . PRO C 1 249 ? 62.85858 0.93104 71.21879 1.000 33.15711 249 PRO C CA 1
ATOM 5751 C C . PRO C 1 249 ? 62.28957 0.17232 72.39966 1.000 31.36632 249 PRO C C 1
ATOM 5752 O O . PRO C 1 249 ? 61.66903 0.74138 73.29587 1.000 35.07493 249 PRO C O 1
ATOM 5756 N N . PHE C 1 250 ? 62.49443 -1.13594 72.38688 1.000 27.44358 250 PHE C N 1
ATOM 5757 C CA . PHE C 1 250 ? 61.78472 -1.96830 73.33613 1.000 34.54691 250 PHE C CA 1
ATOM 5758 C C . PHE C 1 250 ? 62.67214 -3.08941 73.87941 1.000 34.24655 250 PHE C C 1
ATOM 5759 O O . PHE C 1 250 ? 62.77535 -3.25941 75.09815 1.000 32.05894 250 PHE C O 1
ATOM 5767 N N . ALA C 1 251 ? 63.31209 -3.85720 72.99991 1.000 24.03405 251 ALA C N 1
ATOM 5768 C CA . ALA C 1 251 ? 64.14290 -4.98870 73.39953 1.000 23.91209 251 ALA C CA 1
ATOM 5769 C C . ALA C 1 251 ? 65.49679 -4.89003 72.70417 1.000 24.75072 251 ALA C C 1
ATOM 5770 O O . ALA C 1 251 ? 65.56286 -4.81401 71.46959 1.000 20.46981 251 ALA C O 1
ATOM 5772 N N . TRP C 1 252 ? 66.56584 -4.88728 73.49433 1.000 25.05682 252 TRP C N 1
ATOM 5773 C CA . TRP C 1 252 ? 67.93668 -4.89016 72.99402 1.000 21.68887 252 TRP C CA 1
ATOM 5774 C C . TRP C 1 252 ? 68.61009 -6.22223 73.29572 1.000 24.15197 252 TRP C C 1
ATOM 5775 O O . TRP C 1 252 ? 68.28095 -6.89470 74.27143 1.000 24.06779 252 TRP C O 1
ATOM 5786 N N . ASN C 1 253 ? 69.56736 -6.59471 72.44858 1.000 28.04176 253 ASN C N 1
ATOM 5787 C CA . ASN C 1 253 ? 70.31150 -7.82942 72.60334 1.000 22.38321 253 ASN C CA 1
ATOM 5788 C C . ASN C 1 253 ? 71.72285 -7.54941 72.13709 1.000 32.26745 253 ASN C C 1
ATOM 5789 O O . ASN C 1 253 ? 71.90903 -6.86686 71.11960 1.000 25.92135 253 ASN C O 1
ATOM 5794 N N . GLY C 1 254 ? 72.70896 -8.05550 72.89135 1.000 22.69821 254 GLY C N 1
ATOM 5795 C CA . GLY C 1 254 ? 74.10658 -7.90271 72.52365 1.000 24.78568 254 GLY C CA 1
ATOM 5796 C C . GLY C 1 254 ? 74.50536 -6.45947 72.28523 1.000 28.64819 254 GLY C C 1
ATOM 5797 O O . GLY C 1 254 ? 74.87409 -6.09601 71.16782 1.000 32.01574 254 GLY C O 1
ATOM 5798 N N . VAL C 1 255 ? 74.40391 -5.61084 73.30267 1.000 27.83995 255 VAL C N 1
ATOM 5799 C CA . VAL C 1 255 ? 74.84370 -4.22022 73.20255 1.000 21.55062 255 VAL C CA 1
ATOM 5800 C C . VAL C 1 255 ? 76.22766 -4.13288 73.83456 1.000 25.79992 255 VAL C C 1
ATOM 5801 O O . VAL C 1 255 ? 76.39488 -4.39770 75.03253 1.000 29.62158 255 VAL C O 1
ATOM 5805 N N . GLU C 1 256 ? 77.23069 -3.78390 73.03924 1.000 23.64961 256 GLU C N 1
ATOM 5806 C CA . GLU C 1 256 ? 78.59233 -3.66357 73.53925 1.000 28.03680 256 GLU C CA 1
ATOM 5807 C C . GLU C 1 256 ? 79.11958 -2.25932 73.26307 1.000 28.39616 256 GLU C C 1
ATOM 5808 O O . GLU C 1 256 ? 79.07807 -1.78271 72.12467 1.000 30.27539 256 GLU C O 1
ATOM 5814 N N . LEU C 1 257 ? 7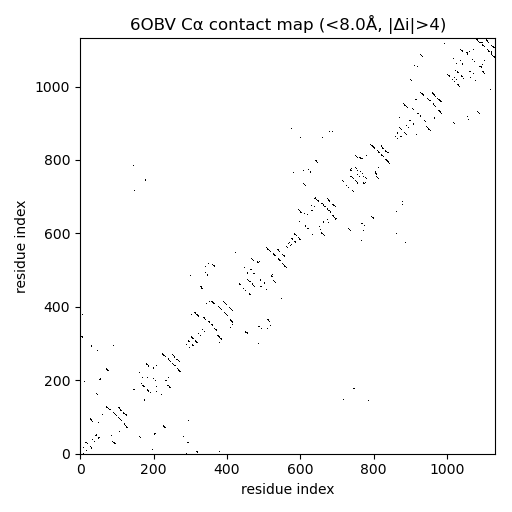9.61208 -1.60307 74.30647 1.000 24.03713 257 LEU C N 1
ATOM 5815 C CA . LEU C 1 257 ? 80.26229 -0.30255 74.19098 1.000 20.97428 257 LEU C CA 1
ATOM 5816 C C . LEU C 1 257 ? 81.76892 -0.52001 74.18101 1.000 27.06102 257 LEU C C 1
ATOM 5817 O O . LEU C 1 257 ? 82.33040 -1.02290 75.15965 1.000 24.91404 257 LEU C O 1
ATOM 5822 N N . LEU C 1 258 ? 82.41496 -0.11101 73.08481 1.000 23.83903 258 LEU C N 1
ATOM 5823 C CA . LEU C 1 258 ? 83.83305 -0.34169 72.82377 1.000 22.82686 258 LEU C CA 1
ATOM 5824 C C . LEU C 1 258 ? 84.70656 0.89838 72.95812 1.000 23.33553 258 LEU C C 1
ATOM 5825 O O . LEU C 1 258 ? 85.92950 0.77078 73.11072 1.000 28.96419 258 LEU C O 1
ATOM 5830 N N . ALA C 1 259 ? 84.12621 2.08675 72.88160 1.000 23.31912 259 ALA C N 1
ATOM 5831 C CA . ALA C 1 259 ? 84.86969 3.32881 73.05443 1.000 27.53017 259 ALA C CA 1
ATOM 5832 C C . ALA C 1 259 ? 83.87617 4.34698 73.58387 1.000 28.56197 259 ALA C C 1
ATOM 5833 O O . ALA C 1 259 ? 82.75699 4.44231 73.07420 1.000 30.68643 259 ALA C O 1
ATOM 5835 N N . SER C 1 260 ? 84.27114 5.08253 74.60502 1.000 30.30281 260 SER C N 1
ATOM 5836 C CA . SER C 1 260 ? 83.36238 5.92664 75.35208 1.000 26.64433 260 SER C CA 1
ATOM 5837 C C . SER C 1 260 ? 83.59269 7.38828 74.99876 1.000 26.72534 260 SER C C 1
ATOM 5838 O O . SER C 1 260 ? 84.67050 7.77477 74.54608 1.000 29.63671 260 SER C O 1
ATOM 5841 N N . GLY C 1 261 ? 82.57656 8.21368 75.23821 1.000 20.61443 261 GLY C N 1
ATOM 5842 C CA . GLY C 1 261 ? 82.73058 9.64726 75.10049 1.000 24.78108 261 GLY C CA 1
ATOM 5843 C C . GLY C 1 261 ? 82.50781 10.22929 73.71531 1.000 26.94785 261 GLY C C 1
ATOM 5844 O O . GLY C 1 261 ? 82.73926 11.43183 73.53100 1.000 27.06676 261 GLY C O 1
ATOM 5845 N N . ALA C 1 262 ? 82.06668 9.42826 72.74658 1.000 28.17088 262 ALA C N 1
ATOM 5846 C CA . ALA C 1 262 ? 81.86670 9.90572 71.38231 1.000 28.89343 262 ALA C CA 1
ATOM 5847 C C . ALA C 1 262 ? 80.85399 11.04183 71.33415 1.000 31.27556 262 ALA C C 1
ATOM 5848 O O . ALA C 1 262 ? 79.89750 11.08354 72.11751 1.000 27.39030 262 ALA C O 1
ATOM 5850 N N . GLN C 1 263 ? 81.07908 11.97515 70.40679 1.000 35.54189 263 GLN C N 1
ATOM 5851 C CA . GLN C 1 263 ? 80.12940 13.03868 70.11546 1.000 33.34520 263 GLN C CA 1
ATOM 5852 C C . GLN C 1 263 ? 79.67298 13.04057 68.67052 1.000 24.43610 263 GLN C C 1
ATOM 5853 O O . GLN C 1 263 ? 78.65751 13.66203 68.36747 1.000 27.36775 263 GLN C O 1
ATOM 5859 N N . ARG C 1 264 ? 80.39300 12.37774 67.77650 1.000 31.14248 264 ARG C N 1
ATOM 5860 C CA . ARG C 1 264 ? 80.00199 12.24244 66.38447 1.000 33.84173 264 ARG C CA 1
ATOM 5861 C C . ARG C 1 264 ? 80.28174 10.79877 66.02611 1.000 34.52741 264 ARG C C 1
ATOM 5862 O O . ARG C 1 264 ? 81.32776 10.27384 66.41519 1.000 32.75189 264 ARG C O 1
ATOM 5870 N N . VAL C 1 265 ? 79.36227 10.15038 65.30426 1.000 31.67179 265 VAL C N 1
ATOM 5871 C CA . VAL C 1 265 ? 79.54218 8.74980 64.94044 1.000 29.09481 265 VAL C CA 1
ATOM 5872 C C . VAL C 1 265 ? 79.06618 8.47784 63.51792 1.000 27.62284 265 VAL C C 1
ATOM 5873 O O . VAL C 1 265 ? 78.28502 9.22897 62.93049 1.000 29.53567 265 VAL C O 1
ATOM 5877 N N . ARG C 1 266 ? 79.56791 7.37730 62.97681 1.000 23.82817 266 ARG C N 1
ATOM 5878 C CA . ARG C 1 266 ? 79.06542 6.75070 61.76695 1.000 24.72586 266 ARG C CA 1
ATOM 5879 C C . ARG C 1 266 ? 78.22695 5.54371 62.17143 1.000 23.35661 266 ARG C C 1
ATOM 5880 O O . ARG C 1 266 ? 78.50185 4.89268 63.18228 1.000 31.11066 266 ARG C O 1
ATOM 5888 N N . VAL C 1 267 ? 77.18857 5.24856 61.41033 1.000 29.69126 267 VAL C N 1
ATOM 5889 C CA . VAL C 1 267 ? 76.30025 4.15458 61.77121 1.000 26.79417 267 VAL C CA 1
ATOM 5890 C C . VAL C 1 267 ? 76.08222 3.26394 60.56204 1.000 22.44594 267 VAL C C 1
ATOM 5891 O O . VAL C 1 267 ? 75.90477 3.75447 59.44108 1.000 24.90988 267 VAL C O 1
ATOM 5895 N N . HIS C 1 268 ? 76.10773 1.95081 60.79797 1.000 22.51845 268 HIS C N 1
ATOM 5896 C CA . HIS C 1 268 ? 75.82733 0.92832 59.79089 1.000 28.56016 268 HIS C CA 1
ATOM 5897 C C . HIS C 1 268 ? 74.70025 0.06409 60.32342 1.000 30.97383 268 HIS C C 1
ATOM 5898 O O . HIS C 1 268 ? 74.93235 -0.80140 61.17390 1.000 32.55345 268 HIS C O 1
ATOM 5905 N N . ALA C 1 269 ? 73.48818 0.28933 59.81847 1.000 28.34697 269 ALA C N 1
ATOM 5906 C CA . ALA C 1 269 ? 72.29699 -0.40578 60.27765 1.000 22.40132 269 ALA C CA 1
ATOM 5907 C C . ALA C 1 269 ? 71.80282 -1.32440 59.17440 1.000 23.29206 269 ALA C C 1
ATOM 5908 O O . ALA C 1 269 ? 71.85818 -0.97204 57.99030 1.000 28.87189 269 ALA C O 1
ATOM 5910 N N . GLN C 1 270 ? 71.33608 -2.50886 59.55864 1.000 24.46866 270 GLN C N 1
ATOM 5911 C CA . GLN C 1 270 ? 70.84156 -3.47578 58.58962 1.000 30.06713 270 GLN C CA 1
ATOM 5912 C C . GLN C 1 270 ? 69.89199 -4.42274 59.29786 1.000 30.76584 270 GLN C C 1
ATOM 5913 O O . GLN C 1 270 ? 70.04977 -4.65429 60.50416 1.000 27.05841 270 GLN C O 1
ATOM 5919 N N . PRO C 1 271 ? 68.90373 -4.97977 58.59168 1.000 36.46405 271 PRO C N 1
ATOM 5920 C CA . PRO C 1 271 ? 67.98374 -5.93242 59.23321 1.000 39.31146 271 PRO C CA 1
ATOM 5921 C C . PRO C 1 271 ? 68.73195 -7.15929 59.72509 1.000 40.73783 271 PRO C C 1
ATOM 5922 O O . PRO C 1 271 ? 69.77824 -7.53166 59.18868 1.000 41.18093 271 PRO C O 1
ATOM 5926 N N . THR C 1 272 ? 68.20999 -7.76948 60.78737 1.000 46.20656 272 THR C N 1
ATOM 5927 C CA . THR C 1 272 ? 68.80025 -8.99476 61.30959 1.000 52.16319 272 THR C CA 1
ATOM 5928 C C . THR C 1 272 ? 67.69032 -9.93171 61.74259 1.000 66.48138 272 THR C C 1
ATOM 5929 O O . THR C 1 272 ? 66.58433 -9.49989 62.08211 1.000 63.02993 272 THR C O 1
ATOM 5933 N N . ASP C 1 273 ? 68.03812 -11.21873 61.78567 1.000 88.82953 273 ASP C N 1
ATOM 5934 C CA . ASP C 1 273 ? 67.08564 -12.32024 61.67703 1.000 98.32626 273 ASP C CA 1
ATOM 5935 C C . ASP C 1 273 ? 66.33596 -12.55346 62.98368 1.000 98.26618 273 ASP C C 1
ATOM 5936 O O . ASP C 1 273 ? 66.88109 -13.13606 63.92705 1.000 97.45891 273 ASP C O 1
ATOM 5941 N N . ASP C 1 274 ? 65.06234 -12.13612 63.03711 1.000 96.65955 274 ASP C N 1
ATOM 5942 C CA . ASP C 1 274 ? 64.39244 -11.37560 61.97821 1.000 93.02354 274 ASP C CA 1
ATOM 5943 C C . ASP C 1 274 ? 63.37106 -10.39643 62.55175 1.000 77.91095 274 ASP C C 1
ATOM 5944 O O . ASP C 1 274 ? 62.89252 -10.56002 63.66877 1.000 75.34963 274 ASP C O 1
ATOM 5949 N N . GLY C 1 275 ? 63.02962 -9.38687 61.74930 1.000 69.20059 275 GLY C N 1
ATOM 5950 C CA . GLY C 1 275 ? 62.26630 -8.25065 62.20439 1.000 57.28925 275 GLY C CA 1
ATOM 5951 C C . GLY C 1 275 ? 63.08157 -7.19813 62.91854 1.000 47.14277 275 GLY C C 1
ATOM 5952 O O . GLY C 1 275 ? 62.67959 -6.02576 62.93952 1.000 45.90360 275 GLY C O 1
ATOM 5953 N N . ALA C 1 276 ? 64.22259 -7.57129 63.48553 1.000 42.61605 276 ALA C N 1
ATOM 5954 C CA . ALA C 1 276 ? 65.04946 -6.67337 64.27314 1.000 34.28390 276 ALA C CA 1
ATOM 5955 C C . ALA C 1 276 ? 66.06449 -5.95331 63.38850 1.000 36.23117 276 ALA C C 1
ATOM 5956 O O . ALA C 1 276 ? 66.29768 -6.33369 62.23604 1.000 35.19811 276 ALA C O 1
ATOM 5958 N N . THR C 1 277 ? 66.65757 -4.88816 63.94735 1.000 30.48723 277 THR C N 1
ATOM 5959 C CA . THR C 1 277 ? 67.69417 -4.09525 63.30485 1.000 27.47023 277 THR C CA 1
ATOM 5960 C C . THR C 1 277 ? 69.01367 -4.32690 64.01716 1.000 27.20772 277 THR C C 1
ATOM 5961 O O . THR C 1 277 ? 69.05353 -4.43488 65.24566 1.000 30.99061 277 THR C O 1
ATOM 5965 N N . SER C 1 278 ? 70.08656 -4.41016 63.23854 1.000 29.48911 278 SER C N 1
ATOM 5966 C CA . SER C 1 278 ? 71.44895 -4.48760 63.72799 1.000 25.48906 278 SER C CA 1
ATOM 5967 C C . SER C 1 278 ? 72.11486 -3.12694 63.55556 1.000 28.91944 278 SER C C 1
ATOM 5968 O O . SER C 1 278 ? 71.80751 -2.39929 62.61015 1.000 33.90954 278 SER C O 1
ATOM 5971 N N . LEU C 1 279 ? 73.02588 -2.77755 64.46696 1.000 25.10830 279 LEU C N 1
ATOM 5972 C CA . LEU C 1 279 ? 73.75117 -1.51169 64.34297 1.000 21.09301 279 LEU C CA 1
ATOM 5973 C C . LEU C 1 279 ? 75.20152 -1.68037 64.74094 1.000 22.13296 279 LEU C C 1
ATOM 5974 O O . LEU C 1 279 ? 75.51762 -2.21585 65.81473 1.000 23.09632 279 LEU C O 1
ATOM 5979 N N . HIS C 1 280 ? 76.07449 -1.19888 63.87745 1.000 25.03648 280 HIS C N 1
ATOM 5980 C CA . HIS C 1 280 ? 77.49811 -1.11495 64.16115 1.000 27.32100 280 HIS C CA 1
ATOM 5981 C C . HIS C 1 280 ? 77.85825 0.35707 64.08282 1.000 25.73534 280 HIS C C 1
ATOM 5982 O O . HIS C 1 280 ? 77.58822 1.01069 63.06727 1.000 25.95385 280 HIS C O 1
ATOM 5989 N N . ILE C 1 281 ? 78.44550 0.88198 65.15202 1.000 25.61742 281 ILE C N 1
ATOM 5990 C CA . ILE C 1 281 ? 78.70218 2.31140 65.28293 1.000 28.32000 281 ILE C CA 1
ATOM 5991 C C . ILE C 1 281 ? 80.20600 2.55447 65.38000 1.000 26.84461 281 ILE C C 1
ATOM 5992 O O . ILE C 1 281 ? 80.89298 1.92913 66.19759 1.000 26.30348 281 ILE C O 1
ATOM 5997 N N . THR C 1 282 ? 80.71576 3.45505 64.54244 1.000 22.61869 282 THR C N 1
ATOM 5998 C CA . THR C 1 282 ? 82.12485 3.80339 64.54575 1.000 24.39670 282 THR C CA 1
ATOM 5999 C C . THR C 1 282 ? 82.26713 5.31246 64.72311 1.000 27.57110 282 THR C C 1
ATOM 6000 O O . THR C 1 282 ? 81.29466 6.06124 64.58568 1.000 23.53826 282 THR C O 1
ATOM 6004 N N . ASP C 1 283 ? 83.49124 5.75284 65.05108 1.000 32.18148 283 ASP C N 1
ATOM 6005 C CA . ASP C 1 283 ? 83.79642 7.17184 65.16637 1.000 35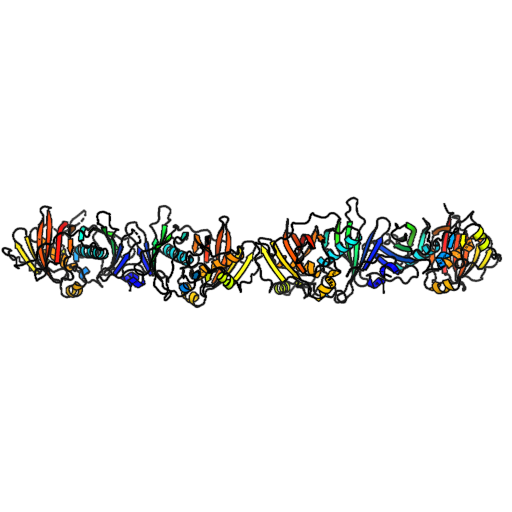.00367 283 ASP C CA 1
ATOM 6006 C C . ASP C 1 283 ? 84.21636 7.71280 63.79732 1.000 42.15733 283 ASP C C 1
ATOM 6007 O O . ASP C 1 283 ? 84.26711 6.97977 62.80360 1.000 36.60853 283 ASP C O 1
ATOM 6012 N N . THR C 1 284 ? 84.50990 9.01328 63.72183 1.000 39.92315 284 THR C N 1
ATOM 6013 C CA . THR C 1 284 ? 84.72492 9.58031 62.40098 1.000 46.71228 284 THR C CA 1
ATOM 6014 C C . THR C 1 284 ? 86.10131 9.25328 61.82838 1.000 43.47077 284 THR C C 1
ATOM 6015 O O . THR C 1 284 ? 86.42654 9.75476 60.75279 1.000 51.64722 284 THR C O 1
ATOM 6019 N N . THR C 1 285 ? 86.90705 8.43692 62.51455 1.000 43.64570 285 THR C N 1
ATOM 6020 C CA . THR C 1 285 ? 88.12737 7.86431 61.95017 1.000 42.25965 285 THR C CA 1
ATOM 6021 C C . THR C 1 285 ? 87.97263 6.38574 61.62420 1.000 43.57186 285 THR C C 1
ATOM 6022 O O . THR C 1 285 ? 88.94768 5.75434 61.20576 1.000 48.24623 285 THR C O 1
ATOM 6026 N N . GLY C 1 286 ? 86.78280 5.81159 61.82897 1.000 39.16051 286 GLY C N 1
ATOM 6027 C CA . GLY C 1 286 ? 86.53516 4.41570 61.53616 1.000 37.88171 286 GLY C CA 1
ATOM 6028 C C . GLY C 1 286 ? 86.73024 3.44943 62.68520 1.000 32.71860 286 GLY C C 1
ATOM 6029 O O . GLY C 1 286 ? 86.56085 2.24230 62.48794 1.000 42.29742 286 GLY C O 1
ATOM 6030 N N . ALA C 1 287 ? 87.07071 3.91317 63.83660 1.000 32.82663 287 ALA C N 1
ATOM 6031 C CA . ALA C 1 287 ? 87.30152 2.92003 64.87123 1.000 36.37459 287 ALA C CA 1
ATOM 6032 C C . ALA C 1 287 ? 85.99603 2.57304 65.58443 1.000 37.56636 287 ALA C C 1
ATOM 6033 O O . ALA C 1 287 ? 85.08358 3.40209 65.65238 1.000 34.25367 287 ALA C O 1
ATOM 6035 N N . PRO C 1 288 ? 85.88996 1.34929 66.11409 1.000 38.28630 288 PRO C N 1
ATOM 6036 C CA . PRO C 1 288 ? 84.66109 0.94367 66.80783 1.000 39.45674 288 PRO C CA 1
ATOM 6037 C C . PRO C 1 288 ? 84.29589 1.87241 67.95635 1.000 37.90935 288 PRO C C 1
ATOM 6038 O O . PRO C 1 288 ? 85.15140 2.39278 68.67021 1.000 37.57963 288 PRO C O 1
ATOM 6042 N N . VAL C 1 289 ? 82.99443 2.09360 68.09465 1.000 39.23413 289 VAL C N 1
ATOM 6043 C CA . VAL C 1 289 ? 82.40043 2.80632 69.21408 1.000 33.65992 289 VAL C CA 1
ATOM 6044 C C . VAL C 1 289 ? 81.42986 1.90701 69.97451 1.000 34.76576 289 VAL C C 1
ATOM 6045 O O . VAL C 1 289 ? 81.51744 1.77229 71.19784 1.000 40.70879 289 VAL C O 1
ATOM 6049 N N . ALA C 1 290 ? 80.51122 1.25790 69.26081 1.000 25.75280 290 ALA C N 1
ATOM 6050 C CA . ALA C 1 290 ? 79.49361 0.44035 69.92049 1.000 25.18572 290 ALA C CA 1
ATOM 6051 C C . ALA C 1 290 ? 78.94066 -0.54344 68.91449 1.000 27.55051 290 ALA C C 1
ATOM 6052 O O . ALA C 1 290 ? 78.97483 -0.30272 67.70701 1.000 26.61279 290 ALA C O 1
ATOM 6054 N N . GLY C 1 291 ? 78.41991 -1.65246 69.42744 1.000 31.08044 291 GLY C N 1
ATOM 6055 C CA . GLY C 1 291 ? 77.75790 -2.63506 68.59215 1.000 24.78411 291 GLY C CA 1
ATOM 6056 C C . GLY C 1 291 ? 76.44004 -3.02310 69.22362 1.000 24.06739 291 GLY C C 1
ATOM 6057 O O . GLY C 1 291 ? 76.31072 -3.09160 70.44504 1.000 27.57573 291 GLY C O 1
ATOM 6058 N N . ILE C 1 292 ? 75.45351 -3.28897 68.37050 1.000 22.55354 292 ILE C N 1
ATOM 6059 C CA . ILE C 1 292 ? 74.12966 -3.68784 68.82765 1.000 30.83668 292 ILE C CA 1
ATOM 6060 C C . ILE C 1 292 ? 73.68572 -4.84613 67.95911 1.000 29.67588 292 ILE C C 1
ATOM 6061 O O . ILE C 1 292 ? 73.35744 -4.65290 66.78201 1.000 28.90625 292 ILE C O 1
ATOM 6066 N N . THR C 1 293 ? 73.67621 -6.05003 68.53090 1.000 29.98647 293 THR C N 1
ATOM 6067 C CA . THR C 1 293 ? 73.34584 -7.22504 67.73973 1.000 30.54584 293 THR C CA 1
ATOM 6068 C C . THR C 1 293 ? 71.90546 -7.17526 67.27229 1.000 30.88566 293 THR C C 1
ATOM 6069 O O . THR C 1 293 ? 71.59767 -7.60611 66.15335 1.000 35.12295 293 THR C O 1
ATOM 6073 N N . SER C 1 294 ? 71.01742 -6.60703 68.08029 1.000 28.85415 294 SER C N 1
ATOM 6074 C CA . SER C 1 294 ? 69.60856 -6.65063 67.72582 1.000 24.85838 294 SER C CA 1
ATOM 6075 C C . SER C 1 294 ? 68.82393 -5.61684 68.52464 1.000 26.61488 294 SER C C 1
ATOM 6076 O O . SER C 1 294 ? 68.96497 -5.52367 69.75207 1.000 25.35478 294 SER C O 1
ATOM 6079 N N . LEU C 1 295 ? 67.99873 -4.84547 67.81864 1.000 25.95976 295 LEU C N 1
ATOM 6080 C CA . LEU C 1 295 ? 67.13715 -3.83055 68.41021 1.000 22.64403 295 LEU C CA 1
ATOM 6081 C C . LEU C 1 295 ? 65.74344 -4.01552 67.83857 1.000 24.73601 295 LEU C C 1
ATOM 6082 O O . LEU C 1 295 ? 65.56595 -3.97461 66.61628 1.000 25.96647 295 LEU C O 1
ATOM 6087 N N . ILE C 1 296 ? 64.76935 -4.22879 68.71431 1.000 29.14501 296 ILE C N 1
ATOM 6088 C CA . ILE C 1 296 ? 63.37077 -4.42134 68.34432 1.000 25.65035 296 ILE C CA 1
ATOM 6089 C C . ILE C 1 296 ? 62.58420 -3.24577 68.90118 1.000 30.16327 296 ILE C C 1
ATOM 6090 O O . ILE C 1 296 ? 62.74599 -2.88425 70.07603 1.000 27.36181 296 ILE C O 1
ATOM 6095 N N . SER C 1 297 ? 61.75201 -2.64065 68.05658 1.000 24.63278 297 SER C N 1
ATOM 6096 C CA . SER C 1 297 ? 60.90292 -1.51934 68.41823 1.000 27.12660 297 SER C CA 1
ATOM 6097 C C . SER C 1 297 ? 59.48447 -2.02976 68.62947 1.000 32.01758 297 SER C C 1
ATOM 6098 O O . SER C 1 297 ? 59.14183 -3.12731 68.19006 1.000 25.23870 297 SER C O 1
ATOM 6101 N N . ARG C 1 298 ? 58.67212 -1.24292 69.34709 1.000 35.20885 298 ARG C N 1
ATOM 6102 C CA . ARG C 1 298 ? 57.26500 -1.57665 69.56085 1.000 40.60515 298 ARG C CA 1
ATOM 6103 C C . ARG C 1 298 ? 56.41506 -0.38889 69.13010 1.000 35.34499 298 ARG C C 1
ATOM 6104 O O . ARG C 1 298 ? 56.73070 0.76552 69.47853 1.000 36.44842 298 ARG C O 1
ATOM 6112 N N . PRO C 1 299 ? 55.35582 -0.61294 68.36538 1.000 29.05645 299 PRO C N 1
ATOM 6113 C CA . PRO C 1 299 ? 54.44053 0.48737 68.05076 1.000 30.42075 299 PRO C CA 1
ATOM 6114 C C . PRO C 1 299 ? 53.76272 0.97762 69.32032 1.000 30.83260 299 PRO C C 1
ATOM 6115 O O . PRO C 1 299 ? 53.39787 0.18348 70.19018 1.000 25.66113 299 PRO C O 1
ATOM 6119 N N . LEU C 1 300 ? 53.60849 2.31893 69.42682 1.000 29.73130 300 LEU C N 1
ATOM 6120 C CA . LEU C 1 300 ? 52.91387 2.93372 70.55390 1.000 26.41350 300 LEU C CA 1
ATOM 6121 C C . LEU C 1 300 ? 51.41474 2.96002 70.29222 1.000 27.00886 300 LEU C C 1
ATOM 6122 O O . LEU C 1 300 ? 50.98161 3.44343 69.24318 1.000 30.22424 300 LEU C O 1
ATOM 6127 N N . PRO C 1 301 ? 50.61546 2.47433 71.23121 1.000 24.46654 301 PRO C N 1
ATOM 6128 C CA . PRO C 1 301 ? 49.15634 2.51762 71.07117 1.000 26.78350 301 PRO C CA 1
ATOM 6129 C C . PRO C 1 301 ? 48.64180 3.95033 71.11533 1.000 29.49318 301 PRO C C 1
ATOM 6130 O O . PRO C 1 301 ? 48.95448 4.71580 72.03861 1.000 25.13206 301 PRO C O 1
ATOM 6134 N N . ALA C 1 302 ? 47.81091 4.28552 70.12533 1.000 34.85145 302 ALA C N 1
ATOM 6135 C CA . ALA C 1 302 ? 47.36918 5.66138 69.90112 1.000 36.13370 302 ALA C CA 1
ATOM 6136 C C . ALA C 1 302 ? 46.97806 6.38787 71.19237 1.000 40.86623 302 ALA C C 1
ATOM 6137 O O . ALA C 1 302 ? 47.42543 7.51509 71.43587 1.000 59.59815 302 ALA C O 1
ATOM 6139 N N . GLY C 1 303 ? 46.15321 5.77813 72.03493 1.000 27.16750 303 GLY C N 1
ATOM 6140 C CA . GLY C 1 303 ? 45.70853 6.55795 73.18871 1.000 32.53001 303 GLY C CA 1
ATOM 6141 C C . GLY C 1 303 ? 46.46701 6.36729 74.49842 1.000 30.09454 303 GLY C C 1
ATOM 6142 O O . GLY C 1 303 ? 45.93200 6.65713 75.57428 1.000 24.48080 303 GLY C O 1
ATOM 6143 N N . GLY C 1 304 ? 47.71344 5.88434 74.43498 1.000 23.81735 304 GLY C N 1
ATOM 6144 C CA . GLY C 1 304 ? 48.39722 5.45350 75.64170 1.000 24.25772 304 GLY C CA 1
ATOM 6145 C C . GLY C 1 304 ? 49.14327 6.57225 76.34422 1.000 36.17132 304 GLY C C 1
ATOM 6146 O O . GLY C 1 304 ? 48.60764 7.21563 77.24769 1.000 46.79739 304 GLY C O 1
ATOM 6147 N N . LEU C 1 305 ? 50.38621 6.82102 75.92336 1.000 41.32249 305 LEU C N 1
ATOM 6148 C CA . LEU C 1 305 ? 51.18957 7.85418 76.56892 1.000 47.41460 305 LEU C CA 1
ATOM 6149 C C . LEU C 1 305 ? 50.54441 9.22619 76.44362 1.000 54.37584 305 LEU C C 1
ATOM 6150 O O . LEU C 1 305 ? 50.68977 10.06290 77.34217 1.000 64.92366 305 LEU C O 1
ATOM 6155 N N . SER C 1 306 ? 49.80811 9.46660 75.36197 1.000 49.12983 306 SER C N 1
ATOM 6156 C CA . SER C 1 306 ? 49.26600 10.79096 75.09745 1.000 49.99797 306 SER C CA 1
ATOM 6157 C C . SER C 1 306 ? 47.98248 10.65924 74.29679 1.000 46.55773 306 SER C C 1
ATOM 6158 O O . SER C 1 306 ? 47.76230 9.66111 73.60779 1.000 44.45803 306 SER C O 1
ATOM 6161 N N . SER C 1 307 ? 47.14617 11.69707 74.39423 1.000 44.41062 307 SER C N 1
ATOM 6162 C CA . SER C 1 307 ? 45.83414 11.69997 73.77309 1.000 45.08164 307 SER C CA 1
ATOM 6163 C C . SER C 1 307 ? 45.92791 11.37393 72.29454 1.000 45.24966 307 SER C C 1
ATOM 6164 O O . SER C 1 307 ? 46.92032 11.68207 71.62463 1.000 47.73518 307 SER C O 1
ATOM 6167 N N . ARG C 1 308 ? 44.88678 10.71122 71.79873 1.000 40.25023 308 ARG C N 1
ATOM 6168 C CA . ARG C 1 308 ? 44.77380 10.45941 70.37330 1.000 31.02721 308 ARG C CA 1
ATOM 6169 C C . ARG C 1 308 ? 44.59178 11.78054 69.63083 1.000 29.55196 308 ARG C C 1
ATOM 6170 O O . ARG C 1 308 ? 43.93752 12.69581 70.14044 1.000 26.27603 308 ARG C O 1
ATOM 6178 N N . PRO C 1 309 ? 45.12521 11.89279 68.41419 1.000 28.82401 309 PRO C N 1
ATOM 6179 C CA . PRO C 1 309 ? 44.75133 13.02521 67.55925 1.000 33.63923 309 PRO C CA 1
ATOM 6180 C C . PRO C 1 309 ? 43.23957 13.07936 67.40832 1.000 29.69077 309 PRO C C 1
ATOM 6181 O O . PRO C 1 309 ? 42.54764 12.06518 67.53601 1.000 31.29471 309 PRO C O 1
ATOM 6185 N N . ARG C 1 310 ? 42.72427 14.28151 67.16177 1.000 32.51918 310 ARG C N 1
ATOM 6186 C CA . ARG C 1 310 ? 41.32267 14.42590 66.79330 1.000 30.43139 310 ARG C CA 1
ATOM 6187 C C . ARG C 1 310 ? 41.13965 14.04301 65.33045 1.000 28.04098 310 ARG C C 1
ATOM 6188 O O . ARG C 1 310 ? 42.01597 14.28515 64.49136 1.000 36.35534 310 ARG C O 1
ATOM 6196 N N . SER C 1 311 ? 40.01286 13.40690 65.03410 1.000 27.34569 311 SER C N 1
ATOM 6197 C CA . SER C 1 311 ? 39.71206 12.99217 63.65942 1.000 31.84906 311 SER C CA 1
ATOM 6198 C C . SER C 1 311 ? 39.50866 14.16338 62.69610 1.000 24.48326 311 SER C C 1
ATOM 6199 O O . SER C 1 311 ? 39.08652 15.23569 63.11359 1.000 29.95747 311 SER C O 1
ATOM 6202 N N . SER D 1 25 ? 70.88572 18.52467 99.99366 1.000 55.82519 25 SER D N 1
ATOM 6203 C CA . SER D 1 25 ? 71.69426 17.62776 100.82430 1.000 61.74347 25 SER D CA 1
ATOM 6204 C C . SER D 1 25 ? 72.59082 16.70716 99.98909 1.000 62.23999 25 SER D C 1
ATOM 6205 O O . SER D 1 25 ? 72.34816 16.48432 98.79277 1.000 57.94840 25 SER D O 1
ATOM 6208 N N . ASP D 1 26 ? 73.62180 16.16207 100.64472 1.000 60.51655 26 ASP D N 1
ATOM 6209 C CA . ASP D 1 26 ? 74.55908 15.27673 99.95706 1.000 55.61819 26 ASP D CA 1
ATOM 6210 C C . ASP D 1 26 ? 73.86966 14.00655 99.46847 1.000 43.86500 26 ASP D C 1
ATOM 6211 O O . ASP D 1 26 ? 74.09855 13.56396 98.33472 1.000 41.76604 26 ASP D O 1
ATOM 6216 N N . ALA D 1 27 ? 73.02468 13.40106 100.30869 1.000 35.82406 27 ALA D N 1
ATOM 6217 C CA . ALA D 1 27 ? 72.37046 12.15637 99.91385 1.000 34.94534 27 ALA D CA 1
ATOM 6218 C C . ALA D 1 27 ? 71.31306 12.40721 98.84011 1.000 34.71611 27 ALA D C 1
ATOM 6219 O O . ALA D 1 27 ? 71.21080 11.64455 97.87268 1.000 26.30673 27 ALA D O 1
ATOM 6221 N N . GLY D 1 28 ? 70.52859 13.47969 98.97762 1.000 33.13778 28 GLY D N 1
ATOM 6222 C CA . GLY D 1 28 ? 69.53706 13.77022 97.95708 1.000 25.66099 28 GLY D CA 1
ATOM 6223 C C . GLY D 1 28 ? 70.15750 13.95890 96.58827 1.000 32.75267 28 GLY D C 1
ATOM 6224 O O . GLY D 1 28 ? 69.59367 13.53738 95.57554 1.000 33.58804 28 GLY D O 1
ATOM 6225 N N . GLY D 1 29 ? 71.32807 14.60152 96.53504 1.000 35.69249 29 GLY D N 1
ATOM 6226 C CA . GLY D 1 29 ? 71.96877 14.85044 95.25990 1.000 39.07420 29 GLY D CA 1
ATOM 6227 C C . GLY D 1 29 ? 72.38582 13.58514 94.55746 1.000 36.66788 29 GLY D C 1
ATOM 6228 O O . GLY D 1 29 ? 72.56993 13.59503 93.33431 1.000 31.64705 29 GLY D O 1
ATOM 6229 N N . LEU D 1 30 ? 72.54196 12.50499 95.31847 1.000 31.72895 30 LEU D N 1
ATOM 6230 C CA . LEU D 1 30 ? 72.89387 11.18205 94.84359 1.000 34.10575 30 LEU D CA 1
ATOM 6231 C C . LEU D 1 30 ? 71.66236 10.31196 94.59794 1.000 36.97619 30 LEU D C 1
ATOM 6232 O O . LEU D 1 30 ? 71.80340 9.12549 94.28818 1.000 33.48384 30 LEU D O 1
ATOM 6237 N N . GLY D 1 31 ? 70.46382 10.88589 94.70063 1.000 34.45398 31 GLY D N 1
ATOM 6238 C CA . GLY D 1 31 ? 69.24791 10.13460 94.51199 1.000 32.22391 31 GLY D CA 1
ATOM 6239 C C . GLY D 1 31 ? 68.82201 9.31353 95.70441 1.000 27.67892 31 GLY D C 1
ATOM 6240 O O . GLY D 1 31 ? 68.05149 8.36401 95.53951 1.000 33.68404 31 GLY D O 1
ATOM 6241 N N . GLN D 1 32 ? 69.28466 9.65049 96.89806 1.000 21.08934 32 GLN D N 1
ATOM 6242 C CA . GLN D 1 32 ? 69.00506 8.91265 98.13099 1.000 19.86872 32 GLN D CA 1
ATOM 6243 C C . GLN D 1 32 ? 68.29174 9.83439 99.10635 1.000 26.34169 32 GLN D C 1
ATOM 6244 O O . GLN D 1 32 ? 67.98032 10.97736 98.78556 1.000 33.79033 32 GLN D O 1
ATOM 6250 N N . ALA D 1 33 ? 68.02592 9.33473 100.30835 1.000 21.56953 33 ALA D N 1
ATOM 6251 C CA . ALA D 1 33 ? 67.44735 10.15773 101.36006 1.000 30.54245 33 ALA D CA 1
ATOM 6252 C C . ALA D 1 33 ? 68.50462 10.44946 102.41779 1.000 24.88988 33 ALA D C 1
ATOM 6253 O O . ALA D 1 33 ? 69.27116 9.56542 102.80045 1.000 23.79314 33 ALA D O 1
ATOM 6255 N N . ALA D 1 34 ? 68.53760 11.68916 102.88575 1.000 26.07563 34 ALA D N 1
ATOM 6256 C CA . ALA D 1 34 ? 69.45617 12.06788 103.95046 1.000 29.68788 34 ALA D CA 1
ATOM 6257 C C . ALA D 1 34 ? 69.06056 11.42439 105.28252 1.000 30.41271 34 ALA D C 1
ATOM 6258 O O . ALA D 1 34 ? 67.87848 11.34190 105.63042 1.000 27.72220 34 ALA D O 1
ATOM 6260 N N . VAL D 1 35 ? 70.05657 10.96402 106.03153 1.000 32.48528 35 VAL D N 1
ATOM 6261 C CA . VAL D 1 35 ? 69.87959 10.54538 107.42349 1.000 27.80170 35 VAL D CA 1
ATOM 6262 C C . VAL D 1 35 ? 70.74611 11.45511 108.26941 1.000 29.06199 35 VAL D C 1
ATOM 6263 O O . VAL D 1 35 ? 71.97211 11.48914 108.08827 1.000 30.34652 35 VAL D O 1
ATOM 6267 N N . ASP D 1 36 ? 70.12141 12.16903 109.20573 1.000 25.78774 36 ASP D N 1
ATOM 6268 C CA . ASP D 1 36 ? 70.82630 13.05159 110.13894 1.000 25.46158 36 ASP D CA 1
ATOM 6269 C C . ASP D 1 36 ? 71.15849 12.26867 111.40990 1.000 26.62962 36 ASP D C 1
ATOM 6270 O O . ASP D 1 36 ? 70.40313 12.26413 112.38142 1.000 32.22760 36 ASP D O 1
ATOM 6275 N N . HIS D 1 37 ? 72.31337 11.59695 111.40696 1.000 28.00082 37 HIS D N 1
ATOM 6276 C CA . HIS D 1 37 ? 72.71153 10.73157 112.51403 1.000 29.68045 37 HIS D CA 1
ATOM 6277 C C . HIS D 1 37 ? 74.22592 10.76954 112.57724 1.000 28.80650 37 HIS D C 1
ATOM 6278 O O . HIS D 1 37 ? 74.86463 10.85639 111.52196 1.000 27.88428 37 HIS D O 1
ATOM 6285 N N . PRO D 1 38 ? 74.82998 10.70406 113.77011 1.000 31.80005 38 PRO D N 1
ATOM 6286 C CA . PRO D 1 38 ? 76.30148 10.79460 113.84756 1.000 27.95905 38 PRO D CA 1
ATOM 6287 C C . PRO D 1 38 ? 77.04863 9.62997 113.20760 1.000 28.51678 38 PRO D C 1
ATOM 6288 O O . PRO D 1 38 ? 78.25131 9.76543 112.94225 1.000 29.24368 38 PRO D O 1
ATOM 6292 N N . MET D 1 39 ? 76.40772 8.48586 112.96877 1.000 27.20695 39 MET D N 1
ATOM 6293 C CA . MET D 1 39 ? 77.10112 7.36336 112.35505 1.000 27.00296 39 MET D CA 1
ATOM 6294 C C . MET D 1 39 ? 76.52625 6.96662 111.00775 1.000 27.63636 39 MET D C 1
ATOM 6295 O O . MET D 1 39 ? 77.25498 6.42558 110.18193 1.000 26.31611 39 MET D O 1
ATOM 6300 N N . LEU D 1 40 ? 75.25254 7.24242 110.75791 1.000 27.63406 40 LEU D N 1
ATOM 6301 C CA . LEU D 1 40 ? 74.59167 6.91349 109.50336 1.000 29.26191 40 LEU D CA 1
ATOM 6302 C C . LEU D 1 40 ? 74.26162 8.19181 108.74692 1.000 26.92453 40 LEU D C 1
ATOM 6303 O O . LEU D 1 40 ? 73.87421 9.19972 109.34994 1.000 24.69383 40 LEU D O 1
ATOM 6308 N N . GLY D 1 41 ? 74.38706 8.14259 107.42303 1.000 29.05821 41 GLY D N 1
ATOM 6309 C CA . GLY D 1 41 ? 74.22512 9.35437 106.64967 1.000 24.36572 41 GLY D CA 1
ATOM 6310 C C . GLY D 1 41 ? 73.21540 9.27998 105.52686 1.000 21.73834 41 GLY D C 1
ATOM 6311 O O . GLY D 1 41 ? 72.74142 10.32026 105.05364 1.000 24.46005 41 GLY D O 1
ATOM 6312 N N . ALA D 1 42 ? 72.87953 8.07412 105.07373 1.000 16.87735 42 ALA D N 1
ATOM 6313 C CA . ALA D 1 42 ? 71.94404 7.96331 103.95911 1.000 24.91720 42 ALA D CA 1
ATOM 6314 C C . ALA D 1 42 ? 71.08671 6.72507 104.13298 1.000 24.32596 42 ALA D C 1
ATOM 6315 O O . ALA D 1 42 ? 71.51271 5.74164 104.74837 1.000 19.64315 42 ALA D O 1
ATOM 6317 N N . ALA D 1 43 ? 69.86863 6.78709 103.58645 1.000 23.64174 43 ALA D N 1
ATOM 6318 C CA . ALA D 1 43 ? 68.96670 5.64417 103.52236 1.000 20.92130 43 ALA D CA 1
ATOM 6319 C C . ALA D 1 43 ? 68.65981 5.36591 102.06346 1.000 24.03009 43 ALA D C 1
ATOM 6320 O O . ALA D 1 43 ? 68.35794 6.29528 101.30862 1.000 24.97726 43 ALA D O 1
ATOM 6322 N N . VAL D 1 44 ? 68.74996 4.10088 101.66650 1.000 23.79431 44 VAL D N 1
ATOM 6323 C CA . VAL D 1 44 ? 68.53774 3.68331 100.28188 1.000 24.54986 44 VAL D CA 1
ATOM 6324 C C . VAL D 1 44 ? 67.37648 2.69508 100.26961 1.000 30.69143 44 VAL D C 1
ATOM 6325 O O . VAL D 1 44 ? 67.50183 1.57372 100.77988 1.000 30.44974 44 VAL D O 1
ATOM 6329 N N . GLU D 1 45 ? 66.23584 3.11292 99.71445 1.000 29.50056 45 GLU D N 1
ATOM 6330 C CA . GLU D 1 45 ? 65.12631 2.18921 99.51393 1.000 36.29306 45 GLU D CA 1
ATOM 6331 C C . GLU D 1 45 ? 65.44056 1.24278 98.37229 1.000 40.29380 45 GLU D C 1
ATOM 6332 O O . GLU D 1 45 ? 66.05193 1.63530 97.37649 1.000 44.26185 45 GLU D O 1
ATOM 6338 N N . LEU D 1 46 ? 65.04313 -0.01516 98.52740 1.000 37.28768 46 LEU D N 1
ATOM 6339 C CA . LEU D 1 46 ? 65.24547 -1.01023 97.48382 1.000 37.04606 46 LEU D CA 1
ATOM 6340 C C . LEU D 1 46 ? 63.89410 -1.46870 96.97411 1.000 45.28787 46 LEU D C 1
ATOM 6341 O O . LEU D 1 46 ? 63.08904 -1.98430 97.76233 1.000 58.84353 46 LEU D O 1
ATOM 6346 N N . PRO D 1 47 ? 63.58901 -1.27840 95.69562 1.000 41.72708 47 PRO D N 1
ATOM 6347 C CA . PRO D 1 47 ? 62.24164 -1.57038 95.20610 1.000 53.45702 47 PRO D CA 1
ATOM 6348 C C . PRO D 1 47 ? 61.89861 -3.05427 95.21026 1.000 67.73699 47 PRO D C 1
ATOM 6349 O O . PRO D 1 47 ? 62.77060 -3.92534 95.12594 1.000 69.86715 47 PRO D O 1
ATOM 6353 N N . ASP D 1 48 ? 60.58689 -3.31490 95.31775 1.000 78.20875 48 ASP D N 1
ATOM 6354 C CA . ASP D 1 48 ? 59.93773 -4.61659 95.15213 1.000 87.39021 48 ASP D CA 1
ATOM 6355 C C . ASP D 1 48 ? 60.16671 -5.53337 96.34816 1.000 88.27444 48 ASP D C 1
ATOM 6356 O O . ASP D 1 48 ? 60.75453 -6.61175 96.21021 1.000 88.67022 48 ASP D O 1
ATOM 6361 N N . GLN D 1 49 ? 59.66651 -5.11813 97.51679 1.000 86.95205 49 GLN D N 1
ATOM 6362 C CA . GLN D 1 49 ? 59.90356 -5.80711 98.79038 1.000 85.95387 49 GLN D CA 1
ATOM 6363 C C . GLN D 1 49 ? 61.39359 -6.07527 99.00587 1.000 77.20701 49 GLN D C 1
ATOM 6364 O O . GLN D 1 49 ? 61.78996 -7.08831 99.58615 1.000 84.07543 49 GLN D O 1
ATOM 6370 N N . GLY D 1 50 ? 62.23098 -5.14718 98.53233 1.000 58.57620 50 GLY D N 1
ATOM 6371 C CA . GLY D 1 50 ? 63.65140 -5.21426 98.78657 1.000 52.02658 50 GLY D CA 1
ATOM 6372 C C . GLY D 1 50 ? 64.07240 -4.62476 100.11737 1.000 51.96118 50 GLY D C 1
ATOM 6373 O O . GLY D 1 50 ? 65.21923 -4.81172 100.53798 1.000 48.74786 50 GLY D O 1
ATOM 6374 N N . GLY D 1 51 ? 63.17839 -3.89800 100.78755 1.000 31.99274 51 GLY D N 1
ATOM 6375 C CA . GLY D 1 51 ? 63.51336 -3.28416 102.05908 1.000 35.61222 51 GLY D CA 1
ATOM 6376 C C . GLY D 1 51 ? 64.37297 -2.04806 101.91568 1.000 29.00208 51 GLY D C 1
ATOM 6377 O O . GLY D 1 51 ? 64.18847 -1.26029 100.97918 1.000 31.15971 51 GLY D O 1
ATOM 6378 N N . MET D 1 52 ? 65.33518 -1.88274 102.81972 1.000 31.89940 52 MET D N 1
ATOM 6379 C CA . MET D 1 52 ? 66.12452 -0.66559 102.90025 1.000 29.02848 52 MET D CA 1
ATOM 6380 C C . MET D 1 52 ? 67.52362 -0.96347 103.43683 1.000 26.54698 52 MET D C 1
ATOM 6381 O O . MET D 1 52 ? 67.74310 -1.93980 104.15580 1.000 28.75216 52 MET D O 1
ATOM 6386 N N . VAL D 1 53 ? 68.47060 -0.08071 103.10509 1.000 18.48737 53 VAL D N 1
ATOM 6387 C CA . VAL D 1 53 ? 69.82315 -0.10941 103.64699 1.000 24.29154 53 VAL D CA 1
ATOM 6388 C C . VAL D 1 53 ? 70.19029 1.30452 104.07123 1.000 21.35083 53 VAL D C 1
ATOM 6389 O O . VAL D 1 53 ? 69.97008 2.26038 103.32017 1.000 24.15583 53 VAL D O 1
ATOM 6393 N N . LEU D 1 54 ? 70.71821 1.44142 105.27626 1.000 15.73488 54 LEU D N 1
ATOM 6394 C CA . LEU D 1 54 ? 71.27395 2.69648 105.74387 1.000 19.34116 54 LEU D CA 1
ATOM 6395 C C . LEU D 1 54 ? 72.78209 2.53338 105.78345 1.000 22.81852 54 LEU D C 1
ATOM 6396 O O . LEU D 1 54 ? 73.28834 1.48018 106.19261 1.000 30.16663 54 LEU D O 1
ATOM 6401 N N . THR D 1 55 ? 73.49310 3.54438 105.30235 1.000 25.16104 55 THR D N 1
ATOM 6402 C CA . THR D 1 55 ? 74.94503 3.48172 105.16270 1.000 23.39495 55 THR D CA 1
ATOM 6403 C C . THR D 1 55 ? 75.59314 4.60968 105.96078 1.000 24.32970 55 THR D C 1
ATOM 6404 O O . THR D 1 55 ? 75.00722 5.68704 106.13159 1.000 21.19030 55 THR D O 1
ATOM 6408 N N . GLY D 1 56 ? 76.80922 4.35432 106.45125 1.000 27.83061 56 GLY D N 1
ATOM 6409 C CA . GLY D 1 56 ? 77.54287 5.33566 107.23056 1.000 22.69251 56 GLY D CA 1
ATOM 6410 C C . GLY D 1 56 ? 79.02662 5.02916 107.26292 1.000 25.04792 56 GLY D C 1
ATOM 6411 O O . GLY D 1 56 ? 79.48898 4.03118 106.71300 1.000 22.69637 56 GLY D O 1
ATOM 6412 N N . ARG D 1 57 ? 79.77182 5.90107 107.93961 1.000 30.28186 57 ARG D N 1
ATOM 6413 C CA . ARG D 1 57 ? 81.21177 5.76672 108.08594 1.000 32.04106 57 ARG D CA 1
ATOM 6414 C C . ARG D 1 57 ? 81.60886 6.24126 109.47680 1.000 43.42148 57 ARG D C 1
ATOM 6415 O O . ARG D 1 57 ? 81.14720 7.29159 109.92602 1.000 51.50449 57 ARG D O 1
ATOM 6423 N N . ILE D 1 58 ? 82.46119 5.47777 110.15818 1.000 39.02954 58 ILE D N 1
ATOM 6424 C CA . ILE D 1 58 ? 83.01188 5.89355 111.44356 1.000 32.29745 58 ILE D CA 1
ATOM 6425 C C . ILE D 1 58 ? 84.52902 5.78446 111.38360 1.000 34.44770 58 ILE D C 1
ATOM 6426 O O . ILE D 1 58 ? 85.08354 5.02032 110.58660 1.000 33.72381 58 ILE D O 1
ATOM 6431 N N . SER D 1 59 ? 85.21086 6.60443 112.18549 1.000 35.06026 59 SER D N 1
ATOM 6432 C CA . SER D 1 59 ? 86.61084 6.34218 112.47376 1.000 34.29521 59 SER D CA 1
ATOM 6433 C C . SER D 1 59 ? 86.92389 6.92389 113.84292 1.000 34.17374 59 SER D C 1
ATOM 6434 O O . SER D 1 59 ? 86.11729 7.65029 114.43093 1.000 35.60069 59 SER D O 1
ATOM 6437 N N . THR D 1 60 ? 88.12551 6.61512 114.33780 1.000 27.76443 60 THR D N 1
ATOM 6438 C CA . THR D 1 60 ? 88.56261 7.19496 115.59924 1.000 31.80086 60 THR D CA 1
ATOM 6439 C C . THR D 1 60 ? 88.89424 8.67344 115.48081 1.000 36.64219 60 THR D C 1
ATOM 6440 O O . THR D 1 60 ? 89.09553 9.31968 116.50992 1.000 42.08115 60 THR D O 1
ATOM 6444 N N . THR D 1 61 ? 88.99290 9.22686 114.27240 1.000 34.19544 61 THR D N 1
ATOM 6445 C CA . THR D 1 61 ? 89.20378 10.66544 114.20614 1.000 37.45879 61 THR D CA 1
ATOM 6446 C C . THR D 1 61 ? 87.88558 11.43401 114.16912 1.000 37.62952 61 THR D C 1
ATOM 6447 O O . THR D 1 61 ? 87.80109 12.52109 114.74447 1.000 45.13969 61 THR D O 1
ATOM 6451 N N . THR D 1 62 ? 86.84475 10.89451 113.53903 1.000 31.61505 62 THR D N 1
ATOM 6452 C CA . THR D 1 62 ? 85.53957 11.54944 113.56423 1.000 35.51237 62 THR D CA 1
ATOM 6453 C C . THR D 1 62 ? 84.73070 11.18141 114.80064 1.000 30.68030 62 THR D C 1
ATOM 6454 O O . THR D 1 62 ? 83.87048 11.95808 115.22691 1.000 26.88927 62 THR D O 1
ATOM 6458 N N . HIS D 1 63 ? 84.98533 10.00890 115.37293 1.000 27.31325 63 HIS D N 1
ATOM 6459 C CA . HIS D 1 63 ? 84.29181 9.53124 116.56789 1.000 33.18586 63 HIS D CA 1
ATOM 6460 C C . HIS D 1 63 ? 85.36087 9.15607 117.57707 1.000 34.26777 63 HIS D C 1
ATOM 6461 O O . HIS D 1 63 ? 85.64518 7.96756 117.78895 1.000 28.24561 63 HIS D O 1
ATOM 6468 N N . PRO D 1 64 ? 85.98924 10.14883 118.20795 1.000 33.66847 64 PRO D N 1
ATOM 6469 C CA . PRO D 1 64 ? 87.16038 9.84984 119.03763 1.000 37.78620 64 PRO D CA 1
ATOM 6470 C C . PRO D 1 64 ? 86.84642 8.93123 120.20495 1.000 35.27140 64 PRO D C 1
ATOM 6471 O O . PRO D 1 64 ? 87.75112 8.21556 120.65971 1.000 29.29460 64 PRO D O 1
ATOM 6475 N N . TRP D 1 65 ? 85.58702 8.87773 120.66050 1.000 31.85531 65 TRP D N 1
ATOM 6476 C CA . TRP D 1 65 ? 85.23549 7.97458 121.75774 1.000 27.73993 65 TRP D CA 1
ATOM 6477 C C . TRP D 1 65 ? 85.50610 6.52145 121.40019 1.000 29.65024 65 TRP D C 1
ATOM 6478 O O . TRP D 1 65 ? 85.71820 5.69681 122.29827 1.000 31.54130 65 TRP D O 1
ATOM 6489 N N . LEU D 1 66 ? 85.50393 6.19423 120.10377 1.000 25.85137 66 LEU D N 1
ATOM 6490 C CA . LEU D 1 66 ? 85.76994 4.82685 119.67528 1.000 32.39551 66 LEU D CA 1
ATOM 6491 C C . LEU D 1 66 ? 87.03362 4.27678 120.32049 1.000 35.27162 66 LEU D C 1
ATOM 6492 O O . LEU D 1 66 ? 87.06148 3.12697 120.77171 1.000 38.76021 66 LEU D O 1
ATOM 6497 N N . ALA D 1 67 ? 88.08265 5.08803 120.40062 1.000 38.41549 67 ALA D N 1
ATOM 6498 C CA . ALA D 1 67 ? 89.35284 4.56543 120.88702 1.000 34.14810 67 ALA D CA 1
ATOM 6499 C C . ALA D 1 67 ? 89.30527 4.14438 122.34430 1.000 34.75818 67 ALA D C 1
ATOM 6500 O O . ALA D 1 67 ? 90.30529 3.61088 122.83747 1.000 40.46090 67 ALA D O 1
ATOM 6502 N N . ASP D 1 68 ? 88.18547 4.33866 123.03925 1.000 30.01025 68 ASP D N 1
ATOM 6503 C CA . ASP D 1 68 ? 88.13528 4.15229 124.48847 1.000 35.95763 68 ASP D CA 1
ATOM 6504 C C . ASP D 1 68 ? 87.36224 2.90387 124.91200 1.000 31.06421 68 ASP D C 1
ATOM 6505 O O . ASP D 1 68 ? 87.10387 2.72212 126.10906 1.000 25.05081 68 ASP D O 1
ATOM 6510 N N . HIS D 1 69 ? 86.96328 2.05518 123.96832 1.000 23.75011 69 HIS D N 1
ATOM 6511 C CA . HIS D 1 69 ? 86.25118 0.83105 124.29676 1.000 24.49072 69 HIS D CA 1
ATOM 6512 C C . HIS D 1 69 ? 86.92494 -0.35240 123.63178 1.000 30.57035 69 HIS D C 1
ATOM 6513 O O . HIS D 1 69 ? 87.02955 -0.40460 122.40306 1.000 35.24255 69 HIS D O 1
ATOM 6520 N N . GLY D 1 70 ? 87.38294 -1.29430 124.43638 1.000 31.95534 70 GLY D N 1
ATOM 6521 C CA . GLY D 1 70 ? 87.96626 -2.48236 123.86551 1.000 31.31988 70 GLY D CA 1
ATOM 6522 C C . GLY D 1 70 ? 88.29721 -3.48477 124.93874 1.000 34.43320 70 GLY D C 1
ATOM 6523 O O . GLY D 1 70 ? 87.86999 -3.36488 126.08787 1.000 39.69042 70 GLY D O 1
ATOM 6524 N N . VAL D 1 71 ? 89.07206 -4.48016 124.53122 1.000 35.17898 71 VAL D N 1
ATOM 6525 C CA . VAL D 1 71 ? 89.56759 -5.52679 125.40384 1.000 36.93587 71 VAL D CA 1
ATOM 6526 C C . VAL D 1 71 ? 91.07296 -5.60409 125.20113 1.000 33.40178 71 VAL D C 1
ATOM 6527 O O . VAL D 1 71 ? 91.54497 -5.62665 124.05991 1.000 31.41079 71 VAL D O 1
ATOM 6531 N N . GLY D 1 72 ? 91.81849 -5.62764 126.29269 1.000 39.71977 72 GLY D N 1
ATOM 6532 C CA . GLY D 1 72 ? 93.26946 -5.60544 126.17670 1.000 43.23014 72 GLY D CA 1
ATOM 6533 C C . GLY D 1 72 ? 93.67796 -4.35193 125.43462 1.000 44.40361 72 GLY D C 1
ATOM 6534 O O . GLY D 1 72 ? 93.24073 -3.24630 125.76923 1.000 38.59150 72 GLY D O 1
ATOM 6535 N N . GLU D 1 73 ? 94.48845 -4.52249 124.38710 1.000 39.04541 73 GLU D N 1
ATOM 6536 C CA . GLU D 1 73 ? 94.91848 -3.41607 123.54065 1.000 38.06530 73 GLU D CA 1
ATOM 6537 C C . GLU D 1 73 ? 94.18094 -3.38942 122.20972 1.000 40.39050 73 GLU D C 1
ATOM 6538 O O . GLU D 1 73 ? 94.61175 -2.68992 121.28565 1.000 42.32549 73 GLU D O 1
ATOM 6544 N N . THR D 1 74 ? 93.07745 -4.12422 122.09384 1.000 41.31014 74 THR D N 1
ATOM 6545 C CA . THR D 1 74 ? 92.26428 -4.15386 120.88366 1.000 36.26944 74 THR D CA 1
ATOM 6546 C C . THR D 1 74 ? 91.05218 -3.24660 121.04980 1.000 35.50520 74 THR D C 1
ATOM 6547 O O . THR D 1 74 ? 90.29590 -3.38665 122.01952 1.000 31.67960 74 THR D O 1
ATOM 6551 N N . VAL D 1 75 ? 90.86957 -2.31989 120.10804 1.000 30.28959 75 VAL D N 1
ATOM 6552 C CA . VAL D 1 75 ? 89.71791 -1.42558 120.10856 1.000 25.96799 75 VAL D CA 1
ATOM 6553 C C . VAL D 1 75 ? 88.56485 -2.12317 119.39502 1.000 30.14716 75 VAL D C 1
ATOM 6554 O O . VAL D 1 75 ? 88.70230 -2.55233 118.23911 1.000 28.82084 75 VAL D O 1
ATOM 6558 N N . LEU D 1 76 ? 87.42647 -2.21040 120.06852 1.000 24.90721 76 LEU D N 1
ATOM 6559 C CA . LEU D 1 76 ? 86.22716 -2.86502 119.55696 1.000 29.14087 76 LEU D CA 1
ATOM 6560 C C . LEU D 1 76 ? 85.06387 -1.89131 119.57841 1.000 29.33837 76 LEU D C 1
ATOM 6561 O O . LEU D 1 76 ? 84.86912 -1.17300 120.56276 1.000 22.91329 76 LEU D O 1
ATOM 6566 N N . PHE D 1 77 ? 84.27220 -1.90681 118.51284 1.000 31.05243 77 PHE D N 1
ATOM 6567 C CA . PHE D 1 77 ? 83.03273 -1.13934 118.48066 1.000 27.06502 77 PHE D CA 1
ATOM 6568 C C . PHE D 1 77 ? 82.07548 -1.72624 119.51915 1.000 26.65252 77 PHE D C 1
ATOM 6569 O O . PHE D 1 77 ? 81.84444 -2.93610 119.51870 1.000 22.96757 77 PHE D O 1
ATOM 6577 N N . PRO D 1 78 ? 81.53101 -0.92671 120.43885 1.000 25.82329 78 PRO D N 1
ATOM 6578 C CA . PRO D 1 78 ? 80.74385 -1.51739 121.52965 1.000 23.54691 78 PRO D CA 1
ATOM 6579 C C . PRO D 1 78 ? 79.42983 -2.07034 121.02189 1.000 27.82517 78 PRO D C 1
ATOM 6580 O O . PRO D 1 78 ? 78.80722 -1.53091 120.10107 1.000 30.75750 78 PRO D O 1
ATOM 6584 N N . GLY D 1 79 ? 79.00760 -3.16809 121.63599 1.000 22.46153 79 GLY D N 1
ATOM 6585 C CA . GLY D 1 79 ? 77.72387 -3.74524 121.27765 1.000 19.58437 79 GLY D CA 1
ATOM 6586 C C . GLY D 1 79 ? 76.58088 -2.75595 121.37096 1.000 21.28496 79 GLY D C 1
ATOM 6587 O O . GLY D 1 79 ? 75.57163 -2.90535 120.67645 1.000 25.84355 79 GLY D O 1
ATOM 6588 N N . THR D 1 80 ? 76.71472 -1.73350 122.22596 1.000 21.02098 80 THR D N 1
ATOM 6589 C CA . THR D 1 80 ? 75.68734 -0.69597 122.29233 1.000 19.04145 80 THR D CA 1
ATOM 6590 C C . THR D 1 80 ? 75.66425 0.18273 121.04240 1.000 19.78596 80 THR D C 1
ATOM 6591 O O . THR D 1 80 ? 74.65329 0.82963 120.77897 1.000 18.72518 80 THR D O 1
ATOM 6595 N N . GLY D 1 81 ? 76.75390 0.25099 120.27961 1.000 19.99485 81 GLY D N 1
ATOM 6596 C CA . GLY D 1 81 ? 76.68696 0.93009 118.99044 1.000 14.63922 81 GLY D CA 1
ATOM 6597 C C . GLY D 1 81 ? 75.82409 0.17548 117.99888 1.000 17.63300 81 GLY D C 1
ATOM 6598 O O . GLY D 1 81 ? 75.08281 0.77983 117.22147 1.000 25.65683 81 GLY D O 1
ATOM 6599 N N . PHE D 1 82 ? 75.86868 -1.15900 118.03981 1.000 14.63343 82 PHE D N 1
ATOM 6600 C CA . PHE D 1 82 ? 74.98900 -1.93518 117.16867 1.000 13.83064 82 PHE D CA 1
ATOM 6601 C C . PHE D 1 82 ? 73.52865 -1.76972 117.56673 1.000 18.18977 82 PHE D C 1
ATOM 6602 O O . PHE D 1 82 ? 72.63605 -1.75441 116.70787 1.000 16.79693 82 PHE D O 1
ATOM 6610 N N . VAL D 1 83 ? 73.25195 -1.66664 118.86557 1.000 22.93121 83 VAL D N 1
ATOM 6611 C CA . VAL D 1 83 ? 71.87220 -1.43122 119.28649 1.000 25.20644 83 VAL D CA 1
ATOM 6612 C C . VAL D 1 83 ? 71.38495 -0.08583 118.75446 1.000 22.68903 83 VAL D C 1
ATOM 6613 O O . VAL D 1 83 ? 70.27386 0.02141 118.22356 1.000 25.06761 83 VAL D O 1
ATOM 6617 N N . GLU D 1 84 ? 72.22012 0.96344 118.88656 1.000 17.06143 84 GLU D N 1
ATOM 6618 C CA . GLU D 1 84 ? 71.82658 2.29919 118.43420 1.000 14.35348 84 GLU D CA 1
ATOM 6619 C C . GLU D 1 84 ? 71.62476 2.32599 116.92296 1.000 17.27984 84 GLU D C 1
ATOM 6620 O O . GLU D 1 84 ? 70.64988 2.91056 116.43014 1.000 22.70771 84 GLU D O 1
ATOM 6626 N N . LEU D 1 85 ? 72.53410 1.68798 116.17396 1.000 15.33638 85 LEU D N 1
ATOM 6627 C CA . LEU D 1 85 ? 72.39965 1.59549 114.71504 1.000 16.56503 85 LEU D CA 1
ATOM 6628 C C . LEU D 1 85 ? 71.13413 0.85819 114.30652 1.000 19.06060 85 LEU D C 1
ATOM 6629 O O . LEU D 1 85 ? 70.45318 1.25864 113.34800 1.000 16.69708 85 LEU D O 1
ATOM 6634 N N . ALA D 1 86 ? 70.81145 -0.23404 115.00714 1.000 21.86061 86 ALA D N 1
ATOM 6635 C CA . ALA D 1 86 ? 69.65902 -1.04478 114.62407 1.000 20.25322 86 ALA D CA 1
ATOM 6636 C C . ALA D 1 86 ? 68.36853 -0.30692 114.89136 1.000 19.78236 86 ALA D C 1
ATOM 6637 O O . ALA D 1 86 ? 67.44598 -0.34593 114.06777 1.000 19.66162 86 ALA D O 1
ATOM 6639 N N . VAL D 1 87 ? 68.28278 0.38104 116.03145 1.000 20.71695 87 VAL D N 1
ATOM 6640 C CA . VAL D 1 87 ? 67.05465 1.10519 116.35268 1.000 21.95529 87 VAL D CA 1
ATOM 6641 C C . VAL D 1 87 ? 66.86293 2.27754 115.39872 1.000 22.38718 87 VAL D C 1
ATOM 6642 O O . VAL D 1 87 ? 65.74445 2.56261 114.95794 1.000 25.19632 87 VAL D O 1
ATOM 6646 N N . ARG D 1 88 ? 67.95304 2.96460 115.04581 1.000 21.07265 88 ARG D N 1
ATOM 6647 C CA . ARG D 1 88 ? 67.82872 4.09565 114.13746 1.000 16.31441 88 ARG D CA 1
ATOM 6648 C C . ARG D 1 88 ? 67.33503 3.64380 112.76507 1.000 24.43408 88 ARG D C 1
ATOM 6649 O O . ARG D 1 88 ? 66.54087 4.34336 112.12159 1.000 25.59316 88 ARG D O 1
ATOM 6657 N N . ALA D 1 89 ? 67.80499 2.48536 112.29048 1.000 16.30853 89 ALA D N 1
ATOM 6658 C CA . ALA D 1 89 ? 67.25214 1.93293 111.05345 1.000 18.68068 89 ALA D CA 1
ATOM 6659 C C . ALA D 1 89 ? 65.78074 1.59598 111.22089 1.000 22.08966 89 ALA D C 1
ATOM 6660 O O . ALA D 1 89 ? 64.96555 1.82996 110.31661 1.000 22.55659 89 ALA D O 1
ATOM 6662 N N . GLY D 1 90 ? 65.41999 1.04148 112.37107 1.000 24.33920 90 GLY D N 1
ATOM 6663 C CA . GLY D 1 90 ? 64.02173 0.73526 112.61621 1.000 26.48294 90 GLY D CA 1
ATOM 6664 C C . GLY D 1 90 ? 63.14244 1.96712 112.54682 1.000 24.63315 90 GLY D C 1
ATOM 6665 O O . GLY D 1 90 ? 62.05635 1.93666 111.94394 1.000 23.12093 90 GLY D O 1
ATOM 6666 N N . ASP D 1 91 ? 63.60498 3.07524 113.14073 1.000 24.05666 91 ASP D N 1
ATOM 6667 C CA . ASP D 1 91 ? 62.86824 4.33754 113.02848 1.000 26.75755 91 ASP D CA 1
ATOM 6668 C C . ASP D 1 91 ? 62.58296 4.68492 111.57061 1.000 20.09343 91 ASP D C 1
ATOM 6669 O O . ASP D 1 91 ? 61.49528 5.16206 111.23673 1.000 22.87152 91 ASP D O 1
ATOM 6674 N N . GLU D 1 92 ? 63.55911 4.46081 110.68442 1.000 23.85577 92 GLU D N 1
ATOM 6675 C CA . GLU D 1 92 ? 63.38532 4.90366 109.30715 1.000 24.83109 92 GLU D CA 1
ATOM 6676 C C . GLU D 1 92 ? 62.22016 4.20275 108.63431 1.000 23.28400 92 GLU D C 1
ATOM 6677 O O . GLU D 1 92 ? 61.58535 4.78166 107.74653 1.000 23.57395 92 GLU D O 1
ATOM 6683 N N . VAL D 1 93 ? 61.93224 2.96089 109.02518 1.000 24.60252 93 VAL D N 1
ATOM 6684 C CA . VAL D 1 93 ? 60.85321 2.18320 108.43436 1.000 30.02621 93 VAL D CA 1
ATOM 6685 C C . VAL D 1 93 ? 59.65714 2.05578 109.37302 1.000 29.59061 93 VAL D C 1
ATOM 6686 O O . VAL D 1 93 ? 58.73532 1.29308 109.09114 1.000 28.54408 93 VAL D O 1
ATOM 6690 N N . GLY D 1 94 ? 59.62219 2.80378 110.46684 1.000 30.16056 94 GLY D N 1
ATOM 6691 C CA . GLY D 1 94 ? 58.44993 2.70814 111.31849 1.000 28.28449 94 GLY D CA 1
ATOM 6692 C C . GLY D 1 94 ? 58.41590 1.49703 112.22473 1.000 25.82549 94 GLY D C 1
ATOM 6693 O O . GLY D 1 94 ? 57.34374 1.13719 112.73542 1.000 24.81624 94 GLY D O 1
ATOM 6694 N N . CYS D 1 95 ? 59.55651 0.85504 112.45766 1.000 19.85553 95 CYS D N 1
ATOM 6695 C CA . CYS D 1 95 ? 59.63552 -0.29561 113.35172 1.000 24.36996 95 CYS D CA 1
ATOM 6696 C C . CYS D 1 95 ? 60.73117 -0.02371 114.38242 1.000 25.64343 95 CYS D C 1
ATOM 6697 O O . CYS D 1 95 ? 61.80931 -0.62687 114.33942 1.000 25.90080 95 CYS D O 1
ATOM 6700 N N . PRO D 1 96 ? 60.47287 0.86221 115.34941 1.000 26.24938 96 PRO D N 1
ATOM 6701 C CA . PRO D 1 96 ? 61.53392 1.29900 116.28028 1.000 20.44070 96 PRO D CA 1
ATOM 6702 C C . PRO D 1 96 ? 61.90025 0.30118 117.37704 1.000 17.04787 96 PRO D C 1
ATOM 6703 O O . PRO D 1 96 ? 62.88642 0.54458 118.08305 1.000 21.07978 96 PRO D O 1
ATOM 6707 N N . VAL D 1 97 ? 61.11976 -0.75995 117.58292 1.000 18.73681 97 VAL D N 1
ATOM 6708 C CA . VAL D 1 97 ? 61.31131 -1.69036 118.69569 1.000 20.28011 97 VAL D CA 1
ATOM 6709 C C . VAL D 1 97 ? 62.26891 -2.79319 118.25445 1.000 23.85032 97 VAL D C 1
ATOM 6710 O O . VAL D 1 97 ? 61.95913 -3.56671 117.34354 1.000 24.48767 97 VAL D O 1
ATOM 6714 N N . LEU D 1 98 ? 63.41942 -2.89191 118.91123 1.000 23.53461 98 LEU D N 1
ATOM 6715 C CA . LEU D 1 98 ? 64.36726 -3.96791 118.62159 1.000 21.81353 98 LEU D CA 1
ATOM 6716 C C . LEU D 1 98 ? 63.93692 -5.20103 119.40781 1.000 21.16717 98 LEU D C 1
ATOM 6717 O O . LEU D 1 98 ? 64.25487 -5.33700 120.58963 1.000 22.48826 98 LEU D O 1
ATOM 6722 N N . GLU D 1 99 ? 63.18072 -6.10101 118.76348 1.000 21.48529 99 GLU D N 1
ATOM 6723 C CA . GLU D 1 99 ? 62.65141 -7.26524 119.47466 1.000 25.23295 99 GLU D CA 1
ATOM 6724 C C . GLU D 1 99 ? 63.77255 -8.21008 119.88035 1.000 28.35708 99 GLU D C 1
ATOM 6725 O O . GLU D 1 99 ? 63.71549 -8.82616 120.95442 1.000 25.65402 99 GLU D O 1
ATOM 6731 N N . GLU D 1 100 ? 64.82063 -8.29393 119.06791 1.000 22.90118 100 GLU D N 1
ATOM 6732 C CA . GLU D 1 100 ? 65.89779 -9.22830 119.35049 1.000 24.27863 100 GLU D CA 1
ATOM 6733 C C . GLU D 1 100 ? 67.11359 -8.76703 118.56536 1.000 20.52980 100 GLU D C 1
ATOM 6734 O O . GLU D 1 100 ? 66.97086 -8.26967 117.44357 1.000 22.06266 100 GLU D O 1
ATOM 6740 N N . LEU D 1 101 ? 68.29731 -8.90872 119.15723 1.000 21.29051 101 LEU D N 1
ATOM 6741 C CA . LEU D 1 101 ? 69.52941 -8.62636 118.42870 1.000 22.36857 101 LEU D CA 1
ATOM 6742 C C . LEU D 1 101 ? 70.65457 -9.49339 118.99239 1.000 22.39698 101 LEU D C 1
ATOM 6743 O O . LEU D 1 101 ? 70.86740 -9.54277 120.20958 1.000 25.40077 101 LEU D O 1
ATOM 6748 N N . THR D 1 102 ? 71.36285 -10.18822 118.11023 1.000 18.02246 102 THR D N 1
ATOM 6749 C CA . THR D 1 102 ? 72.46008 -11.05717 118.50203 1.000 20.68301 102 THR D CA 1
ATOM 6750 C C . THR D 1 102 ? 73.73805 -10.53593 117.86229 1.000 26.00398 102 THR D C 1
ATOM 6751 O O . THR D 1 102 ? 73.74708 -10.19001 116.67746 1.000 27.12690 102 THR D O 1
ATOM 6755 N N . LEU D 1 103 ? 74.79107 -10.40903 118.66427 1.000 25.31592 103 LEU D N 1
ATOM 6756 C CA . LEU D 1 103 ? 76.08220 -9.92900 118.19426 1.000 28.63483 103 LEU D CA 1
ATOM 6757 C C . LEU D 1 103 ? 76.95093 -11.14505 117.91162 1.000 34.21408 103 LEU D C 1
ATOM 6758 O O . LEU D 1 103 ? 77.18604 -11.96036 118.80573 1.000 47.82372 103 LEU D O 1
ATOM 6763 N N . GLU D 1 104 ? 77.41280 -11.27742 116.67299 1.000 36.91622 104 GLU D N 1
ATOM 6764 C CA . GLU D 1 104 ? 78.07052 -12.50415 116.22974 1.000 42.94852 104 GLU D CA 1
ATOM 6765 C C . GLU D 1 104 ? 79.59211 -12.39360 116.23754 1.000 49.39684 104 GLU D C 1
ATOM 6766 O O . GLU D 1 104 ? 80.27163 -13.11569 116.97367 1.000 58.86985 104 GLU D O 1
ATOM 6772 N N . ALA D 1 105 ? 80.14021 -11.53543 115.40933 1.000 47.15229 105 ALA D N 1
ATOM 6773 C CA . ALA D 1 105 ? 81.57694 -11.36349 115.37025 1.000 41.08153 105 ALA D CA 1
ATOM 6774 C C . ALA D 1 105 ? 81.94052 -9.96565 115.84413 1.000 36.42758 105 ALA D C 1
ATOM 6775 O O . ALA D 1 105 ? 81.21752 -9.00785 115.54163 1.000 31.48218 105 ALA D O 1
ATOM 6777 N N . PRO D 1 106 ? 83.01489 -9.81994 116.61996 1.000 36.32774 106 PRO D N 1
ATOM 6778 C CA . PRO D 1 106 ? 83.39422 -8.48392 117.10092 1.000 33.97164 106 PRO D CA 1
ATOM 6779 C C . PRO D 1 106 ? 83.91662 -7.60975 115.97286 1.000 32.78823 106 PRO D C 1
ATOM 6780 O O . PRO D 1 106 ? 84.57447 -8.07896 115.04585 1.000 36.24015 106 PRO D O 1
ATOM 6784 N N . LEU D 1 107 ? 83.60024 -6.32455 116.05404 1.000 27.45516 107 LEU D N 1
ATOM 6785 C CA . LEU D 1 107 ? 84.09163 -5.33651 115.10178 1.000 23.86940 107 LEU D CA 1
ATOM 6786 C C . LEU D 1 107 ? 85.38482 -4.74245 115.65675 1.000 29.83096 107 LEU D C 1
ATOM 6787 O O . LEU D 1 107 ? 85.35690 -3.86921 116.53017 1.000 26.64787 107 LEU D O 1
ATOM 6792 N N . VAL D 1 108 ? 86.52870 -5.23586 115.17546 1.000 29.57846 108 VAL D N 1
ATOM 6793 C CA . VAL D 1 108 ? 87.81889 -4.68803 115.57834 1.000 25.87838 108 VAL D CA 1
ATOM 6794 C C . VAL D 1 108 ? 88.05800 -3.40670 114.79353 1.000 32.79642 108 VAL D C 1
ATOM 6795 O O . VAL D 1 108 ? 87.93550 -3.38963 113.56477 1.000 28.89281 108 VAL D O 1
ATOM 6799 N N . ILE D 1 109 ? 88.40288 -2.32733 115.49263 1.000 35.37117 109 ILE D N 1
ATOM 6800 C CA . ILE D 1 109 ? 88.73790 -1.06453 114.84250 1.000 33.61245 109 ILE D CA 1
ATOM 6801 C C . ILE D 1 109 ? 90.24776 -0.88830 114.91893 1.000 37.63143 109 ILE D C 1
ATOM 6802 O O . ILE D 1 109 ? 90.80513 -0.64985 115.99799 1.000 41.66871 109 ILE D O 1
ATOM 6807 N N . GLU D 1 110 ? 90.91511 -1.01397 113.77400 1.000 37.00580 110 GLU D N 1
ATOM 6808 C CA . GLU D 1 110 ? 92.37672 -0.97972 113.71148 1.000 50.59652 110 GLU D CA 1
ATOM 6809 C C . GLU D 1 110 ? 92.84436 0.45413 113.48392 1.000 49.87487 110 GLU D C 1
ATOM 6810 O O . GLU D 1 110 ? 92.71794 0.98455 112.37720 1.000 50.18226 110 GLU D O 1
ATOM 6816 N N . GLY D 1 111 ? 93.39265 1.07393 114.52461 1.000 45.55396 111 GLY D N 1
ATOM 6817 C CA . GLY D 1 111 ? 93.94964 2.40251 114.37094 1.000 42.48796 111 GLY D CA 1
ATOM 6818 C C . GLY D 1 111 ? 92.91078 3.37811 113.87145 1.000 40.33150 111 GLY D C 1
ATOM 6819 O O . GLY D 1 111 ? 91.72697 3.28675 114.19639 1.000 36.37222 111 GLY D O 1
ATOM 6820 N N . ASP D 1 112 ? 93.34894 4.31830 113.04498 1.000 45.08142 112 ASP D N 1
ATOM 6821 C CA . ASP D 1 112 ? 92.47115 5.35767 112.53256 1.000 47.07102 112 ASP D CA 1
ATOM 6822 C C . ASP D 1 112 ? 91.75259 4.94967 111.24054 1.000 40.00757 112 ASP D C 1
ATOM 6823 O O . ASP D 1 112 ? 91.21736 5.82191 110.54504 1.000 33.74416 112 ASP D O 1
ATOM 6828 N N . GLU D 1 113 ? 91.73428 3.65608 110.90357 1.000 42.80766 113 GLU D N 1
ATOM 6829 C CA . GLU D 1 113 ? 91.10339 3.21634 109.65773 1.000 49.24313 113 GLU D CA 1
ATOM 6830 C C . GLU D 1 113 ? 89.61329 3.55802 109.65156 1.000 44.07213 113 GLU D C 1
ATOM 6831 O O . GLU D 1 113 ? 88.89802 3.22597 110.60884 1.000 43.38939 113 GLU D O 1
ATOM 6837 N N . PRO D 1 114 ? 89.10968 4.22152 108.61375 1.000 40.12174 114 PRO D N 1
ATOM 6838 C CA . PRO D 1 114 ? 87.66266 4.44043 108.53512 1.000 37.65719 114 PRO D CA 1
ATOM 6839 C C . PRO D 1 114 ? 86.94568 3.12630 108.25753 1.000 32.29120 114 PRO D C 1
ATOM 6840 O O . PRO D 1 114 ? 87.45712 2.24937 107.56246 1.000 40.26033 114 PRO D O 1
ATOM 6844 N N . VAL D 1 115 ? 85.77547 2.97609 108.85222 1.000 35.14499 115 VAL D N 1
ATOM 6845 C CA . VAL D 1 115 ? 84.97983 1.76420 108.75551 1.000 34.22061 115 VAL D CA 1
ATOM 6846 C C . VAL D 1 115 ? 83.66333 2.12618 108.08023 1.000 32.04646 115 VAL D C 1
ATOM 6847 O O . VAL D 1 115 ? 82.92699 2.99717 108.56952 1.000 30.19584 115 VAL D O 1
ATOM 6851 N N . GLN D 1 116 ? 83.36537 1.46264 106.96547 1.000 26.08829 116 GLN D N 1
ATOM 6852 C CA . GLN D 1 116 ? 82.05603 1.60719 106.34635 1.000 26.49744 116 GLN D CA 1
ATOM 6853 C C . GLN D 1 116 ? 81.04424 0.77796 107.11206 1.000 27.37425 116 GLN D C 1
ATOM 6854 O O . GLN D 1 116 ? 81.28751 -0.39885 107.39513 1.000 28.20371 116 GLN D O 1
ATOM 6860 N N . LEU D 1 117 ? 79.88995 1.37125 107.40104 1.000 23.91790 117 LEU D N 1
ATOM 6861 C CA . LEU D 1 117 ? 78.81120 0.69205 108.09212 1.000 18.31184 117 LEU D CA 1
ATOM 6862 C C . LEU D 1 117 ? 77.63455 0.49339 107.14027 1.000 22.04057 117 LEU D C 1
ATOM 6863 O O . LEU D 1 117 ? 77.35421 1.35042 106.29565 1.000 22.66682 117 LEU D O 1
ATOM 6868 N N . GLN D 1 118 ? 76.94570 -0.64083 107.26484 1.000 18.50195 118 GLN D N 1
ATOM 6869 C CA . GLN D 1 118 ? 75.69743 -0.82713 106.53600 1.000 24.72705 118 GLN D CA 1
ATOM 6870 C C . GLN D 1 118 ? 74.66864 -1.49819 107.42285 1.000 23.29937 118 GLN D C 1
ATOM 6871 O O . GLN D 1 118 ? 74.93543 -2.56691 107.98765 1.000 27.08391 118 GLN D O 1
ATOM 6877 N N . VAL D 1 119 ? 73.48663 -0.89939 107.51305 1.000 22.72971 119 VAL D N 1
ATOM 6878 C CA . VAL D 1 119 ? 72.38105 -1.46693 108.27550 1.000 19.41501 119 VAL D CA 1
ATOM 6879 C C . VAL D 1 119 ? 71.28843 -1.84720 107.28868 1.000 26.38097 119 VAL D C 1
ATOM 6880 O O . VAL D 1 119 ? 70.65285 -0.97008 106.68161 1.000 26.03249 119 VAL D O 1
ATOM 6884 N N . ALA D 1 120 ? 71.06023 -3.15193 107.13240 1.000 22.06443 120 ALA D N 1
ATOM 6885 C CA . ALA D 1 120 ? 70.08706 -3.67362 106.18820 1.000 25.69995 120 ALA D CA 1
ATOM 6886 C C . ALA D 1 120 ? 68.81762 -4.05065 106.93583 1.000 21.89885 120 ALA D C 1
ATOM 6887 O O . ALA D 1 120 ? 68.88197 -4.68928 107.98442 1.000 23.15460 120 ALA D O 1
ATOM 6889 N N . VAL D 1 121 ? 67.67249 -3.66832 106.38180 1.000 22.20885 121 VAL D N 1
ATOM 6890 C CA . VAL D 1 121 ? 66.36069 -3.96985 106.95250 1.000 24.57707 121 VAL D CA 1
ATOM 6891 C C . VAL D 1 121 ? 65.50361 -4.59354 105.85671 1.000 27.39961 121 VAL D C 1
ATOM 6892 O O . VAL D 1 121 ? 65.42948 -4.05391 104.75018 1.000 34.39278 121 VAL D O 1
ATOM 6896 N N . THR D 1 122 ? 64.84411 -5.71199 106.15687 1.000 32.19560 122 THR D N 1
ATOM 6897 C CA . THR D 1 122 ? 63.95603 -6.30821 105.16764 1.000 33.99860 122 THR D CA 1
ATOM 6898 C C . THR D 1 122 ? 62.61102 -5.58980 105.14635 1.000 36.09106 122 THR D C 1
ATOM 6899 O O . THR D 1 122 ? 62.26569 -4.81921 106.05389 1.000 30.72822 122 THR D O 1
ATOM 6903 N N . ALA D 1 123 ? 61.84795 -5.86030 104.08476 1.000 36.19695 123 ALA D N 1
ATOM 6904 C CA . ALA D 1 123 ? 60.41336 -5.59493 104.08594 1.000 35.02987 123 ALA D CA 1
ATOM 6905 C C . ALA D 1 123 ? 59.73251 -6.37720 105.20976 1.000 33.18824 123 ALA D C 1
ATOM 6906 O O . ALA D 1 123 ? 60.24273 -7.39128 105.69215 1.000 33.30425 123 ALA D O 1
ATOM 6908 N N . ALA D 1 124 ? 58.55850 -5.90288 105.62708 1.000 35.82564 124 ALA D N 1
ATOM 6909 C CA . ALA D 1 124 ? 57.88568 -6.52271 106.76316 1.000 36.42444 124 ALA D CA 1
ATOM 6910 C C . ALA D 1 124 ? 57.29283 -7.86790 106.37423 1.000 36.84983 124 ALA D C 1
ATOM 6911 O O . ALA D 1 124 ? 56.72001 -8.02679 105.29567 1.000 34.17221 124 ALA D O 1
ATOM 6913 N N . GLY D 1 125 ? 57.44152 -8.84721 107.25536 1.000 37.51240 125 GLY D N 1
ATOM 6914 C CA . GLY D 1 125 ? 56.77554 -10.11366 107.06343 1.000 36.49330 125 GLY D CA 1
ATOM 6915 C C . GLY D 1 125 ? 55.28432 -9.97700 107.28341 1.000 47.62873 125 GLY D C 1
ATOM 6916 O O . GLY D 1 125 ? 54.75278 -8.89898 107.56169 1.000 48.94003 125 GLY D O 1
ATOM 6917 N N . GLU D 1 126 ? 54.59148 -11.11624 107.14905 1.000 52.15218 126 GLU D N 1
ATOM 6918 C CA . GLU D 1 126 ? 53.14377 -11.13948 107.34828 1.000 55.41392 126 GLU D CA 1
ATOM 6919 C C . GLU D 1 126 ? 52.77183 -10.72895 108.77096 1.000 49.46374 126 GLU D C 1
ATOM 6920 O O . GLU D 1 126 ? 51.67950 -10.19278 109.00389 1.000 43.92880 126 GLU D O 1
ATOM 6926 N N . ASP D 1 127 ? 53.67576 -10.94324 109.72498 1.000 42.78190 127 ASP D N 1
ATOM 6927 C CA . ASP D 1 127 ? 53.45482 -10.59733 111.11915 1.000 40.61919 127 ASP D CA 1
ATOM 6928 C C . ASP D 1 127 ? 53.87097 -9.17287 111.45536 1.000 44.21631 127 ASP D C 1
ATOM 6929 O O . ASP D 1 127 ? 53.82706 -8.79593 112.62845 1.000 47.25418 127 ASP D O 1
ATOM 6934 N N . GLY D 1 128 ? 54.30535 -8.38585 110.47210 1.000 42.74943 128 GLY D N 1
ATOM 6935 C CA . GLY D 1 128 ? 54.84233 -7.06699 110.73482 1.000 35.45283 128 GLY D CA 1
ATOM 6936 C C . GLY D 1 128 ? 56.30919 -7.01022 111.12709 1.000 32.76531 128 GLY D C 1
ATOM 6937 O O . GLY D 1 128 ? 56.84688 -5.89845 111.26760 1.000 31.17071 128 GLY D O 1
ATOM 6938 N N . ARG D 1 129 ? 56.97488 -8.15426 111.33424 1.000 33.17222 129 ARG D N 1
ATOM 6939 C CA . ARG D 1 129 ? 58.38056 -8.15135 111.72952 1.000 31.55591 129 ARG D CA 1
ATOM 6940 C C . ARG D 1 129 ? 59.28296 -7.85449 110.54141 1.000 30.34435 129 ARG D C 1
ATOM 6941 O O . ARG D 1 129 ? 58.96779 -8.18329 109.39764 1.000 38.57335 129 ARG D O 1
ATOM 6949 N N . ARG D 1 130 ? 60.43499 -7.25038 110.82859 1.000 32.06904 130 ARG D N 1
ATOM 6950 C CA . ARG D 1 130 ? 61.47897 -7.05163 109.83377 1.000 28.43680 130 ARG D CA 1
ATOM 6951 C C . ARG D 1 130 ? 62.81572 -7.54509 110.37204 1.000 30.97703 130 ARG D C 1
ATOM 6952 O O . ARG D 1 130 ? 63.14619 -7.30722 111.53617 1.000 34.26522 130 ARG D O 1
ATOM 6960 N N . GLU D 1 131 ? 63.58313 -8.22939 109.52292 1.000 28.93498 131 GLU D N 1
ATOM 6961 C CA . GLU D 1 131 ? 64.94898 -8.60746 109.87599 1.000 26.09391 131 GLU D CA 1
ATOM 6962 C C . GLU D 1 131 ? 65.87526 -7.41751 109.72041 1.000 24.20261 131 GLU D C 1
ATOM 6963 O O . GLU D 1 131 ? 65.76129 -6.64435 108.76550 1.000 25.38140 131 GLU D O 1
ATOM 6969 N N . VAL D 1 132 ? 66.80296 -7.27856 110.65718 1.000 22.50383 132 VAL D N 1
ATOM 6970 C CA . VAL D 1 132 ? 67.80078 -6.21902 110.60385 1.000 21.42637 132 VAL D CA 1
ATOM 6971 C C . VAL D 1 132 ? 69.15238 -6.89052 110.68191 1.000 21.04451 132 VAL D C 1
ATOM 6972 O O . VAL D 1 132 ? 69.31271 -7.90968 111.36670 1.000 26.82104 132 VAL D O 1
ATOM 6976 N N . ALA D 1 133 ? 70.12376 -6.33945 109.97398 1.000 24.19831 133 ALA D N 1
ATOM 6977 C CA . ALA D 1 133 ? 71.47646 -6.86904 110.04012 1.000 23.42297 133 ALA D CA 1
ATOM 6978 C C . ALA D 1 133 ? 72.44940 -5.71163 109.91586 1.000 23.65082 133 ALA D C 1
ATOM 6979 O O . ALA D 1 133 ? 72.15789 -4.71756 109.24719 1.000 22.80142 133 ALA D O 1
ATOM 6981 N N . VAL D 1 134 ? 73.59740 -5.82813 110.57966 1.000 24.04051 134 VAL D N 1
ATOM 6982 C CA . VAL D 1 134 ? 74.62570 -4.79281 110.53536 1.000 21.73993 134 VAL D CA 1
ATOM 6983 C C . VAL D 1 134 ? 75.90504 -5.40147 109.98682 1.000 24.05957 134 VAL D C 1
ATOM 6984 O O . VAL D 1 134 ? 76.40399 -6.40485 110.51542 1.000 24.68009 134 VAL D O 1
ATOM 6988 N N . HIS D 1 135 ? 76.42486 -4.80298 108.91799 1.000 24.53693 135 HIS D N 1
ATOM 6989 C CA . HIS D 1 135 ? 77.65245 -5.22985 108.27074 1.000 25.13559 135 HIS D CA 1
ATOM 6990 C C . HIS D 1 135 ? 78.65187 -4.08667 108.33940 1.000 23.26827 135 HIS D C 1
ATOM 6991 O O . HIS D 1 135 ? 78.27804 -2.91656 108.44996 1.000 26.41195 135 HIS D O 1
ATOM 6998 N N . ALA D 1 136 ? 79.93350 -4.43343 108.28807 1.000 22.40533 136 ALA D N 1
ATOM 6999 C CA . ALA D 1 136 ? 80.97108 -3.41155 108.32074 1.000 25.64054 136 ALA D CA 1
ATOM 7000 C C . ALA D 1 136 ? 82.17770 -3.92346 107.55605 1.000 27.20104 136 ALA D C 1
ATOM 7001 O O . ALA D 1 136 ? 82.30144 -5.12348 107.26551 1.000 27.74040 136 ALA D O 1
ATOM 7003 N N . ARG D 1 137 ? 83.05782 -2.99096 107.20907 1.000 28.02337 137 ARG D N 1
ATOM 7004 C CA . ARG D 1 137 ? 84.27833 -3.34051 106.50492 1.000 34.39896 137 ARG D CA 1
ATOM 7005 C C . ARG D 1 137 ? 85.17185 -2.11064 106.46567 1.000 36.51928 137 ARG D C 1
ATOM 7006 O O . ARG D 1 137 ? 84.70912 -0.98528 106.67839 1.000 31.92576 137 ARG D O 1
ATOM 7014 N N . THR D 1 138 ? 86.46587 -2.35111 106.23028 1.000 34.14116 138 THR D N 1
ATOM 7015 C CA . THR D 1 138 ? 87.45859 -1.32027 105.94978 1.000 40.14236 138 THR D CA 1
ATOM 7016 C C . THR D 1 138 ? 88.09746 -1.59989 104.59443 1.000 49.03859 138 THR D C 1
ATOM 7017 O O . THR D 1 138 ? 88.20055 -2.75608 104.16992 1.000 51.98168 138 THR D O 1
ATOM 7021 N N . GLY D 1 139 ? 88.53459 -0.53285 103.92676 1.000 52.67841 139 GLY D N 1
ATOM 7022 C CA . GLY D 1 139 ? 89.19633 -0.68130 102.63633 1.000 55.31788 139 GLY D CA 1
ATOM 7023 C C . GLY D 1 139 ? 88.28256 -1.33542 101.61854 1.000 55.99784 139 GLY D C 1
ATOM 7024 O O . GLY D 1 139 ? 87.12359 -0.94499 101.44033 1.000 50.48567 139 GLY D O 1
ATOM 7025 N N . GLN D 1 140 ? 88.80440 -2.35582 100.93963 1.000 59.83914 140 GLN D N 1
ATOM 7026 C CA . GLN D 1 140 ? 87.99949 -3.18910 100.05709 1.000 63.93353 140 GLN D CA 1
ATOM 7027 C C . GLN D 1 140 ? 87.88578 -4.62197 100.57703 1.000 64.10194 140 GLN D C 1
ATOM 7028 O O . GLN D 1 140 ? 87.53909 -5.53260 99.81657 1.000 67.29678 140 GLN D O 1
ATOM 7034 N N . ARG D 1 141 ? 88.17135 -4.83237 101.86696 1.000 60.94314 141 ARG D N 1
ATOM 7035 C CA . ARG D 1 141 ? 88.01377 -6.13436 102.49341 1.000 56.12649 141 ARG D CA 1
ATOM 7036 C C . ARG D 1 141 ? 86.56262 -6.59978 102.37777 1.000 52.37018 141 ARG D C 1
ATOM 7037 O O . ARG D 1 141 ? 85.65060 -5.78436 102.19050 1.000 46.02277 141 ARG D O 1
ATOM 7045 N N . PRO D 1 142 ? 86.31775 -7.90849 102.47318 1.000 52.08951 142 PRO D N 1
ATOM 7046 C CA . PRO D 1 142 ? 84.93191 -8.38246 102.44177 1.000 49.31084 142 PRO D CA 1
ATOM 7047 C C . PRO D 1 142 ? 84.15352 -7.85138 103.63109 1.000 47.51806 142 PRO D C 1
ATOM 7048 O O . PRO D 1 142 ? 84.71501 -7.54225 104.68583 1.000 49.44363 142 PRO D O 1
ATOM 7052 N N . TRP D 1 143 ? 82.84473 -7.73354 103.43527 1.000 40.33224 143 TRP D N 1
ATOM 7053 C CA . TRP D 1 143 ? 81.95088 -7.35427 104.50801 1.000 37.23045 143 TRP D CA 1
ATOM 7054 C C . TRP D 1 143 ? 81.86883 -8.45372 105.55272 1.000 34.72228 143 TRP D C 1
ATOM 7055 O O . TRP D 1 143 ? 81.87269 -9.63895 105.22699 1.000 42.61997 143 TRP D O 1
ATOM 7066 N N . THR D 1 144 ? 81.75544 -8.05480 106.81298 1.000 27.61871 144 THR D N 1
ATOM 7067 C CA . THR D 1 144 ? 81.45798 -8.98199 107.89581 1.000 30.21300 144 THR D CA 1
ATOM 7068 C C . THR D 1 144 ? 80.12409 -8.59296 108.52279 1.000 27.94476 144 THR D C 1
ATOM 7069 O O . THR D 1 144 ? 79.86860 -7.40644 108.76384 1.000 26.81413 144 THR D O 1
ATOM 7073 N N . ARG D 1 145 ? 79.27390 -9.58427 108.77774 1.000 25.25037 145 ARG D N 1
ATOM 7074 C CA . ARG D 1 145 ? 78.06317 -9.33280 109.53839 1.000 27.77040 145 ARG D CA 1
ATOM 7075 C C . ARG D 1 145 ? 78.38379 -9.36770 111.02508 1.000 27.86449 145 ARG D C 1
ATOM 7076 O O . ARG D 1 145 ? 78.99885 -10.32230 111.51271 1.000 30.09980 145 ARG D O 1
ATOM 7084 N N . HIS D 1 146 ? 77.97157 -8.32287 111.74477 1.000 28.92102 146 HIS D N 1
ATOM 7085 C CA . HIS D 1 146 ? 78.30004 -8.18815 113.15688 1.000 31.31435 146 HIS D CA 1
ATOM 7086 C C . HIS D 1 146 ? 77.09651 -8.25477 114.07831 1.000 32.57372 146 HIS D C 1
ATOM 7087 O O . HIS D 1 146 ? 77.25422 -8.61672 115.24499 1.000 34.02219 146 HIS D O 1
ATOM 7094 N N . ALA D 1 147 ? 75.90922 -7.91405 113.58515 1.000 29.42415 147 ALA D N 1
ATOM 7095 C CA . ALA D 1 147 ? 74.66924 -7.97751 114.34947 1.000 23.16024 147 ALA D CA 1
ATOM 7096 C C . ALA D 1 147 ? 73.56357 -8.46602 113.43388 1.000 26.22812 147 ALA D C 1
ATOM 7097 O O . ALA D 1 147 ? 73.53757 -8.11892 112.24521 1.000 28.41945 147 ALA D O 1
ATOM 7099 N N . ALA D 1 148 ? 72.67271 -9.29618 113.97993 1.000 24.58824 148 ALA D N 1
ATOM 7100 C CA . ALA D 1 148 ? 71.48527 -9.75443 113.27335 1.000 26.90984 148 ALA D CA 1
ATOM 7101 C C . ALA D 1 148 ? 70.32137 -9.83632 114.24748 1.000 29.46807 148 ALA D C 1
ATOM 7102 O O . ALA D 1 148 ? 70.46356 -10.35089 115.36299 1.000 29.28526 148 ALA D O 1
ATOM 7104 N N . GLY D 1 149 ? 69.16379 -9.36388 113.80983 1.000 30.17378 149 GLY D N 1
ATOM 7105 C CA . GLY D 1 149 ? 68.01861 -9.39952 114.68484 1.000 28.48662 149 GLY D CA 1
ATOM 7106 C C . GLY D 1 149 ? 66.71020 -9.04530 114.01888 1.000 24.92286 149 GLY D C 1
ATOM 7107 O O . GLY D 1 149 ? 66.56126 -9.18572 112.80305 1.000 22.64831 149 GLY D O 1
ATOM 7108 N N . THR D 1 150 ? 65.75432 -8.58095 114.81938 1.000 22.91427 150 THR D N 1
ATOM 7109 C CA . THR D 1 150 ? 64.38695 -8.37430 114.38805 1.000 23.83390 150 THR D CA 1
ATOM 7110 C C . THR D 1 150 ? 63.89887 -7.02642 114.88816 1.000 22.59620 150 THR D C 1
ATOM 7111 O O . THR D 1 150 ? 64.10844 -6.68009 116.05711 1.000 22.69889 150 THR D O 1
ATOM 7115 N N . LEU D 1 151 ? 63.25660 -6.26801 114.00556 1.000 20.29758 151 LEU D N 1
ATOM 7116 C CA . LEU D 1 151 ? 62.61969 -5.00289 114.36195 1.000 19.23951 151 LEU D CA 1
ATOM 7117 C C . LEU D 1 151 ? 61.11318 -5.13690 114.23041 1.000 18.18584 151 LEU D C 1
ATOM 7118 O O . LEU D 1 151 ? 60.61864 -5.88456 113.37704 1.000 24.05319 151 LEU D O 1
ATOM 7123 N N . THR D 1 152 ? 60.37718 -4.40454 115.07728 1.000 19.83878 152 THR D N 1
ATOM 7124 C CA . THR D 1 152 ? 58.91742 -4.41215 115.01096 1.000 26.86053 152 THR D CA 1
ATOM 7125 C C . THR D 1 152 ? 58.36024 -3.05141 115.40761 1.000 29.72772 152 THR D C 1
ATOM 7126 O O . THR D 1 152 ? 59.04117 -2.21168 116.00588 1.000 25.15929 152 THR D O 1
ATOM 7130 N N . ALA D 1 153 ? 57.08754 -2.86821 115.09495 1.000 32.02042 153 ALA D N 1
ATOM 7131 C CA . ALA D 1 153 ? 56.28176 -1.79684 115.64801 1.000 32.69417 153 ALA D CA 1
ATOM 7132 C C . ALA D 1 153 ? 55.51240 -2.23951 116.88623 1.000 37.83879 153 ALA D C 1
ATOM 7133 O O . ALA D 1 153 ? 54.67770 -1.48025 117.39083 1.000 45.86971 153 ALA D O 1
ATOM 7135 N N . THR D 1 154 ? 55.75515 -3.45428 117.37428 1.000 38.99339 154 THR D N 1
ATOM 7136 C CA . THR D 1 154 ? 54.99240 -4.01077 118.48973 1.000 42.15998 154 THR D CA 1
ATOM 7137 C C . THR D 1 154 ? 55.71990 -3.70306 119.79179 1.000 38.74898 154 THR D C 1
ATOM 7138 O O . THR D 1 154 ? 56.80562 -4.22901 120.05058 1.000 43.00174 154 THR D O 1
ATOM 7142 N N . SER D 1 155 ? 55.10005 -2.87936 120.62407 1.000 33.31218 155 SER D N 1
ATOM 7143 C CA . SER D 1 155 ? 55.76315 -2.27763 121.76337 1.000 34.86637 155 SER D CA 1
ATOM 7144 C C . SER D 1 155 ? 55.10751 -2.72875 123.05426 1.000 36.30466 155 SER D C 1
ATOM 7145 O O . SER D 1 155 ? 53.89534 -2.92918 123.11630 1.000 37.03852 155 SER D O 1
ATOM 7148 N N . SER D 1 156 ? 55.91695 -2.86097 124.09589 1.000 40.24027 156 SER D N 1
ATOM 7149 C CA . SER D 1 156 ? 55.37176 -3.21317 125.39363 1.000 39.61028 156 SER D CA 1
ATOM 7150 C C . SER D 1 156 ? 55.06329 -1.94538 126.19062 1.000 42.12030 156 SER D C 1
ATOM 7151 O O . SER D 1 156 ? 55.58390 -0.85932 125.91421 1.000 44.02700 156 SER D O 1
ATOM 7154 N N . THR D 1 157 ? 54.18108 -2.08552 127.16325 1.000 44.89275 157 THR D N 1
ATOM 7155 C CA . THR D 1 157 ? 53.85203 -0.95542 128.02082 1.000 43.67072 157 THR D CA 1
ATOM 7156 C C . THR D 1 157 ? 55.07886 -0.57518 128.84607 1.000 38.50090 157 THR D C 1
ATOM 7157 O O . THR D 1 157 ? 55.74499 -1.45653 129.39893 1.000 39.88337 157 THR D O 1
ATOM 7161 N N . PRO D 1 158 ? 55.45407 0.69925 128.89071 1.000 42.26384 158 PRO D N 1
ATOM 7162 C CA . PRO D 1 158 ? 56.73272 1.08017 129.50179 1.000 40.37428 158 PRO D CA 1
ATOM 7163 C C . PRO D 1 158 ? 56.66624 1.04325 131.02376 1.000 41.28372 158 PRO D C 1
ATOM 7164 O O . PRO D 1 158 ? 55.60158 0.99667 131.62717 1.000 28.89449 158 PRO D O 1
ATOM 7168 N N . SER D 1 159 ? 57.83639 1.05498 131.63573 1.000 41.18546 159 SER D N 1
ATOM 7169 C CA . SER D 1 159 ? 57.91469 1.04699 133.08599 1.000 43.41106 159 SER D CA 1
ATOM 7170 C C . SER D 1 159 ? 57.53430 2.41771 133.65028 1.000 38.87092 159 SER D C 1
ATOM 7171 O O . SER D 1 159 ? 57.64407 3.43805 132.96515 1.000 39.19220 159 SER D O 1
ATOM 7174 N N . PRO D 1 160 ? 57.05120 2.47465 134.88637 1.000 44.95152 160 PRO D N 1
ATOM 7175 C CA . PRO D 1 160 ? 56.70663 3.77890 135.47515 1.000 46.40439 160 PRO D CA 1
ATOM 7176 C C . PRO D 1 160 ? 57.94092 4.62075 135.78205 1.000 43.92744 160 PRO D C 1
ATOM 7177 O O . PRO D 1 160 ? 59.07403 4.13756 135.87172 1.000 36.31680 160 PRO D O 1
ATOM 7181 N N . ALA D 1 161 ? 57.70502 5.91818 135.92104 1.000 44.63116 161 ALA D N 1
ATOM 7182 C CA . ALA D 1 161 ? 58.80614 6.82289 136.20477 1.000 42.74575 161 ALA D CA 1
ATOM 7183 C C . ALA D 1 161 ? 59.30430 6.61265 137.63093 1.000 41.64338 161 ALA D C 1
ATOM 7184 O O . ALA D 1 161 ? 58.57600 6.13445 138.50493 1.000 44.78315 161 ALA D O 1
ATOM 7186 N N . ASP D 1 162 ? 60.56409 6.98443 137.86058 1.000 40.03767 162 ASP D N 1
ATOM 7187 C CA . ASP D 1 162 ? 61.11684 6.95572 139.20899 1.000 42.56012 162 ASP D CA 1
ATOM 7188 C C . ASP D 1 162 ? 60.30452 7.82655 140.16331 1.000 48.15787 162 ASP D C 1
ATOM 7189 O O . ASP D 1 162 ? 59.64299 8.79204 139.76794 1.000 46.93725 162 ASP D O 1
ATOM 7194 N N . GLU D 1 163 ? 60.37430 7.47220 141.44661 1.000 50.07758 163 GLU D N 1
ATOM 7195 C CA . GLU D 1 163 ? 59.84996 8.32277 142.50302 1.000 53.12635 163 GLU D CA 1
ATOM 7196 C C . GLU D 1 163 ? 60.98724 8.62184 143.46903 1.000 50.73201 163 GLU D C 1
ATOM 7197 O O . GLU D 1 163 ? 61.77832 9.53464 143.21447 1.000 48.50157 163 GLU D O 1
ATOM 7203 N N . GLN D 1 164 ? 61.12168 7.84962 144.54316 1.000 46.15509 164 GLN D N 1
ATOM 7204 C CA . GLN D 1 164 ? 62.26539 8.01994 145.42706 1.000 46.59718 164 GLN D CA 1
ATOM 7205 C C . GLN D 1 164 ? 63.52162 7.46144 144.77317 1.000 45.44443 164 GLN D C 1
ATOM 7206 O O . GLN D 1 164 ? 63.53964 6.30311 144.35015 1.000 51.22206 164 GLN D O 1
ATOM 7212 N N . TRP D 1 165 ? 64.57235 8.28112 144.69705 1.000 41.90656 165 TRP D N 1
ATOM 7213 C CA . TRP D 1 165 ? 65.82559 7.88447 144.06175 1.000 43.12766 165 TRP D CA 1
ATOM 7214 C C . TRP D 1 165 ? 67.00671 8.12097 144.99188 1.000 43.11073 165 TRP D C 1
ATOM 7215 O O . TRP D 1 165 ? 67.25883 9.27894 145.38406 1.000 46.81078 165 TRP D O 1
ATOM 7226 N N . PRO D 1 166 ? 67.78150 7.08073 145.34849 1.000 46.94727 166 PRO D N 1
ATOM 7227 C CA . PRO D 1 166 ? 67.53201 5.67337 145.01929 1.000 47.38950 166 PRO D CA 1
ATOM 7228 C C . PRO D 1 166 ? 66.37452 5.13397 145.84334 1.000 48.78934 166 PRO D C 1
ATOM 7229 O O . PRO D 1 166 ? 66.01776 5.75604 146.84370 1.000 51.85167 166 PRO D O 1
ATOM 7233 N N . PRO D 1 167 ? 65.77439 4.02492 145.41385 1.000 50.00965 167 PRO D N 1
ATOM 7234 C CA . PRO D 1 167 ? 64.62502 3.48492 146.14832 1.000 50.82578 167 PRO D CA 1
ATOM 7235 C C . PRO D 1 167 ? 64.98901 3.12969 147.58463 1.000 51.21059 167 PRO D C 1
ATOM 7236 O O . PRO D 1 167 ? 66.15912 2.95345 147.93487 1.000 51.55734 167 PRO D O 1
ATOM 7240 N N . ALA D 1 168 ? 63.95859 3.04860 148.43024 1.000 47.74959 168 ALA D N 1
ATOM 7241 C CA . ALA D 1 168 ? 64.18569 2.79078 149.84479 1.000 48.60457 168 ALA D CA 1
ATOM 7242 C C . ALA D 1 168 ? 64.80361 1.41265 150.04310 1.000 50.99056 168 ALA D C 1
ATOM 7243 O O . ALA D 1 168 ? 64.50994 0.46859 149.30507 1.000 54.75304 168 ALA D O 1
ATOM 7245 N N . GLY D 1 169 ? 65.68305 1.30880 151.04366 1.000 54.86105 169 GLY D N 1
ATOM 7246 C CA . GLY D 1 169 ? 66.41393 0.08920 151.32265 1.000 55.22865 169 GLY D CA 1
ATOM 7247 C C . GLY D 1 169 ? 67.70415 -0.08602 150.54536 1.000 51.68014 169 GLY D C 1
ATOM 7248 O O . GLY D 1 169 ? 68.47619 -1.00059 150.85741 1.000 51.07751 169 GLY D O 1
ATOM 7249 N N . ALA D 1 170 ? 67.96411 0.75264 149.54677 1.000 49.08675 170 ALA D N 1
ATOM 7250 C CA . ALA D 1 170 ? 69.15932 0.60983 148.73169 1.000 46.39959 170 ALA D CA 1
ATOM 7251 C C . ALA D 1 170 ? 70.37769 1.15051 149.46957 1.000 49.43971 170 ALA D C 1
ATOM 7252 O O . ALA D 1 170 ? 70.32888 2.21881 150.08459 1.000 57.76864 170 ALA D O 1
ATOM 7254 N N . ALA D 1 171 ? 71.47630 0.40552 149.39991 1.000 50.41810 171 ALA D N 1
ATOM 7255 C CA . ALA D 1 171 ? 72.68244 0.68678 150.16737 1.000 54.16329 171 ALA D CA 1
ATOM 7256 C C . ALA D 1 171 ? 73.80186 1.12268 149.23022 1.000 47.88578 171 ALA D C 1
ATOM 7257 O O . ALA D 1 171 ? 74.10153 0.43224 148.25201 1.000 46.67638 171 ALA D O 1
ATOM 7259 N N . ALA D 1 172 ? 74.43396 2.24895 149.55552 1.000 46.93939 172 ALA D N 1
ATOM 7260 C CA . ALA D 1 172 ? 75.48539 2.80181 148.71311 1.000 44.67140 172 ALA D CA 1
ATOM 7261 C C . ALA D 1 172 ? 76.64613 1.82687 148.55912 1.000 46.75234 172 ALA D C 1
ATOM 7262 O O . ALA D 1 172 ? 77.03403 1.13307 149.50392 1.000 50.35504 172 ALA D O 1
ATOM 7264 N N . VAL D 1 173 ? 77.20942 1.79105 147.35889 1.000 38.89327 173 VAL D N 1
ATOM 7265 C CA . VAL D 1 173 ? 78.31834 0.91382 147.02056 1.000 45.60299 173 VAL D CA 1
ATOM 7266 C C . VAL D 1 173 ? 79.51562 1.78735 146.68358 1.000 49.67375 173 VAL D C 1
ATOM 7267 O O . VAL D 1 173 ? 79.38364 2.76613 145.93922 1.000 54.61456 173 VAL D O 1
ATOM 7271 N N . ASP D 1 174 ? 80.67584 1.43591 147.23146 1.000 51.64624 174 ASP D N 1
ATOM 7272 C CA . ASP D 1 174 ? 81.93849 2.08321 146.88549 1.000 51.55937 174 ASP D CA 1
ATOM 7273 C C . ASP D 1 174 ? 82.38187 1.57296 145.51557 1.000 49.02512 174 ASP D C 1
ATOM 7274 O O . ASP D 1 174 ? 82.77949 0.40881 145.37696 1.000 49.90368 174 ASP D O 1
ATOM 7279 N N . VAL D 1 175 ? 82.28740 2.42365 144.49274 1.000 43.14807 175 VAL D N 1
ATOM 7280 C CA . VAL D 1 175 ? 82.74688 2.05781 143.15855 1.000 41.46593 175 VAL D CA 1
ATOM 7281 C C . VAL D 1 175 ? 84.03762 2.78548 142.80012 1.000 46.88175 175 VAL D C 1
ATOM 7282 O O . VAL D 1 175 ? 84.41492 2.82905 141.63357 1.000 51.17154 175 VAL D O 1
ATOM 7286 N N . SER D 1 176 ? 84.73081 3.34882 143.79488 1.000 48.95958 176 SER D N 1
ATOM 7287 C CA . SER D 1 176 ? 85.91416 4.15187 143.50257 1.000 48.02001 176 SER D CA 1
ATOM 7288 C C . SER D 1 176 ? 87.07653 3.31272 142.98377 1.000 48.16460 176 SER D C 1
ATOM 7289 O O . SER D 1 176 ? 88.01368 3.87324 142.40843 1.000 50.78461 176 SER D O 1
ATOM 7292 N N . GLY D 1 177 ? 87.04177 1.99465 143.17139 1.000 46.08808 177 GLY D N 1
ATOM 7293 C CA . GLY D 1 177 ? 87.98108 1.08512 142.54648 1.000 46.26053 177 GLY D CA 1
ATOM 7294 C C . GLY D 1 177 ? 87.42128 0.30522 141.37175 1.000 44.17892 177 GLY D C 1
ATOM 7295 O O . GLY D 1 177 ? 88.09534 -0.60274 140.87001 1.000 44.59961 177 GLY D O 1
ATOM 7296 N N . HIS D 1 178 ? 86.21819 0.64049 140.90035 1.000 39.42930 178 HIS D N 1
ATOM 7297 C CA . HIS D 1 178 ? 85.50313 -0.23895 139.98064 1.000 42.57414 178 HIS D CA 1
ATOM 7298 C C . HIS D 1 178 ? 86.24053 -0.39098 138.65289 1.000 38.09262 178 HIS D C 1
ATOM 7299 O O . HIS D 1 178 ? 86.51659 -1.51213 138.20797 1.000 32.95328 178 HIS D O 1
ATOM 7306 N N . TYR D 1 179 ? 86.56004 0.72471 137.99479 1.000 34.80203 179 TYR D N 1
ATOM 7307 C CA . TYR D 1 179 ? 87.21752 0.62536 136.69836 1.000 34.75466 179 TYR D CA 1
ATOM 7308 C C . TYR D 1 179 ? 88.64753 0.08987 136.82066 1.000 41.46556 179 TYR D C 1
ATOM 7309 O O . TYR D 1 179 ? 89.17423 -0.46807 135.85075 1.000 39.30368 179 TYR D O 1
ATOM 7318 N N . GLU D 1 180 ? 89.27695 0.19665 137.99349 1.000 40.35411 180 GLU D N 1
ATOM 7319 C CA . GLU D 1 180 ? 90.60138 -0.39462 138.14860 1.000 49.87435 180 GLU D CA 1
ATOM 7320 C C . GLU D 1 180 ? 90.53238 -1.91787 138.07506 1.000 46.34433 180 GLU D C 1
ATOM 7321 O O . GLU D 1 180 ? 91.31425 -2.55159 137.35571 1.000 46.96906 180 GLU D O 1
ATOM 7327 N N . ALA D 1 181 ? 89.60154 -2.52353 138.81695 1.000 42.76260 181 ALA D N 1
ATOM 7328 C CA . ALA D 1 181 ? 89.41918 -3.97141 138.73503 1.000 44.95077 181 ALA D CA 1
ATOM 7329 C C . ALA D 1 181 ? 88.98645 -4.40523 137.33461 1.000 42.34750 181 ALA D C 1
ATOM 7330 O O . ALA D 1 181 ? 89.43809 -5.44145 136.83285 1.000 41.82270 181 ALA D O 1
ATOM 7332 N N . LEU D 1 182 ? 88.10390 -3.63427 136.68803 1.000 42.28805 182 LEU D N 1
ATOM 7333 C CA . LEU D 1 182 ? 87.70851 -3.97887 135.32518 1.000 37.69269 182 LEU D CA 1
ATOM 7334 C C . LEU D 1 182 ? 88.92446 -4.01220 134.40715 1.000 41.54793 182 LEU D C 1
ATOM 7335 O O . LEU D 1 182 ? 89.06064 -4.91884 133.57503 1.000 43.90912 182 LEU D O 1
ATOM 7340 N N . ALA D 1 183 ? 89.85057 -3.06621 134.59331 1.000 41.67659 183 ALA D N 1
ATOM 7341 C CA . ALA D 1 183 ? 91.07620 -3.04555 133.80377 1.000 37.23522 183 ALA D CA 1
ATOM 7342 C C . ALA D 1 183 ? 91.91176 -4.29040 134.05664 1.000 44.09775 183 ALA D C 1
ATOM 7343 O O . ALA D 1 183 ? 92.44380 -4.89837 133.11744 1.000 45.32397 183 ALA D O 1
ATOM 7345 N N . ASN D 1 184 ? 92.05595 -4.67349 135.32913 1.000 44.57860 184 ASN D N 1
ATOM 7346 C CA . ASN D 1 184 ? 92.83818 -5.86470 135.65569 1.000 49.78869 184 ASN D CA 1
ATOM 7347 C C . ASN D 1 184 ? 92.27077 -7.10663 134.98304 1.000 52.30392 184 ASN D C 1
ATOM 7348 O O . ASN D 1 184 ? 93.03215 -7.99212 134.57576 1.000 61.52305 184 ASN D O 1
ATOM 7353 N N . THR D 1 185 ? 90.94179 -7.18150 134.84688 1.000 48.84674 185 THR D N 1
ATOM 7354 C CA . THR D 1 185 ? 90.30946 -8.35259 134.24371 1.000 44.69429 185 THR D CA 1
ATOM 7355 C C . THR D 1 185 ? 90.61173 -8.44117 132.75122 1.000 43.64141 185 THR D C 1
ATOM 7356 O O . THR D 1 185 ? 90.83957 -9.53536 132.21725 1.000 41.95182 185 THR D O 1
ATOM 7360 N N . GLY D 1 186 ? 90.62827 -7.30527 132.06310 1.000 37.96689 186 GLY D N 1
ATOM 7361 C CA . GLY D 1 186 ? 90.96267 -7.31552 130.65385 1.000 40.91840 186 GLY D CA 1
ATOM 7362 C C . GLY D 1 186 ? 90.16963 -6.30326 129.86046 1.000 36.24911 186 GLY D C 1
ATOM 7363 O O . GLY D 1 186 ? 90.45740 -6.06368 128.68691 1.000 41.53017 186 GLY D O 1
ATOM 7364 N N . TYR D 1 187 ? 89.17208 -5.69464 130.48717 1.000 34.19369 187 TYR D N 1
ATOM 7365 C CA . TYR D 1 187 ? 88.42630 -4.63443 129.81992 1.000 31.89198 187 TYR D CA 1
ATOM 7366 C C . TYR D 1 187 ? 89.32785 -3.44118 129.55670 1.000 28.50592 187 TYR D C 1
ATOM 7367 O O . TYR D 1 187 ? 90.16217 -3.07677 130.38718 1.000 34.21419 187 TYR D O 1
ATOM 7376 N N . GLY D 1 188 ? 89.14990 -2.83122 128.39192 1.000 34.57092 188 GLY D N 1
ATOM 7377 C CA . GLY D 1 188 ? 89.80074 -1.57860 128.09017 1.000 37.09112 188 GLY D CA 1
ATOM 7378 C C . GLY D 1 188 ? 88.74406 -0.50563 127.98118 1.000 33.98717 188 GLY D C 1
ATOM 7379 O O . GLY D 1 188 ? 88.15289 -0.33294 126.91231 1.000 32.41651 188 GLY D O 1
ATOM 7380 N N . TYR D 1 189 ? 88.46452 0.17476 129.09882 1.000 35.85751 189 TYR D N 1
ATOM 7381 C CA . TYR D 1 189 ? 87.50269 1.27585 129.17471 1.000 33.57062 189 TYR D CA 1
ATOM 7382 C C . TYR D 1 189 ? 88.31563 2.54854 129.40387 1.000 36.22132 189 TYR D C 1
ATOM 7383 O O . TYR D 1 189 ? 88.72614 2.84398 130.53464 1.000 34.86223 189 TYR D O 1
ATOM 7392 N N . GLY D 1 190 ? 88.54711 3.30127 128.33353 1.000 29.74756 190 GLY D N 1
ATOM 7393 C CA . GLY D 1 190 ? 89.24060 4.55825 128.44602 1.000 28.56317 190 GLY D CA 1
ATOM 7394 C C . GLY D 1 190 ? 88.28545 5.60147 128.97929 1.000 32.10614 190 GLY D C 1
ATOM 7395 O O . GLY D 1 190 ? 87.14317 5.29244 129.33630 1.000 29.95546 190 GLY D O 1
ATOM 7396 N N . PRO D 1 191 ? 88.71934 6.86564 128.99729 1.000 35.51922 191 PRO D N 1
ATOM 7397 C CA . PRO D 1 191 ? 87.93965 7.90348 129.69963 1.000 38.86938 191 PRO D CA 1
ATOM 7398 C C . PRO D 1 191 ? 86.48677 8.03395 129.26575 1.000 36.91562 191 PRO D C 1
ATOM 7399 O O . PRO D 1 191 ? 85.61616 8.16152 130.13898 1.000 35.41471 191 PRO D O 1
ATOM 7403 N N . ALA D 1 192 ? 86.18349 7.99186 127.95893 1.000 37.71531 192 ALA D N 1
ATOM 7404 C CA . ALA D 1 192 ? 84.80045 8.19002 127.50877 1.000 36.35830 192 ALA D CA 1
ATOM 7405 C C . ALA D 1 192 ? 83.86555 7.07837 127.95729 1.000 31.92057 192 ALA D C 1
ATOM 7406 O O . ALA D 1 192 ? 82.64350 7.26077 127.92761 1.000 25.80905 192 ALA D O 1
ATOM 7408 N N . PHE D 1 193 ? 84.40097 5.92927 128.35027 1.000 31.22324 193 PHE D N 1
ATOM 7409 C CA . PHE D 1 193 ? 83.58288 4.78548 128.72742 1.000 28.94849 193 PHE D CA 1
ATOM 7410 C C . PHE D 1 193 ? 83.64062 4.52807 130.22975 1.000 25.96771 193 PHE D C 1
ATOM 7411 O O . PHE D 1 193 ? 83.25568 3.45530 130.69672 1.000 37.84668 193 PHE D O 1
ATOM 7419 N N . GLN D 1 194 ? 84.13537 5.48957 130.98994 1.000 23.82755 194 GLN D N 1
ATOM 7420 C CA . GLN D 1 194 ? 84.18305 5.40119 132.44741 1.000 25.51222 194 GLN D CA 1
ATOM 7421 C C . GLN D 1 194 ? 83.04271 6.19103 133.06624 1.000 27.93352 194 GLN D C 1
ATOM 7422 O O . GLN D 1 194 ? 83.23576 7.00624 133.97426 1.000 32.15210 194 GLN D O 1
ATOM 7428 N N . GLY D 1 195 ? 81.83130 5.95833 132.56415 1.000 24.71189 195 GLY D N 1
ATOM 7429 C CA . GLY D 1 195 ? 80.71525 6.83030 132.88804 1.000 24.70503 195 GLY D CA 1
ATOM 7430 C C . GLY D 1 195 ? 79.94915 6.49953 134.14969 1.000 28.22417 195 GLY D C 1
ATOM 7431 O O . GLY D 1 195 ? 79.14551 7.31963 134.60547 1.000 26.99016 195 GLY D O 1
ATOM 7432 N N . LEU D 1 196 ? 80.16570 5.32282 134.73167 1.000 30.48443 196 LEU D N 1
ATOM 7433 C CA . LEU D 1 196 ? 79.48339 4.93186 135.96221 1.000 29.86461 196 LEU D CA 1
ATOM 7434 C C . LEU D 1 196 ? 80.09791 5.67948 137.13564 1.000 28.55850 196 LEU D C 1
ATOM 7435 O O . LEU D 1 196 ? 81.29513 5.52520 137.38761 1.000 28.02622 196 LEU D O 1
ATOM 7440 N N . LYS D 1 197 ? 79.29499 6.47657 137.86195 1.000 28.51483 197 LYS D N 1
ATOM 7441 C CA . LYS D 1 197 ? 79.81502 7.34028 138.93713 1.000 33.87462 197 LYS D CA 1
ATOM 7442 C C . LYS D 1 197 ? 79.34360 6.95647 140.33408 1.000 32.93626 197 LYS D C 1
ATOM 7443 O O . LYS D 1 197 ? 80.10691 7.07357 141.29023 1.000 36.60198 197 LYS D O 1
ATOM 7449 N N . ARG D 1 198 ? 78.09339 6.53891 140.49101 1.000 31.69683 198 ARG D N 1
ATOM 7450 C CA . ARG D 1 198 ? 77.54354 6.19642 141.79280 1.000 37.12311 198 ARG D CA 1
ATOM 7451 C C . ARG D 1 198 ? 76.62010 5.00141 141.62779 1.000 35.37746 198 ARG D C 1
ATOM 7452 O O . ARG D 1 198 ? 76.00422 4.81902 140.57388 1.000 26.37131 198 ARG D O 1
ATOM 7460 N N . ALA D 1 199 ? 76.51336 4.19629 142.68206 1.000 33.86967 199 ALA D N 1
ATOM 7461 C CA . ALA D 1 199 ? 75.70978 2.98624 142.60582 1.000 32.23748 199 ALA D CA 1
ATOM 7462 C C . ALA D 1 199 ? 75.22263 2.59644 143.99422 1.000 36.31417 199 ALA D C 1
ATOM 7463 O O . ALA D 1 199 ? 75.88080 2.87283 145.00208 1.000 39.54905 199 ALA D O 1
ATOM 7465 N N . TRP D 1 200 ? 74.05826 1.94962 144.02872 1.000 35.65348 200 TRP D N 1
ATOM 7466 C CA . TRP D 1 200 ? 73.48028 1.39410 145.24363 1.000 35.55712 200 TRP D CA 1
ATOM 7467 C C . TRP D 1 200 ? 72.92315 0.01047 144.92476 1.000 35.20643 200 TRP D C 1
ATOM 7468 O O . TRP D 1 200 ? 72.47879 -0.24078 143.80211 1.000 27.94928 200 TRP D O 1
ATOM 7479 N N . ILE D 1 201 ? 72.92264 -0.87894 145.92706 1.000 33.16232 201 ILE D N 1
ATOM 7480 C CA . ILE D 1 201 ? 72.38093 -2.23355 145.79669 1.000 35.89580 201 ILE D CA 1
ATOM 7481 C C . ILE D 1 201 ? 71.19808 -2.40495 146.74640 1.000 36.15623 201 ILE D C 1
ATOM 7482 O O . ILE D 1 201 ? 71.14867 -1.81141 147.82697 1.000 39.17899 201 ILE D O 1
ATOM 7487 N N . ARG D 1 202 ? 70.23653 -3.22428 146.33640 1.000 32.65674 202 ARG D N 1
ATOM 7488 C CA . ARG D 1 202 ? 69.16363 -3.67903 147.21807 1.000 39.95004 202 ARG D CA 1
ATOM 7489 C C . ARG D 1 202 ? 68.84794 -5.10419 146.78786 1.000 34.57441 202 ARG D C 1
ATOM 7490 O O . ARG D 1 202 ? 68.39820 -5.31869 145.65824 1.000 37.69124 202 ARG D O 1
ATOM 7498 N N . GLY D 1 203 ? 69.13842 -6.07111 147.65502 1.000 36.22660 203 GLY D N 1
ATOM 7499 C CA . GLY D 1 203 ? 69.06698 -7.46334 147.24495 1.000 38.20713 203 GLY D CA 1
ATOM 7500 C C . GLY D 1 203 ? 69.97559 -7.69042 146.05577 1.000 41.40171 203 GLY D C 1
ATOM 7501 O O . GLY D 1 203 ? 71.14197 -7.29477 146.05995 1.000 40.33350 203 GLY D O 1
ATOM 7502 N N . ASN D 1 204 ? 69.43498 -8.27641 144.98694 1.000 43.55570 204 ASN D N 1
ATOM 7503 C CA . ASN D 1 204 ? 70.20274 -8.49986 143.76712 1.000 42.51045 204 ASN D CA 1
ATOM 7504 C C . ASN D 1 204 ? 69.99633 -7.39605 142.72127 1.000 38.25666 204 ASN D C 1
ATOM 7505 O O . ASN D 1 204 ? 70.31677 -7.59353 141.54243 1.000 35.68618 204 ASN D O 1
ATOM 7510 N N . GLU D 1 205 ? 69.48141 -6.23735 143.12138 1.000 37.06295 205 GLU D N 1
ATOM 7511 C CA . GLU D 1 205 ? 69.19543 -5.14269 142.20097 1.000 38.41309 205 GLU D CA 1
ATOM 7512 C C . GLU D 1 205 ? 70.23012 -4.04211 142.38562 1.000 35.12593 205 GLU D C 1
ATOM 7513 O O . GLU D 1 205 ? 70.67109 -3.78227 143.50941 1.000 37.24464 205 GLU D O 1
ATOM 7519 N N . VAL D 1 206 ? 70.60520 -3.37986 141.28820 1.000 32.74481 206 VAL D N 1
ATOM 7520 C CA . VAL D 1 206 ? 71.57046 -2.28552 141.33589 1.000 31.47592 206 VAL D CA 1
ATOM 7521 C C . VAL D 1 206 ? 70.94831 -1.04531 140.71006 1.000 37.20580 206 VAL D C 1
ATOM 7522 O O . VAL D 1 206 ? 70.27089 -1.12238 139.67607 1.000 33.48103 206 VAL D O 1
ATOM 7526 N N . PHE D 1 207 ? 71.14866 0.09098 141.37588 1.000 35.75344 207 PHE D N 1
ATOM 7527 C CA . PHE D 1 207 ? 70.75640 1.40511 140.88771 1.000 34.31117 207 PHE D CA 1
ATOM 7528 C C . PHE D 1 207 ? 72.01834 2.22529 140.68282 1.000 36.08848 207 PHE D C 1
ATOM 7529 O O . PHE D 1 207 ? 72.87279 2.27437 141.56989 1.000 39.90263 207 PHE D O 1
ATOM 7537 N N . ALA D 1 208 ? 72.13792 2.87982 139.53434 1.000 27.37535 208 ALA D N 1
ATOM 7538 C CA . ALA D 1 208 ? 73.37785 3.58531 139.27307 1.000 29.88790 208 ALA D CA 1
ATOM 7539 C C . ALA D 1 208 ? 73.11400 4.88786 138.53778 1.000 31.85259 208 ALA D C 1
ATOM 7540 O O . ALA D 1 208 ? 72.09956 5.04777 137.85791 1.000 31.00079 208 ALA D O 1
ATOM 7542 N N . GLU D 1 209 ? 74.04952 5.81999 138.69399 1.000 32.45946 209 GLU D N 1
ATOM 7543 C CA . GLU D 1 209 ? 74.08379 7.05282 137.92677 1.000 27.41684 209 GLU D CA 1
ATOM 7544 C C . GLU D 1 209 ? 75.30312 7.02291 137.02293 1.000 30.23742 209 GLU D C 1
ATOM 7545 O O . GLU D 1 209 ? 76.39422 6.61676 137.44027 1.000 31.62455 209 GLU D O 1
ATOM 7551 N N . VAL D 1 210 ? 75.09759 7.42179 135.77797 1.000 32.88577 210 VAL D N 1
ATOM 7552 C CA . VAL D 1 210 ? 76.08698 7.29720 134.71631 1.000 28.54067 210 VAL D CA 1
ATOM 7553 C C . VAL D 1 210 ? 76.06038 8.58994 133.91142 1.000 31.91823 210 VAL D C 1
ATOM 7554 O O . VAL D 1 210 ? 74.98786 9.13889 133.63811 1.000 30.42021 210 VAL D O 1
ATOM 7558 N N . GLU D 1 211 ? 77.23006 9.09153 133.53847 1.000 28.48729 211 GLU D N 1
ATOM 7559 C CA . GLU D 1 211 ? 77.25135 10.33160 132.78305 1.000 28.80550 211 GLU D CA 1
ATOM 7560 C C . GLU D 1 211 ? 78.40967 10.32601 131.80409 1.000 32.32373 211 GLU D C 1
ATOM 7561 O O . GLU D 1 211 ? 79.46928 9.74834 132.07178 1.000 30.61640 211 GLU D O 1
ATOM 7567 N N . LEU D 1 212 ? 78.18766 10.99148 130.67243 1.000 28.61560 212 LEU D N 1
ATOM 7568 C CA . LEU D 1 212 ? 79.20878 11.19603 129.65955 1.000 33.81134 212 LEU D CA 1
ATOM 7569 C C . LEU D 1 212 ? 80.16558 12.29380 130.10312 1.000 33.13654 212 LEU D C 1
ATOM 7570 O O . LEU D 1 212 ? 79.77148 13.22067 130.81592 1.000 43.91145 212 LEU D O 1
ATOM 7575 N N . ASP D 1 213 ? 81.43024 12.17997 129.68103 1.000 26.52715 213 ASP D N 1
ATOM 7576 C CA . ASP D 1 213 ? 82.35765 13.30906 129.71591 1.000 29.07310 213 ASP D CA 1
ATOM 7577 C C . ASP D 1 213 ? 81.86161 14.43073 128.80482 1.000 29.53397 213 ASP D C 1
ATOM 7578 O O . ASP D 1 213 ? 81.06651 14.21214 127.88811 1.000 32.71069 213 ASP D O 1
ATOM 7583 N N . GLU D 1 214 ? 82.40129 15.63279 129.03193 1.000 35.23318 214 GLU D N 1
ATOM 7584 C CA . GLU D 1 214 ? 82.00525 16.81623 128.26370 1.000 41.92059 214 GLU D CA 1
ATOM 7585 C C . GLU D 1 214 ? 82.01671 16.55274 126.76715 1.000 36.36110 214 GLU D C 1
ATOM 7586 O O . GLU D 1 214 ? 81.08810 16.95406 126.05272 1.000 34.80408 214 GLU D O 1
ATOM 7592 N N . ARG D 1 215 ? 83.07517 15.89990 126.27398 1.000 32.27350 215 ARG D N 1
ATOM 7593 C CA . ARG D 1 215 ? 83.24120 15.76084 124.83311 1.000 38.60935 215 ARG D CA 1
ATOM 7594 C C . ARG D 1 215 ? 82.08868 14.97004 124.23613 1.000 38.09964 215 ARG D C 1
ATOM 7595 O O . ARG D 1 215 ? 81.45936 15.40133 123.25686 1.000 37.43175 215 ARG D O 1
ATOM 7603 N N . GLU D 1 216 ? 81.78490 13.81055 124.82625 1.000 27.75688 216 GLU D N 1
ATOM 7604 C CA . GLU D 1 216 ? 80.69136 13.00824 124.29291 1.000 29.64117 216 GLU D CA 1
ATOM 7605 C C . GLU D 1 216 ? 79.33414 13.63536 124.60645 1.000 28.68294 216 GLU D C 1
ATOM 7606 O O . GLU D 1 216 ? 78.39982 13.51270 123.80118 1.000 22.84888 216 GLU D O 1
ATOM 7612 N N . ALA D 1 217 ? 79.21597 14.31753 125.75461 1.000 24.94137 217 ALA D N 1
ATOM 7613 C CA . ALA D 1 217 ? 77.99547 15.04894 126.07720 1.000 28.20674 217 ALA D CA 1
ATOM 7614 C C . ALA D 1 217 ? 77.63020 16.03748 124.97057 1.000 28.55218 217 ALA D C 1
ATOM 7615 O O . ALA D 1 217 ? 76.45215 16.19661 124.62279 1.000 26.52402 217 ALA D O 1
ATOM 7617 N N . ALA D 1 218 ? 78.63104 16.69285 124.38666 1.000 30.03365 218 ALA D N 1
ATOM 7618 C CA . ALA D 1 218 ? 78.36620 17.66210 123.33049 1.000 31.39172 218 ALA D CA 1
ATOM 7619 C C . ALA D 1 218 ? 77.79785 17.00779 122.08313 1.000 37.42540 218 ALA D C 1
ATOM 7620 O O . ALA D 1 218 ? 77.13397 17.68147 121.28690 1.000 39.43793 218 ALA D O 1
ATOM 7622 N N . GLU D 1 219 ? 78.03920 15.71894 121.89265 1.000 32.43246 219 GLU D N 1
ATOM 7623 C CA . GLU D 1 219 ? 77.51083 14.99760 120.74518 1.000 35.08517 219 GLU D CA 1
ATOM 7624 C C . GLU D 1 219 ? 76.26399 14.18980 121.07405 1.000 31.97096 219 GLU D C 1
ATOM 7625 O O . GLU D 1 219 ? 75.65883 13.60137 120.16626 1.000 27.49396 219 GLU D O 1
ATOM 7631 N N . ALA D 1 220 ? 75.85567 14.15028 122.34312 1.000 25.25185 220 ALA D N 1
ATOM 7632 C CA . ALA D 1 220 ? 74.88468 13.14308 122.74473 1.000 25.22253 220 ALA D CA 1
ATOM 7633 C C . ALA D 1 220 ? 73.50659 13.41375 122.15327 1.000 31.38200 220 ALA D C 1
ATOM 7634 O O . ALA D 1 220 ? 72.77659 12.46535 121.84266 1.000 35.17635 220 ALA D O 1
ATOM 7636 N N . GLY D 1 221 ? 73.14212 14.68660 121.98844 1.000 32.80671 221 GLY D N 1
ATOM 7637 C CA . GLY D 1 221 ? 71.84798 15.05314 121.44597 1.000 31.12246 221 GLY D CA 1
ATOM 7638 C C . GLY D 1 221 ? 71.59159 14.52437 120.04974 1.000 30.77710 221 GLY D C 1
ATOM 7639 O O . GLY D 1 221 ? 70.43085 14.40427 119.64635 1.000 37.11077 221 GLY D O 1
ATOM 7640 N N . GLY D 1 222 ? 72.64411 14.19259 119.29686 1.000 27.71018 222 GLY D N 1
ATOM 7641 C CA . GLY D 1 222 ? 72.43240 13.64636 117.96446 1.000 20.71485 222 GLY D CA 1
ATOM 7642 C C . GLY D 1 222 ? 72.11836 12.17025 117.94461 1.000 27.82486 222 GLY D C 1
ATOM 7643 O O . GLY D 1 222 ? 71.59857 11.66850 116.93927 1.000 27.79914 222 GLY D O 1
ATOM 7644 N N . TYR D 1 223 ? 72.44879 11.45718 119.01732 1.000 20.74690 223 TYR D N 1
ATOM 7645 C CA . TYR D 1 223 ? 72.21265 10.02348 119.09960 1.000 17.51108 223 TYR D CA 1
ATOM 7646 C C . TYR D 1 223 ? 70.80686 9.71998 119.61414 1.000 19.43653 223 TYR D C 1
ATOM 7647 O O . TYR D 1 223 ? 70.15520 10.55009 120.25288 1.000 19.66433 223 TYR D O 1
ATOM 7656 N N . GLY D 1 224 ? 70.34042 8.51621 119.32195 1.000 19.85588 224 GLY D N 1
ATOM 7657 C CA . GLY D 1 224 ? 69.16617 8.02694 120.03111 1.000 22.40399 224 GLY D CA 1
ATOM 7658 C C . GLY D 1 224 ? 69.58577 7.87554 121.48379 1.000 26.66705 224 GLY D C 1
ATOM 7659 O O . GLY D 1 224 ? 69.00368 8.48429 122.37752 1.000 22.68561 224 GLY D O 1
ATOM 7660 N N . ILE D 1 225 ? 70.61762 7.07545 121.73159 1.000 24.21951 225 ILE D N 1
ATOM 7661 C CA . ILE D 1 225 ? 71.34996 7.13520 122.99029 1.000 22.70110 225 ILE D CA 1
ATOM 7662 C C . ILE D 1 225 ? 72.81977 6.89434 122.66644 1.000 20.78034 225 ILE D C 1
ATOM 7663 O O . ILE D 1 225 ? 73.15730 5.93999 121.96119 1.000 20.69462 225 ILE D O 1
ATOM 7668 N N . HIS D 1 226 ? 73.68263 7.78782 123.13609 1.000 17.12529 226 HIS D N 1
ATOM 7669 C CA . HIS D 1 226 ? 75.10381 7.66458 122.87279 1.000 17.52728 226 HIS D CA 1
ATOM 7670 C C . HIS D 1 226 ? 75.60567 6.27158 123.25530 1.000 18.20419 226 HIS D C 1
ATOM 7671 O O . HIS D 1 226 ? 75.32547 5.79575 124.36658 1.000 19.34450 226 HIS D O 1
ATOM 7678 N N . PRO D 1 227 ? 76.34874 5.59548 122.38245 1.000 21.52631 227 PRO D N 1
ATOM 7679 C CA . PRO D 1 227 ? 76.80714 4.23323 122.72954 1.000 25.13729 227 PRO D CA 1
ATOM 7680 C C . PRO D 1 227 ? 77.68253 4.17059 123.97998 1.000 21.63010 227 PRO D C 1
ATOM 7681 O O . PRO D 1 227 ? 77.58279 3.20699 124.75175 1.000 24.51492 227 PRO D O 1
ATOM 7685 N N . ALA D 1 228 ? 78.54100 5.17140 124.19885 1.000 21.08259 228 ALA D N 1
ATOM 7686 C CA . ALA D 1 228 ? 79.32954 5.22493 125.42636 1.000 22.71953 228 ALA D CA 1
ATOM 7687 C C . ALA D 1 228 ? 78.45312 5.42132 126.65490 1.000 24.08798 228 ALA D C 1
ATOM 7688 O O . ALA D 1 228 ? 78.79740 4.93326 127.73410 1.000 23.47486 228 ALA D O 1
ATOM 7690 N N . LEU D 1 229 ? 77.30887 6.10930 126.51942 1.000 20.60456 229 LEU D N 1
ATOM 7691 C CA . LEU D 1 229 ? 76.40815 6.23031 127.66371 1.000 18.49727 229 LEU D CA 1
ATOM 7692 C C . LEU D 1 229 ? 75.74227 4.89525 127.98457 1.000 23.08179 229 LEU D C 1
ATOM 7693 O O . LEU D 1 229 ? 75.74513 4.44733 129.14008 1.000 21.71699 229 LEU D O 1
ATOM 7698 N N . LEU D 1 230 ? 75.18038 4.23267 126.97279 1.000 23.83045 230 LEU D N 1
ATOM 7699 C CA . LEU D 1 230 ? 74.47916 2.97236 127.20619 1.000 25.97993 230 LEU D CA 1
ATOM 7700 C C . LEU D 1 230 ? 75.42649 1.85346 127.63328 1.000 23.13772 230 LEU D C 1
ATOM 7701 O O . LEU D 1 230 ? 75.02940 0.95930 128.39638 1.000 23.52509 230 LEU D O 1
ATOM 7706 N N . ASP D 1 231 ? 76.67107 1.85965 127.15447 1.000 23.86036 231 ASP D N 1
ATOM 7707 C CA . ASP D 1 231 ? 77.60202 0.83142 127.61081 1.000 23.37760 231 ASP D CA 1
ATOM 7708 C C . ASP D 1 231 ? 77.93031 1.00743 129.09038 1.000 26.16133 231 ASP D C 1
ATOM 7709 O O . ASP D 1 231 ? 77.93738 0.03454 129.86032 1.000 23.56345 231 ASP D O 1
ATOM 7714 N N . ALA D 1 232 ? 78.20574 2.24786 129.50841 1.000 16.84397 232 ALA D N 1
ATOM 7715 C CA . ALA D 1 232 ? 78.51969 2.48561 130.91009 1.000 20.93972 232 ALA D CA 1
ATOM 7716 C C . ALA D 1 232 ? 77.31665 2.20383 131.80206 1.000 26.96917 232 ALA D C 1
ATOM 7717 O O . ALA D 1 232 ? 77.48895 1.83346 132.96847 1.000 24.06412 232 ALA D O 1
ATOM 7719 N N . ALA D 1 233 ? 76.09728 2.35793 131.27641 1.000 20.74591 233 ALA D N 1
ATOM 7720 C CA . ALA D 1 233 ? 74.93140 1.86531 132.01030 1.000 26.96748 233 ALA D CA 1
ATOM 7721 C C . ALA D 1 233 ? 75.05644 0.36899 132.28053 1.000 30.74185 233 ALA D C 1
ATOM 7722 O O . ALA D 1 233 ? 74.70500 -0.10699 133.36700 1.000 33.56829 233 ALA D O 1
ATOM 7724 N N . LEU D 1 234 ? 75.57104 -0.38891 131.30949 1.000 22.35890 234 LEU D N 1
ATOM 7725 C CA . LEU D 1 234 ? 75.74176 -1.83203 131.50078 1.000 26.73777 234 LEU D CA 1
ATOM 7726 C C . LEU D 1 234 ? 76.79525 -2.17300 132.54637 1.000 28.35232 234 LEU D C 1
ATOM 7727 O O . LEU D 1 234 ? 76.77937 -3.28460 133.08608 1.000 28.58262 234 LEU D O 1
ATOM 7732 N N . HIS D 1 235 ? 77.72947 -1.26366 132.82156 1.000 32.28587 235 HIS D N 1
ATOM 7733 C CA . HIS D 1 235 ? 78.76764 -1.56458 133.80019 1.000 31.93936 235 HIS D CA 1
ATOM 7734 C C . HIS D 1 235 ? 78.17426 -1.77280 135.17892 1.000 32.51319 235 HIS D C 1
ATOM 7735 O O . HIS D 1 235 ? 78.74783 -2.49852 135.99796 1.000 36.70035 235 HIS D O 1
ATOM 7742 N N . ALA D 1 236 ? 77.00969 -1.17516 135.43926 1.000 34.66441 236 ALA D N 1
ATOM 7743 C CA . ALA D 1 236 ? 76.35674 -1.36205 136.72669 1.000 38.46334 236 ALA D CA 1
ATOM 7744 C C . ALA D 1 236 ? 76.00775 -2.82236 136.96775 1.000 40.01433 236 ALA D C 1
ATOM 7745 O O . ALA D 1 236 ? 75.94048 -3.25515 138.12180 1.000 41.30774 236 ALA D O 1
ATOM 7747 N N . THR D 1 237 ? 75.79722 -3.60237 135.89814 1.000 37.72600 237 THR D N 1
ATOM 7748 C CA . THR D 1 237 ? 75.36470 -4.98801 136.07648 1.000 31.39450 237 THR D CA 1
ATOM 7749 C C . THR D 1 237 ? 76.43218 -5.83643 136.75088 1.000 27.88042 237 THR D C 1
ATOM 7750 O O . THR D 1 237 ? 76.10646 -6.81494 137.43145 1.000 29.67464 237 THR D O 1
ATOM 7754 N N . GLY D 1 238 ? 77.70759 -5.48996 136.57318 1.000 28.85277 238 GLY D N 1
ATOM 7755 C CA . GLY D 1 238 ? 78.75881 -6.20993 137.25550 1.000 23.60448 238 GLY D CA 1
ATOM 7756 C C . GLY D 1 238 ? 78.66784 -6.11603 138.76219 1.000 29.41272 238 GLY D C 1
ATOM 7757 O O . GLY D 1 238 ? 79.28332 -6.92330 139.46963 1.000 28.94531 238 GLY D O 1
ATOM 7758 N N . LEU D 1 239 ? 77.90010 -5.16369 139.27569 1.000 29.15397 239 LEU D N 1
ATOM 7759 C CA . LEU D 1 239 ? 77.72622 -5.06281 140.71737 1.000 34.03724 239 LEU D CA 1
ATOM 7760 C C . LEU D 1 239 ? 76.70627 -6.06143 141.25581 1.000 25.86518 239 LEU D C 1
ATOM 7761 O O . LEU D 1 239 ? 76.71419 -6.33868 142.45391 1.000 29.35951 239 LEU D O 1
ATOM 7766 N N . ILE D 1 240 ? 75.86230 -6.62330 140.39064 1.000 34.30841 240 ILE D N 1
ATOM 7767 C CA . ILE D 1 240 ? 74.93612 -7.69018 140.78270 1.000 34.75950 240 ILE D CA 1
ATOM 7768 C C . ILE D 1 240 ? 75.69353 -8.98933 141.02003 1.000 38.41615 240 ILE D C 1
ATOM 7769 O O . ILE D 1 240 ? 75.56302 -9.64288 142.06903 1.000 34.44292 240 ILE D O 1
ATOM 7774 N N . GLU D 1 241 ? 76.43773 -9.40796 140.00232 1.000 30.28814 241 GLU D N 1
ATOM 7775 C CA . GLU D 1 241 ? 77.20959 -10.63443 139.94051 1.000 31.93521 241 GLU D CA 1
ATOM 7776 C C . GLU D 1 241 ? 78.20309 -10.41505 138.81393 1.000 35.72059 241 GLU D C 1
ATOM 7777 O O . GLU D 1 241 ? 77.98066 -9.58409 137.93066 1.000 31.64041 241 GLU D O 1
ATOM 7783 N N . GLN D 1 242 ? 79.31633 -11.12743 138.86972 1.000 36.15085 242 GLN D N 1
ATOM 7784 C CA . GLN D 1 242 ? 80.39473 -10.91925 137.91845 1.000 44.01575 242 GLN D CA 1
ATOM 7785 C C . GLN D 1 242 ? 80.70077 -12.23252 137.22322 1.000 43.22510 242 GLN D C 1
ATOM 7786 O O . GLN D 1 242 ? 80.80931 -13.27857 137.87487 1.000 43.76997 242 GLN D O 1
ATOM 7792 N N . ALA D 1 243 ? 80.81930 -12.17415 135.90409 1.000 39.07804 243 ALA D N 1
ATOM 7793 C CA . ALA D 1 243 ? 81.25442 -13.32628 135.14409 1.000 41.67835 243 ALA D CA 1
ATOM 7794 C C . ALA D 1 243 ? 82.71423 -13.64153 135.46116 1.000 42.85797 243 ALA D C 1
ATOM 7795 O O . ALA D 1 243 ? 83.42763 -12.87010 136.11507 1.000 39.31657 243 ALA D O 1
ATOM 7797 N N . GLU D 1 244 ? 83.16050 -14.80787 135.01523 1.000 45.17993 244 GLU D N 1
ATOM 7798 C CA . GLU D 1 244 ? 84.58079 -15.11613 135.05192 1.000 51.37699 244 GLU D CA 1
ATOM 7799 C C . GLU D 1 244 ? 85.22109 -14.56382 133.78647 1.000 54.60190 244 GLU D C 1
ATOM 7800 O O . GLU D 1 244 ? 84.73858 -14.81947 132.67968 1.000 56.87363 244 GLU D O 1
ATOM 7806 N N . GLY D 1 245 ? 86.28953 -13.79364 133.95358 1.000 54.29332 245 GLY D N 1
ATOM 7807 C CA . GLY D 1 245 ? 86.94710 -13.20984 132.80812 1.000 47.84787 245 GLY D CA 1
ATOM 7808 C C . GLY D 1 245 ? 86.11783 -12.11301 132.16530 1.000 44.21971 245 GLY D C 1
ATOM 7809 O O . GLY D 1 245 ? 85.09957 -11.65672 132.68274 1.000 39.83838 245 GLY D O 1
ATOM 7810 N N . VAL D 1 246 ? 86.58600 -11.69034 130.99448 1.000 44.79667 246 VAL D N 1
ATOM 7811 C CA . VAL D 1 246 ? 85.90297 -10.63725 130.26133 1.000 41.25985 246 VAL D CA 1
ATOM 7812 C C . VAL D 1 246 ? 84.65177 -11.21406 129.61446 1.000 42.81642 246 VAL D C 1
ATOM 7813 O O . VAL D 1 246 ? 84.68244 -12.31000 129.03813 1.000 49.72609 246 VAL D O 1
ATOM 7817 N N . ALA D 1 247 ? 83.53317 -10.49737 129.74148 1.000 33.80853 247 ALA D N 1
ATOM 7818 C CA . ALA D 1 247 ? 82.28438 -10.84973 129.07542 1.000 34.65493 247 ALA D CA 1
ATOM 7819 C C . ALA D 1 247 ? 81.67399 -9.60719 128.43898 1.000 35.94361 247 ALA D C 1
ATOM 7820 O O . ALA D 1 247 ? 81.63792 -8.53959 129.05326 1.000 40.06114 247 ALA D O 1
ATOM 7822 N N . LEU D 1 248 ? 81.19073 -9.74961 127.20785 1.000 32.50619 248 LEU D N 1
ATOM 7823 C CA . LEU D 1 248 ? 80.63707 -8.62903 126.47140 1.000 30.72148 248 LEU D CA 1
ATOM 7824 C C . LEU D 1 248 ? 79.21881 -8.93802 126.01750 1.000 30.08032 248 LEU D C 1
ATOM 7825 O O . LEU D 1 248 ? 78.85817 -10.11012 125.85025 1.000 27.17806 248 LEU D O 1
ATOM 7830 N N . PRO D 1 249 ? 78.40123 -7.90584 125.80378 1.000 31.17131 249 PRO D N 1
ATOM 7831 C CA . PRO D 1 249 ? 77.00988 -8.12498 125.39222 1.000 32.87918 249 PRO D CA 1
ATOM 7832 C C . PRO D 1 249 ? 76.92036 -9.00487 124.15335 1.000 34.55408 249 PRO D C 1
ATOM 7833 O O . PRO D 1 249 ? 77.68761 -8.85450 123.20399 1.000 37.17363 249 PRO D O 1
ATOM 7837 N N . PHE D 1 250 ? 75.95886 -9.92498 124.16597 1.000 29.04674 250 PHE D N 1
ATOM 7838 C CA . PHE D 1 250 ? 75.82875 -10.90599 123.10285 1.000 26.40167 250 PHE D CA 1
ATOM 7839 C C . PHE D 1 250 ? 74.40809 -10.89830 122.54410 1.000 22.84988 250 PHE D C 1
ATOM 7840 O O . PHE D 1 250 ? 74.20401 -10.68439 121.34335 1.000 27.95357 250 PHE D O 1
ATOM 7848 N N . ALA D 1 251 ? 73.40713 -11.08878 123.39533 1.000 19.27587 251 ALA D N 1
ATOM 7849 C CA . ALA D 1 251 ? 72.02910 -11.22035 122.93397 1.000 19.33124 251 ALA D CA 1
ATOM 7850 C C . ALA D 1 251 ? 71.15263 -10.24014 123.69362 1.000 22.70551 251 ALA D C 1
ATOM 7851 O O . ALA D 1 251 ? 71.14176 -10.23907 124.93114 1.000 25.72430 251 ALA D O 1
ATOM 7853 N N . TRP D 1 252 ? 70.44499 -9.39958 122.94124 1.000 19.10408 252 TRP D N 1
ATOM 7854 C CA . TRP D 1 252 ? 69.50972 -8.41287 123.45103 1.000 22.66094 252 TRP D CA 1
ATOM 7855 C C . TRP D 1 252 ? 68.09143 -8.84808 123.09389 1.000 27.49622 252 TRP D C 1
ATOM 7856 O O . TRP D 1 252 ? 67.85409 -9.36430 121.99436 1.000 30.66470 252 TRP D O 1
ATOM 7867 N N . ASN D 1 253 ? 67.14233 -8.64485 124.01231 1.000 21.30384 253 ASN D N 1
ATOM 7868 C CA . ASN D 1 253 ? 65.74372 -8.91402 123.70782 1.000 28.00965 253 ASN D CA 1
ATOM 7869 C C . ASN D 1 253 ? 64.88340 -7.79409 124.26194 1.000 28.31334 253 ASN D C 1
ATOM 7870 O O . ASN D 1 253 ? 65.08215 -7.35572 125.39963 1.000 26.48116 253 ASN D O 1
ATOM 7875 N N . GLY D 1 254 ? 63.91458 -7.35811 123.45578 1.000 32.45360 254 GLY D N 1
ATOM 7876 C CA . GLY D 1 254 ? 62.95146 -6.36663 123.87739 1.000 25.07683 254 GLY D CA 1
ATOM 7877 C C . GLY D 1 254 ? 63.57285 -5.04860 124.26665 1.000 22.71196 254 GLY D C 1
ATOM 7878 O O . GLY D 1 254 ? 63.46897 -4.62872 125.42225 1.000 23.64021 254 GLY D O 1
ATOM 7879 N N . VAL D 1 255 ? 64.22165 -4.38097 123.31595 1.000 24.16994 255 VAL D N 1
ATOM 7880 C CA . VAL D 1 255 ? 64.88485 -3.10203 123.55721 1.000 19.60236 255 VAL D CA 1
ATOM 7881 C C . VAL D 1 255 ? 64.04019 -1.99379 122.93831 1.000 23.98287 255 VAL D C 1
ATOM 7882 O O . VAL D 1 255 ? 63.69331 -2.05435 121.74703 1.000 23.09006 255 VAL D O 1
ATOM 7886 N N . GLU D 1 256 ? 63.71239 -0.97766 123.73804 1.000 21.80035 256 GLU D N 1
ATOM 7887 C CA . GLU D 1 256 ? 62.95657 0.17210 123.25619 1.000 23.05586 256 GLU D CA 1
ATOM 7888 C C . GLU D 1 256 ? 63.62774 1.43173 123.77378 1.000 26.88554 256 GLU D C 1
ATOM 7889 O O . GLU D 1 256 ? 63.82891 1.59307 124.98391 1.000 25.27728 256 GLU D O 1
ATOM 7895 N N . LEU D 1 257 ? 63.98115 2.31507 122.86069 1.000 26.19470 257 LEU D N 1
ATOM 7896 C CA . LEU D 1 257 ? 64.46175 3.63140 123.23263 1.000 28.48621 257 LEU D CA 1
ATOM 7897 C C . LEU D 1 257 ? 63.23585 4.51699 123.38215 1.000 23.04235 257 LEU D C 1
ATOM 7898 O O . LEU D 1 257 ? 62.44158 4.63529 122.44474 1.000 26.17237 257 LEU D O 1
ATOM 7903 N N . LEU D 1 258 ? 63.05968 5.10561 124.56533 1.000 23.88970 258 LEU D N 1
ATOM 7904 C CA . LEU D 1 258 ? 61.84184 5.86262 124.86419 1.000 32.72734 258 LEU D CA 1
ATOM 7905 C C . LEU D 1 258 ? 62.02815 7.37403 124.81477 1.000 28.68656 258 LEU D C 1
ATOM 7906 O O . LEU D 1 258 ? 61.05314 8.09920 124.61234 1.000 29.31065 258 LEU D O 1
ATOM 7911 N N . ALA D 1 259 ? 63.24069 7.86048 125.04795 1.000 25.26381 259 ALA D N 1
ATOM 7912 C CA . ALA D 1 259 ? 63.55090 9.27973 125.02323 1.000 27.88169 259 ALA D CA 1
ATOM 7913 C C . ALA D 1 259 ? 64.96108 9.40793 124.48879 1.000 21.32605 259 ALA D C 1
ATOM 7914 O O . ALA D 1 259 ? 6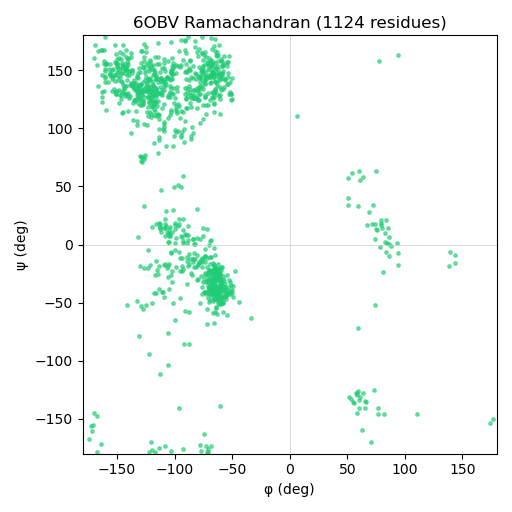5.83273 8.60639 124.84450 1.000 21.15045 259 ALA D O 1
ATOM 7916 N N . SER D 1 260 ? 65.19194 10.40758 123.64824 1.000 20.78776 260 SER D N 1
ATOM 7917 C CA . SER D 1 260 ? 66.43128 10.43046 122.89015 1.000 27.58518 260 SER D CA 1
ATOM 7918 C C . SER D 1 260 ? 67.37214 11.53291 123.37478 1.000 27.67457 260 SER D C 1
ATOM 7919 O O . SER D 1 260 ? 66.96021 12.51296 123.99531 1.000 27.10850 260 SER D O 1
ATOM 7922 N N . GLY D 1 261 ? 68.66413 11.33421 123.10599 1.000 31.29082 261 GLY D N 1
ATOM 7923 C CA . GLY D 1 261 ? 69.66774 12.36411 123.29053 1.000 32.39553 261 GLY D CA 1
ATOM 7924 C C . GLY D 1 261 ? 70.22615 12.53466 124.69114 1.000 30.38266 261 GLY D C 1
ATOM 7925 O O . GLY D 1 261 ? 70.93290 13.52124 124.92977 1.000 32.04828 261 GLY D O 1
ATOM 7926 N N . ALA D 1 262 ? 69.93614 11.62114 125.62231 1.000 22.57403 262 ALA D N 1
ATOM 7927 C CA . ALA D 1 262 ? 70.43523 11.74792 126.99535 1.000 27.54433 262 ALA D CA 1
ATOM 7928 C C . ALA D 1 262 ? 71.95278 11.92760 127.04127 1.000 26.38647 262 ALA D C 1
ATOM 7929 O O . ALA D 1 262 ? 72.68263 11.35698 126.22552 1.000 26.67525 262 ALA D O 1
ATOM 7931 N N . GLN D 1 263 ? 72.41919 12.73849 128.00379 1.000 21.55687 263 GLN D N 1
ATOM 7932 C CA . GLN D 1 263 ? 73.83146 12.87885 128.35072 1.000 25.99723 263 GLN D CA 1
ATOM 7933 C C . GLN D 1 263 ? 74.19815 12.19029 129.65278 1.000 29.87887 263 GLN D C 1
ATOM 7934 O O . GLN D 1 263 ? 75.38702 11.99799 129.91817 1.000 32.27398 263 GLN D O 1
ATOM 7940 N N . ARG D 1 264 ? 73.21244 11.88604 130.49322 1.000 26.20238 264 ARG D N 1
ATOM 7941 C CA . ARG D 1 264 ? 73.38809 11.26930 131.79972 1.000 27.51110 264 ARG D CA 1
ATOM 7942 C C . ARG D 1 264 ? 72.09091 10.54845 132.08489 1.000 28.32305 264 ARG D C 1
ATOM 7943 O O . ARG D 1 264 ? 71.02734 11.06604 131.74170 1.000 28.83177 264 ARG D O 1
ATOM 7951 N N . VAL D 1 265 ? 72.16400 9.37100 132.71365 1.000 27.92939 265 VAL D N 1
ATOM 7952 C CA . VAL D 1 265 ? 70.97057 8.57301 132.96726 1.000 30.70577 265 VAL D CA 1
ATOM 7953 C C . VAL D 1 265 ? 71.07377 7.89709 134.32717 1.000 32.06321 265 VAL D C 1
ATOM 7954 O O . VAL D 1 265 ? 72.13313 7.85787 134.95949 1.000 33.00868 265 VAL D O 1
ATOM 7958 N N . ARG D 1 266 ? 69.93551 7.36572 134.76632 1.000 28.74804 266 ARG D N 1
ATOM 7959 C CA . ARG D 1 266 ? 69.84769 6.45439 135.89391 1.000 29.74418 266 ARG D CA 1
ATOM 7960 C C . ARG D 1 266 ? 69.65971 5.04801 135.35630 1.000 23.19430 266 ARG D C 1
ATOM 7961 O O . ARG D 1 266 ? 69.08752 4.85834 134.28138 1.000 27.50256 266 ARG D O 1
ATOM 7969 N N . VAL D 1 267 ? 70.17654 4.05914 136.08232 1.000 30.30383 267 VAL D N 1
ATOM 7970 C CA . VAL D 1 267 ? 70.04354 2.66607 135.67178 1.000 29.88541 267 VAL D CA 1
ATOM 7971 C C . VAL D 1 267 ? 69.41477 1.87019 136.80270 1.000 26.82899 267 VAL D C 1
ATOM 7972 O O . VAL D 1 267 ? 69.86748 1.93860 137.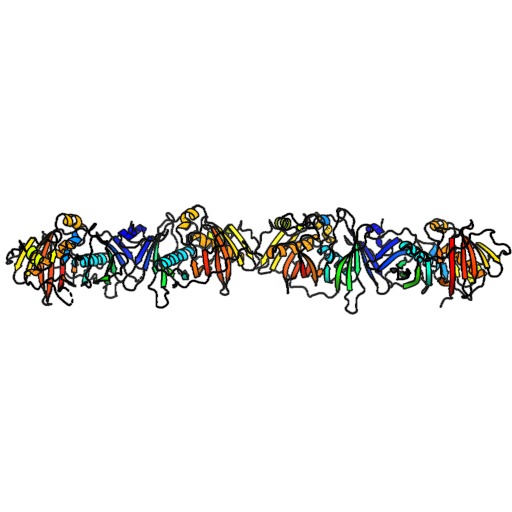95384 1.000 29.49091 267 VAL D O 1
ATOM 7976 N N . HIS D 1 268 ? 68.40728 1.07979 136.46165 1.000 22.43436 268 HIS D N 1
ATOM 7977 C CA . HIS D 1 268 ? 67.88748 0.03639 137.33770 1.000 27.51680 268 HIS D CA 1
ATOM 7978 C C . HIS D 1 268 ? 68.13719 -1.28636 136.63251 1.000 31.22470 268 HIS D C 1
ATOM 7979 O O . HIS D 1 268 ? 67.51078 -1.57249 135.60332 1.000 28.40220 268 HIS D O 1
ATOM 7986 N N . ALA D 1 269 ? 69.04310 -2.08828 137.17391 1.000 30.07955 269 ALA D N 1
ATOM 7987 C CA . ALA D 1 269 ? 69.33313 -3.39550 136.61613 1.000 29.11143 269 ALA D CA 1
ATOM 7988 C C . ALA D 1 269 ? 69.00559 -4.46160 137.64732 1.000 32.78751 269 ALA D C 1
ATOM 7989 O O . ALA D 1 269 ? 69.16008 -4.24459 138.85449 1.000 30.24051 269 ALA D O 1
ATOM 7991 N N . GLN D 1 270 ? 68.54218 -5.61312 137.16525 1.000 34.27538 270 GLN D N 1
ATOM 7992 C CA . GLN D 1 270 ? 68.22973 -6.74430 138.02845 1.000 36.56909 270 GLN D CA 1
ATOM 7993 C C . GLN D 1 270 ? 68.21428 -8.01003 137.17849 1.000 36.69468 270 GLN D C 1
ATOM 7994 O O . GLN D 1 270 ? 68.02206 -7.93719 135.95664 1.000 34.56147 270 GLN D O 1
ATOM 8000 N N . PRO D 1 271 ? 68.42375 -9.17997 137.78696 1.000 32.91305 271 PRO D N 1
ATOM 8001 C CA . PRO D 1 271 ? 68.41407 -10.42161 137.00613 1.000 32.78566 271 PRO D CA 1
ATOM 8002 C C . PRO D 1 271 ? 67.00277 -10.83019 136.62979 1.000 41.86634 271 PRO D C 1
ATOM 8003 O O . PRO D 1 271 ? 66.03993 -10.54001 137.33782 1.000 35.50611 271 PRO D O 1
ATOM 8007 N N . THR D 1 272 ? 66.88792 -11.52031 135.49514 1.000 45.62492 272 THR D N 1
ATOM 8008 C CA . THR D 1 272 ? 65.65315 -12.22665 135.17524 1.000 54.42522 272 THR D CA 1
ATOM 8009 C C . THR D 1 272 ? 65.80796 -13.68237 135.60397 1.000 72.05245 272 THR D C 1
ATOM 8010 O O . THR D 1 272 ? 66.38286 -13.95660 136.66095 1.000 73.21882 272 THR D O 1
ATOM 8014 N N . ASP D 1 273 ? 65.30309 -14.63000 134.80995 1.000 90.37489 273 ASP D N 1
ATOM 8015 C CA . ASP D 1 273 ? 65.55478 -16.04184 135.07837 1.000 98.33696 273 ASP D CA 1
ATOM 8016 C C . ASP D 1 273 ? 66.01229 -16.80317 133.83838 1.000 97.14568 273 ASP D C 1
ATOM 8017 O O . ASP D 1 273 ? 66.15336 -18.02791 133.89778 1.000 103.39305 273 ASP D O 1
ATOM 8022 N N . ASP D 1 274 ? 66.25344 -16.12134 132.72285 1.000 90.57004 274 ASP D N 1
ATOM 8023 C CA . ASP D 1 274 ? 67.04101 -16.71402 131.65235 1.000 87.82618 274 ASP D CA 1
ATOM 8024 C C . ASP D 1 274 ? 68.52462 -16.74603 131.98405 1.000 79.79339 274 ASP D C 1
ATOM 8025 O O . ASP D 1 274 ? 69.33740 -16.95327 131.07488 1.000 76.64059 274 ASP D O 1
ATOM 8030 N N . GLY D 1 275 ? 68.88787 -16.53071 133.25207 1.000 71.98380 275 GLY D N 1
ATOM 8031 C CA . GLY D 1 275 ? 70.25205 -16.20496 133.62165 1.000 60.57761 275 GLY D CA 1
ATOM 8032 C C . GLY D 1 275 ? 70.72105 -14.85902 133.12142 1.000 48.29920 275 GLY D C 1
ATOM 8033 O O . GLY D 1 275 ? 71.92906 -14.60309 133.09568 1.000 48.27971 275 GLY D O 1
ATOM 8034 N N . ALA D 1 276 ? 69.80069 -13.99528 132.71508 1.000 40.31043 276 ALA D N 1
ATOM 8035 C CA . ALA D 1 276 ? 70.08941 -12.74680 132.03423 1.000 34.04825 276 ALA D CA 1
ATOM 8036 C C . ALA D 1 276 ? 69.81231 -11.56442 132.96352 1.000 29.18925 276 ALA D C 1
ATOM 8037 O O . ALA D 1 276 ? 69.48495 -11.73201 134.14285 1.000 39.99893 276 ALA D O 1
ATOM 8039 N N . THR D 1 277 ? 69.91020 -10.36253 132.41316 1.000 26.22210 277 THR D N 1
ATOM 8040 C CA . THR D 1 277 ? 69.75323 -9.11941 133.15810 1.000 27.25359 277 THR D CA 1
ATOM 8041 C C . THR D 1 277 ? 68.78182 -8.20253 132.42073 1.000 34.25962 277 THR D C 1
ATOM 8042 O O . THR D 1 277 ? 68.88806 -8.03834 131.19838 1.000 30.71211 277 THR D O 1
ATOM 8046 N N . SER D 1 278 ? 67.81975 -7.63212 133.14931 1.000 29.23238 278 SER D N 1
ATOM 8047 C CA . SER D 1 278 ? 66.99163 -6.56634 132.60601 1.000 23.00217 278 SER D CA 1
ATOM 8048 C C . SER D 1 278 ? 67.48256 -5.20966 133.11216 1.000 29.10031 278 SER D C 1
ATOM 8049 O O . SER D 1 278 ? 68.11984 -5.12020 134.16620 1.000 27.02555 278 SER D O 1
ATOM 8052 N N . LEU D 1 279 ? 67.21556 -4.15371 132.33093 1.000 22.16562 279 LEU D N 1
ATOM 8053 C CA . LEU D 1 279 ? 67.68020 -2.80541 132.64746 1.000 27.15598 279 LEU D CA 1
ATOM 8054 C C . LEU D 1 279 ? 66.60798 -1.80145 132.27220 1.000 28.73097 279 LEU D C 1
ATOM 8055 O O . LEU D 1 279 ? 66.10279 -1.81646 131.14689 1.000 31.14903 279 LEU D O 1
ATOM 8060 N N . HIS D 1 280 ? 66.28219 -0.93184 133.21613 1.000 26.94589 280 HIS D N 1
ATOM 8061 C CA . HIS D 1 280 ? 65.36457 0.17395 133.01355 1.000 29.19199 280 HIS D CA 1
ATOM 8062 C C . HIS D 1 280 ? 66.19535 1.43521 133.15595 1.000 19.48105 280 HIS D C 1
ATOM 8063 O O . HIS D 1 280 ? 66.85408 1.62174 134.18293 1.000 23.36393 280 HIS D O 1
ATOM 8070 N N . ILE D 1 281 ? 66.18127 2.28666 132.13193 1.000 24.86145 281 ILE D N 1
ATOM 8071 C CA . ILE D 1 281 ? 67.01831 3.48330 132.08428 1.000 23.89508 281 ILE D CA 1
ATOM 8072 C C . ILE D 1 281 ? 66.11439 4.70147 132.10771 1.000 22.52214 281 ILE D C 1
ATOM 8073 O O . ILE D 1 281 ? 65.15617 4.77506 131.33364 1.000 27.49979 281 ILE D O 1
ATOM 8078 N N . THR D 1 282 ? 66.40739 5.64827 133.00199 1.000 27.21540 282 THR D N 1
ATOM 8079 C CA . THR D 1 282 ? 65.61945 6.86619 133.15743 1.000 26.29742 282 THR D CA 1
ATOM 8080 C C . THR D 1 282 ? 66.54463 8.07595 133.12897 1.000 24.55379 282 THR D C 1
ATOM 8081 O O . THR D 1 282 ? 67.76782 7.95575 133.22000 1.000 23.43494 282 THR D O 1
ATOM 8085 N N . ASP D 1 283 ? 65.96079 9.25927 132.98981 1.000 28.40569 283 ASP D N 1
ATOM 8086 C CA . ASP D 1 283 ? 66.79393 10.44769 133.04337 1.000 30.27123 283 ASP D CA 1
ATOM 8087 C C . ASP D 1 283 ? 66.87086 10.94170 134.48236 1.000 28.49006 283 ASP D C 1
ATOM 8088 O O . ASP D 1 283 ? 66.22438 10.40436 135.39051 1.000 30.48362 283 ASP D O 1
ATOM 8093 N N . THR D 1 284 ? 67.68640 11.97481 134.69562 1.000 26.29402 284 THR D N 1
ATOM 8094 C CA . THR D 1 284 ? 67.87176 12.46875 136.05982 1.000 34.30346 284 THR D CA 1
ATOM 8095 C C . THR D 1 284 ? 66.62505 13.14420 136.63823 1.000 38.39146 284 THR D C 1
ATOM 8096 O O . THR D 1 284 ? 66.70483 13.66284 137.76237 1.000 42.40359 284 THR D O 1
ATOM 8100 N N . THR D 1 285 ? 65.48842 13.17366 135.93051 1.000 33.99330 285 THR D N 1
ATOM 8101 C CA . THR D 1 285 ? 64.22858 13.58544 136.55606 1.000 42.47327 285 THR D CA 1
ATOM 8102 C C . THR D 1 285 ? 63.30561 12.40863 136.83370 1.000 36.83342 285 THR D C 1
ATOM 8103 O O . THR D 1 285 ? 62.18570 12.60935 137.31265 1.000 39.97259 285 THR D O 1
ATOM 8107 N N . GLY D 1 286 ? 63.74513 11.19237 136.53750 1.000 39.42421 286 GLY D N 1
ATOM 8108 C CA . GLY D 1 286 ? 62.94306 10.00947 136.73521 1.000 36.32122 286 GLY D CA 1
ATOM 8109 C C . GLY D 1 286 ? 62.16119 9.55443 135.52204 1.000 34.09414 286 GLY D C 1
ATOM 8110 O O . GLY D 1 286 ? 61.55125 8.48157 135.57606 1.000 33.20413 286 GLY D O 1
ATOM 8111 N N . ALA D 1 287 ? 62.15125 10.33441 134.42763 1.000 33.58224 287 ALA D N 1
ATOM 8112 C CA . ALA D 1 287 ? 61.33044 9.96014 133.27717 1.000 34.38821 287 ALA D CA 1
ATOM 8113 C C . ALA D 1 287 ? 62.01832 8.85602 132.47008 1.000 31.59657 287 ALA D C 1
ATOM 8114 O O . ALA D 1 287 ? 63.24436 8.83574 132.36491 1.000 27.70864 287 ALA D O 1
ATOM 8116 N N . PRO D 1 288 ? 61.25399 7.92250 131.90334 1.000 33.22204 288 PRO D N 1
ATOM 8117 C CA . PRO D 1 288 ? 61.86750 6.78976 131.19644 1.000 30.82263 288 PRO D CA 1
ATOM 8118 C C . PRO D 1 288 ? 62.70501 7.24235 130.01207 1.000 25.64949 288 PRO D C 1
ATOM 8119 O O . PRO D 1 288 ? 62.35971 8.19168 129.31459 1.000 23.07981 288 PRO D O 1
ATOM 8123 N N . VAL D 1 289 ? 63.83567 6.56407 129.81316 1.000 25.84838 289 VAL D N 1
ATOM 8124 C CA . VAL D 1 289 ? 64.72092 6.79703 128.68097 1.000 26.31371 289 VAL D CA 1
ATOM 8125 C C . VAL D 1 289 ? 64.83517 5.56335 127.79175 1.000 24.52471 289 VAL D C 1
ATOM 8126 O O . VAL D 1 289 ? 64.80181 5.67575 126.56025 1.000 21.81605 289 VAL D O 1
ATOM 8130 N N . ALA D 1 290 ? 64.94276 4.37295 128.38470 1.000 21.13001 290 ALA D N 1
ATOM 8131 C CA . ALA D 1 290 ? 65.07755 3.16684 127.58357 1.000 20.74186 290 ALA D CA 1
ATOM 8132 C C . ALA D 1 290 ? 64.69250 1.94903 128.41578 1.000 26.53621 290 ALA D C 1
ATOM 8133 O O . ALA D 1 290 ? 64.85600 1.93333 129.63746 1.000 27.07406 290 ALA D O 1
ATOM 8135 N N . GLY D 1 291 ? 64.16788 0.93229 127.74278 1.000 22.95254 291 GLY D N 1
ATOM 8136 C CA . GLY D 1 291 ? 63.93698 -0.32790 128.41594 1.000 18.21203 291 GLY D CA 1
ATOM 8137 C C . GLY D 1 291 ? 64.65887 -1.46160 127.71314 1.000 25.81481 291 GLY D C 1
ATOM 8138 O O . GLY D 1 291 ? 64.58831 -1.59588 126.48419 1.000 26.73590 291 GLY D O 1
ATOM 8139 N N . ILE D 1 292 ? 65.37689 -2.27643 128.47248 1.000 18.56021 292 ILE D N 1
ATOM 8140 C CA . ILE D 1 292 ? 65.98152 -3.49278 127.94903 1.000 19.90948 292 ILE D CA 1
ATOM 8141 C C . ILE D 1 292 ? 65.36934 -4.66984 128.69490 1.000 22.65953 292 I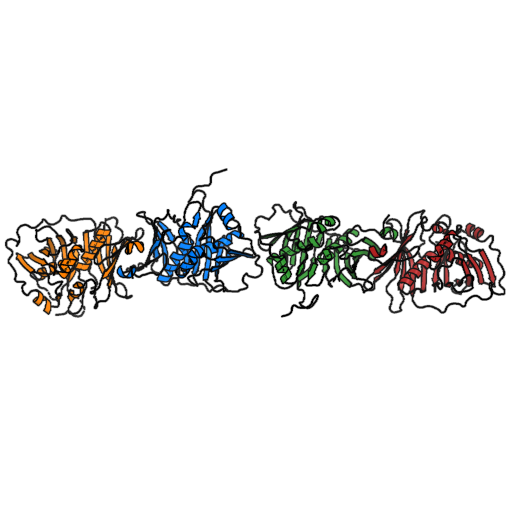LE D C 1
ATOM 8142 O O . ILE D 1 292 ? 65.60035 -4.83996 129.90372 1.000 25.24750 292 ILE D O 1
ATOM 8147 N N . THR D 1 293 ? 64.57526 -5.47863 127.98626 1.000 26.67101 293 THR D N 1
ATOM 8148 C CA . THR D 1 293 ? 63.86523 -6.56016 128.65761 1.000 29.18213 293 THR D CA 1
ATOM 8149 C C . THR D 1 293 ? 64.82477 -7.65813 129.07764 1.000 31.12245 293 THR D C 1
ATOM 8150 O O . THR D 1 293 ? 64.61669 -8.29097 130.12127 1.000 27.13905 293 THR D O 1
ATOM 8154 N N . SER D 1 294 ? 65.89826 -7.85801 128.31155 1.000 25.68087 294 SER D N 1
ATOM 8155 C CA . SER D 1 294 ? 66.82187 -8.95684 128.55756 1.000 25.25436 294 SER D CA 1
ATOM 8156 C C . SER D 1 294 ? 68.13838 -8.70019 127.83358 1.000 22.83587 294 SER D C 1
ATOM 8157 O O . SER D 1 294 ? 68.13665 -8.46173 126.62339 1.000 25.23336 294 SER D O 1
ATOM 8160 N N . LEU D 1 295 ? 69.25214 -8.75792 128.56216 1.000 21.07579 295 LEU D N 1
ATOM 8161 C CA . LEU D 1 295 ? 70.58406 -8.77753 127.96528 1.000 19.51847 295 LEU D CA 1
ATOM 8162 C C . LEU D 1 295 ? 71.36409 -9.96408 128.52119 1.000 33.54098 295 LEU D C 1
ATOM 8163 O O . LEU D 1 295 ? 71.41926 -10.15399 129.73911 1.000 27.12585 295 LEU D O 1
ATOM 8168 N N . ILE D 1 296 ? 71.92892 -10.77533 127.62490 1.000 22.96214 296 ILE D N 1
ATOM 8169 C CA . ILE D 1 296 ? 72.85876 -11.84393 127.96097 1.000 25.26015 296 ILE D CA 1
ATOM 8170 C C . ILE D 1 296 ? 74.23189 -11.42712 127.44060 1.000 26.98907 296 ILE D C 1
ATOM 8171 O O . ILE D 1 296 ? 74.35050 -10.94655 126.30836 1.000 26.34312 296 ILE D O 1
ATOM 8176 N N . SER D 1 297 ? 75.26032 -11.58608 128.26093 1.000 25.66720 297 SER D N 1
ATOM 8177 C CA . SER D 1 297 ? 76.63281 -11.39559 127.81748 1.000 25.72102 297 SER D CA 1
ATOM 8178 C C . SER D 1 297 ? 77.32644 -12.74419 127.74684 1.000 38.00146 297 SER D C 1
ATOM 8179 O O . SER D 1 297 ? 76.88960 -13.72526 128.35079 1.000 45.80842 297 SER D O 1
ATOM 8182 N N . ARG D 1 298 ? 78.40601 -12.79272 126.97883 1.000 35.11949 298 ARG D N 1
ATOM 8183 C CA . ARG D 1 298 ? 79.13395 -14.03056 126.79347 1.000 33.80154 298 ARG D CA 1
ATOM 8184 C C . ARG D 1 298 ? 80.62305 -13.73423 126.81365 1.000 34.39327 298 ARG D C 1
ATOM 8185 O O . ARG D 1 298 ? 81.04535 -12.64805 126.40479 1.000 37.02759 298 ARG D O 1
ATOM 8193 N N . PRO D 1 299 ? 81.43106 -14.66955 127.26492 1.000 38.41437 299 PRO D N 1
ATOM 8194 C CA . PRO D 1 299 ? 82.88868 -14.47592 127.19517 1.000 45.06421 299 PRO D CA 1
ATOM 8195 C C . PRO D 1 299 ? 83.39325 -14.41541 125.76419 1.000 49.18975 299 PRO D C 1
ATOM 8196 O O . PRO D 1 299 ? 82.61903 -14.57720 124.81644 1.000 48.69246 299 PRO D O 1
ATOM 8200 N N . LEU D 1 300 ? 84.65522 -14.19208 125.59659 1.000 56.49678 300 LEU D N 1
ATOM 8201 C CA . LEU D 1 300 ? 85.10650 -14.28981 124.21878 1.000 59.83315 300 LEU D CA 1
ATOM 8202 C C . LEU D 1 300 ? 85.70989 -15.66008 123.96353 1.000 67.39126 300 LEU D C 1
ATOM 8203 O O . LEU D 1 300 ? 86.18837 -16.32047 124.89339 1.000 70.30767 300 LEU D O 1
ATOM 8208 N N . PRO D 1 301 ? 85.68388 -16.12477 122.70871 1.000 75.32281 301 PRO D N 1
ATOM 8209 C CA . PRO D 1 301 ? 86.34137 -17.39783 122.38752 1.000 78.95572 301 PRO D CA 1
ATOM 8210 C C . PRO D 1 301 ? 87.83615 -17.38399 122.72475 1.000 85.01734 301 PRO D C 1
ATOM 8211 O O . PRO D 1 301 ? 88.67865 -17.48459 121.83047 1.000 93.61572 301 PRO D O 1
#

Radius of gyration: 58.13 Å; Cα contacts (8 Å, |Δi|>4): 2800; chains: 4; bounding box: 66×43×204 Å

Foldseek 3Di:
DVQVVVVFDADQFQFWGTWHADPDQWGIKTKGKDFCVSVVQQCFWDWDNWRWDAPLVVVQVQQSVCVVVLQRKFAKKFFDDIDTHDHGFMKMKMKGWTRADPQQKIKIWIWMDTDPDDIDTGMIGMTHNDADDDDDLDDDVVDPQWAWDDCVCVVVVVVVLGTRGGQQQQFWDTWTDHPLKIKTKGFGDPVCLVVLQRTQGRSSRVNSLPSRNCPVVVDRADKGWGMFGTKHADGGRDGMWMWMWHDDPPNWIWIWIGHPVSHGGITTGTIDIGGDDACDRDHHDDDD/DVQVVVVFAADQFLFWGTKDQDPLFAIKIKGKDFCVSVVQQCQFDWANWGWDAPLVVVQVQQSSCVVVLFNKFAKKFFDDTDTHDHGFMKMKMWTWHRADPVFKIKIWIWIDTDPPDIDTGMIGITGNDADDADDFDDDPPDPQWAKDDCVPVVVVLVVLTTRGGQQLCFWDTWTDHPQKIKTKGFGDVVVLVVLQRTQGRSSRVNSLCSRNCPNPPDRDKGWGMFGGKHFDGGSDGMWMWIWHDDPVRFIWIWIGHPNRHGGMTTGGIDIGDDVDHDD/DFPAVVVVFAADQFQFWGTKHQDPDQFAIKTKGKDFCVSVVQQCFFDWANWGWDAPLVVLQVQQSSCVVVLFNKFQKKFFDDTDTHDHGFMKMKMKTWGGADPQQKIKIWIWIDTDPDDIDTTMIGMTHNDADDDDDFDPDPVPDQWDWDDPPCPVVVVVVLTTRGHDQLQFWDTWTDDVQKIKTKGAGDPVVLVVQQRTLGPSSRVNSLVCRNCVPPVDGADKGWGMFGGKHADGGRAGMWMWIWGADPHPWIWIWIGHPVGHGGMTTGTIHIGGDDQPPSHHHDDD/DVQVVVVFAADQFLFWGTKHQDPDQAAIKTKGKDFCVSVVQQCFWDWANWGWDAPLVVVQVQQSSCVVVLFNKFQKKFFDDIHTHDHGFMKMKMWTWTRADPVQKIKIWIWIDTDPDDIDITMIGITGNDADDADDFDDDVPDPQWAWDPCVCVVVVVVVLTIRGHDQLQFWDTWTDHQLKIKTKGFGDPVVLVVQQRTQGRSSRVNSLVSRNVVSPHDRGDKGWGMFGTKHFDHGRDGMWMWIWGDDPVRWIWIWIGHPVRHGGMTTGTIDIGHDD